Protein 2IWZ (pdb70)

Structure (mmCIF, N/CA/C/O backbone):
data_2IWZ
#
_entry.id   2IWZ
#
_cell.length_a   71.912
_cell.length_b   95.920
_cell.length_c   114.637
_cell.angle_alpha   90.00
_cell.angle_beta   90.00
_cell.angle_gamma   90.00
#
_symmetry.space_group_name_H-M   'P 21 21 21'
#
loop_
_entity.id
_entity.type
_entity.pdbx_description
1 polymer '3-OXOACYL-[ACYL-CARRIER-PROTEIN] SYNTHASE'
2 non-polymer 'HEXANOIC ACID'
3 non-polymer 'AMMONIUM ION'
4 water water
#
loop_
_atom_site.group_PDB
_atom_site.id
_atom_site.type_symbol
_atom_site.label_atom_id
_atom_site.label_alt_id
_atom_site.label_comp_id
_atom_site.label_asym_id
_atom_site.label_entity_id
_atom_site.label_seq_id
_atom_site.pdbx_PDB_ins_code
_atom_site.Cartn_x
_atom_site.Cartn_y
_atom_site.Cartn_z
_atom_site.occupancy
_atom_site.B_iso_or_equiv
_atom_site.auth_seq_id
_atom_site.auth_comp_id
_atom_site.auth_asym_id
_atom_site.auth_atom_id
_atom_site.pdbx_PDB_model_num
ATOM 1 N N . ILE A 1 13 ? -11.341 22.586 14.009 1.00 33.91 -4 ILE A N 1
ATOM 2 C CA . ILE A 1 13 ? -10.242 21.940 14.788 1.00 33.10 -4 ILE A CA 1
ATOM 3 C C . ILE A 1 13 ? -8.879 22.225 14.136 1.00 31.64 -4 ILE A C 1
ATOM 4 O O . ILE A 1 13 ? -7.867 22.303 14.818 1.00 28.48 -4 ILE A O 1
ATOM 9 N N . GLU A 1 14 ? -8.866 22.398 12.817 1.00 32.52 -3 GLU A N 1
ATOM 10 C CA . GLU A 1 14 ? -7.609 22.582 12.076 1.00 34.23 -3 GLU A CA 1
ATOM 11 C C . GLU A 1 14 ? -7.087 24.024 12.099 1.00 37.22 -3 GLU A C 1
ATOM 12 O O . GLU A 1 14 ? -5.924 24.282 11.733 1.00 35.78 -3 GLU A O 1
ATOM 18 N N . GLY A 1 15 ? -7.943 24.947 12.537 1.00 35.54 -2 GLY A N 1
ATOM 19 C CA . GLY A 1 15 ? -7.575 26.354 12.671 1.00 33.72 -2 GLY A CA 1
ATOM 20 C C . GLY A 1 15 ? -8.238 27.304 11.693 1.00 36.70 -2 GLY A C 1
ATOM 21 O O . GLY A 1 15 ? -9.122 26.924 10.919 1.00 28.62 -2 GLY A O 1
ATOM 22 N N . ARG A 1 16 ? -7.769 28.549 11.722 1.00 36.86 -1 ARG A N 1
ATOM 23 C CA . ARG A 1 16 ? -8.363 29.663 10.992 1.00 34.82 -1 ARG A CA 1
ATOM 24 C C . ARG A 1 16 ? -7.251 30.419 10.261 1.00 34.99 -1 ARG A C 1
ATOM 25 O O . ARG A 1 16 ? -6.149 30.539 10.801 1.00 33.31 -1 ARG A O 1
ATOM 33 N N . SER A 1 17 ? -7.533 30.914 9.051 1.00 29.61 38 SER A N 1
ATOM 34 C CA . SER A 1 17 ? -6.600 31.784 8.298 1.00 33.61 38 SER A CA 1
ATOM 35 C C . SER A 1 17 ? -6.455 33.140 8.973 1.00 31.07 38 SER A C 1
ATOM 36 O O . SER A 1 17 ? -7.445 33.716 9.418 1.00 32.44 38 SER A O 1
ATOM 39 N N . ARG A 1 18 ? -5.224 33.651 9.038 1.00 25.16 39 ARG A N 1
ATOM 40 C CA . ARG A 1 18 ? -4.966 34.977 9.600 1.00 25.27 39 ARG A CA 1
ATOM 41 C C . ARG A 1 18 ? -3.959 35.690 8.717 1.00 23.52 39 ARG A C 1
ATOM 42 O O . ARG A 1 18 ? -3.112 35.048 8.106 1.00 27.83 39 ARG A O 1
ATOM 50 N N . LEU A 1 19 ? -4.027 37.020 8.701 1.00 24.28 40 LEU A N 1
ATOM 51 C CA . LEU A 1 19 ? -3.048 37.836 7.996 1.00 27.20 40 LEU A CA 1
ATOM 52 C C . LEU A 1 19 ? -1.652 37.599 8.555 1.00 21.29 40 LEU A C 1
ATOM 53 O O . LEU A 1 19 ? -1.454 37.605 9.776 1.00 25.75 40 LEU A O 1
ATOM 58 N N . HIS A 1 20 ? -0.709 37.369 7.652 1.00 21.15 41 HIS A N 1
ATOM 59 C CA . HIS A 1 20 ? 0.713 37.231 7.988 1.00 19.37 41 HIS A CA 1
ATOM 60 C C . HIS A 1 20 ? 1.480 38.323 7.249 1.00 22.96 41 HIS A C 1
ATOM 61 O O . HIS A 1 20 ? 1.634 38.266 6.022 1.00 22.74 41 HIS A O 1
ATOM 68 N N . ARG A 1 21 ? 1.947 39.329 7.990 1.00 18.61 42 ARG A N 1
ATOM 69 C CA . ARG A 1 21 ? 2.466 40.546 7.369 1.00 17.55 42 ARG A CA 1
ATOM 70 C C . ARG A 1 21 ? 3.914 40.408 6.961 1.00 15.67 42 ARG A C 1
ATOM 71 O O . ARG A 1 21 ? 4.640 39.549 7.481 1.00 19.26 42 ARG A O 1
ATOM 79 N N . ARG A 1 22 ? 4.323 41.253 6.015 1.00 16.58 43 ARG A N 1
ATOM 80 C CA . ARG A 1 22 ? 5.722 41.320 5.608 1.00 16.61 43 ARG A CA 1
ATOM 81 C C . ARG A 1 22 ? 6.534 42.202 6.551 1.00 16.35 43 ARG A C 1
ATOM 82 O O . ARG A 1 22 ? 6.016 43.192 7.091 1.00 20.33 43 ARG A O 1
ATOM 90 N N . VAL A 1 23 ? 7.813 41.851 6.697 1.00 17.00 44 VAL A N 1
ATOM 91 C CA . VAL A 1 23 ? 8.691 42.478 7.665 1.00 15.92 44 VAL A CA 1
ATOM 92 C C . VAL A 1 23 ? 10.008 42.848 7.004 1.00 17.18 44 VAL A C 1
ATOM 93 O O . VAL A 1 23 ? 10.624 42.023 6.318 1.00 18.16 44 VAL A O 1
ATOM 97 N N . VAL A 1 24 ? 10.420 44.092 7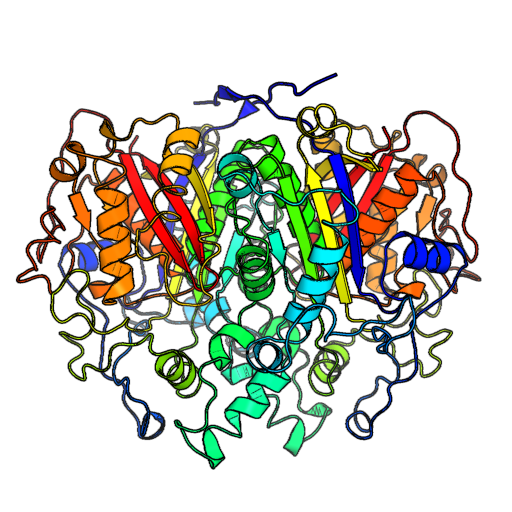.208 1.00 16.27 45 VAL A N 1
ATOM 98 C CA . VAL A 1 24 ? 11.668 44.587 6.630 1.00 15.63 45 VAL A CA 1
ATOM 99 C C . VAL A 1 24 ? 12.589 45.128 7.707 1.00 19.99 45 VAL A C 1
ATOM 100 O O . VAL A 1 24 ? 12.163 45.325 8.845 1.00 18.71 45 VAL A O 1
ATOM 104 N N . ILE A 1 25 ? 13.850 45.349 7.349 1.00 16.85 46 ILE A N 1
ATOM 105 C CA . ILE A 1 25 ? 14.850 45.920 8.274 1.00 16.31 46 ILE A CA 1
ATOM 106 C C . ILE A 1 25 ? 15.209 47.334 7.820 1.00 19.45 46 ILE A C 1
ATOM 107 O O . ILE A 1 25 ? 15.638 47.539 6.675 1.00 18.93 46 ILE A O 1
ATOM 112 N N . THR A 1 26 ? 15.009 48.312 8.702 1.00 17.20 47 THR A N 1
ATOM 113 C CA . THR A 1 26 ? 15.176 49.728 8.328 1.00 16.54 47 THR A CA 1
ATOM 114 C C . THR A 1 26 ? 16.277 50.451 9.112 1.00 18.16 47 THR A C 1
ATOM 115 O O . THR A 1 26 ? 16.539 51.634 8.878 1.00 18.34 47 THR A O 1
ATOM 119 N N . GLY A 1 27 ? 16.932 49.751 10.028 1.00 16.30 48 GLY A N 1
ATOM 120 C CA . GLY A 1 27 ? 18.050 50.354 10.755 1.00 16.48 48 GLY A CA 1
ATOM 121 C C . GLY A 1 27 ? 18.934 49.290 11.363 1.00 18.04 48 GLY A C 1
ATOM 122 O O . GLY A 1 27 ? 18.461 48.218 11.754 1.00 16.79 48 GLY A O 1
ATOM 123 N N . ILE A 1 28 ? 20.219 49.614 11.475 1.00 17.18 49 ILE A N 1
ATOM 124 C CA . ILE A 1 28 ? 21.200 48.710 12.053 1.00 16.88 49 ILE A CA 1
ATOM 125 C C . ILE A 1 28 ? 22.110 49.520 12.956 1.00 20.35 49 ILE A C 1
ATOM 126 O O . ILE A 1 28 ? 22.578 50.589 12.559 1.00 18.89 49 ILE A O 1
ATOM 131 N N . GLY A 1 29 ? 22.319 49.038 14.181 1.00 17.12 50 GLY A N 1
ATOM 132 C CA . GLY A 1 29 ? 23.287 49.663 15.112 1.00 17.85 50 GLY A CA 1
ATOM 133 C C . GLY A 1 29 ? 24.290 48.617 15.583 1.00 18.06 50 GLY A C 1
ATOM 134 O O . GLY A 1 29 ? 23.895 47.533 16.027 1.00 20.03 50 GLY A O 1
ATOM 135 N N . LEU A 1 30 ? 25.587 48.934 15.473 1.00 17.71 51 LEU A N 1
ATOM 136 C CA . LEU A 1 30 ? 26.647 47.970 15.782 1.00 18.94 51 LEU A CA 1
ATOM 137 C C . LEU A 1 30 ? 27.663 48.514 16.775 1.00 21.41 51 LEU A C 1
ATOM 138 O O . LEU A 1 30 ? 28.188 49.622 16.606 1.00 20.47 51 LEU A O 1
ATOM 143 N N . VAL A 1 31 ? 27.921 47.736 17.822 1.00 20.55 52 VAL A N 1
ATOM 144 C CA . VAL A 1 31 ? 28.998 48.027 18.773 1.00 17.34 52 VAL A CA 1
ATOM 145 C C . VAL A 1 31 ? 29.862 46.766 18.803 1.00 17.95 52 VAL A C 1
ATOM 146 O O . VAL A 1 31 ? 29.478 45.763 19.404 1.00 20.36 52 VAL A O 1
ATOM 150 N N . THR A 1 32 ? 30.992 46.792 18.094 1.00 17.11 53 THR A N 1
ATOM 151 C CA . THR A 1 32 ? 31.704 45.541 17.779 1.00 18.68 53 THR A CA 1
ATOM 152 C C . THR A 1 32 ? 33.205 45.755 17.846 1.00 19.85 53 THR A C 1
ATOM 153 O O . THR A 1 32 ? 33.656 46.891 17.906 1.00 18.34 53 THR A O 1
ATOM 157 N N . PRO A 1 33 ? 33.986 44.657 17.864 1.00 19.11 54 PRO A N 1
ATOM 158 C CA . PRO A 1 33 ? 35.447 44.790 17.809 1.00 18.91 54 PRO A CA 1
ATOM 159 C C . PRO A 1 33 ? 35.973 45.451 16.529 1.00 21.49 54 PRO A C 1
ATOM 160 O O . PRO A 1 33 ? 37.132 45.886 16.498 1.00 21.17 54 PRO A O 1
ATOM 164 N N . LEU A 1 34 ? 35.137 45.536 15.487 1.00 21.90 55 LEU A N 1
ATOM 165 C CA . LEU A 1 34 ? 35.507 46.263 14.253 1.00 23.32 55 LEU A CA 1
ATOM 166 C C . LEU A 1 34 ? 35.243 47.748 14.378 1.00 28.59 55 LEU A C 1
ATOM 167 O O . LEU A 1 34 ? 35.683 48.536 13.537 1.00 29.61 55 LEU A O 1
ATOM 172 N N . GLY A 1 35 ? 34.507 48.124 15.419 1.00 21.76 56 GLY A N 1
ATOM 173 C CA . GLY A 1 35 ? 34.215 49.521 15.682 1.00 19.41 56 GLY A CA 1
ATOM 174 C C . GLY A 1 35 ? 32.741 49.743 15.934 1.00 20.57 56 GLY A C 1
ATOM 175 O O . GLY A 1 35 ? 31.966 48.793 16.045 1.00 20.60 56 GLY A O 1
ATOM 176 N N . VAL A 1 36 ? 32.353 51.010 16.014 1.00 21.54 57 VAL A N 1
ATOM 177 C CA . VAL A 1 36 ? 30.980 51.374 16.356 1.00 25.42 57 VAL A CA 1
ATOM 178 C C . VAL A 1 36 ? 30.419 52.156 15.179 1.00 25.68 57 VAL A C 1
ATOM 179 O O . VAL A 1 36 ? 31.109 53.017 14.612 1.00 25.85 57 VAL A O 1
ATOM 183 N N . GLY A 1 37 ? 29.186 51.849 14.791 1.00 22.97 58 GLY A N 1
ATOM 184 C CA . GLY A 1 37 ? 28.562 52.604 13.704 1.00 28.03 58 GLY A CA 1
ATOM 185 C C . GLY A 1 37 ? 28.449 51.805 12.424 1.00 33.07 58 GLY A C 1
ATOM 186 O O . GLY A 1 37 ? 29.403 51.175 11.967 1.00 33.53 58 GLY A O 1
ATOM 187 N N . THR A 1 38 ? 27.263 51.880 11.844 1.00 24.77 59 THR A N 1
ATOM 188 C CA . THR A 1 38 ? 26.781 51.001 10.792 1.00 25.39 59 THR A CA 1
ATOM 189 C C . THR A 1 38 ? 27.707 50.917 9.593 1.00 26.59 59 THR A C 1
ATOM 190 O O . THR A 1 38 ? 28.374 49.910 9.372 1.00 23.46 59 THR A O 1
ATOM 194 N N . HIS A 1 39 ? 27.742 51.982 8.811 1.00 25.29 60 HIS A N 1
ATOM 195 C CA . HIS A 1 39 ? 28.441 51.896 7.549 1.00 30.33 60 HIS A CA 1
ATOM 196 C C . HIS A 1 39 ? 29.963 51.872 7.737 1.00 25.03 60 HIS A C 1
ATOM 197 O O . HIS A 1 39 ? 30.666 51.235 6.962 1.00 26.39 60 HIS A O 1
ATOM 204 N N . LEU A 1 40 ? 30.446 52.504 8.802 1.00 24.49 61 LEU A N 1
ATOM 205 C CA . LEU A 1 40 ? 31.843 52.374 9.218 1.00 21.40 61 LEU A CA 1
ATOM 206 C C . LEU A 1 40 ? 32.258 50.910 9.452 1.00 19.84 61 LEU A C 1
ATOM 207 O O . LEU A 1 40 ? 33.314 50.473 9.013 1.00 23.39 61 LEU A O 1
ATOM 212 N N . VAL A 1 41 ? 31.438 50.168 10.183 1.00 20.37 62 VAL A N 1
ATOM 213 C CA . VAL A 1 41 ? 31.794 48.780 10.496 1.00 21.14 62 VAL A CA 1
ATOM 214 C C . VAL A 1 41 ? 31.750 47.943 9.225 1.00 20.65 62 VAL A C 1
ATOM 215 O O . VAL A 1 41 ? 32.653 47.139 8.972 1.00 21.39 62 VAL A O 1
ATOM 219 N N . TRP A 1 42 ? 30.721 48.158 8.411 1.00 20.60 63 TRP A N 1
ATOM 220 C CA . TRP A 1 42 ? 30.600 47.441 7.136 1.00 20.41 63 TRP A CA 1
ATOM 221 C C . TRP A 1 42 ? 31.808 47.706 6.243 1.00 23.48 63 TRP A C 1
ATOM 222 O O . TRP A 1 42 ? 32.356 46.791 5.641 1.00 22.28 63 TRP A O 1
ATOM 233 N N . ASP A 1 43 ? 32.235 48.965 6.176 1.00 21.96 64 ASP A N 1
ATOM 234 C CA . ASP A 1 43 ? 33.384 49.315 5.348 1.00 23.10 64 ASP A CA 1
ATOM 235 C C . ASP A 1 43 ? 34.632 48.569 5.796 1.00 23.47 64 ASP A C 1
ATOM 236 O O . ASP A 1 43 ? 35.388 48.047 4.963 1.00 24.43 64 ASP A O 1
ATOM 241 N N . ARG A 1 44 ? 34.830 48.484 7.111 1.00 19.17 65 ARG A N 1
ATOM 242 C CA . ARG A 1 44 ? 36.006 47.800 7.655 1.00 19.37 65 ARG A CA 1
ATOM 243 C C . ARG A 1 44 ? 35.937 46.289 7.403 1.00 17.27 65 ARG A C 1
ATOM 244 O O . ARG A 1 44 ? 36.939 45.657 7.061 1.00 21.10 65 ARG A O 1
ATOM 252 N N . LEU A 1 45 ? 34.743 45.722 7.562 1.00 19.41 66 LEU A N 1
ATOM 253 C CA . LEU A 1 45 ? 34.517 44.307 7.280 1.00 17.82 66 LEU A CA 1
ATOM 254 C C . LEU A 1 45 ? 34.823 43.988 5.809 1.00 21.00 66 LEU A C 1
ATOM 255 O O . LEU A 1 45 ? 35.572 43.057 5.503 1.00 22.42 66 LEU A O 1
ATOM 260 N N . ILE A 1 46 ? 34.240 44.773 4.909 1.00 20.92 67 ILE A N 1
ATOM 261 C CA . ILE A 1 46 ? 34.442 44.599 3.472 1.00 23.37 67 ILE A CA 1
ATOM 262 C C . ILE A 1 46 ? 35.906 44.833 3.097 1.00 23.98 67 ILE A C 1
ATOM 263 O O . ILE A 1 46 ? 36.421 44.193 2.173 1.00 27.55 67 ILE A O 1
ATOM 268 N N . GLY A 1 47 ? 36.575 45.731 3.823 1.00 21.29 68 GLY A N 1
ATOM 269 C CA . GLY A 1 47 ? 37.986 46.031 3.561 1.00 19.85 68 GLY A CA 1
ATOM 270 C C . GLY A 1 47 ? 38.938 44.958 4.072 1.00 22.55 68 GLY A C 1
ATOM 271 O O . GLY A 1 47 ? 40.160 45.077 3.906 1.00 25.82 68 GLY A O 1
ATOM 272 N N . GLY A 1 48 ? 38.395 43.921 4.717 1.00 22.01 69 GLY A N 1
ATOM 273 C CA . GLY A 1 48 ? 39.212 42.826 5.232 1.00 18.73 69 GLY A CA 1
ATOM 274 C C . GLY A 1 48 ? 39.878 43.073 6.581 1.00 24.35 69 GLY A C 1
ATOM 275 O O . GLY A 1 48 ? 40.885 42.434 6.914 1.00 22.22 69 GLY A O 1
ATOM 276 N N . GLU A 1 49 ? 39.318 43.980 7.372 1.00 20.63 70 GLU A N 1
ATOM 277 C CA . GLU A 1 49 ? 39.890 44.307 8.681 1.00 20.85 70 GLU A CA 1
ATOM 278 C C . GLU A 1 49 ? 39.427 43.341 9.750 1.00 24.21 70 GLU A C 1
ATOM 279 O O . GLU A 1 49 ? 38.453 42.597 9.556 1.00 23.01 70 GLU A O 1
ATOM 285 N N . SER A 1 50 ? 40.153 43.332 10.865 1.00 23.09 71 SER A N 1
ATOM 286 C CA . SER A 1 50 ? 39.831 42.465 11.984 1.00 21.49 71 SER A CA 1
ATOM 287 C C . SER A 1 50 ? 40.041 43.188 13.311 1.00 24.29 71 SER A C 1
ATOM 288 O O . SER A 1 50 ? 40.910 44.066 13.430 1.00 22.64 71 SER A O 1
ATOM 291 N N . GLY A 1 51 ? 39.248 42.814 14.310 1.00 23.99 72 GLY A N 1
ATOM 292 C CA . GLY A 1 51 ? 39.343 43.428 15.636 1.00 20.47 72 GLY A CA 1
ATOM 293 C C . GLY A 1 51 ? 39.972 42.514 16.665 1.00 24.72 72 GLY A C 1
ATOM 294 O O . GLY A 1 51 ? 39.987 42.819 17.865 1.00 24.01 72 GLY A O 1
ATOM 295 N N . ILE A 1 52 ? 40.479 41.378 16.195 1.00 21.76 73 ILE A N 1
ATOM 296 C CA . ILE A 1 52 ? 41.120 40.411 17.094 1.00 24.91 73 ILE A CA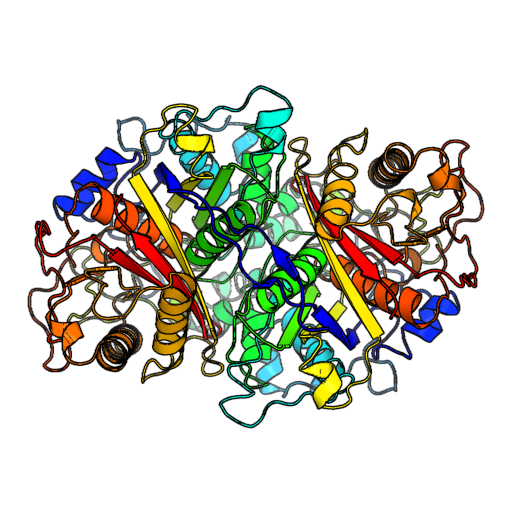 1
ATOM 297 C C . ILE A 1 52 ? 42.513 40.882 17.469 1.00 25.45 73 ILE A C 1
ATOM 298 O O . ILE A 1 52 ? 43.301 41.254 16.595 1.00 24.28 73 ILE A O 1
ATOM 303 N N . VAL A 1 53 ? 42.785 40.882 18.773 1.00 24.63 74 VAL A N 1
ATOM 304 C CA . VAL A 1 53 ? 44.044 41.374 19.338 1.00 24.51 74 VAL A CA 1
ATOM 305 C C . VAL A 1 53 ? 44.564 40.416 20.412 1.00 22.62 74 VAL A C 1
ATOM 306 O O . VAL A 1 53 ? 43.867 39.468 20.808 1.00 22.73 74 VAL A O 1
ATOM 310 N N . SER A 1 54 ? 45.787 40.659 20.890 1.00 23.20 75 SER A N 1
ATOM 311 C CA . SER A 1 54 ? 46.307 39.923 22.040 1.00 23.34 75 SER A CA 1
ATOM 312 C C . SER A 1 54 ? 45.594 40.358 23.308 1.00 25.05 75 SER A C 1
ATOM 313 O O . SER A 1 54 ? 45.264 41.538 23.466 1.00 29.19 75 SER A O 1
ATOM 316 N N . LEU A 1 55 ? 45.372 39.407 24.208 1.00 26.97 76 LEU A N 1
ATOM 317 C CA . LEU A 1 55 ? 44.865 39.701 25.547 1.00 30.53 76 LEU A CA 1
ATOM 318 C C . LEU A 1 55 ? 45.882 40.537 26.307 1.00 35.37 76 LEU A C 1
ATOM 319 O O . LEU A 1 55 ? 47.072 40.238 26.295 1.00 30.65 76 LEU A O 1
ATOM 324 N N . VAL A 1 56 ? 45.409 41.596 26.951 1.00 42.76 77 VAL A N 1
ATOM 325 C CA . VAL A 1 56 ? 46.267 42.405 27.809 1.00 50.60 77 VAL A CA 1
ATOM 326 C C . VAL A 1 56 ? 45.751 42.349 29.240 1.00 51.08 77 VAL A C 1
ATOM 327 O O . VAL A 1 56 ? 44.542 42.439 29.488 1.00 51.35 77 VAL A O 1
ATOM 331 N N . GLY A 1 57 ? 46.673 42.172 30.176 1.00 48.96 78 GLY A N 1
ATOM 332 C CA . GLY A 1 57 ? 46.302 42.036 31.569 1.00 46.90 78 GLY A CA 1
ATOM 333 C C . GLY A 1 57 ? 46.962 40.845 32.220 1.00 40.82 78 GLY A C 1
ATOM 334 O O . GLY A 1 57 ? 46.970 39.735 31.679 1.00 36.44 78 GLY A O 1
ATOM 335 N N . GLU A 1 58 ? 47.500 41.093 33.403 1.00 36.22 79 GLU A N 1
ATOM 336 C CA A GLU A 1 58 ? 48.200 40.062 34.155 0.50 33.24 79 GLU A CA 1
ATOM 337 C CA B GLU A 1 58 ? 48.204 40.086 34.191 0.50 36.37 79 GLU A CA 1
ATOM 338 C C . GLU A 1 58 ? 47.268 38.982 34.685 1.00 36.73 79 GLU A C 1
ATOM 339 O O . GLU A 1 58 ? 47.705 37.869 34.987 1.00 33.80 79 GLU A O 1
ATOM 350 N N . GLU A 1 59 ? 45.979 39.301 34.768 1.00 32.97 80 GLU A N 1
ATOM 351 C CA . GLU A 1 59 ? 44.982 38.350 35.241 1.00 34.78 80 GLU A CA 1
ATOM 352 C C . GLU A 1 59 ? 44.797 37.148 34.299 1.00 31.00 80 GLU A C 1
ATOM 353 O O . GLU A 1 59 ? 44.196 36.142 34.683 1.00 33.80 80 GLU A O 1
ATOM 359 N N . TYR A 1 60 ? 45.308 37.262 33.072 1.00 34.28 81 TYR A N 1
ATOM 360 C CA . TYR A 1 60 ? 45.135 36.214 32.059 1.00 33.58 81 TYR A CA 1
ATOM 361 C C . TYR A 1 60 ? 46.356 35.290 31.924 1.00 37.03 81 TYR A C 1
ATOM 362 O O . TYR A 1 60 ? 46.363 34.383 31.089 1.00 34.15 81 TYR A O 1
ATOM 371 N N . LYS A 1 61 ? 47.374 35.503 32.758 1.00 38.94 82 LYS A N 1
ATOM 372 C CA . LYS A 1 61 ? 48.656 34.799 32.604 1.00 44.77 82 LYS A CA 1
ATOM 373 C C . LYS A 1 61 ? 48.579 33.268 32.732 1.00 46.06 82 LYS A C 1
ATOM 374 O O . LYS A 1 61 ? 49.317 32.549 32.059 1.00 53.74 82 LYS A O 1
ATOM 380 N N . SER A 1 62 ? 47.684 32.785 33.583 1.00 43.02 83 SER A N 1
ATOM 381 C CA . SER A 1 62 ? 47.585 31.362 33.895 1.00 46.56 83 SER A CA 1
ATOM 382 C C . SER A 1 62 ? 46.762 30.543 32.891 1.00 46.91 83 SER A C 1
ATOM 383 O O . SER A 1 62 ? 46.939 29.322 32.795 1.00 49.62 83 SER A O 1
ATOM 386 N N . ILE A 1 63 ? 45.864 31.214 32.164 1.00 34.62 84 ILE A N 1
ATOM 387 C CA . ILE A 1 63 ? 44.963 30.549 31.221 1.00 31.20 84 ILE A CA 1
ATOM 388 C C . ILE A 1 63 ? 45.652 30.334 29.869 1.00 28.59 84 ILE A C 1
ATOM 389 O O . ILE A 1 63 ? 46.501 31.136 29.480 1.00 27.82 84 ILE A O 1
ATOM 394 N N . PRO A 1 64 ? 45.296 29.250 29.153 1.00 24.78 85 PRO A N 1
ATOM 395 C CA . PRO A 1 64 ? 45.986 28.913 27.892 1.00 27.25 85 PRO A CA 1
ATOM 396 C C . PRO A 1 64 ? 45.741 29.884 26.716 1.00 26.25 85 PRO A C 1
ATOM 397 O O . PRO A 1 64 ? 46.546 29.949 25.797 1.00 32.35 85 PRO A O 1
ATOM 401 N N . CYS A 1 65 ? 44.651 30.630 26.764 1.00 29.25 86 CYS A N 1
ATOM 402 C CA . CYS A 1 65 ? 44.240 31.523 25.682 1.00 26.11 86 CYS A CA 1
ATOM 403 C C . CYS A 1 65 ? 45.024 32.829 25.746 1.00 26.78 86 CYS A C 1
ATOM 404 O O . CYS A 1 65 ? 45.318 33.310 26.842 1.00 26.15 86 CYS A O 1
ATOM 407 N N . SER A 1 66 ? 45.352 33.416 24.593 1.00 22.55 87 SER A N 1
ATOM 408 C CA . SER A 1 66 ? 46.074 34.688 24.600 1.00 22.21 87 SER A CA 1
ATOM 409 C C . SER A 1 66 ? 45.525 35.757 23.658 1.00 25.48 87 SER A C 1
ATOM 410 O O . SER A 1 66 ? 46.152 36.806 23.473 1.00 24.35 87 SER A O 1
ATOM 413 N N . VAL A 1 67 ? 44.359 35.506 23.065 1.00 21.61 88 VAL A N 1
ATOM 414 C CA . VAL A 1 67 ? 43.787 36.474 22.125 1.00 20.76 88 VAL A CA 1
ATOM 415 C C . VAL A 1 67 ? 42.293 36.649 22.399 1.00 20.96 88 VAL A C 1
ATOM 416 O O . VAL A 1 67 ? 41.663 35.783 22.997 1.00 22.28 88 VAL A O 1
ATOM 420 N N . ALA A 1 68 ? 41.753 37.791 21.982 1.00 24.00 89 ALA A N 1
ATOM 421 C CA . ALA A 1 68 ? 40.316 38.077 22.097 1.00 21.82 89 ALA A CA 1
ATOM 422 C C . ALA A 1 68 ? 39.987 39.264 21.186 1.00 19.88 89 ALA A C 1
ATOM 423 O O . ALA A 1 68 ? 40.883 39.854 20.601 1.00 23.28 89 ALA A O 1
ATOM 425 N N . ALA A 1 69 ? 38.709 39.610 21.065 1.00 19.77 90 ALA A N 1
ATOM 426 C CA . ALA A 1 69 ? 38.314 40.738 20.242 1.00 20.44 90 ALA A CA 1
ATOM 427 C C . ALA A 1 69 ? 37.493 41.672 21.094 1.00 23.73 90 ALA A C 1
ATOM 428 O O . ALA A 1 69 ? 36.383 41.329 21.518 1.00 22.92 90 ALA A O 1
ATOM 430 N N . TYR A 1 70 ? 38.062 42.849 21.346 1.00 24.24 91 TYR A N 1
ATOM 431 C CA . TYR A 1 70 ? 37.432 43.864 22.169 1.00 24.81 91 TYR A CA 1
ATOM 432 C C . TYR A 1 70 ? 36.812 44.969 21.331 1.00 21.31 91 TYR A C 1
ATOM 433 O O . TYR A 1 70 ? 37.354 45.374 20.292 1.00 20.40 91 TYR A O 1
ATOM 442 N N . VAL A 1 71 ? 35.705 45.504 21.826 1.00 20.74 92 VAL A N 1
ATOM 443 C CA . VAL A 1 71 ? 35.177 46.753 21.309 1.00 19.34 92 VAL A CA 1
ATOM 444 C C . VAL A 1 71 ? 36.181 47.878 21.608 1.00 21.05 92 VAL A C 1
ATOM 445 O O . VAL A 1 71 ? 36.537 48.103 22.784 1.00 21.02 92 VAL A O 1
ATOM 449 N N . PRO A 1 72 ? 36.645 48.579 20.558 1.00 22.56 93 PRO A N 1
ATOM 450 C CA . PRO A 1 72 ? 37.571 49.682 20.816 1.00 25.17 93 PRO A CA 1
ATOM 451 C C . PRO A 1 72 ? 36.851 50.825 21.519 1.00 27.21 93 PRO A C 1
ATOM 452 O O . PRO A 1 72 ? 35.776 51.251 21.078 1.00 24.39 93 PRO A O 1
ATOM 456 N N . ARG A 1 73 ? 37.446 51.309 22.606 1.00 24.55 94 ARG A N 1
ATOM 457 C CA . ARG A 1 73 ? 36.822 52.340 23.404 1.00 24.27 94 ARG A CA 1
ATOM 458 C C . ARG A 1 73 ? 37.590 53.651 23.282 1.00 26.85 94 ARG A C 1
ATOM 459 O O . ARG A 1 73 ? 38.820 53.652 23.123 1.00 28.92 94 ARG A O 1
ATOM 467 N N . GLY A 1 74 ? 36.858 54.761 23.337 1.00 28.09 95 GLY A N 1
ATOM 468 C CA . GLY A 1 74 ? 37.448 56.091 23.199 1.00 28.83 95 GLY A CA 1
ATOM 469 C C . GLY A 1 74 ? 36.478 57.066 22.560 1.00 29.99 95 GLY A C 1
ATOM 470 O O . GLY A 1 74 ? 35.307 56.736 22.337 1.00 30.51 95 GLY A O 1
ATOM 471 N N . SER A 1 75 ? 36.970 58.259 22.237 1.00 33.89 96 SER A N 1
ATOM 472 C CA . SER A 1 75 ? 36.106 59.335 21.749 1.00 37.27 96 SER A CA 1
ATOM 473 C C . SER A 1 75 ? 36.198 59.600 20.246 1.00 38.12 96 SER A C 1
ATOM 474 O O . SER A 1 75 ? 35.445 60.418 19.712 1.00 40.34 96 SER A O 1
ATOM 477 N N . ASP A 1 76 ? 37.109 58.910 19.566 1.00 38.85 97 ASP A N 1
ATOM 478 C CA . ASP A 1 76 ? 37.199 58.998 18.109 1.00 45.79 97 ASP A CA 1
ATOM 479 C C . ASP A 1 76 ? 35.932 58.436 17.465 1.00 45.72 97 ASP A C 1
ATOM 480 O O . ASP A 1 76 ? 35.260 57.579 18.053 1.00 43.29 97 ASP A O 1
ATOM 485 N N . GLU A 1 77 ? 35.603 58.921 16.265 1.00 43.51 98 GLU A N 1
ATOM 486 C CA . GLU A 1 77 ? 34.518 58.322 15.481 1.00 43.56 98 GLU A CA 1
ATOM 487 C C . GLU A 1 77 ? 34.851 56.850 15.239 1.00 39.99 98 GLU A C 1
ATOM 488 O O . GLU A 1 77 ? 35.974 56.517 14.861 1.00 39.81 98 GLU A O 1
ATOM 490 N N . GLY A 1 78 ? 33.894 55.968 15.504 1.00 34.32 99 GLY A N 1
ATOM 491 C CA . GLY A 1 78 ? 34.141 54.534 15.359 1.00 28.59 99 GLY A CA 1
ATOM 492 C C . GLY A 1 78 ? 34.517 53.826 16.653 1.00 27.58 99 GLY A C 1
ATOM 493 O O . GLY A 1 78 ? 34.509 52.589 16.722 1.00 27.00 99 GLY A O 1
ATOM 494 N N . GLN A 1 79 ? 34.835 54.599 17.686 1.00 23.16 100 GLN A N 1
ATOM 495 C CA . GLN A 1 79 ? 35.112 54.025 19.006 1.00 22.46 100 GLN A CA 1
ATOM 496 C C . GLN A 1 79 ? 33.876 54.083 19.889 1.00 23.80 100 GLN A C 1
ATOM 497 O O . GLN A 1 79 ? 32.941 54.848 19.615 1.00 28.06 100 GLN A O 1
ATOM 503 N N . PHE A 1 80 ? 33.851 53.256 20.934 1.00 23.42 101 PHE A N 1
ATOM 504 C CA . PHE A 1 80 ? 32.725 53.244 21.853 1.00 23.42 101 PHE A CA 1
ATOM 505 C C . PHE A 1 80 ? 33.008 54.116 23.074 1.00 24.84 101 PHE A C 1
ATOM 506 O O . PHE A 1 80 ? 33.949 53.875 23.836 1.00 23.91 101 PHE A O 1
ATOM 514 N N . ASN A 1 81 ? 32.175 55.130 23.253 1.00 25.95 102 ASN A N 1
ATOM 515 C CA . ASN A 1 81 ? 32.259 55.979 24.420 1.00 24.96 102 ASN A CA 1
ATOM 516 C C . ASN A 1 81 ? 30.957 55.829 25.188 1.00 23.71 102 ASN A C 1
ATOM 517 O O . ASN A 1 81 ? 29.933 56.380 24.779 1.00 26.96 102 ASN A O 1
ATOM 522 N N . GLU A 1 82 ? 30.994 55.083 26.292 1.00 23.61 103 GLU A N 1
ATOM 523 C CA . GLU A 1 82 ? 29.775 54.781 27.066 1.00 27.02 103 GLU A CA 1
ATOM 524 C C . GLU A 1 82 ? 29.020 56.036 27.470 1.00 30.15 103 GLU A C 1
ATOM 525 O O . GLU A 1 82 ? 27.780 56.038 27.495 1.00 29.63 103 GLU A O 1
ATOM 531 N N A GLN A 1 83 ? 29.776 57.088 27.787 0.50 30.46 104 GLN A N 1
ATOM 532 N N B GLN A 1 83 ? 29.773 57.087 27.796 0.50 29.74 104 GLN A N 1
ATOM 533 C CA A GLN A 1 83 ? 29.234 58.363 28.265 0.50 32.08 104 GLN A CA 1
ATOM 534 C CA B GLN A 1 83 ? 29.221 58.364 28.253 0.50 30.41 104 GLN A CA 1
ATOM 535 C C A GLN A 1 83 ? 28.336 59.064 27.240 0.50 29.98 104 GLN A C 1
ATOM 536 C C B GLN A 1 83 ? 28.271 59.003 27.251 0.50 28.63 104 GLN A C 1
ATOM 537 O O A GLN A 1 83 ? 27.572 59.963 27.599 0.50 31.40 104 GLN A O 1
ATOM 538 O O B GLN A 1 83 ? 27.414 59.805 27.632 0.50 28.48 104 GLN A O 1
ATOM 549 N N . ASN A 1 84 ? 28.421 58.644 25.976 1.00 30.19 105 ASN A N 1
ATOM 550 C CA . ASN A 1 84 ? 27.517 59.132 24.923 1.00 32.05 105 ASN A CA 1
ATOM 551 C C . ASN A 1 84 ? 26.092 58.610 25.112 1.00 28.65 105 ASN A C 1
ATOM 552 O O . ASN A 1 84 ? 25.137 59.181 24.570 1.00 30.21 105 ASN A O 1
ATOM 557 N N . PHE A 1 85 ? 25.949 57.513 25.857 1.00 25.35 106 PHE A N 1
ATOM 558 C CA . PHE A 1 85 ? 24.660 56.830 25.958 1.00 25.08 106 PHE A CA 1
ATOM 559 C C . PHE A 1 85 ? 24.125 56.729 27.374 1.00 26.90 106 PHE A C 1
ATOM 560 O O . PHE A 1 85 ? 22.904 56.723 27.578 1.00 31.32 106 PHE A O 1
ATOM 568 N N . VAL A 1 86 ? 25.032 56.615 28.342 1.00 25.86 107 VAL A N 1
ATOM 569 C CA A VAL A 1 86 ? 24.634 56.453 29.735 0.50 24.99 107 VAL A CA 1
ATOM 570 C CA B VAL A 1 86 ? 24.666 56.396 29.742 0.50 26.27 107 VAL A CA 1
ATOM 571 C C . VAL A 1 86 ? 25.434 57.364 30.649 1.00 27.74 107 VAL A C 1
ATOM 572 O O . VAL A 1 86 ? 26.611 57.624 30.415 1.00 31.96 107 VAL A O 1
ATOM 579 N N . SER A 1 87 ? 24.760 57.872 31.675 1.00 27.11 108 SER A N 1
ATOM 580 C CA . SER A 1 87 ? 25.374 58.758 32.654 1.00 29.10 108 SER A CA 1
ATOM 581 C C . SER A 1 87 ? 26.313 57.967 33.558 1.00 32.24 108 SER A C 1
ATOM 582 O O . SER A 1 87 ? 26.180 56.748 33.690 1.00 29.67 108 SER A O 1
ATOM 585 N N A LYS A 1 88 ? 27.246 58.668 34.199 0.50 31.91 109 LYS A N 1
ATOM 586 N N B LYS A 1 88 ? 27.258 58.655 34.195 0.50 32.79 109 LYS A N 1
ATOM 587 C CA A LYS A 1 88 ? 28.190 58.034 35.120 0.50 33.00 109 LYS A CA 1
ATOM 588 C CA B LYS A 1 88 ? 28.180 57.981 35.105 0.50 34.19 109 LYS A CA 1
ATOM 589 C C A LYS A 1 88 ? 27.454 57.328 36.258 0.50 33.79 109 LYS A C 1
ATOM 590 C C B LYS A 1 88 ? 27.416 57.282 36.227 0.50 34.39 109 LYS A C 1
ATOM 591 O O A LYS A 1 88 ? 27.883 56.270 36.720 0.50 36.08 109 LYS A O 1
ATOM 592 O O B LYS A 1 88 ? 27.788 56.186 36.652 0.50 35.94 109 LYS A O 1
ATOM 603 N N . SER A 1 89 ? 26.332 57.913 36.676 1.00 34.81 110 SER A N 1
ATOM 604 C CA . SER A 1 89 ? 25.484 57.367 37.741 1.00 44.87 110 SER A CA 1
ATOM 605 C C . SER A 1 89 ? 24.724 56.113 37.319 1.00 47.46 110 SER A C 1
ATOM 606 O O . SER A 1 89 ? 24.592 55.176 38.105 1.00 51.84 110 SER A O 1
ATOM 609 N N . ASP A 1 90 ? 24.226 56.095 36.084 1.00 44.87 111 ASP A N 1
ATOM 610 C CA . ASP A 1 90 ? 23.486 54.941 35.582 1.00 43.19 111 ASP A CA 1
ATOM 611 C C . ASP A 1 90 ? 24.392 53.752 35.299 1.00 41.27 111 ASP A C 1
ATOM 612 O O . ASP A 1 90 ? 23.950 52.611 35.387 1.00 38.65 111 ASP A O 1
ATOM 617 N N . ILE A 1 91 ? 25.652 54.025 34.975 1.00 39.54 112 ILE A N 1
ATOM 618 C CA . ILE A 1 91 ? 26.642 52.979 34.712 1.00 46.90 112 ILE A CA 1
ATOM 619 C C . ILE A 1 91 ? 26.713 51.951 35.853 1.00 51.00 112 ILE A C 1
ATOM 620 O O . ILE A 1 91 ? 26.732 50.742 35.609 1.00 52.26 112 ILE A O 1
ATOM 625 N N . LYS A 1 92 ? 26.708 52.434 37.092 1.00 51.78 113 LYS A N 1
ATOM 626 C CA . LYS A 1 92 ? 26.802 51.561 38.268 1.00 52.92 113 LYS A CA 1
ATOM 627 C C . LYS A 1 92 ? 25.636 50.573 38.416 1.00 50.43 113 LYS A C 1
ATOM 628 O O . LYS A 1 92 ? 25.793 49.514 39.020 1.00 54.40 113 LYS A O 1
ATOM 634 N N . SER A 1 93 ? 24.480 50.918 37.854 1.00 40.47 114 SER A N 1
ATOM 635 C CA . SER A 1 93 ? 23.287 50.086 37.932 1.00 37.82 114 SER A CA 1
ATOM 636 C C . SER A 1 93 ? 23.125 49.099 36.757 1.00 33.16 114 SER A C 1
ATOM 637 O O . SER A 1 93 ? 22.143 48.350 36.700 1.00 38.29 114 SER A O 1
ATOM 640 N N . MET A 1 94 ? 24.077 49.125 35.821 1.00 32.15 115 MET A N 1
ATOM 641 C CA . MET A 1 94 ? 23.995 48.332 34.584 1.00 33.57 115 MET A CA 1
ATOM 642 C C . MET A 1 94 ? 25.272 47.547 34.303 1.00 29.12 115 MET A C 1
ATOM 643 O O . MET A 1 94 ? 26.367 47.998 34.603 1.00 32.04 115 MET A O 1
ATOM 648 N N . SER A 1 95 ? 25.113 46.399 33.657 1.00 26.71 116 SER A N 1
ATOM 649 C CA . SER A 1 95 ? 26.240 45.577 33.257 1.00 24.60 116 SER A CA 1
ATOM 650 C C . SER A 1 95 ? 26.818 46.087 31.935 1.00 24.15 116 SER A C 1
ATOM 651 O O . SER A 1 95 ? 26.154 46.796 31.182 1.00 22.74 116 SER A O 1
ATOM 654 N N . SER A 1 96 ? 28.058 45.712 31.658 1.00 25.04 117 SER A N 1
ATOM 655 C CA . SER A 1 96 ? 28.707 46.064 30.393 1.00 24.66 117 SER A CA 1
ATOM 656 C C . SER A 1 96 ? 27.869 45.692 29.141 1.00 22.89 117 SER A C 1
ATOM 657 O O . SER A 1 96 ? 27.707 46.535 28.250 1.00 24.52 117 SER A O 1
ATOM 660 N N . PRO A 1 97 ? 27.333 44.454 29.068 1.00 23.03 118 PRO A N 1
ATOM 661 C CA . PRO A 1 97 ? 26.489 44.102 27.902 1.00 25.29 118 PRO A CA 1
ATOM 662 C C . PRO A 1 97 ? 25.254 44.981 27.781 1.00 22.80 118 PRO A C 1
ATOM 663 O O . PRO A 1 97 ? 24.844 45.321 26.671 1.00 22.64 118 PRO A O 1
ATOM 667 N N . THR A 1 98 ? 24.647 45.338 28.910 1.00 21.85 119 THR A N 1
ATOM 668 C CA . THR A 1 98 ? 23.488 46.221 28.879 1.00 23.22 119 THR A CA 1
ATOM 669 C C . THR A 1 98 ? 23.869 47.567 28.270 1.00 20.22 119 THR A C 1
ATOM 670 O O . THR A 1 98 ? 23.153 48.096 27.419 1.00 20.53 119 THR A O 1
ATOM 674 N N . ILE A 1 99 ? 25.007 48.113 28.696 1.00 19.47 120 ILE A N 1
ATOM 675 C CA . ILE A 1 99 ? 25.453 49.409 28.170 1.00 19.58 120 ILE A CA 1
ATOM 676 C C . ILE A 1 99 ? 25.720 49.326 26.653 1.00 21.98 120 ILE A C 1
ATOM 677 O O . ILE A 1 99 ? 25.288 50.211 25.894 1.00 19.55 120 ILE A O 1
ATOM 682 N N . MET A 1 100 ? 26.374 48.253 26.209 1.00 20.33 121 MET A N 1
ATOM 683 C CA . MET A 1 100 ? 26.621 48.090 24.764 1.00 20.61 121 MET A CA 1
ATOM 684 C C . MET A 1 100 ? 25.314 47.986 23.979 1.00 20.80 121 MET A C 1
ATOM 685 O O . MET A 1 100 ? 25.189 48.577 22.888 1.00 20.43 121 MET A O 1
ATOM 690 N N . ALA A 1 101 ? 24.334 47.273 24.544 1.00 18.63 122 ALA A N 1
ATOM 691 C CA . ALA A 1 101 ? 23.016 47.142 23.903 1.00 18.98 122 ALA A CA 1
ATOM 692 C C . ALA A 1 101 ? 22.307 48.486 23.794 1.00 20.46 122 ALA A C 1
ATOM 693 O O . ALA A 1 101 ? 21.660 48.764 22.784 1.00 19.08 122 ALA A O 1
ATOM 695 N N . ILE A 1 102 ? 22.421 49.322 24.824 1.00 19.66 123 ILE A N 1
ATOM 696 C CA . ILE A 1 102 ? 21.813 50.668 24.767 1.00 18.19 123 ILE A CA 1
ATOM 697 C C . ILE A 1 102 ? 22.409 51.495 23.623 1.00 19.30 123 ILE A C 1
ATOM 698 O O . ILE A 1 102 ? 21.684 52.138 22.845 1.00 19.88 123 ILE A O 1
ATOM 703 N N . GLY A 1 103 ? 23.736 51.473 23.527 1.00 19.93 124 GLY A N 1
ATOM 704 C CA . GLY A 1 103 ? 24.450 52.163 22.461 1.00 20.71 124 GLY A CA 1
ATOM 705 C C . GLY A 1 103 ? 24.000 51.641 21.107 1.00 21.25 124 GLY A C 1
ATOM 706 O O . GLY A 1 103 ? 23.617 52.421 20.226 1.00 18.40 124 GLY A O 1
ATOM 707 N N . ALA A 1 104 ? 23.987 50.315 20.957 1.00 18.82 125 ALA A N 1
ATOM 708 C CA . ALA A 1 104 ? 23.630 49.711 19.680 1.00 17.02 125 ALA A CA 1
ATOM 709 C C . ALA A 1 104 ? 22.191 50.060 19.294 1.00 20.09 125 ALA A C 1
ATOM 710 O O . ALA A 1 104 ? 21.899 50.359 18.130 1.00 19.07 125 ALA A O 1
ATOM 712 N N . ALA A 1 105 ? 21.288 50.002 20.268 1.00 18.74 126 ALA A N 1
ATOM 713 C CA . ALA A 1 105 ? 19.870 50.315 20.008 1.00 18.12 126 ALA A CA 1
ATOM 714 C C . ALA A 1 105 ? 19.701 51.785 19.641 1.00 23.10 126 ALA A C 1
ATOM 715 O O . ALA A 1 105 ? 18.978 52.104 18.704 1.00 20.99 126 ALA A O 1
ATOM 717 N N . GLU A 1 106 ? 20.378 52.686 20.353 1.00 19.03 127 GLU A N 1
ATOM 718 C CA . GLU A 1 106 ? 20.260 54.094 19.991 1.00 19.74 127 GLU A CA 1
ATOM 719 C C . GLU A 1 106 ? 20.724 54.302 18.554 1.00 22.30 127 GLU A C 1
ATOM 720 O O . GLU A 1 106 ? 20.058 54.985 17.770 1.00 21.45 127 GLU A O 1
ATOM 726 N N . LEU A 1 107 ? 21.852 53.693 18.201 1.00 20.03 128 LEU A N 1
ATOM 727 C CA . LEU A 1 107 ? 22.395 53.845 16.843 1.00 19.90 128 LEU A CA 1
ATOM 728 C C . LEU A 1 107 ? 21.461 53.250 15.794 1.00 16.12 128 LEU A C 1
ATOM 729 O O . LEU A 1 107 ? 21.269 53.830 14.723 1.00 17.39 128 LEU A O 1
ATOM 734 N N . ALA A 1 108 ? 20.863 52.101 16.118 1.00 17.36 129 ALA A N 1
ATOM 735 C CA . ALA A 1 108 ? 19.924 51.457 15.197 1.00 18.02 129 ALA A CA 1
ATOM 736 C C . ALA A 1 108 ? 18.695 52.320 14.963 1.00 18.64 129 ALA A C 1
ATOM 737 O O . ALA A 1 108 ? 18.232 52.459 13.828 1.00 17.91 129 ALA A O 1
ATOM 739 N N A MET A 1 109 ? 18.165 52.901 16.035 0.50 17.75 130 MET A N 1
ATOM 740 N N B MET A 1 109 ? 18.134 52.879 16.034 0.50 17.25 130 MET A N 1
ATOM 741 C CA A MET A 1 109 ? 16.988 53.751 15.908 0.50 18.90 130 MET A CA 1
ATOM 742 C CA B MET A 1 109 ? 16.968 53.739 15.860 0.50 17.83 130 MET A CA 1
ATOM 743 C C A MET A 1 109 ? 17.309 55.037 15.135 0.50 19.06 130 MET A C 1
ATOM 744 C C B MET A 1 109 ? 17.341 55.003 15.070 0.50 16.21 130 MET A C 1
ATOM 745 O O A MET A 1 109 ? 16.489 55.518 14.356 0.50 21.53 130 MET A O 1
ATOM 746 O O B MET A 1 109 ? 16.604 55.429 14.192 0.50 15.35 130 MET A O 1
ATOM 755 N N . LYS A 1 110 ? 18.510 55.573 15.338 1.00 17.60 131 LYS A N 1
ATOM 756 C CA A LYS A 1 110 ? 18.982 56.716 14.554 0.50 18.37 131 LYS A CA 1
ATOM 757 C CA B LYS A 1 110 ? 18.948 56.721 14.547 0.50 17.55 131 LYS A CA 1
ATOM 758 C C . LYS A 1 110 ? 19.093 56.354 13.069 1.00 16.40 131 LYS A C 1
ATOM 759 O O . LYS A 1 110 ? 18.707 57.124 12.189 1.00 18.92 131 LYS A O 1
ATOM 770 N N . ASP A 1 111 ? 19.617 55.159 12.810 1.00 17.34 132 ASP A N 1
ATOM 771 C CA . ASP A 1 111 ? 19.816 54.663 11.464 1.00 21.04 132 ASP A CA 1
ATOM 772 C C . ASP A 1 111 ? 18.499 54.431 10.737 1.00 19.57 132 ASP A C 1
ATOM 773 O O . ASP A 1 111 ? 18.450 54.494 9.511 1.00 21.48 132 ASP A O 1
ATOM 778 N N . SER A 1 112 ? 17.444 54.155 11.500 1.00 15.96 133 SER A N 1
ATOM 779 C CA A SER A 1 112 ? 16.116 53.881 10.952 0.50 17.51 133 SER A CA 1
ATOM 780 C CA B SER A 1 112 ? 16.128 53.888 10.936 0.50 18.71 133 SER A CA 1
ATOM 781 C C . SER A 1 112 ? 15.270 55.141 10.849 1.00 17.52 133 SER A C 1
ATOM 782 O O . SER A 1 112 ? 14.316 55.197 10.072 1.00 18.07 133 SER A O 1
ATOM 787 N N . GLY A 1 113 ? 15.615 56.145 11.652 1.00 17.51 134 GLY A N 1
ATOM 788 C CA . GLY A 1 113 ? 14.820 57.359 11.768 1.00 19.33 134 GLY A CA 1
ATOM 789 C C . GLY A 1 113 ? 13.539 57.130 12.546 1.00 19.14 134 GLY A C 1
ATOM 790 O O . GLY A 1 113 ? 12.540 57.860 12.371 1.00 19.63 134 GLY A O 1
ATOM 791 N N . TRP A 1 114 ? 13.564 56.116 13.417 1.00 20.39 135 TRP A N 1
ATOM 792 C CA . TRP A 1 114 ? 12.417 55.771 14.236 1.00 17.65 135 TRP A CA 1
ATOM 793 C C . TRP A 1 114 ? 12.633 56.198 15.678 1.00 18.57 135 TRP A C 1
ATOM 794 O O . TRP A 1 114 ? 13.440 55.604 16.400 1.00 21.68 135 TRP A O 1
ATOM 805 N N . HIS A 1 115 ? 11.899 57.238 16.076 1.00 21.00 136 HIS A N 1
ATOM 806 C CA . HIS A 1 115 ? 11.961 57.812 17.414 1.00 19.70 136 HIS A CA 1
ATOM 807 C C . HIS A 1 115 ? 10.529 58.055 17.887 1.00 23.91 136 HIS A C 1
ATOM 808 O O . HIS A 1 115 ? 10.033 59.192 17.844 1.00 21.03 136 HIS A O 1
ATOM 815 N N . PRO A 1 116 ? 9.851 56.990 18.338 1.00 21.28 137 PRO A N 1
ATOM 816 C CA . PRO A 1 116 ? 8.409 57.049 18.556 1.00 19.28 137 PRO A CA 1
ATOM 817 C C . PRO A 1 116 ? 8.056 58.011 19.697 1.00 19.72 137 PRO A C 1
ATOM 818 O O . PRO A 1 116 ? 8.623 57.928 20.788 1.00 19.64 137 PRO A O 1
ATOM 822 N N . GLN A 1 117 ? 7.106 58.902 19.431 1.00 20.16 138 GLN A N 1
ATOM 823 C CA . GLN A 1 117 ? 6.707 59.932 20.377 1.00 21.08 138 GLN A CA 1
ATOM 824 C C . GLN A 1 117 ? 5.250 59.783 20.793 1.00 20.89 138 GLN A C 1
ATOM 825 O O . GLN A 1 117 ? 4.914 59.959 21.965 1.00 21.53 138 GLN A O 1
ATOM 831 N N . SER A 1 118 ? 4.384 59.449 19.835 1.00 17.18 139 SER A N 1
ATOM 832 C CA . SER A 1 118 ? 2.968 59.270 20.139 1.00 16.73 139 SER A CA 1
ATOM 833 C C . SER A 1 118 ? 2.712 58.003 20.958 1.00 16.38 139 SER A C 1
ATOM 834 O O . SER A 1 118 ? 3.496 57.039 20.906 1.00 18.48 139 SER A O 1
ATOM 837 N N . GLU A 1 119 ? 1.614 57.990 21.707 1.00 19.31 140 GLU A N 1
ATOM 838 C CA . GLU A 1 119 ? 1.252 56.785 22.455 1.00 19.37 140 GLU A CA 1
ATOM 839 C C . GLU A 1 119 ? 1.145 55.617 21.475 1.00 19.87 140 GLU A C 1
ATOM 840 O O . GLU A 1 119 ? 1.670 54.520 21.740 1.00 18.29 140 GLU A O 1
ATOM 846 N N . ALA A 1 120 ? 0.526 55.856 20.316 1.00 18.34 141 ALA A N 1
ATOM 847 C CA . ALA A 1 120 ? 0.347 54.766 19.353 1.00 19.28 141 ALA A CA 1
ATOM 848 C C . ALA A 1 120 ? 1.692 54.212 18.854 1.00 18.75 141 ALA A C 1
ATOM 849 O O . ALA A 1 120 ? 1.857 52.991 18.732 1.00 18.65 141 ALA A O 1
ATOM 851 N N . ASP A 1 121 ? 2.646 55.096 18.559 1.00 15.98 142 ASP A N 1
ATOM 852 C CA . ASP A 1 121 ? 3.942 54.628 18.044 1.00 15.27 142 ASP A CA 1
ATOM 853 C C . ASP A 1 121 ? 4.770 53.941 19.132 1.00 16.89 142 ASP A C 1
ATOM 854 O O . ASP A 1 121 ? 5.513 52.985 18.855 1.00 18.06 142 ASP A O 1
ATOM 859 N N . GLN A 1 122 ? 4.674 54.440 20.368 1.00 14.80 143 GLN A N 1
ATOM 860 C CA . GLN A 1 122 ? 5.396 53.810 21.481 1.00 15.65 143 GLN A CA 1
ATOM 861 C C . GLN A 1 122 ? 4.848 52.417 21.780 1.00 15.00 143 GLN A C 1
ATOM 862 O O . GLN A 1 122 ? 5.636 51.468 21.942 1.00 18.50 143 GLN A O 1
ATOM 868 N N . VAL A 1 123 ? 3.520 52.276 21.802 1.00 15.36 144 VAL A N 1
ATOM 869 C CA . VAL A 1 123 ? 2.914 50.955 22.068 1.00 16.94 144 VAL A CA 1
ATOM 870 C C . VAL A 1 123 ? 3.147 49.969 20.910 1.00 17.23 144 VAL A C 1
ATOM 871 O O . VAL A 1 123 ? 3.155 48.736 21.111 1.00 18.09 144 VAL A O 1
ATOM 875 N N . ALA A 1 124 ? 3.378 50.507 19.714 1.00 16.47 145 ALA A N 1
ATOM 876 C CA . ALA A 1 124 ? 3.576 49.653 18.516 1.00 16.93 145 ALA A CA 1
ATOM 877 C C . ALA A 1 124 ? 5.020 49.191 18.379 1.00 15.55 145 ALA A C 1
ATOM 878 O O . ALA A 1 124 ? 5.326 48.393 17.477 1.00 18.37 145 ALA A O 1
ATOM 880 N N . THR A 1 125 ? 5.908 49.700 19.242 1.00 14.72 146 THR A N 1
ATOM 881 C CA . THR A 1 125 ? 7.345 49.382 19.143 1.00 14.13 146 THR A CA 1
ATOM 882 C C . THR A 1 125 ? 7.764 48.575 20.342 1.00 17.29 146 THR A C 1
ATOM 883 O O . THR A 1 125 ? 7.656 49.041 21.475 1.00 17.50 146 THR A O 1
ATOM 887 N N . GLY A 1 126 ? 8.220 47.346 20.091 1.00 17.50 147 GLY A N 1
ATOM 888 C CA . GLY A 1 126 ? 8.730 46.522 21.183 1.00 17.19 147 GLY A CA 1
ATOM 889 C C . GLY A 1 126 ? 10.231 46.341 21.114 1.00 15.99 147 GLY A C 1
ATOM 890 O O . GLY A 1 126 ? 10.934 46.940 20.263 1.00 16.57 147 GLY A O 1
ATOM 891 N N . VAL A 1 127 ? 10.746 45.518 22.036 1.00 16.57 148 VAL A N 1
ATOM 892 C CA A VAL A 1 127 ? 12.181 45.275 22.141 0.50 13.60 148 VAL A CA 1
ATOM 893 C CA B VAL A 1 127 ? 12.178 45.268 22.114 0.50 16.48 148 VAL A CA 1
ATOM 894 C C . VAL A 1 127 ? 12.409 43.791 22.371 1.00 17.42 148 VAL A C 1
ATOM 895 O O . VAL A 1 127 ? 11.763 43.210 23.220 1.00 17.97 148 VAL A O 1
ATOM 902 N N . ALA A 1 128 ? 13.320 43.192 21.603 1.00 15.48 149 ALA A N 1
ATOM 903 C CA . ALA A 1 128 ? 13.650 41.780 21.803 1.00 17.23 149 ALA A CA 1
ATOM 904 C C . ALA A 1 128 ? 15.163 41.701 21.722 1.00 16.64 149 ALA A C 1
ATOM 905 O O . ALA A 1 128 ? 15.726 41.599 20.626 1.00 18.46 149 ALA A O 1
ATOM 907 N N . ILE A 1 129 ? 15.819 41.868 22.869 1.00 17.39 150 ILE A N 1
ATOM 908 C CA . ILE A 1 129 ? 17.286 41.836 22.926 1.00 16.66 150 ILE A CA 1
ATOM 909 C C . ILE A 1 129 ? 17.674 40.749 23.897 1.00 19.79 150 ILE A C 1
ATOM 910 O O . ILE A 1 129 ? 17.225 40.748 25.057 1.00 20.27 150 ILE A O 1
ATOM 915 N N . GLY A 1 130 ? 18.491 39.825 23.413 1.00 17.67 151 GLY A N 1
ATOM 916 C CA . GLY A 1 130 ? 18.943 38.705 24.246 1.00 18.60 151 GLY A CA 1
ATOM 917 C C . GLY A 1 130 ? 20.381 38.842 24.692 1.00 21.06 151 GLY A C 1
ATOM 918 O O . GLY A 1 130 ? 21.120 39.697 24.191 1.00 19.43 151 GLY A O 1
ATOM 919 N N . MET A 1 131 ? 20.757 38.012 25.668 1.00 19.81 152 MET A N 1
ATOM 920 C CA . MET A 1 131 ? 22.116 37.971 26.165 1.00 19.30 152 MET A CA 1
ATOM 921 C C . MET A 1 131 ? 22.447 36.504 26.442 1.00 24.12 152 MET A C 1
ATOM 922 O O . MET A 1 131 ? 21.619 35.778 26.962 1.00 24.67 152 MET A O 1
ATOM 927 N N . GLY A 1 132 ? 23.644 36.054 26.076 1.00 24.23 153 GLY A N 1
ATOM 928 C CA . GLY A 1 132 ? 23.994 34.650 26.251 1.00 23.42 153 GLY A CA 1
ATOM 929 C C . GLY A 1 132 ? 24.448 34.309 27.657 1.00 25.31 153 GLY A C 1
ATOM 930 O O . GLY A 1 132 ? 24.131 33.238 28.169 1.00 25.76 153 GLY A O 1
ATOM 931 N N . MET A 1 133 ? 25.217 35.209 28.273 1.00 24.30 154 MET A N 1
ATOM 932 C CA . MET A 1 133 ? 25.772 34.920 29.597 1.00 30.75 154 MET A CA 1
ATOM 933 C C . MET A 1 133 ? 26.113 36.203 30.314 1.00 35.02 154 MET A C 1
ATOM 934 O O . MET A 1 133 ? 26.895 37.005 29.788 1.00 45.09 154 MET A O 1
ATOM 939 N N . ILE A 1 134 ? 25.602 36.380 31.528 1.00 30.86 155 ILE A N 1
ATOM 940 C CA . ILE A 1 134 ? 25.948 37.590 32.293 1.00 37.00 155 ILE A CA 1
ATOM 941 C C . ILE A 1 134 ? 27.431 37.549 32.677 1.00 33.56 155 ILE A C 1
ATOM 942 O O . ILE A 1 134 ? 27.960 36.467 32.874 1.00 27.95 155 ILE A O 1
ATOM 947 N N . PRO A 1 135 ? 28.119 38.716 32.697 1.00 36.91 156 PRO A N 1
ATOM 948 C CA . PRO A 1 135 ? 29.508 38.752 33.184 1.00 30.45 156 PRO A CA 1
ATOM 949 C C . PRO A 1 135 ? 29.631 38.102 34.566 1.00 30.10 156 PRO A C 1
ATOM 950 O O . PRO A 1 135 ? 28.903 38.441 35.507 1.00 29.47 156 PRO A O 1
ATOM 954 N N . LEU A 1 136 ? 30.559 37.160 34.661 1.00 28.15 157 LEU A N 1
ATOM 955 C CA . LEU A 1 136 ? 30.655 36.335 35.842 1.00 28.29 157 LEU A CA 1
ATOM 956 C C . LEU A 1 136 ? 31.261 37.117 37.004 1.00 31.02 157 LEU A C 1
ATOM 957 O O . LEU A 1 136 ? 30.944 36.851 38.160 1.00 25.23 157 LEU A O 1
ATOM 962 N N . GLU A 1 137 ? 32.106 38.101 36.698 1.00 29.65 158 GLU A N 1
ATOM 963 C CA . GLU A 1 137 ? 32.790 38.849 37.761 1.00 34.30 158 GLU A CA 1
ATOM 964 C C . GLU A 1 137 ? 31.838 39.672 38.637 1.00 32.26 158 GLU A C 1
ATOM 965 O O . GLU A 1 137 ? 32.119 39.867 39.812 1.00 34.34 158 GLU A O 1
ATOM 971 N N . VAL A 1 138 ? 30.719 40.142 38.086 1.00 31.54 159 VAL A N 1
ATOM 972 C CA . VAL A 1 138 ? 29.701 40.834 38.904 1.00 32.30 159 VAL A CA 1
ATOM 973 C C . VAL A 1 138 ? 29.260 39.928 40.070 1.00 37.01 159 VAL A C 1
ATOM 974 O O . VAL A 1 138 ? 29.138 40.374 41.213 1.00 32.95 159 VAL A O 1
ATOM 978 N N . VAL A 1 139 ? 29.057 38.647 39.775 1.00 33.83 160 VAL A N 1
ATOM 979 C CA . VAL A 1 139 ? 28.664 37.675 40.788 1.00 33.60 160 VAL A CA 1
ATOM 980 C C . VAL A 1 139 ? 29.745 37.418 41.837 1.00 30.48 160 VAL A C 1
ATOM 981 O O . VAL A 1 139 ? 29.480 37.512 43.035 1.00 26.36 160 VAL A O 1
ATOM 985 N N . SER A 1 140 ? 30.961 37.105 41.395 1.00 31.59 161 SER A N 1
ATOM 986 C CA . SER A 1 140 ? 32.013 36.708 42.328 1.00 29.77 161 SER A CA 1
ATOM 987 C C . SER A 1 140 ? 32.485 37.910 43.151 1.00 29.34 161 SER A C 1
ATOM 988 O O . SER A 1 140 ? 32.821 37.768 44.321 1.00 28.36 161 SER A O 1
ATOM 991 N N . GLU A 1 141 ? 32.507 39.091 42.534 1.00 27.77 162 GLU A N 1
ATOM 992 C CA . GLU A 1 141 ? 32.884 40.300 43.267 1.00 29.34 162 GLU A CA 1
ATOM 993 C C . GLU A 1 141 ? 31.831 40.652 44.315 1.00 26.74 162 GLU A C 1
ATOM 994 O O . GLU A 1 141 ? 32.176 41.030 45.433 1.00 25.23 162 GLU A O 1
ATOM 1000 N N . THR A 1 142 ? 30.556 40.485 43.973 1.00 23.99 163 THR A N 1
ATOM 1001 C CA . THR A 1 142 ? 29.488 40.752 44.949 1.00 23.59 163 THR A CA 1
ATOM 1002 C C . THR A 1 142 ? 29.503 39.732 46.084 1.00 23.58 163 THR A C 1
ATOM 1003 O O . THR A 1 142 ? 29.340 40.092 47.254 1.00 24.01 163 THR A O 1
ATOM 1007 N N . ALA A 1 143 ? 29.711 38.461 45.741 1.00 25.12 164 ALA A N 1
ATOM 1008 C CA . ALA A 1 143 ? 29.869 37.419 46.754 1.00 25.81 164 ALA A CA 1
ATOM 1009 C C . ALA A 1 143 ? 30.938 37.784 47.789 1.00 26.58 164 ALA A C 1
ATOM 1010 O O . ALA A 1 143 ? 30.687 37.717 48.989 1.00 28.39 164 ALA A O 1
ATOM 1012 N N . LEU A 1 144 ? 32.119 38.203 47.323 1.00 25.92 165 LEU A N 1
ATOM 1013 C CA . LEU A 1 144 ? 33.210 38.577 48.220 1.00 26.53 165 LEU A CA 1
ATOM 1014 C C . LEU A 1 144 ? 32.830 39.773 49.089 1.00 25.64 165 LEU A C 1
ATOM 1015 O O . LEU A 1 144 ? 33.086 39.772 50.301 1.00 29.40 165 LEU A O 1
ATOM 1020 N N . ASN A 1 145 ? 32.218 40.773 48.452 1.00 22.78 166 ASN A N 1
ATOM 1021 C CA A ASN A 1 145 ? 31.745 41.971 49.141 0.50 26.02 166 ASN A CA 1
ATOM 1022 C CA B ASN A 1 145 ? 31.759 41.970 49.144 0.50 24.40 166 ASN A CA 1
ATOM 1023 C C . ASN A 1 145 ? 30.776 41.621 50.256 1.00 25.75 166 ASN A C 1
ATOM 1024 O O . ASN A 1 145 ? 30.906 42.110 51.386 1.00 24.35 166 ASN A O 1
ATOM 1033 N N . PHE A 1 146 ? 29.804 40.767 49.924 1.00 20.82 167 PHE A N 1
ATOM 1034 C CA . PHE A 1 146 ? 28.788 40.325 50.878 1.00 23.19 167 PHE A CA 1
ATOM 1035 C C . PHE A 1 146 ? 29.434 39.598 52.061 1.00 25.79 167 PHE A C 1
ATOM 1036 O O . PHE A 1 146 ? 29.125 39.889 53.224 1.00 26.75 167 PHE A O 1
ATOM 1044 N N . GLN A 1 147 ? 30.352 38.684 51.755 1.00 30.59 168 GLN A N 1
ATOM 1045 C CA . GLN A 1 147 ? 31.035 37.875 52.772 1.00 37.45 168 GLN A CA 1
ATOM 1046 C C . GLN A 1 147 ? 31.897 38.716 53.714 1.00 34.77 168 GLN A C 1
ATOM 1047 O O . GLN A 1 147 ? 31.901 38.490 54.921 1.00 37.88 168 GLN A O 1
ATOM 1053 N N . THR A 1 148 ? 32.619 39.692 53.167 1.00 32.90 169 THR A N 1
ATOM 1054 C CA . THR A 1 148 ? 33.630 40.419 53.947 1.00 33.50 169 THR A CA 1
ATOM 1055 C C . THR A 1 148 ? 33.168 41.780 54.481 1.00 31.96 169 THR A C 1
ATOM 1056 O O . THR A 1 148 ? 33.668 42.248 55.509 1.00 34.51 169 THR A O 1
ATOM 1060 N N . LYS A 1 149 ? 32.199 42.397 53.807 1.00 26.43 170 LYS A N 1
ATOM 1061 C CA . LYS A 1 149 ? 31.765 43.751 54.154 1.00 24.10 170 LYS A CA 1
ATOM 1062 C C . LYS A 1 149 ? 30.303 43.803 54.595 1.00 21.80 170 LYS A C 1
ATOM 1063 O O . LYS A 1 149 ? 29.848 44.833 55.080 1.00 20.35 170 LYS A O 1
ATOM 1069 N N . GLY A 1 150 ? 29.575 42.713 54.377 1.00 20.75 171 GLY A N 1
ATOM 1070 C CA . GLY A 1 150 ? 28.229 42.522 54.937 1.00 21.89 171 GLY A CA 1
ATOM 1071 C C . GLY A 1 150 ? 27.086 42.822 53.985 1.00 24.71 171 GLY A C 1
ATOM 1072 O O . GLY A 1 150 ? 27.289 43.377 52.910 1.00 22.73 171 GLY A O 1
ATOM 1073 N N . TYR A 1 151 ? 25.877 42.457 54.411 1.00 16.30 172 TYR A N 1
ATOM 1074 C CA . TYR A 1 151 ? 24.642 42.658 53.656 1.00 16.08 172 TYR A CA 1
ATOM 1075 C C . TYR A 1 151 ? 24.459 44.105 53.162 1.00 19.95 172 TYR A C 1
ATOM 1076 O O . TYR A 1 151 ? 24.114 44.344 51.984 1.00 21.75 172 TYR A O 1
ATOM 1085 N N . ASN A 1 152 ? 24.696 45.052 54.066 1.00 21.52 173 ASN A N 1
ATOM 1086 C CA . ASN A 1 152 ? 24.414 46.464 53.797 1.00 23.75 173 ASN A CA 1
ATOM 1087 C C . ASN A 1 152 ? 25.453 47.117 52.903 1.00 29.21 173 ASN A C 1
ATOM 1088 O O . ASN A 1 152 ? 25.443 48.341 52.730 1.00 35.69 173 ASN A O 1
ATOM 1093 N N . LYS A 1 153 ? 26.358 46.305 52.364 1.00 22.02 174 LYS A N 1
ATOM 1094 C CA . LYS A 1 153 ? 27.336 46.778 51.380 1.00 29.87 174 LYS A CA 1
ATOM 1095 C C . LYS A 1 153 ? 27.066 46.197 50.004 1.00 27.10 174 LYS A C 1
ATOM 1096 O O . LYS A 1 153 ? 27.774 46.513 49.047 1.00 31.37 174 LYS A O 1
ATOM 1102 N N . VAL A 1 154 ? 26.045 45.347 49.892 1.00 22.79 175 VAL A N 1
ATOM 1103 C CA . VAL A 1 154 ? 25.650 44.810 48.596 1.00 23.64 175 VAL A CA 1
ATOM 1104 C C . VAL A 1 154 ? 24.862 45.875 47.860 1.00 21.64 175 VAL A C 1
ATOM 1105 O O . VAL A 1 154 ? 23.982 46.509 48.439 1.00 21.48 175 VAL A O 1
ATOM 1109 N N . SER A 1 155 ? 25.190 46.079 46.586 1.00 21.74 176 SER A N 1
ATOM 1110 C CA . SER A 1 155 ? 24.494 47.071 45.779 1.00 24.39 176 SER A CA 1
ATOM 1111 C C . SER A 1 155 ? 23.034 46.697 45.621 1.00 23.99 176 SER A C 1
ATOM 1112 O O . SER A 1 155 ? 22.719 45.549 45.299 1.00 24.13 176 SER A O 1
ATOM 1115 N N . PRO A 1 156 ? 22.131 47.660 45.834 1.00 22.38 177 PRO A N 1
ATOM 1116 C CA . PRO A 1 156 ? 20.718 47.435 45.522 1.00 24.57 177 PRO A CA 1
ATOM 1117 C C . PRO A 1 156 ? 20.487 47.099 44.038 1.00 24.70 177 PRO A C 1
ATOM 1118 O O . PRO A 1 156 ? 19.432 46.548 43.687 1.00 27.13 177 PRO A O 1
ATOM 1122 N N . PHE A 1 157 ? 21.474 47.383 43.188 1.00 24.21 178 PHE A N 1
ATOM 1123 C CA . PHE A 1 157 ? 21.355 47.090 41.752 1.00 27.74 178 PHE A CA 1
ATOM 1124 C C . PHE A 1 157 ? 21.929 45.743 41.339 1.00 28.93 178 PHE A C 1
ATOM 1125 O O . PHE A 1 157 ? 21.984 45.419 40.142 1.00 30.90 178 PHE A O 1
ATOM 1133 N N . PHE A 1 158 ? 22.347 44.950 42.320 1.00 24.20 179 PHE A N 1
ATOM 1134 C CA . PHE A 1 158 ? 22.957 43.666 42.045 1.00 21.61 179 PHE A CA 1
ATOM 1135 C C . PHE A 1 158 ? 22.030 42.779 41.203 1.00 23.86 179 PHE A C 1
ATOM 1136 O O . PHE A 1 158 ? 22.442 42.275 40.161 1.00 25.71 179 PHE A O 1
ATOM 1144 N N . VAL A 1 159 ? 20.786 42.602 41.632 1.00 22.99 180 VAL A N 1
ATOM 1145 C CA . VAL A 1 159 ? 19.904 41.718 40.865 1.00 22.35 180 VAL A CA 1
ATOM 1146 C C . VAL A 1 159 ? 19.692 42.197 39.413 1.00 27.08 180 VAL A C 1
ATOM 1147 O O . VAL A 1 159 ? 19.919 41.424 38.471 1.00 25.57 180 VAL A O 1
ATOM 1151 N N . PRO A 1 160 ? 19.273 43.465 39.225 1.00 28.85 181 PRO A N 1
ATOM 1152 C CA . PRO A 1 160 ? 19.274 43.966 37.833 1.00 33.32 181 PRO A CA 1
ATOM 1153 C C . PRO A 1 160 ? 20.544 43.657 37.023 1.00 36.14 181 PRO A C 1
ATOM 1154 O O . PRO A 1 160 ? 20.437 43.189 35.887 1.00 41.39 181 PRO A O 1
ATOM 1158 N N . LYS A 1 161 ? 21.735 43.885 37.581 1.00 29.06 182 LYS A N 1
ATOM 1159 C CA . LYS A 1 161 ? 22.981 43.622 36.827 1.00 31.43 182 LYS A CA 1
ATOM 1160 C C . LYS A 1 161 ? 23.233 42.165 36.420 1.00 35.06 182 LYS A C 1
ATOM 1161 O O . LYS A 1 161 ? 24.032 41.887 35.518 1.00 38.41 182 LYS A O 1
ATOM 1167 N N . ILE A 1 162 ? 22.566 41.231 37.083 1.00 30.53 183 ILE A N 1
ATOM 1168 C CA . ILE A 1 162 ? 22.796 39.819 36.800 1.00 30.15 183 ILE A CA 1
ATOM 1169 C C . ILE A 1 162 ? 21.618 39.179 36.040 1.00 28.58 183 ILE A C 1
ATOM 1170 O O . ILE A 1 162 ? 21.554 37.943 35.889 1.00 30.01 183 ILE A O 1
ATOM 1175 N N . LEU A 1 163 ? 20.676 40.013 35.597 1.00 22.97 184 LEU A N 1
ATOM 1176 C CA . LEU A 1 163 ? 19.540 39.489 34.816 1.00 19.69 184 LEU A CA 1
ATOM 1177 C C . LEU A 1 163 ? 19.728 39.690 33.327 1.00 19.72 184 LEU A C 1
ATOM 1178 O O . LEU A 1 163 ? 19.991 40.811 32.867 1.00 18.86 184 LEU A O 1
ATOM 1183 N N . VAL A 1 164 ? 19.551 38.599 32.584 1.00 17.77 185 VAL A N 1
ATOM 1184 C CA . VAL A 1 164 ? 19.697 38.591 31.122 1.00 17.21 185 VAL A CA 1
ATOM 1185 C C . VAL A 1 164 ? 18.780 39.601 30.444 1.00 16.46 185 VAL A C 1
ATOM 1186 O O . VAL A 1 164 ? 19.139 40.151 29.400 1.00 20.60 185 VAL A O 1
ATOM 1190 N N . ASN A 1 165 ? 17.594 39.832 31.006 1.00 17.83 186 ASN A N 1
ATOM 1191 C CA . ASN A 1 165 ? 16.608 40.648 30.283 1.00 17.99 186 ASN A CA 1
ATOM 1192 C C . ASN A 1 165 ? 16.779 42.141 30.499 1.00 21.73 186 ASN A C 1
ATOM 1193 O O . ASN A 1 165 ? 15.955 42.945 30.027 1.00 20.11 186 ASN A O 1
ATOM 1198 N N . MET A 1 166 ? 17.837 42.522 31.209 1.00 17.91 187 MET A N 1
ATOM 1199 C CA . MET A 1 166 ? 17.982 43.941 31.544 1.00 19.78 187 MET A CA 1
ATOM 1200 C C . MET A 1 166 ? 18.352 44.827 30.367 1.00 18.72 187 MET A C 1
ATOM 1201 O O . MET A 1 166 ? 18.046 46.020 30.374 1.00 18.57 187 MET A O 1
ATOM 1206 N N . ALA A 1 167 ? 19.018 44.267 29.364 1.00 19.33 188 ALA A N 1
ATOM 1207 C CA . ALA A 1 167 ? 19.293 45.026 28.140 1.00 18.73 188 ALA A CA 1
ATOM 1208 C C . ALA A 1 167 ? 17.994 45.418 27.429 1.00 20.05 188 ALA A C 1
ATOM 1209 O O . ALA A 1 167 ? 17.792 46.598 27.122 1.00 19.14 188 ALA A O 1
ATOM 1211 N N . ALA A 1 168 ? 17.087 44.458 27.227 1.00 17.55 189 ALA A N 1
ATOM 1212 C CA . ALA A 1 168 ? 15.767 44.761 26.670 1.00 17.33 189 ALA A CA 1
ATOM 1213 C C . ALA A 1 168 ? 15.021 45.735 27.579 1.00 17.56 189 ALA A C 1
ATOM 1214 O O . ALA A 1 168 ? 14.413 46.687 27.106 1.00 18.26 189 ALA A O 1
ATOM 1216 N N . GLY A 1 169 ? 15.050 45.490 28.882 1.00 15.29 190 GLY A N 1
ATOM 1217 C CA . GLY A 1 169 ? 14.375 46.388 29.837 1.00 17.61 190 GLY A CA 1
ATOM 1218 C C . GLY A 1 169 ? 14.864 47.829 29.757 1.00 17.98 190 GLY A C 1
ATOM 1219 O O . GLY A 1 169 ? 14.073 48.781 29.662 1.00 17.79 190 GLY A O 1
ATOM 1220 N N . GLN A 1 170 ? 16.181 48.004 29.798 1.00 16.00 191 GLN A N 1
ATOM 1221 C CA . GLN A 1 170 ? 16.755 49.368 29.790 1.00 17.10 191 GLN A CA 1
ATOM 1222 C C . GLN A 1 170 ? 16.480 50.067 28.459 1.00 16.33 191 GLN A C 1
ATOM 1223 O O . GLN A 1 170 ? 16.213 51.268 28.428 1.00 18.73 191 GLN A O 1
ATOM 1229 N N . VAL A 1 171 ? 16.600 49.330 27.362 1.00 16.33 192 VAL A N 1
ATOM 1230 C CA . VAL A 1 171 ? 16.328 49.928 26.038 1.00 18.17 192 VAL A CA 1
ATOM 1231 C C . VAL A 1 171 ? 14.868 50.405 25.961 1.00 17.95 192 VAL A C 1
ATOM 1232 O O . VAL A 1 171 ? 14.577 51.521 25.496 1.00 17.76 192 VAL A O 1
ATOM 1236 N N . SER A 1 172 ? 13.951 49.565 26.454 1.00 16.88 193 SER A N 1
ATOM 1237 C CA . SER A 1 172 ? 12.530 49.941 26.555 1.00 15.80 193 SER A CA 1
ATOM 1238 C C . SER A 1 172 ? 12.301 51.221 27.365 1.00 18.20 193 SER A C 1
ATOM 1239 O O . SER A 1 172 ? 11.619 52.123 26.909 1.00 16.90 193 SER A O 1
ATOM 1242 N N . ILE A 1 173 ? 12.880 51.297 28.563 1.00 17.96 194 ILE A N 1
ATOM 1243 C CA . ILE A 1 173 ? 12.699 52.441 29.434 1.00 18.35 194 ILE A CA 1
ATOM 1244 C C . ILE A 1 173 ? 13.263 53.691 28.788 1.00 18.54 194 ILE A C 1
ATOM 1245 O O . ILE A 1 173 ? 12.613 54.751 28.765 1.00 21.20 194 ILE A O 1
ATOM 1250 N N . ARG A 1 174 ? 14.477 53.556 28.263 1.00 17.53 195 ARG A N 1
ATOM 1251 C CA . ARG A 1 174 ? 15.210 54.718 27.799 1.00 23.74 195 ARG A CA 1
ATOM 1252 C C . ARG A 1 174 ? 14.612 55.335 26.539 1.00 19.47 195 ARG A C 1
ATOM 1253 O O . ARG A 1 174 ? 14.658 56.564 26.383 1.00 21.14 195 ARG A O 1
ATOM 1261 N N . TYR A 1 175 ? 13.987 54.510 25.687 1.00 19.93 196 TYR A N 1
ATOM 1262 C CA . TYR A 1 175 ? 13.404 55.012 24.418 1.00 19.67 196 TYR A CA 1
ATOM 1263 C C . TYR A 1 175 ? 11.872 54.928 24.401 1.00 19.95 196 TYR A C 1
ATOM 1264 O O . TYR A 1 175 ? 11.228 55.162 23.362 1.00 19.66 196 TYR A O 1
ATOM 1273 N N A LYS A 1 176 ? 11.298 54.636 25.574 0.50 17.45 197 LYS A N 1
ATOM 1274 N N B LYS A 1 176 ? 11.315 54.617 25.573 0.50 15.17 197 LYS A N 1
ATOM 1275 C CA A LYS A 1 176 ? 9.842 54.539 25.796 0.50 18.94 197 LYS A CA 1
ATOM 1276 C CA B LYS A 1 176 ? 9.873 54.514 25.790 0.50 15.23 197 LYS A CA 1
ATOM 1277 C C A LYS A 1 176 ? 9.141 53.575 24.830 0.50 19.20 197 LYS A C 1
ATOM 1278 C C B LYS A 1 176 ? 9.230 53.619 24.731 0.50 17.12 197 LYS A C 1
ATOM 1279 O O A LYS A 1 176 ? 8.106 53.911 24.253 0.50 18.21 197 LYS A O 1
ATOM 1280 O O B LYS A 1 176 ? 8.352 54.044 23.978 0.50 17.45 197 LYS A O 1
ATOM 1291 N N . LEU A 1 177 ? 9.706 52.376 24.688 1.00 17.07 198 LEU A N 1
ATOM 1292 C CA . LEU A 1 177 ? 9.200 51.366 23.764 1.00 17.80 198 LEU A CA 1
ATOM 1293 C C . LEU A 1 177 ? 8.287 50.437 24.553 1.00 17.11 198 LEU A C 1
ATOM 1294 O O . LEU A 1 177 ? 8.752 49.704 25.455 1.00 17.26 198 LEU A O 1
ATOM 1299 N N . LYS A 1 178 ? 6.989 50.476 24.235 1.00 14.33 199 LYS A N 1
ATOM 1300 C CA . LYS A 1 178 ? 5.978 49.836 25.110 1.00 16.33 199 LYS A CA 1
ATOM 1301 C C . LYS A 1 178 ? 5.332 48.561 24.561 1.00 14.19 199 LYS A C 1
ATOM 1302 O O . LYS A 1 178 ? 4.435 47.979 25.193 1.00 18.02 199 LYS A O 1
ATOM 1308 N N . GLY A 1 179 ? 5.775 48.138 23.382 1.00 15.19 200 GLY A N 1
ATOM 1309 C CA . GLY A 1 179 ? 5.314 46.874 22.796 1.00 14.74 200 GLY A CA 1
ATOM 1310 C C . GLY A 1 179 ? 5.956 45.679 23.479 1.00 16.84 200 GLY A C 1
ATOM 1311 O O . GLY A 1 179 ? 6.545 45.796 24.557 1.00 14.23 200 GLY A O 1
ATOM 1312 N N . PRO A 1 180 ? 5.824 44.506 22.861 1.00 14.22 201 PRO A N 1
ATOM 1313 C CA . PRO A 1 180 ? 6.381 43.256 23.385 1.00 16.77 201 PRO A CA 1
ATOM 1314 C C . PRO A 1 180 ? 7.811 43.471 23.849 1.00 16.78 201 PRO A C 1
ATOM 1315 O O . PRO A 1 180 ? 8.629 44.073 23.135 1.00 17.79 201 PRO A O 1
ATOM 1319 N N . ASN A 1 181 ? 8.096 42.965 25.043 1.00 14.91 202 ASN A N 1
ATOM 1320 C CA A ASN A 1 181 ? 9.420 43.096 25.624 0.50 14.11 202 ASN A CA 1
ATOM 1321 C CA B ASN A 1 181 ? 9.410 43.116 25.689 0.50 15.42 202 ASN A CA 1
ATOM 1322 C C . ASN A 1 181 ? 9.919 41.701 25.972 1.00 18.00 202 ASN A C 1
ATOM 1323 O O . ASN A 1 181 ? 9.405 41.032 26.887 1.00 18.02 202 ASN A O 1
ATOM 1332 N N . HIS A 1 182 ? 10.909 41.244 25.207 1.00 15.33 203 HIS A N 1
ATOM 1333 C CA . HIS A 1 182 ? 11.232 39.815 25.202 1.00 15.39 203 HIS A CA 1
ATOM 1334 C C . HIS A 1 182 ? 12.753 39.671 25.168 1.00 19.98 203 HIS A C 1
ATOM 1335 O O . HIS A 1 182 ? 13.450 40.464 24.534 1.00 23.03 203 HIS A O 1
ATOM 1342 N N . ALA A 1 183 ? 13.277 38.698 25.902 1.00 17.59 204 ALA A N 1
ATOM 1343 C CA . ALA A 1 183 ? 14.723 38.494 25.926 1.00 15.12 204 ALA A CA 1
ATOM 1344 C C . ALA A 1 183 ? 14.985 37.011 25.882 1.00 20.24 204 ALA A C 1
ATOM 1345 O O . ALA A 1 183 ? 14.650 36.301 26.821 1.00 21.92 204 ALA A O 1
ATOM 1347 N N . VAL A 1 184 ? 15.584 36.551 24.796 1.00 17.48 205 VAL A N 1
ATOM 1348 C CA A VAL A 1 184 ? 15.934 35.142 24.698 0.50 21.38 205 VAL A CA 1
ATOM 1349 C CA B VAL A 1 184 ? 15.936 35.145 24.632 0.50 20.67 205 VAL A CA 1
ATOM 1350 C C . VAL A 1 184 ? 17.356 34.942 25.191 1.00 20.81 205 VAL A C 1
ATOM 1351 O O . VAL A 1 184 ? 18.149 35.893 25.243 1.00 19.33 205 VAL A O 1
ATOM 1358 N N . SER A 1 185 ? 17.674 33.719 25.618 1.00 19.32 206 SER A N 1
ATOM 1359 C CA . SER A 1 185 ? 19.017 33.414 26.076 1.00 19.36 206 SER A CA 1
ATOM 1360 C C . SER A 1 185 ? 19.297 31.965 25.700 1.00 19.49 206 SER A C 1
ATOM 1361 O O . SER A 1 185 ? 19.008 31.058 26.475 1.00 21.02 206 SER A O 1
ATOM 1364 N N . THR A 1 186 ? 19.785 31.795 24.476 1.00 15.28 207 THR A N 1
ATOM 1365 C CA . THR A 1 186 ? 20.060 30.482 23.883 1.00 14.99 207 THR A CA 1
ATOM 1366 C C . THR A 1 186 ? 21.509 30.412 23.458 1.00 16.98 207 THR A C 1
ATOM 1367 O O . THR A 1 186 ? 21.831 30.026 22.330 1.00 18.09 207 THR A O 1
ATOM 1371 N N . ALA A 1 187 ? 22.391 30.760 24.393 1.00 19.20 208 ALA A N 1
ATOM 1372 C CA . ALA A 1 187 ? 23.826 30.631 24.166 1.00 18.65 208 ALA A CA 1
ATOM 1373 C C . ALA A 1 187 ? 24.213 31.337 22.860 1.00 16.32 208 ALA A C 1
ATOM 1374 O O . ALA A 1 187 ? 23.795 32.493 22.642 1.00 19.95 208 ALA A O 1
ATOM 1376 N N . CYS A 1 188 ? 24.965 30.677 21.972 1.00 18.87 209 CYS A N 1
ATOM 1377 C CA . CYS A 1 188 ? 25.430 31.366 20.755 1.00 18.47 209 CYS A CA 1
ATOM 1378 C C . CYS A 1 188 ? 24.370 31.569 19.662 1.00 18.33 209 CYS A C 1
ATOM 1379 O O . CYS A 1 188 ? 24.647 32.161 18.617 1.00 20.46 209 CYS A O 1
ATOM 1382 N N . THR A 1 189 ? 23.167 31.058 19.909 1.00 16.70 210 THR A N 1
ATOM 1383 C CA . THR A 1 189 ? 22.041 31.199 18.981 1.00 16.40 210 THR A CA 1
ATOM 1384 C C . THR A 1 189 ? 21.190 32.439 19.305 1.00 18.83 210 THR A C 1
ATOM 1385 O O . THR A 1 189 ? 20.359 32.866 18.492 1.00 17.36 210 THR A O 1
ATOM 1389 N N . THR A 1 190 ? 21.458 33.037 20.470 1.00 15.62 211 THR A N 1
ATOM 1390 C CA . THR A 1 190 ? 20.628 34.124 21.030 1.00 15.74 211 THR A CA 1
ATOM 1391 C C . THR A 1 190 ? 20.290 35.229 20.010 1.00 16.95 211 THR A C 1
ATOM 1392 O O . THR A 1 190 ? 19.110 35.622 19.857 1.00 17.58 211 THR A O 1
ATOM 1396 N N . GLY A 1 191 ? 21.315 35.763 19.345 1.00 15.62 212 GLY A N 1
ATOM 1397 C CA . GLY A 1 191 ? 21.095 36.902 18.446 1.00 19.42 212 GLY A CA 1
ATOM 1398 C C . GLY A 1 191 ? 20.209 36.578 17.250 1.00 20.01 212 GLY A C 1
ATOM 1399 O O . GLY A 1 191 ? 19.484 37.434 16.759 1.00 19.73 212 GLY A O 1
ATOM 1400 N N . ALA A 1 192 ? 20.292 35.339 16.769 1.00 16.40 213 ALA A N 1
ATOM 1401 C CA . ALA A 1 192 ? 19.457 34.861 15.668 1.00 16.91 213 ALA A CA 1
ATOM 1402 C C . ALA A 1 192 ? 18.016 34.703 16.132 1.00 16.06 213 ALA A C 1
ATOM 1403 O O . ALA A 1 192 ? 17.098 35.163 15.458 1.00 16.75 213 ALA A O 1
ATOM 1405 N N . HIS A 1 193 ? 17.811 34.093 17.299 1.00 15.53 214 HIS A N 1
ATOM 1406 C CA . HIS A 1 193 ? 16.453 33.956 17.836 1.00 17.91 214 HIS A CA 1
ATOM 1407 C C . HIS A 1 193 ? 15.799 35.314 18.087 1.00 17.29 214 HIS A C 1
ATOM 1408 O O . HIS A 1 193 ? 14.617 35.489 17.822 1.00 17.41 214 HIS A O 1
ATOM 1415 N N . ALA A 1 194 ? 16.565 36.286 18.599 1.00 15.28 215 ALA A N 1
ATOM 1416 C CA . ALA A 1 194 ? 15.987 37.602 18.853 1.00 16.84 215 ALA A CA 1
ATOM 1417 C C . ALA A 1 194 ? 15.437 38.220 17.578 1.00 15.20 215 ALA A C 1
ATOM 1418 O O . ALA A 1 194 ? 14.314 38.752 17.580 1.00 17.35 215 ALA A O 1
ATOM 1420 N N . VAL A 1 195 ? 16.196 38.130 16.488 1.00 14.22 216 VAL A N 1
ATOM 1421 C CA . VAL A 1 195 ? 15.726 38.697 15.218 1.00 14.10 216 VAL A CA 1
ATOM 1422 C C . VAL A 1 195 ? 14.546 37.894 14.676 1.00 15.76 216 VAL A C 1
ATOM 1423 O O . VAL A 1 195 ? 13.536 38.473 14.261 1.00 16.72 216 VAL A O 1
ATOM 1427 N N . GLY A 1 196 ? 14.639 36.562 14.714 1.00 15.87 217 GLY A N 1
ATOM 1428 C CA . GLY A 1 196 ? 13.512 35.744 14.233 1.00 15.90 217 GLY A CA 1
ATOM 1429 C C . GLY A 1 196 ? 12.223 35.922 15.017 1.00 14.89 217 GLY A C 1
ATOM 1430 O O . GLY A 1 196 ? 11.135 36.007 14.441 1.00 16.13 217 GLY A O 1
ATOM 1431 N N . ASP A 1 197 ? 12.327 35.954 16.340 1.00 15.19 218 ASP A N 1
ATOM 1432 C CA . ASP A 1 197 ? 11.151 36.126 17.181 1.00 14.88 218 ASP A CA 1
ATOM 1433 C C . ASP A 1 197 ? 10.504 37.491 16.891 1.00 16.24 218 ASP A C 1
ATOM 1434 O O . ASP A 1 197 ? 9.279 37.599 16.842 1.00 16.07 218 ASP A O 1
ATOM 1439 N N . SER A 1 198 ? 11.340 38.518 16.724 1.00 16.26 219 SER A N 1
ATOM 1440 C CA . SER A 1 198 ? 10.844 39.861 16.356 1.00 15.98 219 SER A CA 1
ATOM 1441 C C . SER A 1 198 ? 10.090 39.861 15.029 1.00 14.93 219 SER A C 1
ATOM 1442 O O . SER A 1 198 ? 8.985 40.438 14.917 1.00 16.29 219 SER A O 1
ATOM 1445 N N . PHE A 1 199 ? 10.680 39.194 14.042 1.00 15.35 220 PHE A N 1
ATOM 1446 C CA . PHE A 1 199 ? 10.065 38.954 12.749 1.00 15.84 220 PHE A CA 1
ATOM 1447 C C . PHE A 1 199 ? 8.665 38.324 12.937 1.00 16.60 220 PHE A C 1
ATOM 1448 O O . PHE A 1 199 ? 7.656 38.835 12.428 1.00 16.24 220 PHE A O 1
ATOM 1456 N N . ARG A 1 200 ? 8.592 37.242 13.712 1.00 15.00 221 ARG A N 1
ATOM 1457 C CA . ARG A 1 200 ? 7.307 36.561 13.946 1.00 15.21 221 ARG A CA 1
ATOM 1458 C C . ARG A 1 200 ? 6.303 37.466 14.657 1.00 14.80 221 ARG A C 1
ATOM 1459 O O . ARG A 1 200 ? 5.124 37.507 14.294 1.00 16.35 221 ARG A O 1
ATOM 1467 N N . PHE A 1 201 ? 6.755 38.214 15.678 1.00 15.04 222 PHE A N 1
ATOM 1468 C CA . PHE A 1 201 ? 5.835 39.127 16.378 1.00 16.33 222 PHE A CA 1
ATOM 1469 C C . PHE A 1 201 ? 5.244 40.144 15.423 1.00 15.31 222 PHE A C 1
ATOM 1470 O O . PHE A 1 201 ? 4.055 40.440 15.489 1.00 17.08 222 PHE A O 1
ATOM 1478 N N . ILE A 1 202 ? 6.080 40.714 14.553 1.00 15.35 223 ILE A N 1
ATOM 1479 C CA . ILE A 1 202 ? 5.561 41.754 13.645 1.00 14.24 223 ILE A CA 1
ATOM 1480 C C . ILE A 1 202 ? 4.645 41.106 12.600 1.00 15.98 223 ILE A C 1
ATOM 1481 O O . ILE A 1 202 ? 3.560 41.621 12.314 1.00 16.75 223 ILE A O 1
ATOM 1486 N N . ALA A 1 203 ? 5.066 39.981 12.030 1.00 15.30 224 ALA A N 1
ATOM 1487 C CA . ALA A 1 203 ? 4.202 39.278 11.059 1.00 15.82 224 ALA A CA 1
ATOM 1488 C C . ALA A 1 203 ? 2.848 38.939 11.661 1.00 15.97 224 ALA A C 1
ATOM 1489 O O . ALA A 1 203 ? 1.836 38.986 10.972 1.00 17.64 224 ALA A O 1
ATOM 1491 N N . HIS A 1 204 ? 2.846 38.576 12.949 1.00 15.50 225 HIS A N 1
ATOM 1492 C CA . HIS A 1 204 ? 1.635 38.163 13.654 1.00 16.90 225 HIS A CA 1
ATOM 1493 C C . HIS A 1 204 ? 0.737 39.322 14.036 1.00 21.58 225 HIS A C 1
ATOM 1494 O O . HIS A 1 204 ? -0.455 39.134 14.301 1.00 22.11 225 HIS A O 1
ATOM 1501 N N . GLY A 1 205 ? 1.308 40.519 14.099 1.00 16.57 226 GLY A N 1
ATOM 1502 C CA . GLY A 1 205 ? 0.521 41.705 14.443 1.00 17.75 226 GLY A CA 1
ATOM 1503 C C . GLY A 1 205 ? 0.707 42.232 15.859 1.00 20.01 226 GLY A C 1
ATOM 1504 O O . GLY A 1 205 ? 0.041 43.200 16.238 1.00 20.49 226 GLY A O 1
ATOM 1505 N N . ASP A 1 206 ? 1.610 41.640 16.639 1.00 17.57 227 ASP A N 1
ATOM 1506 C CA . ASP A 1 206 ? 1.844 42.082 18.034 1.00 17.07 227 ASP A CA 1
ATOM 1507 C C . ASP A 1 206 ? 2.496 43.466 18.103 1.00 18.99 227 ASP A C 1
ATOM 1508 O O . ASP A 1 206 ? 2.405 44.166 19.109 1.00 20.06 227 ASP A O 1
ATOM 1513 N N . ALA A 1 207 ? 3.225 43.809 17.051 1.00 16.72 228 ALA A N 1
ATOM 1514 C CA . ALA A 1 207 ? 3.959 45.052 17.009 1.00 18.50 228 ALA A CA 1
ATOM 1515 C C . ALA A 1 207 ? 4.131 45.418 15.556 1.00 18.51 228 ALA A C 1
ATOM 1516 O O . ALA A 1 207 ? 4.104 44.549 14.683 1.00 18.79 228 ALA A O 1
ATOM 1518 N N . ASP A 1 208 ? 4.330 46.708 15.313 1.00 15.18 229 ASP A N 1
ATOM 1519 C CA . ASP A 1 208 ? 4.688 47.192 13.981 1.00 15.32 229 ASP A CA 1
ATOM 1520 C C . ASP A 1 208 ? 6.193 47.451 13.831 1.00 14.24 229 ASP A C 1
ATOM 1521 O O . ASP A 1 208 ? 6.686 47.512 12.717 1.00 15.36 229 ASP A O 1
ATOM 1526 N N . VAL A 1 209 ? 6.907 47.636 14.941 1.00 14.27 230 VAL A N 1
ATOM 1527 C CA . VAL A 1 209 ? 8.352 47.819 14.928 1.00 15.88 230 VAL A CA 1
ATOM 1528 C C . VAL A 1 209 ? 8.937 47.044 16.100 1.00 14.83 230 VAL A C 1
ATOM 1529 O O . VAL A 1 209 ? 8.318 47.004 17.174 1.00 16.14 230 VAL A O 1
ATOM 1533 N N . MET A 1 210 ? 10.097 46.396 15.897 1.00 15.13 231 MET A N 1
ATOM 1534 C CA . MET A 1 210 ? 10.822 45.751 16.998 1.00 16.40 231 MET A CA 1
ATOM 1535 C C . MET A 1 210 ? 12.269 46.145 16.929 1.00 16.71 231 MET A C 1
ATOM 1536 O O . MET A 1 210 ? 12.880 46.104 15.851 1.00 19.12 231 MET A O 1
ATOM 1541 N N . VAL A 1 211 ? 12.810 46.537 18.084 1.00 14.33 232 VAL A N 1
ATOM 1542 C CA . VAL A 1 211 ? 14.229 46.770 18.222 1.00 14.98 232 VAL A CA 1
ATOM 1543 C C . VAL A 1 211 ? 14.837 45.460 18.723 1.00 16.94 232 VAL A C 1
ATOM 1544 O O . VAL A 1 211 ? 14.650 45.087 19.889 1.00 15.96 232 VAL A O 1
ATOM 1548 N N . ALA A 1 212 ? 15.554 44.774 17.840 1.00 15.99 233 ALA A N 1
ATOM 1549 C CA . ALA A 1 212 ? 15.898 43.343 18.052 1.00 19.02 233 ALA A CA 1
ATOM 1550 C C . ALA A 1 212 ? 17.386 43.158 18.013 1.00 20.82 233 ALA A C 1
ATOM 1551 O O . ALA A 1 212 ? 18.069 43.779 17.189 1.00 19.02 233 ALA A O 1
ATOM 1553 N N . GLY A 1 213 ? 17.902 42.261 18.838 1.00 15.19 234 GLY A N 1
ATOM 1554 C CA . GLY A 1 213 ? 19.319 41.907 18.689 1.00 16.42 234 GLY A CA 1
ATOM 1555 C C . GLY A 1 213 ? 19.883 41.153 19.853 1.00 17.72 234 GLY A C 1
ATOM 1556 O O . GLY A 1 213 ? 19.161 40.502 20.585 1.00 17.13 234 GLY A O 1
ATOM 1557 N N . GLY A 1 214 ? 21.199 41.224 20.005 1.00 17.57 235 GLY A N 1
ATOM 1558 C CA . GLY A 1 214 ? 21.859 40.470 21.071 1.00 16.33 235 GLY A CA 1
ATOM 1559 C C . GLY A 1 214 ? 23.093 41.219 21.549 1.00 16.89 235 GLY A C 1
ATOM 1560 O O . GLY A 1 214 ? 23.624 42.086 20.848 1.00 16.98 235 GLY A O 1
ATOM 1561 N N . THR A 1 215 ? 23.487 40.927 22.785 1.00 17.44 236 THR A N 1
ATOM 1562 C CA . THR A 1 215 ? 24.644 41.569 23.389 1.00 18.79 236 THR A CA 1
ATOM 1563 C C . THR A 1 215 ? 25.380 40.545 24.252 1.00 19.86 236 THR A C 1
ATOM 1564 O O . THR A 1 215 ? 24.765 39.641 24.833 1.00 18.76 236 THR A O 1
ATOM 1568 N N . ASP A 1 216 ? 26.697 40.669 24.321 1.00 18.16 237 ASP A N 1
ATOM 1569 C CA . ASP A 1 216 ? 27.465 39.914 25.306 1.00 18.65 237 ASP A CA 1
ATOM 1570 C C . ASP A 1 216 ? 28.783 40.631 25.534 1.00 17.32 237 ASP A C 1
ATOM 1571 O O . ASP A 1 216 ? 29.367 41.209 24.614 1.00 19.73 237 ASP A O 1
ATOM 1576 N N . SER A 1 217 ? 29.228 40.621 26.774 1.00 19.26 238 SER A N 1
ATOM 1577 C CA . SER A 1 217 ? 30.506 41.259 27.092 1.00 23.00 238 SER A CA 1
ATOM 1578 C C . SER A 1 217 ? 30.896 40.636 28.390 1.00 29.35 238 SER A C 1
ATOM 1579 O O . SER A 1 217 ? 30.578 41.153 29.453 1.00 31.10 238 SER A O 1
ATOM 1582 N N . CYS A 1 218 ? 31.559 39.494 28.278 1.00 28.77 239 CYS A N 1
ATOM 1583 C CA . CYS A 1 218 ? 31.868 38.680 29.433 1.00 31.25 239 CYS A CA 1
ATOM 1584 C C . CYS A 1 218 ? 33.287 38.107 29.364 1.00 32.81 239 CYS A C 1
ATOM 1585 O O . CYS A 1 218 ? 33.559 37.100 30.007 1.00 37.71 239 CYS A O 1
ATOM 1588 N N . ILE A 1 219 ? 34.184 38.749 28.598 1.00 26.56 240 ILE A N 1
ATOM 1589 C CA . ILE A 1 219 ? 35.592 38.323 28.496 1.00 25.03 240 ILE A CA 1
ATOM 1590 C C . ILE A 1 219 ? 36.215 38.576 29.854 1.00 25.45 240 ILE A C 1
ATOM 1591 O O . ILE A 1 219 ? 36.282 39.718 30.314 1.00 27.59 240 ILE A O 1
ATOM 1596 N N . SER A 1 220 ? 36.617 37.499 30.516 1.00 20.97 241 SER A N 1
ATOM 1597 C CA . SER A 1 220 ? 37.236 37.600 31.823 1.00 21.32 241 SER A CA 1
ATOM 1598 C C . SER A 1 220 ? 38.056 36.337 32.022 1.00 22.15 241 SER A C 1
ATOM 1599 O O . SER A 1 220 ? 37.850 35.358 31.304 1.00 22.08 241 SER A O 1
ATOM 1602 N N . PRO A 1 221 ? 38.980 36.347 32.998 1.00 24.94 242 PRO A N 1
ATOM 1603 C CA . PRO A 1 221 ? 39.771 35.148 33.247 1.00 25.68 242 PRO A CA 1
ATOM 1604 C C . PRO A 1 221 ? 38.900 33.913 33.479 1.00 21.82 242 PRO A C 1
ATOM 1605 O O . PRO A 1 221 ? 39.178 32.865 32.899 1.00 24.26 242 PRO A O 1
ATOM 1609 N N . LEU A 1 222 ? 37.851 34.038 34.289 1.00 23.19 243 LEU A N 1
ATOM 1610 C CA . LEU A 1 222 ? 37.008 32.880 34.598 1.00 23.53 243 LEU A CA 1
ATOM 1611 C C . LEU A 1 222 ? 36.211 32.375 33.384 1.00 22.89 243 LEU A C 1
ATOM 1612 O O . LEU A 1 222 ? 36.111 31.164 33.165 1.00 22.84 243 LEU A O 1
ATOM 1617 N N A SER A 1 223 ? 35.651 33.301 32.613 0.50 21.24 244 SER A N 1
ATOM 1618 N N B SER A 1 223 ? 35.656 33.288 32.592 0.50 20.60 244 SER A N 1
ATOM 1619 C CA A SER A 1 223 ? 34.882 32.929 31.430 0.50 18.25 244 SER A CA 1
ATOM 1620 C CA B SER A 1 223 ? 34.861 32.870 31.431 0.50 16.58 244 SER A CA 1
ATOM 1621 C C A SER A 1 223 ? 35.787 32.203 30.436 0.50 19.26 244 SER A C 1
ATOM 1622 C C B SER A 1 223 ? 35.750 32.235 30.353 0.50 18.96 244 SER A C 1
ATOM 1623 O O A SER A 1 223 ? 35.462 31.103 29.985 0.50 20.97 244 SER A O 1
ATOM 1624 O O B SER A 1 223 ? 35.373 31.230 29.751 0.50 21.61 244 SER A O 1
ATOM 1629 N N . LEU A 1 224 ? 36.932 32.811 30.124 1.00 19.74 245 LEU A N 1
ATOM 1630 C CA . LEU A 1 224 ? 37.915 32.196 29.222 1.00 20.58 245 LEU A CA 1
ATOM 1631 C C . LEU A 1 224 ? 38.416 30.857 29.771 1.00 23.36 245 LEU A C 1
ATOM 1632 O O . LEU A 1 224 ? 38.606 29.909 29.004 1.00 23.88 245 LEU A O 1
ATOM 1637 N N . ALA A 1 225 ? 38.600 30.770 31.090 1.00 20.50 246 ALA A N 1
ATOM 1638 C CA . ALA A 1 225 ? 38.974 29.507 31.726 1.00 20.73 246 ALA A CA 1
ATOM 1639 C C . ALA A 1 225 ? 37.918 28.443 31.461 1.00 24.00 246 ALA A C 1
ATOM 1640 O O . ALA A 1 225 ? 38.255 27.310 31.104 1.00 22.73 246 ALA A O 1
ATOM 1642 N N . GLY A 1 226 ? 36.647 28.821 31.628 1.00 20.39 247 GLY A N 1
ATOM 1643 C CA . GLY A 1 226 ? 35.525 27.935 31.374 1.00 20.55 247 GLY A CA 1
ATOM 1644 C C . GLY A 1 226 ? 35.543 27.398 29.955 1.00 20.70 247 GLY A C 1
ATOM 1645 O O . GLY A 1 226 ? 35.461 26.183 29.733 1.00 22.77 247 GLY A O 1
ATOM 1646 N N . PHE A 1 227 ? 35.682 28.297 28.988 1.00 20.31 248 PHE A N 1
ATOM 1647 C CA . PHE A 1 227 ? 35.686 27.883 27.586 1.00 18.99 248 PHE A CA 1
ATOM 1648 C C . PHE A 1 227 ? 36.920 27.075 27.225 1.00 21.60 248 PHE A C 1
ATOM 1649 O O . PHE A 1 227 ? 36.849 26.156 26.409 1.00 25.31 248 PHE A O 1
ATOM 1657 N N . SER A 1 228 ? 38.052 27.424 27.826 1.00 21.81 249 SER A N 1
ATOM 1658 C CA . SER A 1 228 ? 39.261 26.623 27.639 1.00 24.92 249 SER A CA 1
ATOM 1659 C C . SER A 1 228 ? 39.147 25.202 28.185 1.00 27.54 249 SER A C 1
ATOM 1660 O O . SER A 1 228 ? 39.581 24.246 27.536 1.00 26.67 249 SER A O 1
ATOM 1663 N N . ARG A 1 229 ? 38.572 25.066 29.377 1.00 27.89 250 ARG A N 1
ATOM 1664 C CA . ARG A 1 229 ? 38.368 23.751 29.978 1.00 30.00 250 ARG A CA 1
ATOM 1665 C C . ARG A 1 229 ? 37.399 22.905 29.155 1.00 30.38 250 ARG A C 1
ATOM 1666 O O . ARG A 1 229 ? 37.501 21.677 29.141 1.00 30.63 250 ARG A O 1
ATOM 1674 N N . ALA A 1 230 ? 36.471 23.576 28.470 1.00 28.30 251 ALA A N 1
ATOM 1675 C CA . ALA A 1 230 ? 35.576 22.941 27.507 1.00 28.09 251 ALA A CA 1
ATOM 1676 C C . ALA A 1 230 ? 36.225 22.672 26.132 1.00 29.74 251 ALA A C 1
ATOM 1677 O O . ALA A 1 230 ? 35.543 22.204 25.212 1.00 31.56 251 ALA A O 1
ATOM 1679 N N A ARG A 1 231 ? 37.525 22.963 26.029 0.50 28.38 252 ARG A N 1
ATOM 1680 N N B ARG A 1 231 ? 37.518 22.979 25.996 0.50 29.37 252 ARG A N 1
ATOM 1681 C CA A ARG A 1 231 ? 38.315 22.807 24.797 0.50 30.80 252 ARG A CA 1
ATOM 1682 C CA B ARG A 1 231 ? 38.294 22.750 24.756 0.50 33.19 252 ARG A CA 1
ATOM 1683 C C A ARG A 1 231 ? 37.675 23.512 23.597 0.50 25.74 252 ARG A C 1
ATOM 1684 C C B ARG A 1 231 ? 37.891 23.648 23.574 0.50 26.08 252 ARG A C 1
ATOM 1685 O O A ARG A 1 231 ? 37.693 22.995 22.478 0.50 25.82 252 ARG A O 1
ATOM 1686 O O B ARG A 1 231 ? 38.310 23.403 22.441 0.50 23.25 252 ARG A O 1
ATOM 1701 N N . ALA A 1 232 ? 37.112 24.695 23.848 1.00 25.70 253 ALA A N 1
ATOM 1702 C CA . ALA A 1 232 ? 36.457 25.489 22.802 1.00 26.36 253 ALA A CA 1
ATOM 1703 C C . ALA A 1 232 ? 37.304 26.561 22.100 1.00 24.86 253 ALA A C 1
ATOM 1704 O O . ALA A 1 232 ? 36.975 26.968 20.984 1.00 23.63 253 ALA A O 1
ATOM 1706 N N . LEU A 1 233 ? 38.375 27.016 22.745 1.00 21.83 254 LEU A N 1
ATOM 1707 C CA . LEU A 1 233 ? 39.091 28.223 22.304 1.00 20.36 254 LEU A CA 1
ATOM 1708 C C . LEU A 1 233 ? 40.402 27.933 21.578 1.00 21.61 254 LEU A C 1
ATOM 1709 O O . LEU A 1 233 ? 41.093 26.969 21.907 1.00 24.26 254 LEU A O 1
ATOM 1714 N N . SER A 1 234 ? 40.755 28.788 20.616 1.00 20.46 255 SER A N 1
ATOM 1715 C CA . SER A 1 234 ? 42.076 28.709 19.973 1.00 21.77 255 SER A CA 1
ATOM 1716 C C . SER A 1 234 ? 43.140 29.081 20.988 1.00 23.40 255 SER A C 1
ATOM 1717 O O . SER A 1 234 ? 42.959 30.017 21.771 1.00 22.87 255 SER A O 1
ATOM 1720 N N . THR A 1 235 ? 44.251 28.348 20.965 1.00 22.38 256 THR A N 1
ATOM 1721 C CA . THR A 1 235 ? 45.375 28.639 21.853 1.00 24.15 256 THR A CA 1
ATOM 1722 C C . THR A 1 235 ? 46.470 29.362 21.078 1.00 23.96 256 THR A C 1
ATOM 1723 O O . THR A 1 235 ? 47.564 29.612 21.604 1.00 21.33 256 THR A O 1
ATOM 1727 N N . ASN A 1 236 ? 46.172 29.695 19.823 1.00 22.61 257 ASN A N 1
ATOM 1728 C CA . ASN A 1 236 ? 47.112 30.411 18.954 1.00 25.55 257 ASN A CA 1
ATOM 1729 C C . ASN A 1 236 ? 47.441 31.765 19.570 1.00 26.39 257 ASN A C 1
ATOM 1730 O O . ASN A 1 236 ? 46.538 32.503 19.952 1.00 24.23 257 ASN A O 1
ATOM 1735 N N . SER A 1 237 ? 48.727 32.094 19.660 1.00 21.95 258 SER A N 1
ATOM 1736 C CA . SER A 1 237 ? 49.125 33.346 20.287 1.00 24.89 258 SER A CA 1
ATOM 1737 C C . SER A 1 237 ? 49.184 34.488 19.280 1.00 24.03 258 SER A C 1
ATOM 1738 O O . SER A 1 237 ? 49.350 35.647 19.663 1.00 29.34 258 SER A O 1
ATOM 1741 N N . ASP A 1 238 ? 49.047 34.159 17.998 1.00 23.15 259 ASP A N 1
ATOM 1742 C CA . ASP A 1 238 ? 49.066 35.163 16.940 1.00 23.95 259 ASP A CA 1
ATOM 1743 C C . ASP A 1 238 ? 47.639 35.633 16.639 1.00 23.42 259 ASP A C 1
ATOM 1744 O O . ASP A 1 238 ? 46.863 34.888 16.041 1.00 24.60 259 ASP A O 1
ATOM 1749 N N . PRO A 1 239 ? 47.293 36.874 17.040 1.00 24.33 260 PRO A N 1
ATOM 1750 C CA . PRO A 1 239 ? 45.927 37.381 16.829 1.00 18.16 260 PRO A CA 1
ATOM 1751 C C . PRO A 1 239 ? 45.598 37.565 15.348 1.00 22.22 260 PRO A C 1
ATOM 1752 O O . PRO A 1 239 ? 44.423 37.571 14.964 1.00 25.09 260 PRO A O 1
ATOM 1756 N N . LYS A 1 240 ? 46.621 37.713 14.517 1.00 20.64 261 LYS A N 1
ATOM 1757 C CA . LYS A 1 240 ? 46.398 37.852 13.075 1.00 23.52 261 LYS A CA 1
ATOM 1758 C C . LYS A 1 240 ? 45.902 36.550 12.430 1.00 25.26 261 LYS A C 1
ATOM 1759 O O . LYS A 1 240 ? 45.227 36.580 11.399 1.00 30.98 261 LYS A O 1
ATOM 1765 N N . LEU A 1 241 ? 46.227 35.417 13.050 1.00 25.18 262 LEU A N 1
ATOM 1766 C CA . LEU A 1 241 ? 45.964 34.103 12.462 1.00 27.48 262 LEU A CA 1
ATOM 1767 C C . LEU A 1 241 ? 45.068 33.196 13.310 1.00 27.85 262 LEU A C 1
ATOM 1768 O O . LEU A 1 241 ? 44.647 32.145 12.837 1.00 26.98 262 LEU A O 1
ATOM 1773 N N . ALA A 1 242 ? 44.788 33.593 14.552 1.00 23.10 263 ALA A N 1
ATOM 1774 C CA . ALA A 1 242 ? 44.119 32.708 15.512 1.00 24.44 263 ALA A CA 1
ATOM 1775 C C . ALA A 1 242 ? 42.780 32.180 14.991 1.00 23.79 263 ALA A C 1
ATOM 1776 O O . ALA A 1 242 ? 42.510 30.980 15.071 1.00 22.98 263 ALA A O 1
ATOM 1778 N N . CYS A 1 243 ? 41.966 33.084 14.457 1.00 22.70 264 CYS A N 1
ATOM 1779 C CA . CYS A 1 243 ? 40.628 32.749 13.974 1.00 23.18 264 CYS A CA 1
ATOM 1780 C C . CYS A 1 243 ? 40.668 32.628 12.461 1.00 24.19 264 CYS A C 1
ATOM 1781 O O . CYS A 1 243 ? 40.945 33.600 11.758 1.00 23.88 264 CYS A O 1
ATOM 1784 N N . ARG A 1 244 ? 40.429 31.418 11.977 1.00 18.03 265 ARG A N 1
ATOM 1785 C CA . ARG A 1 244 ? 40.509 31.135 10.550 1.00 19.41 265 ARG A CA 1
ATOM 1786 C C . ARG A 1 244 ? 39.477 30.086 10.142 1.00 21.68 265 ARG A C 1
ATOM 1787 O O . ARG A 1 244 ? 39.811 28.915 9.959 1.00 19.24 265 ARG A O 1
ATOM 1795 N N . PRO A 1 245 ? 38.198 30.501 10.037 1.00 19.14 266 PRO A N 1
ATOM 1796 C CA . PRO A 1 245 ? 37.132 29.548 9.716 1.00 19.99 266 PRO A CA 1
ATOM 1797 C C . PRO A 1 245 ? 37.420 28.795 8.420 1.00 20.08 266 PRO A C 1
ATOM 1798 O O . PRO A 1 245 ? 37.903 29.390 7.453 1.00 18.91 266 PRO A O 1
ATOM 1802 N N . PHE A 1 246 ? 37.106 27.498 8.425 1.00 19.80 267 PHE A N 1
ATOM 1803 C CA . PHE A 1 246 ? 37.336 26.563 7.307 1.00 17.91 267 PHE A CA 1
ATOM 1804 C C . PHE A 1 246 ? 38.795 26.200 7.002 1.00 21.44 267 PHE A C 1
ATOM 1805 O O . PHE A 1 246 ? 39.037 25.429 6.077 1.00 23.50 267 PHE A O 1
ATOM 1813 N N . HIS A 1 247 ? 39.749 26.759 7.750 1.00 20.63 268 HIS A N 1
ATOM 1814 C CA . HIS A 1 247 ? 41.180 26.604 7.455 1.00 21.32 268 HIS A CA 1
ATOM 1815 C C . HIS A 1 247 ? 41.706 25.277 7.990 1.00 22.59 268 HIS A C 1
ATOM 1816 O O . HIS A 1 247 ? 41.246 24.815 9.035 1.00 23.24 268 HIS A O 1
ATOM 1823 N N . PRO A 1 248 ? 42.682 24.654 7.294 1.00 22.23 269 PRO A N 1
ATOM 1824 C CA . PRO A 1 248 ? 43.229 23.387 7.806 1.00 23.01 269 PRO A CA 1
ATOM 1825 C C . PRO A 1 248 ? 43.749 23.458 9.244 1.00 21.88 269 PRO A C 1
ATOM 1826 O O . PRO A 1 248 ? 43.689 22.461 9.964 1.00 22.53 269 PRO A O 1
ATOM 1830 N N . LYS A 1 249 ? 44.237 24.630 9.644 1.00 23.53 270 LYS A N 1
ATOM 1831 C CA . LYS A 1 249 ? 44.870 24.825 10.948 1.00 22.40 270 LYS A CA 1
ATOM 1832 C C . LYS A 1 249 ? 43.939 25.422 12.018 1.00 20.53 270 LYS A C 1
ATOM 1833 O O . LYS A 1 249 ? 44.396 25.780 13.103 1.00 19.67 270 LYS A O 1
ATOM 1839 N N . ARG A 1 250 ? 42.641 25.520 11.726 1.00 23.10 271 ARG A N 1
ATOM 1840 C CA . ARG A 1 250 ? 41.681 26.011 12.717 1.00 21.60 271 ARG A CA 1
ATOM 1841 C C . ARG A 1 250 ? 41.717 25.147 13.980 1.00 22.56 271 ARG A C 1
ATOM 1842 O O . ARG A 1 250 ? 41.823 23.921 13.896 1.00 22.98 271 ARG A O 1
ATOM 1850 N N . ASP A 1 251 ? 41.607 25.787 15.143 1.00 19.46 272 ASP A N 1
ATOM 1851 C CA . ASP A 1 251 ? 41.820 25.092 16.416 1.00 22.23 272 ASP A CA 1
ATOM 1852 C C . ASP A 1 251 ? 41.017 25.665 17.572 1.00 22.02 272 ASP A C 1
ATOM 1853 O O . ASP A 1 251 ? 41.418 25.540 18.729 1.00 23.17 272 ASP A O 1
ATOM 1858 N N . GLY A 1 252 ? 39.873 26.268 17.259 1.00 20.83 273 GLY A N 1
ATOM 1859 C CA . GLY A 1 252 ? 38.996 26.836 18.282 1.00 22.79 273 GLY A CA 1
ATOM 1860 C C . GLY A 1 252 ? 38.622 28.280 18.009 1.00 18.96 273 GLY A C 1
ATOM 1861 O O . GLY A 1 252 ? 39.264 28.954 17.185 1.00 19.25 273 GLY A O 1
ATOM 1862 N N . PHE A 1 253 ? 37.564 28.753 18.673 1.00 17.34 274 PHE A N 1
ATOM 1863 C CA . PHE A 1 253 ? 37.118 30.129 18.455 1.00 19.90 274 PHE A CA 1
ATOM 1864 C C . PHE A 1 253 ? 37.902 31.164 19.244 1.00 20.80 274 PHE A C 1
ATOM 1865 O O . PHE A 1 253 ? 38.698 30.826 20.128 1.00 20.81 274 PHE A O 1
ATOM 1873 N N . VAL A 1 254 ? 37.715 32.422 18.861 1.00 18.50 275 VAL A N 1
ATOM 1874 C CA . VAL A 1 254 ? 38.284 33.557 19.570 1.00 20.16 275 VAL A CA 1
ATOM 1875 C C . VAL A 1 254 ? 37.111 34.344 20.135 1.00 19.79 275 VAL A C 1
ATOM 1876 O O A VAL A 1 254 ? 36.177 34.693 19.413 0.50 21.94 275 VAL A O 1
ATOM 1880 N N . MET A 1 255 ? 37.135 34.567 21.439 1.00 20.91 276 MET A N 1
ATOM 1881 C CA . MET A 1 255 ? 36.028 35.244 22.092 1.00 21.41 276 MET A CA 1
ATOM 1882 C C . MET A 1 255 ? 36.049 36.728 21.768 1.00 22.92 276 MET A C 1
ATOM 1883 O O . MET A 1 255 ? 37.105 37.395 21.870 1.00 20.62 276 MET A O 1
ATOM 1888 N N . GLY A 1 256 ? 34.879 37.229 21.376 1.00 21.66 277 GLY A N 1
ATOM 1889 C CA . GLY A 1 256 ? 34.675 38.663 21.168 1.00 20.62 277 GLY A CA 1
ATOM 1890 C C . GLY A 1 256 ? 33.657 39.197 22.156 1.00 21.31 277 GLY A C 1
ATOM 1891 O O . GLY A 1 256 ? 33.170 38.465 23.035 1.00 23.79 277 GLY A O 1
ATOM 1892 N N . GLU A 1 257 ? 33.345 40.482 22.024 1.00 19.97 278 GLU A N 1
ATOM 1893 C CA . GLU A 1 257 ? 32.279 41.115 22.800 1.00 19.20 278 GLU A CA 1
ATOM 1894 C C . GLU A 1 257 ? 31.618 42.149 21.905 1.00 17.80 278 GLU A C 1
ATOM 1895 O O . GLU A 1 257 ? 32.195 42.579 20.897 1.00 17.69 278 GLU A O 1
ATOM 1901 N N . GLY A 1 258 ? 30.405 42.542 22.265 1.00 18.98 279 GLY A N 1
ATOM 1902 C CA . GLY A 1 258 ? 29.711 43.543 21.490 1.00 18.73 279 GLY A CA 1
ATOM 1903 C C . GLY A 1 258 ? 28.221 43.390 21.531 1.00 19.89 279 GLY A C 1
ATOM 1904 O O . GLY A 1 258 ? 27.688 42.472 22.181 1.00 17.36 279 GLY A O 1
ATOM 1905 N N . ALA A 1 259 ? 27.549 44.289 20.817 1.00 16.82 280 ALA A N 1
ATOM 1906 C CA . ALA A 1 259 ? 26.101 44.220 20.662 1.00 16.87 280 ALA A CA 1
ATOM 1907 C C . ALA A 1 259 ? 25.761 44.580 19.231 1.00 18.73 280 ALA A C 1
ATOM 1908 O O . ALA A 1 259 ? 26.456 45.397 18.593 1.00 18.73 280 ALA A O 1
ATOM 1910 N N . ALA A 1 260 ? 24.713 43.960 18.710 1.00 15.04 281 ALA A N 1
ATOM 1911 C CA . ALA A 1 260 ? 24.161 44.357 17.412 1.00 16.22 281 ALA A CA 1
ATOM 1912 C C . ALA A 1 260 ? 22.650 44.431 17.535 1.00 16.80 281 ALA A C 1
ATOM 1913 O O . ALA A 1 260 ? 22.023 43.531 18.073 1.00 18.63 281 ALA A O 1
ATOM 1915 N N . VAL A 1 261 ? 22.069 45.522 17.034 1.00 16.73 282 VAL A N 1
ATOM 1916 C CA . VAL A 1 261 ? 20.623 45.701 17.094 1.00 15.60 282 VAL A CA 1
ATOM 1917 C C . VAL A 1 261 ? 20.108 46.092 15.703 1.00 18.36 282 VAL A C 1
ATOM 1918 O O . VAL A 1 261 ? 20.751 46.894 14.997 1.00 19.04 282 VAL A O 1
ATOM 1922 N N . LEU A 1 262 ? 18.947 45.537 15.338 1.00 16.36 283 LEU A N 1
ATOM 1923 C CA . LEU A 1 262 ? 18.325 45.823 14.044 1.00 16.09 283 LEU A CA 1
ATOM 1924 C C . LEU A 1 262 ? 16.928 46.340 14.345 1.00 22.33 283 LEU A C 1
ATOM 1925 O O . LEU A 1 262 ? 16.270 45.839 15.271 1.00 21.80 283 LEU A O 1
ATOM 1930 N N . VAL A 1 263 ? 16.492 47.349 13.601 1.00 15.19 284 VAL A N 1
ATOM 1931 C CA . VAL A 1 263 ? 15.093 47.779 13.652 1.00 15.01 284 VAL A CA 1
ATOM 1932 C C . VAL A 1 263 ? 14.331 47.025 12.573 1.00 15.36 284 VAL A C 1
ATOM 1933 O O . VAL A 1 263 ? 14.588 47.219 11.364 1.00 16.26 284 VAL A O 1
ATOM 1937 N N . LEU A 1 264 ? 13.444 46.126 13.012 1.00 16.44 285 LEU A N 1
ATOM 1938 C CA . LEU A 1 264 ? 12.549 45.409 12.105 1.00 15.23 285 LEU A CA 1
ATOM 1939 C C . LEU A 1 264 ? 11.225 46.146 12.095 1.00 16.30 285 LEU A C 1
ATOM 1940 O O . LEU A 1 264 ? 10.808 46.673 13.113 1.00 16.90 285 LEU A O 1
ATOM 1945 N N . GLU A 1 265 ? 10.549 46.155 10.952 1.00 15.93 286 GLU A N 1
ATOM 1946 C CA . GLU A 1 265 ? 9.386 46.998 10.808 1.00 14.64 286 GLU A CA 1
ATOM 1947 C C . GLU A 1 265 ? 8.419 46.387 9.814 1.00 14.99 286 GLU A C 1
ATOM 1948 O O . GLU A 1 265 ? 8.846 45.826 8.806 1.00 15.80 286 GLU A O 1
ATOM 1954 N N . GLU A 1 266 ? 7.127 46.480 10.098 1.00 14.84 287 GLU A N 1
ATOM 1955 C CA . GLU A 1 266 ? 6.130 45.994 9.135 1.00 16.57 287 GLU A CA 1
ATOM 1956 C C . GLU A 1 266 ? 6.272 46.739 7.800 1.00 15.95 287 GLU A C 1
ATOM 1957 O O . GLU A 1 266 ? 6.528 47.945 7.774 1.00 15.14 287 GLU A O 1
ATOM 1963 N N . TYR A 1 267 ? 6.107 46.027 6.688 1.00 16.26 288 TYR A N 1
ATOM 1964 C CA A TYR A 1 267 ? 6.438 46.610 5.380 0.50 16.45 288 TYR A CA 1
ATOM 1965 C CA B TYR A 1 267 ? 6.390 46.582 5.355 0.50 18.31 288 TYR A CA 1
ATOM 1966 C C . TYR A 1 267 ? 5.605 47.866 5.027 1.00 16.46 288 TYR A C 1
ATOM 1967 O O . TYR A 1 267 ? 6.182 48.894 4.628 1.00 16.10 288 TYR A O 1
ATOM 1984 N N . GLU A 1 268 ? 4.279 47.815 5.188 1.00 15.21 289 GLU A N 1
ATOM 1985 C CA . GLU A 1 268 ? 3.451 48.972 4.840 1.00 18.21 289 GLU A CA 1
ATOM 1986 C C . GLU A 1 268 ? 3.815 50.163 5.726 1.00 16.97 289 GLU A C 1
ATOM 1987 O O . GLU A 1 268 ? 3.863 51.305 5.260 1.00 17.69 289 GLU A O 1
ATOM 1993 N N . HIS A 1 269 ? 4.082 49.885 6.997 1.00 16.22 290 HIS A N 1
ATOM 1994 C CA . HIS A 1 269 ? 4.500 50.905 7.969 1.00 15.26 290 HIS A CA 1
ATOM 1995 C C . HIS A 1 269 ? 5.776 51.622 7.511 1.00 17.62 290 HIS A C 1
ATOM 1996 O O . HIS A 1 269 ? 5.866 52.850 7.538 1.00 18.20 290 HIS A O 1
ATOM 2003 N N . ALA A 1 270 ? 6.760 50.845 7.071 1.00 15.20 291 ALA A N 1
ATOM 2004 C CA . ALA A 1 270 ? 7.980 51.420 6.507 1.00 15.39 291 ALA A CA 1
ATOM 2005 C C . ALA A 1 270 ? 7.743 52.261 5.256 1.00 16.14 291 ALA A C 1
ATOM 2006 O O . ALA A 1 270 ? 8.298 53.349 5.128 1.00 15.96 291 ALA A O 1
ATOM 2008 N N . VAL A 1 271 ? 6.924 51.762 4.328 1.00 14.52 292 VAL A N 1
ATOM 2009 C CA . VAL A 1 271 ? 6.689 52.487 3.083 1.00 16.29 292 VAL A CA 1
ATOM 2010 C C . VAL A 1 271 ? 5.978 53.809 3.395 1.00 14.45 292 VAL A C 1
ATOM 2011 O O . VAL A 1 271 ? 6.319 54.860 2.823 1.00 15.92 292 VAL A O 1
ATOM 2015 N N . GLN A 1 272 ? 5.014 53.755 4.318 1.00 17.90 293 GLN A N 1
ATOM 2016 C CA A GLN A 1 272 ? 4.187 54.923 4.606 0.50 18.82 293 GLN A CA 1
ATOM 2017 C CA B GLN A 1 272 ? 4.171 54.916 4.643 0.50 18.81 293 GLN A CA 1
ATOM 2018 C C . GLN A 1 272 ? 4.977 56.094 5.168 1.00 17.75 293 GLN A C 1
ATOM 2019 O O . GLN A 1 272 ? 4.634 57.257 4.902 1.00 19.56 293 GLN A O 1
ATOM 2030 N N . ARG A 1 273 ? 6.032 55.796 5.927 1.00 15.12 294 ARG A N 1
ATOM 2031 C CA . ARG A 1 273 ? 6.889 56.862 6.456 1.00 17.50 294 ARG A CA 1
ATOM 2032 C C . ARG A 1 273 ? 8.137 57.058 5.598 1.00 19.65 294 ARG A C 1
ATOM 2033 O O . ARG A 1 273 ? 9.036 57.812 5.979 1.00 17.97 294 ARG A O 1
ATOM 2041 N N . ARG A 1 274 ? 8.178 56.392 4.445 1.00 16.04 295 ARG A N 1
ATOM 2042 C CA . ARG A 1 274 ? 9.315 56.490 3.527 1.00 17.47 295 ARG A CA 1
ATOM 2043 C C . ARG A 1 274 ? 10.662 56.160 4.215 1.00 18.76 295 ARG A C 1
ATOM 2044 O O . ARG A 1 274 ? 11.665 56.867 4.080 1.00 18.40 295 ARG A O 1
ATOM 2052 N N . ALA A 1 275 ? 10.658 55.057 4.960 1.00 14.30 296 ALA A N 1
ATOM 2053 C CA . ALA A 1 275 ? 11.881 54.522 5.539 1.00 15.17 296 ALA A CA 1
ATOM 2054 C C . ALA A 1 275 ? 12.841 54.096 4.421 1.00 17.69 296 ALA A C 1
ATOM 2055 O O . ALA A 1 275 ? 12.406 53.715 3.343 1.00 18.79 296 ALA A O 1
ATOM 2057 N N . ARG A 1 276 ? 14.142 54.135 4.692 1.00 17.94 297 ARG A N 1
ATOM 2058 C CA . ARG A 1 276 ? 15.106 53.456 3.821 1.00 16.02 297 ARG A CA 1
ATOM 2059 C C . ARG A 1 276 ? 15.178 52.003 4.264 1.00 16.36 297 ARG A C 1
ATOM 2060 O O . ARG A 1 276 ? 15.472 51.698 5.435 1.00 16.98 297 ARG A O 1
ATOM 2068 N N . ILE A 1 277 ? 14.912 51.099 3.325 1.00 15.50 298 ILE A N 1
ATOM 2069 C CA . ILE A 1 277 ? 14.789 49.675 3.648 1.00 16.39 298 ILE A CA 1
ATOM 2070 C C . ILE A 1 277 ? 16.011 48.906 3.170 1.00 18.28 298 ILE A C 1
ATOM 2071 O O . ILE A 1 277 ? 16.399 49.026 2.001 1.00 20.02 298 ILE A O 1
ATOM 2076 N N . TYR A 1 278 ? 16.627 48.131 4.062 1.00 16.09 299 TYR A N 1
ATOM 2077 C CA . TYR A 1 278 ? 17.842 47.398 3.697 1.00 14.75 299 TYR A CA 1
ATOM 2078 C C . TYR A 1 278 ? 17.517 46.071 3.041 1.00 16.05 299 TYR A C 1
ATOM 2079 O O . TYR A 1 278 ? 18.182 45.671 2.084 1.00 18.12 299 TYR A O 1
ATOM 2088 N N . ALA A 1 279 ? 16.529 45.376 3.599 1.00 19.53 300 ALA A N 1
ATOM 2089 C CA . ALA A 1 279 ? 16.217 44.000 3.207 1.00 19.43 300 ALA A CA 1
ATOM 2090 C C . ALA A 1 279 ? 14.919 43.570 3.851 1.00 18.41 300 ALA A C 1
ATOM 2091 O O . ALA A 1 279 ? 14.386 44.261 4.749 1.00 17.23 300 ALA A O 1
ATOM 2093 N N . GLU A 1 280 ? 14.404 42.444 3.360 1.00 15.14 301 GLU A N 1
ATOM 2094 C CA . GLU A 1 280 ? 13.202 41.819 3.890 1.00 18.17 301 GLU A CA 1
ATOM 2095 C C . GLU A 1 280 ? 13.562 40.542 4.656 1.00 17.15 301 GLU A C 1
ATOM 2096 O O . GLU A 1 280 ? 14.375 39.752 4.198 1.00 19.02 301 GLU A O 1
ATOM 2102 N N . VAL A 1 281 ? 12.954 40.352 5.828 1.00 17.82 302 VAL A N 1
ATOM 2103 C CA . VAL A 1 281 ? 13.115 39.082 6.539 1.00 17.67 302 VAL A CA 1
ATOM 2104 C C . VAL A 1 281 ? 12.053 38.157 5.975 1.00 18.28 302 VAL A C 1
ATOM 2105 O O . VAL A 1 281 ? 10.843 38.446 6.079 1.00 19.13 302 VAL A O 1
ATOM 2109 N N . LEU A 1 282 ? 12.486 37.043 5.378 1.00 17.06 303 LEU A N 1
ATOM 2110 C CA . LEU A 1 282 ? 11.550 36.147 4.730 1.00 15.15 303 LEU A CA 1
ATOM 2111 C C . LEU A 1 282 ? 11.192 34.927 5.576 1.00 19.50 303 LEU A C 1
ATOM 2112 O O . LEU A 1 282 ? 10.069 34.431 5.518 1.00 21.31 303 LEU A O 1
ATOM 2117 N N . GLY A 1 283 ? 12.143 34.428 6.350 1.00 17.88 304 GLY A N 1
ATOM 2118 C CA . GLY A 1 283 ? 11.868 33.175 7.079 1.00 19.90 304 GLY A CA 1
ATOM 2119 C C . GLY A 1 283 ? 12.780 32.960 8.257 1.00 20.04 304 GLY A C 1
ATOM 2120 O O . GLY A 1 283 ? 13.849 33.548 8.334 1.00 16.89 304 GLY A O 1
ATOM 2121 N N . TYR A 1 284 ? 12.365 32.044 9.135 1.00 17.27 305 TYR A N 1
ATOM 2122 C CA . TYR A 1 284 ? 13.041 31.783 10.388 1.00 15.82 305 TYR A CA 1
ATOM 2123 C C . TYR A 1 284 ? 12.833 30.298 10.618 1.00 17.07 305 TYR A C 1
ATOM 2124 O O . TYR A 1 284 ? 11.687 29.824 10.556 1.00 17.12 305 TYR A O 1
ATOM 2133 N N . GLY A 1 285 ? 13.936 29.590 10.868 1.00 18.03 306 GLY A N 1
ATOM 2134 C CA . GLY A 1 285 ? 13.883 28.149 11.147 1.00 17.82 306 GLY A CA 1
ATOM 2135 C C . GLY A 1 285 ? 14.636 27.815 12.426 1.00 17.22 306 GLY A C 1
ATOM 2136 O O . GLY A 1 285 ? 15.665 28.434 12.732 1.00 18.32 306 GLY A O 1
ATOM 2137 N N . LEU A 1 286 ? 14.129 26.830 13.171 1.00 15.78 307 LEU A N 1
ATOM 2138 C CA . LEU A 1 286 ? 14.691 26.477 14.468 1.00 17.08 307 LEU A CA 1
ATOM 2139 C C . LEU A 1 286 ? 14.777 24.979 14.531 1.00 18.09 307 LEU A C 1
ATOM 2140 O O . LEU A 1 286 ? 13.909 24.291 14.009 1.00 19.23 307 LEU A O 1
ATOM 2145 N N . SER A 1 287 ? 15.801 24.470 15.202 1.00 16.20 308 SER A N 1
ATOM 2146 C CA . SER A 1 287 ? 15.860 23.002 15.466 1.00 16.12 308 SER A CA 1
ATOM 2147 C C . SER A 1 287 ? 16.722 22.721 16.688 1.00 19.24 308 SER A C 1
ATOM 2148 O O . SER A 1 287 ? 17.395 23.620 17.198 1.00 18.26 308 SER A O 1
ATOM 2151 N N . GLY A 1 288 ? 16.714 21.471 17.145 1.00 16.23 309 GLY A N 1
ATOM 2152 C CA . GLY A 1 288 ? 17.645 21.041 18.193 1.00 17.10 309 GLY A CA 1
ATOM 2153 C C . GLY A 1 288 ? 18.354 19.775 17.754 1.00 19.40 309 GLY A C 1
ATOM 2154 O O . GLY A 1 288 ? 17.722 18.905 17.153 1.00 17.72 309 GLY A O 1
ATOM 2155 N N . ASP A 1 289 ? 19.657 19.681 18.017 1.00 17.30 310 ASP A N 1
ATOM 2156 C CA . ASP A 1 289 ? 20.410 18.465 17.675 1.00 18.90 310 ASP A CA 1
ATOM 2157 C C . ASP A 1 289 ? 19.938 17.283 18.513 1.00 17.75 310 ASP A C 1
ATOM 2158 O O . ASP A 1 289 ? 19.959 16.125 18.032 1.00 20.03 310 ASP A O 1
ATOM 2163 N N . ALA A 1 290 ? 19.589 17.559 19.771 1.00 18.18 311 ALA A N 1
ATOM 2164 C CA . ALA A 1 290 ? 19.329 16.509 20.776 1.00 18.79 311 ALA A CA 1
ATOM 2165 C C . ALA A 1 290 ? 20.471 15.479 20.846 1.00 18.59 311 ALA A C 1
ATOM 2166 O O . ALA A 1 290 ? 20.226 14.260 20.860 1.00 22.04 311 ALA A O 1
ATOM 2168 N N . GLY A 1 291 ? 21.710 15.979 20.883 1.00 19.39 312 GLY A N 1
ATOM 2169 C CA . GLY A 1 291 ? 22.908 15.123 20.887 1.00 22.02 312 GLY A CA 1
ATOM 2170 C C . GLY A 1 291 ? 23.868 15.479 22.005 1.00 25.44 312 GLY A C 1
ATOM 2171 O O . GLY A 1 291 ? 23.688 15.069 23.153 1.00 33.85 312 GLY A O 1
ATOM 2172 N N . HIS A 1 292 ? 24.876 16.277 21.673 1.00 27.16 313 HIS A N 1
ATOM 2173 C CA . HIS A 1 292 ? 25.978 16.566 22.580 1.00 29.93 313 HIS A CA 1
ATOM 2174 C C . HIS A 1 292 ? 25.711 17.903 23.277 1.00 29.67 313 HIS A C 1
ATOM 2175 O O . HIS A 1 292 ? 25.049 18.767 22.717 1.00 25.69 313 HIS A O 1
ATOM 2182 N N . ILE A 1 293 ? 26.220 18.070 24.495 1.00 27.02 314 ILE A N 1
ATOM 2183 C CA . ILE A 1 293 ? 25.937 19.291 25.259 1.00 28.05 314 ILE A CA 1
ATOM 2184 C C . ILE A 1 293 ? 26.653 20.514 24.708 1.00 26.30 314 ILE A C 1
ATOM 2185 O O . ILE A 1 293 ? 26.172 21.636 24.892 1.00 27.22 314 ILE A O 1
ATOM 2190 N N . THR A 1 294 ? 27.791 20.313 24.034 1.00 24.89 315 THR A N 1
ATOM 2191 C CA . THR A 1 294 ? 28.554 21.451 23.499 1.00 25.17 315 THR A CA 1
ATOM 2192 C C . THR A 1 294 ? 28.936 21.323 22.020 1.00 28.02 315 THR A C 1
ATOM 2193 O O . THR A 1 294 ? 29.102 22.336 21.329 1.00 30.75 315 THR A O 1
ATOM 2197 N N . ALA A 1 295 ? 29.094 20.092 21.546 1.00 25.74 316 ALA A N 1
ATOM 2198 C CA . ALA A 1 295 ? 29.474 19.851 20.161 1.00 29.16 316 ALA A CA 1
ATOM 2199 C C . ALA A 1 295 ? 28.252 19.755 19.257 1.00 30.29 316 ALA A C 1
ATOM 2200 O O . ALA A 1 295 ? 27.201 19.267 19.685 1.00 29.01 316 ALA A O 1
ATOM 2202 N N . PRO A 1 296 ? 28.378 20.211 17.994 1.00 29.63 317 PRO A N 1
ATOM 2203 C CA . PRO A 1 296 ? 27.278 20.004 17.064 1.00 27.25 317 PRO A CA 1
ATOM 2204 C C . PRO A 1 296 ? 27.263 18.569 16.527 1.00 30.27 317 PRO A C 1
ATOM 2205 O O . PRO A 1 296 ? 28.258 17.834 16.700 1.00 25.42 317 PRO A O 1
ATOM 2209 N N . ASP A 1 297 ? 26.145 18.178 15.898 1.00 27.14 318 ASP A N 1
ATOM 2210 C CA A ASP A 1 297 ? 26.070 16.896 15.222 0.50 27.60 318 ASP A CA 1
ATOM 2211 C CA B ASP A 1 297 ? 26.053 16.899 15.174 0.50 25.12 318 ASP A CA 1
ATOM 2212 C C . ASP A 1 297 ? 27.210 16.839 14.203 1.00 23.32 318 ASP A C 1
ATOM 2213 O O . ASP A 1 297 ? 27.374 17.764 13.405 1.00 25.45 318 ASP A O 1
ATOM 2222 N N . PRO A 1 298 ? 28.029 15.756 14.245 1.00 25.03 319 PRO A N 1
ATOM 2223 C CA . PRO A 1 298 ? 29.136 15.714 13.270 1.00 25.47 319 PRO A CA 1
ATOM 2224 C C . PRO A 1 298 ? 28.723 15.756 11.800 1.00 22.83 319 PRO A C 1
ATOM 2225 O O . PRO A 1 298 ? 29.500 16.228 10.968 1.00 26.61 319 PRO A O 1
ATOM 2229 N N . GLU A 1 299 ? 27.520 15.276 11.484 1.00 23.79 320 GLU A N 1
ATOM 2230 C CA . GLU A 1 299 ? 27.042 15.261 10.098 1.00 24.37 320 GLU A CA 1
ATOM 2231 C C . GLU A 1 299 ? 26.137 16.455 9.817 1.00 23.12 320 GLU A C 1
ATOM 2232 O O . GLU A 1 299 ? 25.605 16.598 8.719 1.00 30.59 320 GLU A O 1
ATOM 2238 N N . GLY A 1 300 ? 25.962 17.298 10.829 1.00 22.38 321 GLY A N 1
ATOM 2239 C CA . GLY A 1 300 ? 25.199 18.535 10.698 1.00 21.33 321 GLY A CA 1
ATOM 2240 C C . GLY A 1 300 ? 23.705 18.390 10.473 1.00 21.36 321 GLY A C 1
ATOM 2241 O O . GLY A 1 300 ? 23.084 19.293 9.897 1.00 21.87 321 GLY A O 1
ATOM 2242 N N . GLU A 1 301 ? 23.127 17.273 10.930 1.00 20.43 322 GLU A N 1
ATOM 2243 C CA . GLU A 1 301 ? 21.690 17.016 10.762 1.00 22.46 322 GLU A CA 1
ATOM 2244 C C . GLU A 1 301 ? 20.836 18.178 11.277 1.00 22.74 322 GLU A C 1
ATOM 2245 O O . GLU A 1 301 ? 19.907 18.635 10.594 1.00 22.03 322 GLU A O 1
ATOM 2251 N N . GLY A 1 302 ? 21.147 18.657 12.482 1.00 19.72 323 GLY A N 1
ATOM 2252 C CA . GLY A 1 302 ? 20.360 19.742 13.078 1.00 20.29 323 GLY A CA 1
ATOM 2253 C C . GLY A 1 302 ? 20.437 21.025 12.262 1.00 18.97 323 GLY A C 1
ATOM 2254 O O . GLY A 1 302 ? 19.418 21.694 12.035 1.00 18.91 323 GLY A O 1
ATOM 2255 N N . ALA A 1 303 ? 21.648 21.344 11.812 1.00 17.05 324 ALA A N 1
ATOM 2256 C CA . ALA A 1 303 ? 21.890 22.484 10.938 1.00 18.82 324 ALA A CA 1
ATOM 2257 C C . ALA A 1 303 ? 21.109 22.363 9.636 1.00 19.72 324 ALA A C 1
ATOM 2258 O O . ALA A 1 303 ? 20.477 23.326 9.202 1.00 19.48 324 ALA A O 1
ATOM 2260 N N . LEU A 1 304 ? 21.162 21.182 9.010 1.00 18.59 325 LEU A N 1
ATOM 2261 C CA . LEU A 1 304 ? 20.339 20.927 7.839 1.00 15.99 325 LEU A CA 1
ATOM 2262 C C . LEU A 1 304 ? 18.874 21.217 8.114 1.00 18.12 325 LEU A C 1
ATOM 2263 O O . LEU A 1 304 ? 18.199 21.929 7.349 1.00 21.37 325 LEU A O 1
ATOM 2268 N N . ARG A 1 305 ? 18.380 20.705 9.232 1.00 16.75 326 ARG A N 1
ATOM 2269 C CA . ARG A 1 305 ? 16.961 20.858 9.542 1.00 18.26 326 ARG A CA 1
ATOM 2270 C C . ARG A 1 305 ? 16.534 22.309 9.799 1.00 18.61 326 ARG A C 1
ATOM 2271 O O . ARG A 1 305 ? 15.441 22.709 9.363 1.00 20.21 326 ARG A O 1
ATOM 2279 N N . CYS A 1 306 ? 17.370 23.095 10.482 1.00 18.96 327 CYS A N 1
ATOM 2280 C CA . CYS A 1 306 ? 16.997 24.497 10.696 1.00 16.87 327 CYS A CA 1
ATOM 2281 C C . CYS A 1 306 ? 17.079 25.327 9.413 1.00 17.21 327 CYS A C 1
ATOM 2282 O O . CYS A 1 306 ? 16.197 26.165 9.171 1.00 19.09 327 CYS A O 1
ATOM 2285 N N . MET A 1 307 ? 18.089 25.078 8.575 1.00 18.50 328 MET A N 1
ATOM 2286 C CA . MET A 1 307 ? 18.166 25.762 7.278 1.00 17.23 328 MET A CA 1
ATOM 2287 C C . MET A 1 307 ? 16.936 25.438 6.438 1.00 17.44 328 MET A C 1
ATOM 2288 O O . MET A 1 307 ? 16.294 26.340 5.894 1.00 19.59 328 MET A O 1
ATOM 2293 N N . ALA A 1 308 ? 16.575 24.150 6.380 1.00 17.88 329 ALA A N 1
ATOM 2294 C CA . ALA A 1 308 ? 15.414 23.707 5.614 1.00 19.75 329 ALA A CA 1
ATOM 2295 C C . ALA A 1 308 ? 14.114 24.327 6.143 1.00 17.43 329 ALA A C 1
ATOM 2296 O O . ALA A 1 308 ? 13.228 24.683 5.367 1.00 22.21 329 ALA A O 1
ATOM 2298 N N . ALA A 1 309 ? 14.017 24.471 7.468 1.00 17.35 330 ALA A N 1
ATOM 2299 C CA . ALA A 1 309 ? 12.845 25.083 8.085 1.00 18.52 330 ALA A CA 1
ATOM 2300 C C . ALA A 1 309 ? 12.746 26.561 7.712 1.00 19.86 330 ALA A C 1
ATOM 2301 O O . ALA A 1 309 ? 11.650 27.068 7.448 1.00 21.84 330 ALA A O 1
ATOM 2303 N N . ALA A 1 310 ? 13.898 27.243 7.673 1.00 19.80 331 ALA A N 1
ATOM 2304 C CA . ALA A 1 310 ? 13.943 28.655 7.276 1.00 17.16 331 ALA A CA 1
ATOM 2305 C C . ALA A 1 310 ? 13.488 28.852 5.823 1.00 18.79 331 ALA A C 1
ATOM 2306 O O . ALA A 1 310 ? 12.737 29.783 5.523 1.00 20.63 331 ALA A O 1
ATOM 2308 N N . LEU A 1 311 ? 13.917 27.946 4.946 1.00 18.80 332 LEU A N 1
ATOM 2309 C CA . LEU A 1 311 ? 13.508 28.001 3.545 1.00 19.29 332 LEU A CA 1
ATOM 2310 C C . LEU A 1 311 ? 12.018 27.744 3.412 1.00 22.85 332 LEU A C 1
ATOM 2311 O O . LEU A 1 311 ? 11.345 28.411 2.641 1.00 22.02 332 LEU A O 1
ATOM 2316 N N . LYS A 1 312 ? 11.516 26.767 4.161 1.00 19.87 333 LYS A N 1
ATOM 2317 C CA . LYS A 1 312 ? 10.077 26.488 4.187 1.00 24.65 333 LYS A CA 1
ATOM 2318 C C . LYS A 1 312 ? 9.291 27.714 4.665 1.00 21.81 333 LYS A C 1
ATOM 2319 O O . LYS A 1 312 ? 8.320 28.122 4.027 1.00 23.65 333 LYS A O 1
ATOM 2325 N N . ASP A 1 313 ? 9.729 28.317 5.770 1.00 19.74 334 ASP A N 1
ATOM 2326 C CA . ASP A 1 313 ? 9.070 29.512 6.310 1.00 20.12 334 ASP A CA 1
ATOM 2327 C C . ASP A 1 313 ? 9.061 30.656 5.293 1.00 24.31 334 ASP A C 1
ATOM 2328 O O . ASP A 1 313 ? 8.069 31.387 5.165 1.00 26.06 334 ASP A O 1
ATOM 2333 N N . ALA A 1 314 ? 10.176 30.808 4.581 1.00 20.85 335 ALA A N 1
ATOM 2334 C CA . ALA A 1 314 ? 10.346 31.876 3.596 1.00 23.28 335 ALA A CA 1
ATOM 2335 C C . ALA A 1 314 ? 9.597 31.608 2.299 1.00 26.80 335 ALA A C 1
ATOM 2336 O O . ALA A 1 314 ? 9.450 32.521 1.486 1.00 27.32 335 ALA A O 1
ATOM 2338 N N . GLY A 1 315 ? 9.178 30.362 2.089 1.00 19.31 336 GLY A N 1
ATOM 2339 C CA . GLY A 1 315 ? 8.563 29.956 0.804 1.00 22.87 336 GLY A CA 1
ATOM 2340 C C . GLY A 1 315 ? 9.529 29.935 -0.378 1.00 25.02 336 GLY A C 1
ATOM 2341 O O . GLY A 1 315 ? 9.127 30.146 -1.533 1.00 25.33 336 GLY A O 1
ATOM 2342 N N A VAL A 1 316 ? 10.794 29.625 -0.083 0.50 23.37 337 VAL A N 1
ATOM 2343 N N B VAL A 1 316 ? 10.808 29.728 -0.104 0.50 21.04 337 VAL A N 1
ATOM 2344 C CA A VAL A 1 316 ? 11.916 29.707 -1.028 0.50 22.86 337 VAL A CA 1
ATOM 2345 C CA B VAL A 1 316 ? 11.780 29.673 -1.184 0.50 19.70 337 VAL A CA 1
ATOM 2346 C C A VAL A 1 316 ? 12.569 28.328 -1.260 0.50 22.27 337 VAL A C 1
ATOM 2347 C C B VAL A 1 316 ? 12.423 28.297 -1.303 0.50 19.19 337 VAL A C 1
ATOM 2348 O O A VAL A 1 316 ? 12.821 27.584 -0.303 0.50 24.08 337 VAL A O 1
ATOM 2349 O O B VAL A 1 316 ? 12.525 27.536 -0.330 0.50 20.57 337 VAL A O 1
ATOM 2356 N N . GLN A 1 317 ? 12.834 27.988 -2.524 1.00 22.12 338 GLN A N 1
ATOM 2357 C CA A GLN A 1 317 ? 13.519 26.746 -2.876 0.50 24.79 338 GLN A CA 1
ATOM 2358 C CA B GLN A 1 317 ? 13.509 26.745 -2.841 0.50 20.32 338 GLN A CA 1
ATOM 2359 C C . GLN A 1 317 ? 15.024 26.893 -2.637 1.00 22.24 338 GLN A C 1
ATOM 2360 O O . GLN A 1 317 ? 15.559 27.995 -2.767 1.00 19.70 338 GLN A O 1
ATOM 2371 N N . PRO A 1 318 ? 15.724 25.780 -2.303 1.00 26.52 339 PRO A N 1
ATOM 2372 C CA . PRO A 1 318 ? 17.176 25.890 -2.098 1.00 23.14 339 PRO A CA 1
ATOM 2373 C C . PRO A 1 318 ? 17.956 26.593 -3.230 1.00 20.49 339 PRO A C 1
ATOM 2374 O O . PRO A 1 318 ? 18.877 27.368 -2.942 1.00 20.51 339 PRO A O 1
ATOM 2378 N N . GLU A 1 319 ? 17.585 26.348 -4.491 1.00 21.07 340 GLU A N 1
ATOM 2379 C CA A GLU A 1 319 ? 18.281 26.940 -5.638 0.50 23.29 340 GLU A CA 1
ATOM 2380 C CA B GLU A 1 319 ? 18.290 26.942 -5.633 0.50 21.22 340 GLU A CA 1
ATOM 2381 C C . GLU A 1 319 ? 18.162 28.468 -5.695 1.00 23.75 340 GLU A C 1
ATOM 2382 O O . GLU A 1 319 ? 18.878 29.119 -6.456 1.00 25.43 340 GLU A O 1
ATOM 2393 N N . GLU A 1 320 ? 17.253 29.041 -4.895 1.00 20.25 341 GLU A N 1
ATOM 2394 C CA . GLU A 1 320 ? 17.057 30.502 -4.875 1.00 22.36 341 GLU A CA 1
ATOM 2395 C C . GLU A 1 320 ? 18.006 31.240 -3.924 1.00 20.98 341 GLU A C 1
ATOM 2396 O O . GLU A 1 320 ? 18.023 32.480 -3.908 1.00 22.44 341 GLU A O 1
ATOM 2402 N N . ILE A 1 321 ? 18.759 30.483 -3.125 1.00 20.28 342 ILE A N 1
ATOM 2403 C CA . ILE A 1 321 ? 19.725 31.059 -2.161 1.00 16.33 342 ILE A CA 1
ATOM 2404 C C . ILE A 1 321 ? 21.027 31.405 -2.867 1.00 20.09 342 ILE A C 1
ATOM 2405 O O . ILE A 1 321 ? 21.575 30.575 -3.614 1.00 24.10 342 ILE A O 1
ATOM 2410 N N . SER A 1 322 ? 21.528 32.615 -2.640 1.00 18.46 343 SER A N 1
ATOM 2411 C CA . SER A 1 322 ? 22.808 32.962 -3.266 1.00 24.85 343 SER A CA 1
ATOM 2412 C C . SER A 1 322 ? 23.974 33.107 -2.299 1.00 21.04 343 SER A C 1
ATOM 2413 O O . SER A 1 322 ? 25.126 33.026 -2.721 1.00 20.89 343 SER A O 1
ATOM 2416 N N . TYR A 1 323 ? 23.677 33.289 -1.006 1.00 17.51 344 TYR A N 1
ATOM 2417 C CA . TYR A 1 323 ? 24.727 33.570 -0.028 1.00 15.31 344 TYR A CA 1
ATOM 2418 C C . TYR A 1 323 ? 24.350 32.980 1.330 1.00 18.80 344 TYR A C 1
ATOM 2419 O O . TYR A 1 323 ? 23.189 33.038 1.733 1.00 18.79 344 TYR A O 1
ATOM 2428 N N . ILE A 1 324 ? 25.332 32.409 2.019 1.00 18.33 345 ILE A N 1
ATOM 2429 C CA . ILE A 1 324 ? 25.140 31.967 3.403 1.00 16.51 345 ILE A CA 1
ATOM 2430 C C . ILE A 1 324 ? 26.217 32.574 4.284 1.00 18.24 345 ILE A C 1
ATOM 2431 O O . ILE A 1 324 ? 27.417 32.410 4.007 1.00 19.46 345 ILE A O 1
ATOM 2436 N N . ASN A 1 325 ? 25.797 33.323 5.309 1.00 17.22 346 ASN A N 1
ATOM 2437 C CA . ASN A 1 325 ? 26.737 33.720 6.353 1.00 17.28 346 ASN A CA 1
ATOM 2438 C C . ASN A 1 325 ? 26.772 32.558 7.360 1.00 18.65 346 ASN A C 1
ATOM 2439 O O . ASN A 1 325 ? 25.832 32.363 8.146 1.00 17.71 346 ASN A O 1
ATOM 2444 N N . ALA A 1 326 ? 27.847 31.781 7.300 1.00 18.39 347 ALA A N 1
ATOM 2445 C CA . ALA A 1 326 ? 28.013 30.594 8.143 1.00 17.34 347 ALA A CA 1
ATOM 2446 C C . ALA A 1 326 ? 28.236 30.952 9.603 1.00 16.10 347 ALA A C 1
ATOM 2447 O O . ALA A 1 326 ? 28.825 31.992 9.912 1.00 19.73 347 ALA A O 1
ATOM 2449 N N . HIS A 1 327 ? 27.769 30.090 10.508 1.00 16.73 348 HIS A N 1
ATOM 2450 C CA . HIS A 1 327 ? 28.147 30.238 11.912 1.00 19.58 348 HIS A CA 1
ATOM 2451 C C . HIS A 1 327 ? 29.663 30.014 12.102 1.00 21.18 348 HIS A C 1
ATOM 2452 O O . HIS A 1 327 ? 30.292 30.663 12.945 1.00 19.74 348 HIS A O 1
ATOM 2459 N N . ALA A 1 328 ? 30.225 29.118 11.286 1.00 19.35 349 ALA A N 1
ATOM 2460 C CA . ALA A 1 328 ? 31.642 28.672 11.355 1.00 19.46 349 ALA A CA 1
ATOM 2461 C C . ALA A 1 328 ? 32.557 29.528 12.229 1.00 20.14 349 ALA A C 1
ATOM 2462 O O . ALA A 1 328 ? 32.991 30.622 11.833 1.00 19.91 349 ALA A O 1
ATOM 2464 N N . THR A 1 329 ? 32.867 29.009 13.413 1.00 19.03 350 THR A N 1
ATOM 2465 C CA . THR A 1 329 ? 33.616 29.786 14.402 1.00 20.33 350 THR A CA 1
ATOM 2466 C C . THR A 1 329 ? 35.124 29.535 14.382 1.00 18.93 350 THR A C 1
ATOM 2467 O O . THR A 1 329 ? 35.842 30.131 15.182 1.00 22.00 350 THR A O 1
ATOM 2471 N N . SER A 1 330 ? 35.589 28.655 13.490 1.00 21.16 351 SER A N 1
ATOM 2472 C CA . SER A 1 330 ? 37.008 28.246 13.412 1.00 18.28 351 SER A CA 1
ATOM 2473 C C . SER A 1 330 ? 37.328 27.038 14.324 1.00 19.83 351 SER A C 1
ATOM 2474 O O . SER A 1 330 ? 38.376 26.996 14.991 1.00 22.91 351 SER A O 1
ATOM 2477 N N . THR A 1 331 ? 36.426 26.054 14.338 1.00 20.43 352 THR A N 1
ATOM 2478 C CA . THR A 1 331 ? 36.637 24.816 15.111 1.00 21.46 352 THR A CA 1
ATOM 2479 C C . THR A 1 331 ? 36.737 23.645 14.146 1.00 24.06 352 THR A C 1
ATOM 2480 O O . THR A 1 331 ? 36.088 23.668 13.097 1.00 24.98 352 THR A O 1
ATOM 2484 N N . PRO A 1 332 ? 37.596 22.649 14.451 1.00 23.52 353 PRO A N 1
ATOM 2485 C CA . PRO A 1 332 ? 37.678 21.477 13.577 1.00 24.05 353 PRO A CA 1
ATOM 2486 C C . PRO A 1 332 ? 36.315 20.865 13.277 1.00 25.80 353 PRO A C 1
ATOM 2487 O O . PRO A 1 332 ? 35.899 20.813 12.115 1.00 22.96 353 PRO A O 1
ATOM 2491 N N . LEU A 1 333 ? 35.603 20.440 14.31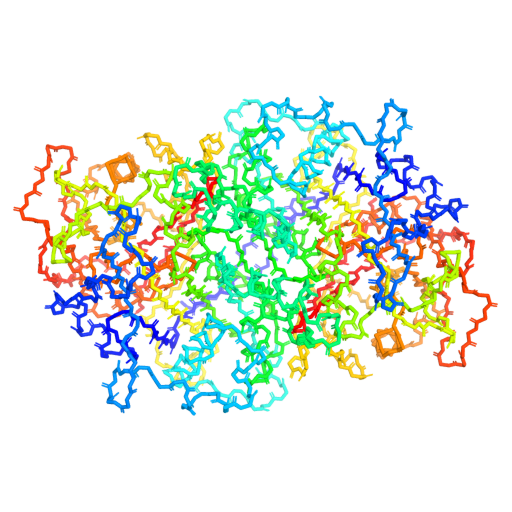4 1.00 24.58 354 LEU A N 1
ATOM 2492 C CA . LEU A 1 333 ? 34.373 19.707 14.097 1.00 24.61 354 LEU A CA 1
ATOM 2493 C C . LEU A 1 333 ? 33.249 20.604 13.597 1.00 23.73 354 LEU A C 1
ATOM 2494 O O . LEU A 1 333 ? 32.569 20.255 12.631 1.00 26.17 354 LEU A O 1
ATOM 2499 N N . GLY A 1 334 ? 33.037 21.738 14.268 1.00 21.54 355 GLY A N 1
ATOM 2500 C CA . GLY A 1 334 ? 31.907 22.619 13.941 1.00 20.67 355 GLY A CA 1
ATOM 2501 C C . GLY A 1 334 ? 31.897 23.113 12.500 1.00 22.25 355 GLY A C 1
ATOM 2502 O O . GLY A 1 334 ? 30.856 23.049 11.824 1.00 21.99 355 GLY A O 1
ATOM 2503 N N . ASP A 1 335 ? 33.047 23.605 12.023 1.00 20.38 356 ASP A N 1
ATOM 2504 C CA . ASP A 1 335 ? 33.142 24.134 10.663 1.00 20.30 356 ASP A CA 1
ATOM 2505 C C . ASP A 1 335 ? 32.848 23.031 9.632 1.00 22.83 356 ASP A C 1
ATOM 2506 O O . ASP A 1 335 ? 32.142 23.264 8.650 1.00 20.98 356 ASP A O 1
ATOM 2511 N N . ALA A 1 336 ? 33.391 21.833 9.862 1.00 21.97 357 ALA A N 1
ATOM 2512 C CA . ALA A 1 336 ? 33.193 20.695 8.953 1.00 18.86 357 ALA A CA 1
ATOM 2513 C C . ALA A 1 336 ? 31.744 20.257 8.915 1.00 19.33 357 ALA A C 1
ATOM 2514 O O . ALA A 1 336 ? 31.214 19.936 7.853 1.00 20.28 357 ALA A O 1
ATOM 2516 N N . ALA A 1 337 ? 31.103 20.257 10.079 1.00 22.05 358 ALA A N 1
ATOM 2517 C CA . ALA A 1 337 ? 29.698 19.854 10.208 1.00 19.55 358 ALA A CA 1
ATOM 2518 C C . ALA A 1 337 ? 28.745 20.814 9.491 1.00 17.07 358 ALA A C 1
ATOM 2519 O O . ALA A 1 337 ? 27.796 20.383 8.830 1.00 20.30 358 ALA A O 1
ATOM 2521 N N . GLU A 1 338 ? 28.975 22.121 9.639 1.00 20.57 359 GLU A N 1
ATOM 2522 C CA . GLU A 1 338 ? 28.124 23.103 8.949 1.00 17.97 359 GLU A CA 1
ATOM 2523 C C . GLU A 1 338 ? 28.297 22.979 7.424 1.00 18.30 359 GLU A C 1
ATOM 2524 O O . GLU A 1 338 ? 27.315 23.003 6.665 1.00 21.03 359 GLU A O 1
ATOM 2530 N N . ASN A 1 339 ? 29.548 22.837 6.994 1.00 19.78 360 ASN A N 1
ATOM 2531 C CA . ASN A 1 339 ? 29.863 22.613 5.584 1.00 20.71 360 ASN A CA 1
ATOM 2532 C C . ASN A 1 339 ? 29.119 21.379 5.056 1.00 19.83 360 ASN A C 1
ATOM 2533 O O . ASN A 1 339 ? 28.539 21.416 3.960 1.00 19.31 360 ASN A O 1
ATOM 2538 N N . LYS A 1 340 ? 29.115 20.298 5.839 1.00 20.30 361 LYS A N 1
ATOM 2539 C CA . LYS A 1 340 ? 28.383 19.082 5.453 1.00 19.10 361 LYS A CA 1
ATOM 2540 C C . LYS A 1 340 ? 26.884 19.350 5.308 1.00 20.28 361 LYS A C 1
ATOM 2541 O O . LYS A 1 340 ? 26.252 18.926 4.335 1.00 19.96 361 LYS A O 1
ATOM 2547 N N . ALA A 1 341 ? 26.312 20.071 6.273 1.00 19.41 362 ALA A N 1
ATOM 2548 C CA . ALA A 1 341 ? 24.884 20.388 6.226 1.00 18.15 362 ALA A CA 1
ATOM 2549 C C . ALA A 1 341 ? 24.537 21.176 4.963 1.00 17.34 362 ALA A C 1
ATOM 2550 O O . ALA A 1 341 ? 23.552 20.879 4.270 1.00 18.50 362 ALA A O 1
ATOM 2552 N N . ILE A 1 342 ? 25.364 22.177 4.660 1.00 19.21 363 ILE A N 1
ATOM 2553 C CA . ILE A 1 342 ? 25.181 23.007 3.464 1.00 17.86 363 ILE A CA 1
ATOM 2554 C C . ILE A 1 342 ? 25.243 22.119 2.213 1.00 19.26 363 ILE A C 1
ATOM 2555 O O . ILE A 1 342 ? 24.384 22.195 1.329 1.00 19.18 363 ILE A O 1
ATOM 2560 N N . LYS A 1 343 ? 26.249 21.258 2.140 1.00 18.22 364 LYS A N 1
ATOM 2561 C CA . LYS A 1 343 ? 26.368 20.400 0.961 1.00 20.36 364 LYS A CA 1
ATOM 2562 C C . LYS A 1 343 ? 25.218 19.408 0.842 1.00 25.19 364 LYS A C 1
ATOM 2563 O O . LYS A 1 343 ? 24.701 19.178 -0.262 1.00 26.61 364 LYS A O 1
ATOM 2569 N N . HIS A 1 344 ? 24.798 18.844 1.974 1.00 22.51 365 HIS A N 1
ATOM 2570 C CA . HIS A 1 344 ? 23.687 17.901 1.969 1.00 21.79 365 HIS A CA 1
ATOM 2571 C C . HIS A 1 344 ? 22.383 18.571 1.551 1.00 22.11 365 HIS A C 1
ATOM 2572 O O . HIS A 1 344 ? 21.608 17.997 0.790 1.00 22.21 365 HIS A O 1
ATOM 2579 N N . LEU A 1 345 ? 22.137 19.783 2.041 1.00 19.15 366 LEU A N 1
ATOM 2580 C CA . LEU A 1 345 ? 20.880 20.449 1.725 1.00 18.34 366 LEU A CA 1
ATOM 2581 C C . LEU A 1 345 ? 20.820 20.992 0.294 1.00 22.05 366 LEU A C 1
ATOM 2582 O O . LEU A 1 345 ? 19.807 20.818 -0.392 1.00 20.66 366 LEU A O 1
ATOM 2587 N N . PHE A 1 346 ? 21.885 21.673 -0.131 1.00 20.24 367 PHE A N 1
ATOM 2588 C CA . PHE A 1 346 ? 21.886 22.383 -1.415 1.00 19.37 367 PHE A CA 1
ATOM 2589 C C . PHE A 1 346 ? 22.331 21.505 -2.587 1.00 22.40 367 PHE A C 1
ATOM 2590 O O . PHE A 1 346 ? 22.101 21.863 -3.747 1.00 20.45 367 PHE A O 1
ATOM 2598 N N . LYS A 1 347 ? 22.918 20.350 -2.269 1.00 22.40 368 LYS A N 1
ATOM 2599 C CA . LYS A 1 347 ? 23.398 19.401 -3.292 1.00 23.71 368 LYS A CA 1
ATOM 2600 C C . LYS A 1 347 ? 24.278 20.151 -4.297 1.00 19.28 368 LYS A C 1
ATOM 2601 O O . LYS A 1 347 ? 25.150 20.908 -3.887 1.00 22.90 368 LYS A O 1
ATOM 2607 N N . ASP A 1 348 ? 24.068 19.966 -5.597 1.00 22.86 369 ASP A N 1
ATOM 2608 C CA . ASP A 1 348 ? 24.942 20.619 -6.582 1.00 20.31 369 ASP A CA 1
ATOM 2609 C C . ASP A 1 348 ? 24.831 22.146 -6.578 1.00 18.56 369 ASP A C 1
ATOM 2610 O O . ASP A 1 348 ? 25.775 22.843 -6.978 1.00 20.14 369 ASP A O 1
ATOM 2615 N N . HIS A 1 349 ? 23.707 22.670 -6.089 1.00 19.44 370 HIS A N 1
ATOM 2616 C CA . HIS A 1 349 ? 23.554 24.122 -5.983 1.00 18.59 370 HIS A CA 1
ATOM 2617 C C . HIS A 1 349 ? 24.522 24.713 -4.949 1.00 19.03 370 HIS A C 1
ATOM 2618 O O . HIS A 1 349 ? 24.793 25.909 -4.987 1.00 20.22 370 HIS A O 1
ATOM 2625 N N . ALA A 1 350 ? 25.043 23.881 -4.047 1.00 19.46 371 ALA A N 1
ATOM 2626 C CA . ALA A 1 350 ? 26.074 24.330 -3.100 1.00 18.40 371 ALA A CA 1
ATOM 2627 C C . ALA A 1 350 ? 27.263 24.990 -3.810 1.00 20.71 371 ALA A C 1
ATOM 2628 O O . ALA A 1 350 ? 27.914 25.874 -3.251 1.00 20.57 371 ALA A O 1
ATOM 2630 N N . TYR A 1 351 ? 27.533 24.570 -5.048 1.00 18.80 372 TYR A N 1
ATOM 2631 C CA . TYR A 1 351 ? 28.649 25.131 -5.817 1.00 17.27 372 TYR A CA 1
ATOM 2632 C C . TYR A 1 351 ? 28.316 26.444 -6.527 1.00 18.52 372 TYR A C 1
ATOM 2633 O O . TYR A 1 351 ? 29.210 27.126 -7.054 1.00 22.40 372 TYR A O 1
ATOM 2642 N N . ALA A 1 352 ? 27.038 26.810 -6.506 1.00 18.90 373 ALA A N 1
ATOM 2643 C CA . ALA A 1 352 ? 26.566 28.009 -7.180 1.00 21.67 373 ALA A CA 1
ATOM 2644 C C . ALA A 1 352 ? 26.441 29.175 -6.204 1.00 26.82 373 ALA A C 1
ATOM 2645 O O . ALA A 1 352 ? 26.421 30.336 -6.610 1.00 33.53 373 ALA A O 1
ATOM 2647 N N . LEU A 1 353 ? 26.343 28.880 -4.919 1.00 22.63 374 LEU A N 1
ATOM 2648 C CA . LEU A 1 353 ? 26.219 29.971 -3.961 1.00 25.32 374 LEU A CA 1
ATOM 2649 C C . LEU A 1 353 ? 27.582 30.328 -3.366 1.00 21.51 374 LEU A C 1
ATOM 2650 O O . LEU A 1 353 ? 28.602 29.739 -3.739 1.00 22.99 374 LEU A O 1
ATOM 2655 N N . ALA A 1 354 ? 27.601 31.325 -2.485 1.00 18.00 375 ALA A N 1
ATOM 2656 C CA . ALA A 1 354 ? 28.800 31.697 -1.765 1.00 17.88 375 ALA A CA 1
ATOM 2657 C C . ALA A 1 354 ? 28.498 31.594 -0.285 1.00 19.79 375 ALA A C 1
ATOM 2658 O O . ALA A 1 354 ? 27.361 31.800 0.130 1.00 18.25 375 ALA A O 1
ATOM 2660 N N . VAL A 1 355 ? 29.519 31.249 0.489 1.00 19.01 376 VAL A N 1
ATOM 2661 C CA . VAL A 1 355 ? 29.418 31.050 1.925 1.00 21.12 376 VAL A CA 1
ATOM 2662 C C . VAL A 1 355 ? 30.567 31.845 2.510 1.00 23.61 376 VAL A C 1
ATOM 2663 O O . VAL A 1 355 ? 31.665 31.780 1.995 1.00 27.38 376 VAL A O 1
ATOM 2667 N N . SER A 1 356 ? 30.334 32.634 3.543 1.00 19.45 377 SER A N 1
ATOM 2668 C CA . SER A 1 356 ? 31.475 33.198 4.255 1.00 17.03 377 SER A CA 1
ATOM 2669 C C . SER A 1 356 ? 31.181 33.258 5.735 1.00 17.66 377 SER A C 1
ATOM 2670 O O . SER A 1 356 ? 30.017 33.320 6.139 1.00 19.25 377 SER A O 1
ATOM 2673 N N . SER A 1 357 ? 32.250 33.196 6.528 1.00 18.15 378 SER A N 1
ATOM 2674 C CA . SER A 1 357 ? 32.151 33.444 7.958 1.00 19.40 378 SER A CA 1
ATOM 2675 C C . SER A 1 357 ? 32.898 34.710 8.287 1.00 17.75 378 SER A C 1
ATOM 2676 O O . SER A 1 357 ? 34.064 34.886 7.887 1.00 19.38 378 SER A O 1
ATOM 2679 N N . THR A 1 358 ? 32.214 35.591 9.007 1.00 17.51 379 THR A N 1
ATOM 2680 C CA . THR A 1 358 ? 32.772 36.896 9.342 1.00 18.53 379 THR A CA 1
ATOM 2681 C C . THR A 1 358 ? 33.398 36.910 10.741 1.00 18.03 379 THR A C 1
ATOM 2682 O O . THR A 1 358 ? 33.848 37.955 11.220 1.00 20.18 379 THR A O 1
ATOM 2686 N N . LYS A 1 359 ? 33.501 35.734 11.360 1.00 19.53 380 LYS A N 1
ATOM 2687 C CA . LYS A 1 359 ? 34.059 35.659 12.709 1.00 17.49 380 LYS A CA 1
ATOM 2688 C C . LYS A 1 359 ? 35.579 35.915 12.724 1.00 19.64 380 LYS A C 1
ATOM 2689 O O . LYS A 1 359 ? 36.160 36.241 13.770 1.00 21.85 380 LYS A O 1
ATOM 2695 N N . GLY A 1 360 ? 36.220 35.776 11.570 1.00 19.50 381 GLY A N 1
ATOM 2696 C CA . GLY A 1 360 ? 37.629 36.168 11.447 1.00 20.77 381 GLY A CA 1
ATOM 2697 C C . GLY A 1 360 ? 37.810 37.658 11.698 1.00 18.33 381 GLY A C 1
ATOM 2698 O O . GLY A 1 360 ? 38.887 38.100 12.106 1.00 22.37 381 GLY A O 1
ATOM 2699 N N . ALA A 1 361 ? 36.765 38.445 11.427 1.00 17.96 382 ALA A N 1
ATOM 2700 C CA . ALA A 1 361 ? 36.829 39.898 11.599 1.00 18.12 382 ALA A CA 1
ATOM 2701 C C . ALA A 1 361 ? 36.361 40.355 12.988 1.00 20.12 382 ALA A C 1
ATOM 2702 O O . ALA A 1 361 ? 36.969 41.236 13.600 1.00 21.84 382 ALA A O 1
ATOM 2704 N N . THR A 1 362 ? 35.258 39.783 13.467 1.00 20.08 383 THR A N 1
ATOM 2705 C CA . THR A 1 362 ? 34.652 40.223 14.713 1.00 17.35 383 THR A CA 1
ATOM 2706 C C . THR A 1 362 ? 35.076 39.388 15.917 1.00 18.65 383 THR A C 1
ATOM 2707 O O . THR A 1 362 ? 34.917 39.820 17.048 1.00 22.98 383 THR A O 1
ATOM 2711 N N . GLY A 1 363 ? 35.591 38.188 15.683 1.00 17.42 384 GLY A N 1
ATOM 2712 C CA . GLY A 1 363 ? 35.631 37.188 16.741 1.00 19.89 384 GLY A CA 1
ATOM 2713 C C . GLY A 1 363 ? 34.210 36.653 16.934 1.00 21.06 384 GLY A C 1
ATOM 2714 O O . GLY A 1 363 ? 33.257 37.036 16.222 1.00 21.16 384 GLY A O 1
ATOM 2715 N N . HIS A 1 364 ? 34.077 35.745 17.886 1.00 18.53 385 HIS A N 1
ATOM 2716 C CA . HIS A 1 364 ? 32.798 35.122 18.173 1.00 17.45 385 HIS A CA 1
ATOM 2717 C C . HIS A 1 364 ? 32.104 35.970 19.227 1.00 17.71 385 HIS A C 1
ATOM 2718 O O . HIS A 1 364 ? 32.515 35.991 20.380 1.00 19.27 385 HIS A O 1
ATOM 2725 N N . LEU A 1 365 ? 31.031 36.666 18.839 1.00 20.72 386 LEU A N 1
ATOM 2726 C CA . LEU A 1 365 ? 30.359 37.582 19.773 1.00 17.87 386 LEU A CA 1
ATOM 2727 C C . LEU A 1 365 ? 29.313 36.899 20.648 1.00 21.14 386 LEU A C 1
ATOM 2728 O O . LEU A 1 365 ? 28.516 37.568 21.321 1.00 18.42 386 LEU A O 1
ATOM 2733 N N . LEU A 1 366 ? 29.339 35.567 20.655 1.00 17.25 387 LEU A N 1
ATOM 2734 C CA . LEU A 1 366 ? 28.531 34.777 21.577 1.00 16.45 387 LEU A CA 1
ATOM 2735 C C . LEU A 1 366 ? 27.047 35.104 21.383 1.00 17.15 387 LEU A C 1
ATOM 2736 O O . LEU A 1 366 ? 26.524 34.902 20.290 1.00 18.67 387 LEU A O 1
ATOM 2741 N N . GLY A 1 367 ? 26.371 35.593 22.411 1.00 18.60 388 GLY A N 1
ATOM 2742 C CA . GLY A 1 367 ? 24.938 35.938 22.250 1.00 19.38 388 GLY A CA 1
ATOM 2743 C C . GLY A 1 367 ? 24.663 37.046 21.224 1.00 18.02 388 GLY A C 1
ATOM 2744 O O . GLY A 1 367 ? 23.526 37.200 20.752 1.00 21.42 388 GLY A O 1
ATOM 2745 N N . ALA A 1 368 ? 25.686 37.844 20.892 1.00 17.12 389 ALA A N 1
ATOM 2746 C CA . ALA A 1 368 ? 25.529 38.881 19.881 1.00 16.56 389 ALA A CA 1
ATOM 2747 C C . ALA A 1 368 ? 25.841 38.374 18.469 1.00 17.72 389 ALA A C 1
ATOM 2748 O O . ALA A 1 368 ? 25.539 39.051 17.496 1.00 18.50 389 ALA A O 1
ATOM 2750 N N . ALA A 1 369 ? 26.455 37.191 18.362 1.00 18.23 390 ALA A N 1
ATOM 2751 C CA . ALA A 1 369 ? 26.968 36.699 17.084 1.00 18.53 390 ALA A CA 1
ATOM 2752 C C . ALA A 1 369 ? 25.871 36.598 16.036 1.00 16.11 390 ALA A C 1
ATOM 2753 O O . ALA A 1 369 ? 26.058 37.015 14.886 1.00 17.26 390 ALA A O 1
ATOM 2755 N N . GLY A 1 370 ? 24.730 36.030 16.413 1.00 16.52 391 GLY A N 1
ATOM 2756 C CA . GLY A 1 370 ? 23.682 35.810 15.423 1.00 18.34 391 GLY A CA 1
ATOM 2757 C C . GLY A 1 370 ? 23.061 37.121 14.965 1.00 15.56 391 GLY A C 1
ATOM 2758 O O . GLY A 1 370 ? 22.548 37.206 13.853 1.00 17.75 391 GLY A O 1
ATOM 2759 N N . ALA A 1 371 ? 23.107 38.144 15.825 1.00 16.86 392 ALA A N 1
ATOM 2760 C CA . ALA A 1 371 ? 22.534 39.448 15.467 1.00 16.76 392 ALA A CA 1
ATOM 2761 C C . ALA A 1 371 ? 23.521 40.222 14.584 1.00 17.70 392 ALA A C 1
ATOM 2762 O O . ALA A 1 371 ? 23.128 40.819 13.568 1.00 16.59 392 ALA A O 1
ATOM 2764 N N . VAL A 1 372 ? 24.806 40.206 14.948 1.00 16.79 393 VAL A N 1
ATOM 2765 C CA . VAL A 1 372 ? 25.808 40.903 14.110 1.00 15.94 393 VAL A CA 1
ATOM 2766 C C . VAL A 1 372 ? 25.837 40.286 12.724 1.00 17.42 393 VAL A C 1
ATOM 2767 O O . VAL A 1 372 ? 25.911 40.987 11.716 1.00 17.81 393 VAL A O 1
ATOM 2771 N N . GLU A 1 373 ? 25.732 38.959 12.687 1.00 16.31 394 GLU A N 1
ATOM 2772 C CA . GLU A 1 373 ? 25.799 38.255 11.400 1.00 15.64 394 GLU A CA 1
ATOM 2773 C C . GLU A 1 373 ? 24.495 38.391 10.607 1.00 16.69 394 GLU A C 1
ATOM 2774 O O . GLU A 1 373 ? 24.532 38.427 9.378 1.00 19.15 394 GLU A O 1
ATOM 2780 N N . ALA A 1 374 ? 23.359 38.547 11.308 1.00 18.40 395 ALA A N 1
ATOM 2781 C CA . ALA A 1 374 ? 22.104 38.962 10.644 1.00 16.62 395 ALA A CA 1
ATOM 2782 C C . ALA A 1 374 ? 22.247 40.356 10.017 1.00 18.98 395 ALA A C 1
ATOM 2783 O O . ALA A 1 374 ? 21.779 40.586 8.906 1.00 18.84 395 ALA A O 1
ATOM 2785 N N . ALA A 1 375 ? 22.910 41.259 10.734 1.00 16.95 396 ALA A N 1
ATOM 2786 C CA . ALA A 1 375 ? 23.166 42.619 10.239 1.00 17.20 396 ALA A CA 1
ATOM 2787 C C . ALA A 1 375 ? 24.044 42.540 9.000 1.00 18.37 396 ALA A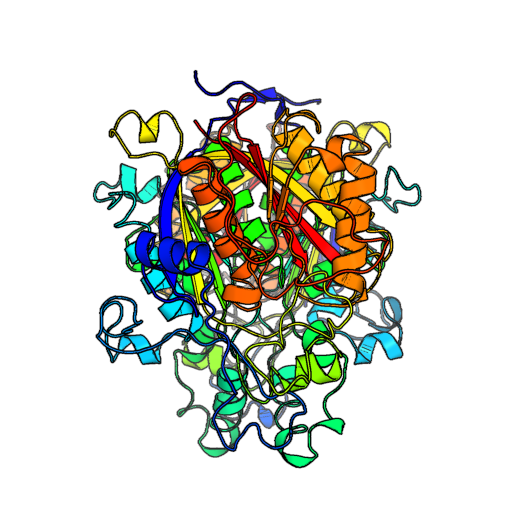 C 1
ATOM 2788 O O . ALA A 1 375 ? 23.788 43.216 7.992 1.00 18.24 396 ALA A O 1
ATOM 2790 N N . PHE A 1 376 ? 25.094 41.729 9.060 1.00 17.88 397 PHE A N 1
ATOM 2791 C CA . PHE A 1 376 ? 25.996 41.605 7.904 1.00 17.53 397 PHE A CA 1
ATOM 2792 C C . PHE A 1 376 ? 25.304 40.976 6.681 1.00 17.63 397 PHE A C 1
ATOM 2793 O O . PHE A 1 376 ? 25.577 41.363 5.537 1.00 17.48 397 PHE A O 1
ATOM 2801 N N . THR A 1 377 ? 24.425 39.996 6.916 1.00 16.60 398 THR A N 1
ATOM 2802 C CA . THR A 1 377 ? 23.689 39.363 5.828 1.00 16.85 398 THR A CA 1
ATOM 2803 C C . THR A 1 377 ? 22.703 40.364 5.214 1.00 17.39 398 THR A C 1
ATOM 2804 O O . THR A 1 377 ? 22.527 40.422 3.978 1.00 16.87 398 THR A O 1
ATOM 2808 N N . THR A 1 378 ? 22.077 41.156 6.085 1.00 17.39 399 THR A N 1
ATOM 2809 C CA . THR A 1 378 ? 21.180 42.231 5.639 1.00 16.87 399 THR A CA 1
ATOM 2810 C C . THR A 1 378 ? 21.918 43.220 4.729 1.00 17.79 399 THR A C 1
ATOM 2811 O O . THR A 1 378 ? 21.436 43.583 3.650 1.00 17.74 399 THR A O 1
ATOM 2815 N N . LEU A 1 379 ? 23.091 43.660 5.175 1.00 17.08 400 LEU A N 1
ATOM 2816 C CA . LEU A 1 379 ? 23.907 44.573 4.351 1.00 17.39 400 LEU A CA 1
ATOM 2817 C C . LEU A 1 379 ? 24.436 43.929 3.075 1.00 19.34 400 LEU A C 1
ATOM 2818 O O . LEU A 1 379 ? 24.512 44.585 2.028 1.00 18.86 400 LEU A O 1
ATOM 2823 N N . ALA A 1 380 ? 24.759 42.635 3.132 1.00 17.42 401 ALA A N 1
ATOM 2824 C CA . ALA A 1 380 ? 25.105 41.904 1.907 1.00 18.05 401 ALA A CA 1
ATOM 2825 C C . ALA A 1 380 ? 23.979 41.968 0.883 1.00 16.50 401 ALA A C 1
ATOM 2826 O O . ALA A 1 380 ? 24.250 42.165 -0.298 1.00 19.20 401 ALA A O 1
ATOM 2828 N N . CYS A 1 381 ? 22.730 41.783 1.327 1.00 17.07 402 CYS A N 1
ATOM 2829 C CA . CYS A 1 381 ? 21.554 41.925 0.442 1.00 17.87 402 CYS A CA 1
ATOM 2830 C C . CYS A 1 381 ? 21.444 43.336 -0.135 1.00 18.54 402 CYS A C 1
ATOM 2831 O O . CYS A 1 381 ? 21.193 43.516 -1.337 1.00 19.53 402 CYS A O 1
ATOM 2834 N N . TYR A 1 382 ? 21.620 44.333 0.728 1.00 19.11 403 TYR A N 1
ATOM 2835 C CA . TYR A 1 382 ? 21.418 45.732 0.351 1.00 18.80 403 TYR A CA 1
ATOM 2836 C C . TYR A 1 382 ? 22.440 46.203 -0.667 1.00 19.51 403 TYR A C 1
ATOM 2837 O O . TYR A 1 382 ? 22.084 46.865 -1.637 1.00 22.56 403 TYR A O 1
ATOM 2846 N N . TYR A 1 383 ? 23.705 45.882 -0.400 1.00 18.95 404 TYR A N 1
ATOM 2847 C CA . TYR A 1 383 ? 24.851 46.269 -1.246 1.00 20.99 404 TYR A CA 1
ATOM 2848 C C . TYR A 1 383 ? 25.182 45.274 -2.362 1.00 23.37 404 TYR A C 1
ATOM 2849 O O . TYR A 1 383 ? 25.949 45.604 -3.283 1.00 22.32 404 TYR A O 1
ATOM 2858 N N . GLN A 1 384 ? 24.622 44.063 -2.286 1.00 19.65 405 GLN A N 1
ATOM 2859 C CA . GLN A 1 384 ? 24.982 42.968 -3.218 1.00 19.70 405 GLN A CA 1
ATOM 2860 C C . GLN A 1 384 ? 26.491 42.767 -3.280 1.00 21.40 405 GLN A C 1
ATOM 2861 O O . GLN A 1 384 ? 27.110 42.704 -4.359 1.00 21.64 405 GLN A O 1
ATOM 2867 N N . LYS A 1 385 ? 27.075 42.688 -2.092 1.00 22.31 406 LYS A N 1
ATOM 2868 C CA . LYS A 1 385 ? 28.511 42.553 -1.936 1.00 21.88 406 LYS A CA 1
ATOM 2869 C C . LYS A 1 385 ? 28.710 41.647 -0.742 1.00 25.01 406 LYS A C 1
ATOM 2870 O O . LYS A 1 385 ? 28.012 41.786 0.264 1.00 21.90 406 LYS A O 1
ATOM 2876 N N . LEU A 1 386 ? 29.652 40.720 -0.861 1.00 21.71 407 LEU A N 1
ATOM 2877 C CA . LEU A 1 386 ? 29.852 39.700 0.161 1.00 21.05 407 LEU A CA 1
ATOM 2878 C C . LEU A 1 386 ? 31.134 39.915 0.930 1.00 21.92 407 LEU A C 1
ATOM 2879 O O . LEU A 1 386 ? 32.200 40.080 0.332 1.00 21.62 407 LEU A O 1
ATOM 2884 N N . PRO A 1 387 ? 31.046 39.888 2.269 1.00 20.02 408 PRO A N 1
ATOM 2885 C CA . PRO A 1 387 ? 32.231 40.031 3.104 1.00 20.13 408 PRO A CA 1
ATOM 2886 C C . PRO A 1 387 ? 33.078 38.758 3.087 1.00 18.33 408 PRO A C 1
ATOM 2887 O O . PRO A 1 387 ? 32.516 37.660 2.971 1.00 20.54 408 PRO A O 1
ATOM 2891 N N . PRO A 1 388 ? 34.415 38.903 3.171 1.00 19.95 409 PRO A N 1
ATOM 2892 C CA . PRO A 1 388 ? 35.299 37.744 3.035 1.00 20.18 409 PRO A CA 1
ATOM 2893 C C . PRO A 1 388 ? 35.374 36.860 4.267 1.00 21.62 409 PRO A C 1
ATOM 2894 O O . PRO A 1 388 ? 35.071 37.317 5.370 1.00 19.97 409 PRO A O 1
ATOM 2898 N N . THR A 1 389 ? 35.791 35.606 4.073 1.00 17.79 410 THR A N 1
ATOM 2899 C CA . THR A 1 389 ? 36.304 34.787 5.172 1.00 19.11 410 THR A CA 1
ATOM 2900 C C . THR A 1 389 ? 37.803 35.082 5.283 1.00 20.08 410 THR A C 1
ATOM 2901 O O . THR A 1 389 ? 38.585 34.772 4.361 1.00 19.10 410 THR A O 1
ATOM 2905 N N . LEU A 1 390 ? 38.195 35.709 6.389 1.00 20.50 411 LEU A N 1
ATOM 2906 C CA . LEU A 1 390 ? 39.597 36.090 6.568 1.00 18.50 411 LEU A CA 1
ATOM 2907 C C . LEU A 1 390 ? 40.464 34.849 6.809 1.00 19.36 411 LEU A C 1
ATOM 2908 O O . LEU A 1 390 ? 39.975 33.823 7.287 1.00 21.64 411 LEU A O 1
ATOM 2913 N N . ASN A 1 391 ? 41.746 34.965 6.444 1.00 18.90 412 ASN A N 1
ATOM 2914 C CA . ASN A 1 391 ? 42.778 33.955 6.715 1.00 22.08 412 ASN A CA 1
ATOM 2915 C C . ASN A 1 391 ? 42.683 32.638 5.940 1.00 23.63 412 ASN A C 1
ATOM 2916 O O . ASN A 1 391 ? 43.488 31.732 6.159 1.00 25.75 412 ASN A O 1
ATOM 2921 N N . LEU A 1 392 ? 41.722 32.532 5.029 1.00 22.55 413 LEU A N 1
ATOM 2922 C CA . LEU A 1 392 ? 41.533 31.283 4.303 1.00 19.45 413 LEU A CA 1
ATOM 2923 C C . LEU A 1 392 ? 42.393 31.291 3.052 1.00 20.86 413 LEU A C 1
ATOM 2924 O O . LEU A 1 392 ? 41.900 31.464 1.930 1.00 20.69 413 LEU A O 1
ATOM 2929 N N . ASP A 1 393 ? 43.694 31.114 3.251 1.00 21.27 414 ASP A N 1
ATOM 2930 C CA . ASP A 1 393 ? 44.627 31.104 2.122 1.00 28.19 414 ASP A CA 1
ATOM 2931 C C . ASP A 1 393 ? 44.800 29.708 1.502 1.00 34.44 414 ASP A C 1
ATOM 2932 O O . ASP A 1 393 ? 45.438 29.560 0.453 1.00 36.25 414 ASP A O 1
ATOM 2937 N N . CYS A 1 394 ? 44.227 28.698 2.160 1.00 31.79 415 CYS A N 1
ATOM 2938 C CA . CYS A 1 394 ? 44.151 27.318 1.648 1.00 34.45 415 CYS A CA 1
ATOM 2939 C C . CYS A 1 394 ? 43.091 26.521 2.410 1.00 36.78 415 CYS A C 1
ATOM 2940 O O . CYS A 1 394 ? 42.590 26.977 3.440 1.00 34.20 415 CYS A O 1
ATOM 2943 N N . SER A 1 395 ? 42.743 25.337 1.910 1.00 36.07 416 SER A N 1
ATOM 2944 C CA . SER A 1 395 ? 41.775 24.480 2.600 1.00 35.33 416 SER A CA 1
ATOM 2945 C C . SER A 1 395 ? 41.932 22.993 2.300 1.00 33.15 416 SER A C 1
ATOM 2946 O O . SER A 1 395 ? 42.638 22.596 1.363 1.00 30.53 416 SER A O 1
ATOM 2949 N N . GLU A 1 396 ? 41.267 22.182 3.120 1.00 31.10 417 GLU A N 1
ATOM 2950 C CA . GLU A 1 396 ? 41.220 20.727 2.958 1.00 27.15 417 GLU A CA 1
ATOM 2951 C C . GLU A 1 396 ? 40.267 20.345 1.829 1.00 29.70 417 GLU A C 1
ATOM 2952 O O . GLU A 1 396 ? 39.404 21.153 1.455 1.00 29.19 417 GLU A O 1
ATOM 2958 N N . PRO A 1 397 ? 40.416 19.116 1.281 1.00 27.69 418 PRO A N 1
ATOM 2959 C CA . PRO A 1 397 ? 39.559 18.613 0.193 1.00 30.50 418 PRO A CA 1
ATOM 2960 C C . PRO A 1 397 ? 38.065 18.798 0.449 1.00 27.74 418 PRO A C 1
ATOM 2961 O O . PRO A 1 397 ? 37.346 19.202 -0.457 1.00 24.81 418 PRO A O 1
ATOM 2965 N N . GLU A 1 398 ? 37.611 18.520 1.669 1.00 26.28 419 GLU A N 1
ATOM 2966 C CA . GLU A 1 398 ? 36.174 18.577 1.966 1.00 27.39 419 GLU A CA 1
ATOM 2967 C C . GLU A 1 398 ? 35.590 19.985 1.857 1.00 23.55 419 GLU A C 1
ATOM 2968 O O . GLU A 1 398 ? 34.389 20.147 1.617 1.00 24.29 419 GLU A O 1
ATOM 2974 N N . PHE A 1 399 ? 36.438 20.995 2.035 1.00 22.77 420 PHE A N 1
ATOM 2975 C CA . PHE A 1 399 ? 35.994 22.376 1.936 1.00 23.36 420 PHE A CA 1
ATOM 2976 C C . PHE A 1 399 ? 36.229 22.811 0.514 1.00 22.92 420 PHE A C 1
ATOM 2977 O O . PHE A 1 399 ? 37.300 23.306 0.207 1.00 28.83 420 PHE A O 1
ATOM 2985 N N . ASP A 1 400 ? 35.240 22.593 -0.354 1.00 22.46 421 ASP A N 1
ATOM 2986 C CA . ASP A 1 400 ? 35.414 22.858 -1.799 1.00 23.56 421 ASP A CA 1
ATOM 2987 C C . ASP A 1 400 ? 34.456 23.916 -2.386 1.00 24.07 421 ASP A C 1
ATOM 2988 O O . ASP A 1 400 ? 34.399 24.107 -3.618 1.00 23.86 421 ASP A O 1
ATOM 2993 N N . LEU A 1 401 ? 33.749 24.632 -1.504 1.00 19.59 422 LEU A N 1
ATOM 2994 C CA . LEU A 1 401 ? 32.810 25.664 -1.934 1.00 20.32 422 LEU A CA 1
ATOM 2995 C C . LEU A 1 401 ? 33.526 27.006 -2.145 1.00 20.78 422 LEU A C 1
ATOM 2996 O O . LEU A 1 401 ? 34.751 27.105 -1.969 1.00 19.19 422 LEU A O 1
ATOM 3001 N N . ASN A 1 402 ? 32.764 28.015 -2.556 1.00 19.32 423 ASN A N 1
ATOM 3002 C CA . ASN A 1 402 ? 33.259 29.386 -2.617 1.00 19.96 423 ASN A CA 1
ATOM 3003 C C . ASN A 1 402 ? 33.037 30.000 -1.233 1.00 17.76 423 ASN A C 1
ATOM 3004 O O . ASN A 1 402 ? 31.901 30.326 -0.901 1.00 20.46 423 ASN A O 1
ATOM 3009 N N . TYR A 1 403 ? 34.102 30.145 -0.447 1.00 18.83 424 TYR A N 1
ATOM 3010 C CA . TYR A 1 403 ? 33.971 30.732 0.899 1.00 21.44 424 TYR A CA 1
ATOM 3011 C C . TYR A 1 403 ? 34.326 32.215 0.935 1.00 23.32 424 TYR A C 1
ATOM 3012 O O . TYR A 1 403 ? 34.615 32.767 2.005 1.00 20.64 424 TYR A O 1
ATOM 3021 N N . VAL A 1 404 ? 34.273 32.870 -0.226 1.00 17.67 425 VAL A N 1
ATOM 3022 C CA . VAL A 1 404 ? 34.711 34.270 -0.321 1.00 21.46 425 VAL A CA 1
ATOM 3023 C C . VAL A 1 404 ? 36.061 34.447 0.410 1.00 21.52 425 VAL A C 1
ATOM 3024 O O . VAL A 1 404 ? 36.210 35.317 1.267 1.00 19.26 425 VAL A O 1
ATOM 3028 N N . PRO A 1 405 ? 37.073 33.628 0.059 1.00 20.82 426 PRO A N 1
ATOM 3029 C CA . PRO A 1 405 ? 38.316 33.722 0.839 1.00 21.06 426 PRO A CA 1
ATOM 3030 C C . PRO A 1 405 ? 39.041 35.060 0.657 1.00 20.36 426 PRO A C 1
ATOM 3031 O O . PRO A 1 405 ? 39.163 35.560 -0.473 1.00 22.80 426 PRO A O 1
ATOM 3035 N N . LEU A 1 406 ? 39.513 35.619 1.772 1.00 19.41 427 LEU A N 1
ATOM 3036 C CA . LEU A 1 406 ? 40.433 36.774 1.787 1.00 19.27 427 LEU A CA 1
ATOM 3037 C C . LEU A 1 406 ? 39.879 38.140 1.368 1.00 19.93 427 LEU A C 1
ATOM 3038 O O . LEU A 1 406 ? 40.130 39.145 2.056 1.00 23.70 427 LEU A O 1
ATOM 3043 N N . LYS A 1 407 ? 39.164 38.188 0.245 1.00 18.76 428 LYS A N 1
ATOM 3044 C CA . LYS A 1 407 ? 38.717 39.454 -0.347 1.00 22.66 428 LYS A CA 1
ATOM 3045 C C . LYS A 1 407 ? 37.223 39.466 -0.608 1.00 24.20 428 LYS A C 1
ATOM 3046 O O . LYS A 1 407 ? 36.670 38.472 -1.078 1.00 21.69 428 LYS A O 1
ATOM 3052 N N . ALA A 1 408 ? 36.570 40.594 -0.319 1.00 22.92 429 ALA A N 1
ATOM 3053 C CA . ALA A 1 408 ? 35.142 40.756 -0.635 1.00 20.78 429 ALA A CA 1
ATOM 3054 C C . ALA A 1 408 ? 34.851 40.469 -2.118 1.00 23.14 429 ALA A C 1
ATOM 3055 O O . ALA A 1 408 ? 35.708 40.697 -2.982 1.00 20.88 429 ALA A O 1
ATOM 3057 N N . GLN A 1 409 ? 33.655 39.951 -2.395 1.00 23.57 430 GLN A N 1
ATOM 3058 C CA . GLN A 1 409 ? 33.199 39.681 -3.767 1.00 24.86 430 GLN A CA 1
ATOM 3059 C C . GLN A 1 409 ? 31.917 40.447 -4.068 1.00 27.65 430 GLN A C 1
ATOM 3060 O O . GLN A 1 409 ? 30.980 40.475 -3.258 1.00 23.93 430 GLN A O 1
ATOM 3066 N N . GLU A 1 410 ? 31.872 41.065 -5.243 1.00 27.81 431 GLU A N 1
ATOM 3067 C CA . GLU A 1 410 ? 30.632 41.639 -5.739 1.00 26.08 431 GLU A CA 1
ATOM 3068 C C . GLU A 1 410 ? 29.710 40.464 -6.059 1.00 30.74 431 GLU A C 1
ATOM 3069 O O . GLU A 1 410 ? 30.175 39.402 -6.484 1.00 33.62 431 GLU A O 1
ATOM 3075 N N . TRP A 1 411 ? 28.412 40.636 -5.832 1.00 33.83 432 TRP A N 1
ATOM 3076 C CA . TRP A 1 411 ? 27.451 39.584 -6.167 1.00 40.10 432 TRP A CA 1
ATOM 3077 C C . TRP A 1 411 ? 26.191 40.132 -6.835 1.00 42.45 432 TRP A C 1
ATOM 3078 O O . TRP A 1 411 ? 25.092 40.070 -6.273 1.00 48.64 432 TRP A O 1
ATOM 3089 N N . LYS A 1 412 ? 26.361 40.652 -8.049 0.75 49.10 433 LYS A N 1
ATOM 3090 C CA . LYS A 1 412 ? 25.282 41.325 -8.774 0.75 55.66 433 LYS A CA 1
ATOM 3091 C C . LYS A 1 412 ? 24.790 40.542 -9.996 0.75 61.03 433 LYS A C 1
ATOM 3092 O O . LYS A 1 412 ? 25.143 40.868 -11.133 0.75 63.19 433 LYS A O 1
ATOM 3094 N N . THR A 1 413 ? 23.965 39.522 -9.758 1.00 63.88 434 THR A N 1
ATOM 3095 C CA . THR A 1 413 ? 23.431 38.694 -10.842 1.00 64.50 434 THR A CA 1
ATOM 3096 C C . THR A 1 413 ? 22.279 37.782 -10.457 1.00 64.03 434 THR A C 1
ATOM 3097 O O . THR A 1 413 ? 21.775 37.837 -9.335 0.75 63.79 434 THR A O 1
ATOM 3098 N N . GLU A 1 414 ? 21.865 36.945 -11.408 0.75 64.66 435 GLU A N 1
ATOM 3099 C CA . GLU A 1 414 ? 20.789 35.972 -11.203 0.75 60.21 435 GLU A CA 1
ATOM 3100 C C . GLU A 1 414 ? 19.419 36.615 -11.115 0.75 55.85 435 GLU A C 1
ATOM 3101 O O . GLU A 1 414 ? 19.019 37.368 -12.006 0.75 58.46 435 GLU A O 1
ATOM 3102 N N . LYS A 1 415 ? 18.698 36.305 -10.041 1.00 47.60 436 LYS A N 1
ATOM 3103 C CA . LYS A 1 415 ? 17.430 36.957 -9.743 1.00 39.28 436 LYS A CA 1
ATOM 3104 C C . LYS A 1 415 ? 17.497 37.698 -8.417 1.00 29.87 436 LYS A C 1
ATOM 3105 O O . LYS A 1 415 ? 18.449 38.435 -8.140 1.00 30.52 436 LYS A O 1
ATOM 3106 N N . ARG A 1 416 ? 16.489 37.493 -7.586 1.00 28.38 437 ARG A N 1
ATOM 3107 C CA . ARG A 1 416 ? 16.481 38.122 -6.266 1.00 22.06 437 ARG A CA 1
ATOM 3108 C C . ARG A 1 416 ? 17.680 37.631 -5.460 1.00 22.60 437 ARG A C 1
ATOM 3109 O O . ARG A 1 416 ? 18.038 36.454 -5.550 1.00 22.66 437 ARG A O 1
ATOM 3117 N N . PHE A 1 417 ? 18.321 38.541 -4.715 1.00 21.62 438 PHE A N 1
ATOM 3118 C CA . PHE A 1 417 ? 19.408 38.176 -3.811 1.00 19.55 438 PHE A CA 1
ATOM 3119 C C . PHE A 1 417 ? 18.785 37.684 -2.510 1.00 21.88 438 PHE A C 1
ATOM 3120 O O . PHE A 1 417 ? 18.113 38.449 -1.813 1.00 22.39 438 PHE A O 1
ATOM 3128 N N . ILE A 1 418 ? 19.024 36.417 -2.187 1.00 17.20 439 ILE A N 1
ATOM 3129 C CA . ILE A 1 418 ? 18.473 35.822 -0.961 1.00 17.48 439 ILE A CA 1
ATOM 3130 C C . ILE A 1 418 ? 19.605 35.156 -0.191 1.00 21.92 439 ILE A C 1
ATOM 3131 O O . ILE A 1 418 ? 20.382 34.366 -0.752 1.00 20.02 439 ILE A O 1
ATOM 3136 N N . GLY A 1 419 ? 19.702 35.497 1.089 1.00 20.42 440 GLY A N 1
ATOM 3137 C CA . GLY A 1 419 ? 20.724 34.945 1.962 1.00 18.03 440 GLY A CA 1
ATOM 3138 C C . GLY A 1 419 ? 20.180 34.145 3.126 1.00 19.13 440 GLY A C 1
ATOM 3139 O O . GLY A 1 419 ? 19.017 34.304 3.520 1.00 18.63 440 GLY A O 1
ATOM 3140 N N . LEU A 1 420 ? 21.046 33.300 3.680 1.00 19.26 441 LEU A N 1
ATOM 3141 C CA . LEU A 1 420 ? 20.788 32.647 4.968 1.00 17.89 441 LEU A CA 1
ATOM 3142 C C . LEU A 1 420 ? 21.884 33.034 5.930 1.00 16.62 441 LEU A C 1
ATOM 3143 O O . LEU A 1 420 ? 23.031 33.263 5.526 1.00 17.81 441 LEU A O 1
ATOM 3148 N N . THR A 1 421 ? 21.529 33.119 7.211 1.00 14.09 442 THR A N 1
ATOM 3149 C CA . THR A 1 421 ? 22.539 33.260 8.248 1.00 16.88 442 THR A CA 1
ATOM 3150 C C . THR A 1 421 ? 22.249 32.237 9.319 1.00 16.64 442 THR A C 1
ATOM 3151 O O . THR A 1 421 ? 21.113 32.125 9.749 1.00 17.64 442 THR A O 1
ATOM 3155 N N . ASN A 1 422 ? 23.274 31.470 9.702 1.00 16.40 443 ASN A N 1
ATOM 3156 C CA . ASN A 1 422 ? 23.108 30.360 10.651 1.00 15.88 443 ASN A CA 1
ATOM 3157 C C . ASN A 1 422 ? 23.730 30.662 12.001 1.00 17.04 443 ASN A C 1
ATOM 3158 O O . ASN A 1 422 ? 24.834 31.206 12.054 1.00 18.25 443 ASN A O 1
ATOM 3163 N N . SER A 1 423 ? 23.079 30.216 13.079 1.00 16.14 444 SER A N 1
ATOM 3164 C CA . SER A 1 423 ? 23.682 30.292 14.405 1.00 17.02 444 SER A CA 1
ATOM 3165 C C . SER A 1 423 ? 23.418 29.015 15.192 1.00 16.34 444 SER A C 1
ATOM 3166 O O . SER A 1 423 ? 22.286 28.497 15.210 1.00 18.09 444 SER A O 1
ATOM 3169 N N . PHE A 1 424 ? 24.466 28.501 15.834 1.00 16.90 445 PHE A N 1
ATOM 3170 C CA . PHE A 1 424 ? 24.357 27.260 16.605 1.00 18.92 445 PHE A CA 1
ATOM 3171 C C . PHE A 1 424 ? 24.916 27.472 18.004 1.00 20.49 445 PHE A C 1
ATOM 3172 O O . PHE A 1 424 ? 25.850 28.255 18.197 1.00 22.99 445 PHE A O 1
ATOM 3180 N N . GLY A 1 425 ? 24.342 26.787 18.981 1.00 19.00 446 GLY A N 1
ATOM 3181 C CA . GLY A 1 425 ? 24.685 27.063 20.376 1.00 20.18 446 GLY A CA 1
ATOM 3182 C C . GLY A 1 425 ? 24.884 25.791 21.162 1.00 19.71 446 GLY A C 1
ATOM 3183 O O . GLY A 1 425 ? 24.403 24.719 20.749 1.00 19.94 446 GLY A O 1
ATOM 3184 N N . PHE A 1 426 ? 25.568 25.904 22.302 1.00 20.33 447 PHE A N 1
ATOM 3185 C CA . PHE A 1 426 ? 25.630 24.807 23.259 1.00 18.60 447 PHE A CA 1
ATOM 3186 C C . PHE A 1 426 ? 24.204 24.391 23.603 1.00 19.85 447 PHE A C 1
ATOM 3187 O O . PHE A 1 426 ? 23.271 25.227 23.577 1.00 20.84 447 PHE A O 1
ATOM 3195 N N . GLY A 1 427 ? 24.031 23.110 23.904 1.00 20.45 448 GLY A N 1
ATOM 3196 C CA . GLY A 1 427 ? 22.705 22.542 24.129 1.00 20.89 448 GLY A CA 1
ATOM 3197 C C . GLY A 1 427 ? 22.059 22.115 22.826 1.00 22.14 448 GLY A C 1
ATOM 3198 O O . GLY A 1 427 ? 20.888 21.733 22.814 1.00 21.41 448 GLY A O 1
ATOM 3199 N N . GLY A 1 428 ? 22.815 22.203 21.729 1.00 19.91 449 GLY A N 1
ATOM 3200 C CA . GLY A 1 428 ? 22.327 21.780 20.411 1.00 19.71 449 GLY A CA 1
ATOM 3201 C C . GLY A 1 428 ? 21.262 22.681 19.812 1.00 21.93 449 GLY A C 1
ATOM 3202 O O . GLY A 1 428 ? 20.510 22.252 18.936 1.00 20.16 449 GLY A O 1
ATOM 3203 N N . THR A 1 429 ? 21.204 23.935 20.257 1.00 18.86 450 THR A N 1
ATOM 3204 C CA . THR A 1 429 ? 20.146 24.833 19.787 1.00 17.29 450 THR A CA 1
ATOM 3205 C C . THR A 1 429 ? 20.572 25.555 18.494 1.00 18.65 450 THR A C 1
ATOM 3206 O O . THR A 1 429 ? 21.642 26.174 18.427 1.00 19.66 450 THR A O 1
ATOM 3210 N N . ASN A 1 430 ? 19.709 25.478 17.476 1.00 17.80 451 ASN A N 1
ATOM 3211 C CA . ASN A 1 430 ? 20.052 25.935 16.129 1.00 15.50 451 ASN A CA 1
ATOM 3212 C C . ASN A 1 430 ? 19.000 26.884 15.581 1.00 16.11 451 ASN A C 1
ATOM 3213 O O . ASN A 1 430 ? 17.796 26.698 15.820 1.00 16.87 451 ASN A O 1
ATOM 3218 N N . ALA A 1 431 ? 19.447 27.888 14.822 1.00 16.76 452 ALA A N 1
ATOM 3219 C CA . ALA A 1 431 ? 18.510 28.791 14.138 1.00 17.11 452 ALA A CA 1
ATOM 3220 C C . ALA A 1 431 ? 19.096 29.285 12.830 1.00 19.05 452 ALA A C 1
ATOM 3221 O O . ALA A 1 431 ? 20.324 29.473 12.712 1.00 16.13 452 ALA A O 1
ATOM 3223 N N . THR A 1 432 ? 18.215 29.480 11.851 1.00 17.04 453 THR A N 1
ATOM 3224 C CA . THR A 1 432 ? 18.614 30.093 10.591 1.00 15.09 453 THR A CA 1
ATOM 3225 C C . THR A 1 432 ? 17.618 31.207 10.270 1.00 17.03 453 THR A C 1
ATOM 3226 O O . THR A 1 432 ? 16.407 31.056 10.530 1.00 16.93 453 THR A O 1
ATOM 3230 N N . LEU A 1 433 ? 18.124 32.315 9.728 1.00 17.29 454 LEU A N 1
ATOM 3231 C CA . LEU A 1 433 ? 17.264 33.389 9.221 1.00 17.08 454 LEU A CA 1
ATOM 3232 C C . LEU A 1 433 ? 17.451 33.477 7.713 1.00 19.50 454 LEU A C 1
ATOM 3233 O O . LEU A 1 433 ? 18.572 33.315 7.220 1.00 18.91 454 LEU A O 1
ATOM 3238 N N . CYS A 1 434 ? 16.351 33.719 7.000 1.00 16.04 455 CYS A N 1
ATOM 3239 C CA . CYS A 1 434 ? 16.403 33.929 5.553 1.00 16.96 455 CYS A CA 1
ATOM 3240 C C . CYS A 1 434 ? 16.037 35.393 5.313 1.00 19.33 455 CYS A C 1
ATOM 3241 O O . CYS A 1 434 ? 14.978 35.855 5.732 1.00 18.19 455 CYS A O 1
ATOM 3244 N N . ILE A 1 435 ? 16.945 36.118 4.664 1.00 16.82 456 ILE A N 1
ATOM 3245 C CA . ILE A 1 435 ? 16.850 37.565 4.511 1.00 16.72 456 ILE A CA 1
ATOM 3246 C C . ILE A 1 435 ? 17.136 37.855 3.042 1.00 20.15 456 ILE A C 1
ATOM 3247 O O . ILE A 1 435 ? 18.045 37.245 2.454 1.00 18.84 456 ILE A O 1
ATOM 3252 N N . ALA A 1 436 ? 16.352 38.752 2.440 1.00 17.58 457 ALA A N 1
ATOM 3253 C CA . ALA A 1 436 ? 16.435 38.966 0.984 1.00 15.29 457 ALA A CA 1
ATOM 3254 C C . ALA A 1 436 ? 16.490 40.449 0.626 1.00 20.31 457 ALA A C 1
ATOM 3255 O O . ALA A 1 436 ? 15.964 41.288 1.351 1.00 18.90 457 ALA A O 1
ATOM 3257 N N . GLY A 1 437 ? 17.094 40.758 -0.522 1.00 18.69 458 GLY A N 1
ATOM 3258 C CA . GLY A 1 437 ? 17.017 42.123 -1.064 1.00 20.66 458 GLY A CA 1
ATOM 3259 C C . GLY A 1 437 ? 15.591 42.463 -1.474 1.00 24.00 458 GLY A C 1
ATOM 3260 O O . GLY A 1 437 ? 14.739 41.575 -1.621 1.00 20.11 458 GLY A O 1
ATOM 3261 N N . LEU A 1 438 ? 15.324 43.756 -1.640 1.00 20.67 459 LEU A N 1
ATOM 3262 C CA . LEU A 1 438 ? 14.041 44.230 -2.146 1.00 25.15 459 LEU A CA 1
ATOM 3263 C C . LEU A 1 438 ? 14.217 45.096 -3.387 1.00 33.88 459 LEU A C 1
ATOM 3264 O O . LEU A 1 438 ? 15.155 45.889 -3.429 1.00 37.11 459 LEU A O 1
ATOM 3270 N N . ILE B 1 13 ? 4.147 42.828 -2.879 1.00 92.10 -4 ILE B N 1
ATOM 3271 C CA . ILE B 1 13 ? 2.898 43.630 -2.728 1.00 92.96 -4 ILE B CA 1
ATOM 3272 C C . ILE B 1 13 ? 2.604 43.931 -1.247 1.00 90.92 -4 ILE B C 1
ATOM 3273 O O . ILE B 1 13 ? 2.967 44.996 -0.737 1.00 89.94 -4 ILE B O 1
ATOM 3278 N N . GLU B 1 14 ? 1.954 42.984 -0.572 1.00 88.62 -3 GLU B N 1
ATOM 3279 C CA . GLU B 1 14 ? 1.541 43.133 0.825 1.00 85.68 -3 GLU B CA 1
ATOM 3280 C C . GLU B 1 14 ? 1.472 41.745 1.479 1.00 80.34 -3 GLU B C 1
ATOM 3281 O O . GLU B 1 14 ? 1.836 40.742 0.855 1.00 81.28 -3 GLU B O 1
ATOM 3287 N N . GLY B 1 15 ? 1.011 41.695 2.730 1.00 71.63 -2 GLY B N 1
ATOM 3288 C CA . GLY B 1 15 ? 0.879 40.441 3.466 1.00 62.66 -2 GLY B CA 1
ATOM 3289 C C . GLY B 1 15 ? -0.174 39.502 2.900 1.00 58.33 -2 GLY B C 1
ATOM 3290 O O . GLY B 1 15 ? -1.196 39.937 2.360 1.00 60.95 -2 GLY B O 1
ATOM 3291 N N . ARG B 1 16 ? 0.088 38.207 3.021 0.50 45.81 -1 ARG B N 1
ATOM 3292 C CA . ARG B 1 16 ? -0.855 37.181 2.601 0.50 37.94 -1 ARG B CA 1
ATOM 3293 C C . ARG B 1 16 ? -1.661 36.717 3.816 0.50 33.17 -1 ARG B C 1
ATOM 3294 O O . ARG B 1 16 ? -1.652 37.368 4.861 0.50 30.69 -1 ARG B O 1
ATOM 3302 N N . SER B 1 17 ? -2.375 35.607 3.680 1.00 31.42 38 SER B N 1
ATOM 3303 C CA . SER B 1 17 ? -2.884 34.930 4.865 1.00 32.75 38 SER B CA 1
ATOM 3304 C C . SER B 1 17 ? -2.300 33.525 4.965 1.00 29.55 38 SER B C 1
ATOM 3305 O O . SER B 1 17 ? -2.083 32.860 3.950 1.00 35.43 38 SER B O 1
ATOM 3308 N N A ARG B 1 18 ? -2.057 33.093 6.196 0.50 25.72 39 ARG B N 1
ATOM 3309 N N B ARG B 1 18 ? -2.007 33.101 6.194 0.50 25.81 39 ARG B N 1
ATOM 3310 C CA A ARG B 1 18 ? -1.516 31.776 6.477 0.50 25.04 39 ARG B CA 1
ATOM 3311 C CA B ARG B 1 18 ? -1.476 31.767 6.481 0.50 24.81 39 ARG B CA 1
ATOM 3312 C C A ARG B 1 18 ? -2.397 31.096 7.509 0.50 21.34 39 ARG B C 1
ATOM 3313 C C B ARG B 1 18 ? -2.339 31.097 7.540 0.50 21.00 39 ARG B C 1
ATOM 3314 O O A ARG B 1 18 ? -3.070 31.764 8.295 0.50 22.96 39 ARG B O 1
ATOM 3315 O O B ARG B 1 18 ? -2.934 31.774 8.380 0.50 21.09 39 ARG B O 1
ATOM 3330 N N . LEU B 1 19 ? -2.373 29.766 7.521 1.00 23.17 40 LEU B N 1
ATOM 3331 C CA . LEU B 1 19 ? -3.102 29.007 8.521 1.00 24.95 40 LEU B CA 1
ATOM 3332 C C . LEU B 1 19 ? -2.488 29.232 9.892 1.00 22.45 40 LEU B C 1
ATOM 3333 O O . LEU B 1 19 ? -1.265 29.146 10.045 1.00 22.60 40 LEU B O 1
ATOM 3338 N N . HIS B 1 20 ? -3.342 29.526 10.863 1.00 18.95 41 HIS B N 1
ATOM 3339 C CA . HIS B 1 20 ? -2.971 29.611 12.272 1.00 17.01 41 HIS B CA 1
ATOM 3340 C C . HIS B 1 20 ? -3.656 28.433 12.963 1.00 23.20 41 HIS B C 1
ATOM 3341 O O . HIS B 1 20 ? -4.882 28.447 13.178 1.00 22.12 41 HIS B O 1
ATOM 3348 N N . ARG B 1 21 ? -2.879 27.415 13.306 1.00 19.31 42 ARG B N 1
ATOM 3349 C CA . ARG B 1 21 ? -3.427 26.188 13.887 1.00 18.17 42 ARG B CA 1
ATOM 3350 C C . ARG B 1 21 ? -3.844 26.375 15.346 1.00 18.00 42 ARG B C 1
ATOM 3351 O O . ARG B 1 21 ? -3.395 27.312 16.010 1.00 19.18 42 ARG B O 1
ATOM 3359 N N . ARG B 1 22 ? -4.701 25.475 15.821 1.00 18.20 43 ARG B N 1
ATOM 3360 C CA . ARG B 1 22 ? -5.163 25.498 17.196 1.00 16.81 43 ARG B CA 1
ATOM 3361 C C . ARG B 1 22 ? -4.236 24.672 18.068 1.00 17.32 43 ARG 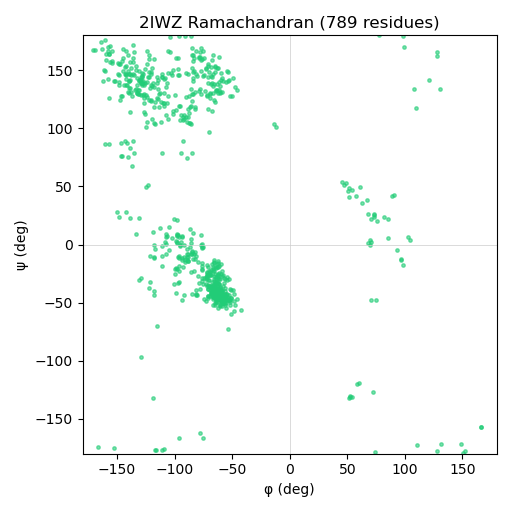B C 1
ATOM 3362 O O . ARG B 1 22 ? -3.638 23.675 17.608 1.00 18.46 43 ARG B O 1
ATOM 3370 N N . VAL B 1 23 ? -4.102 25.105 19.319 1.00 15.49 44 VAL B N 1
ATOM 3371 C CA . VAL B 1 23 ? -3.110 24.538 20.227 1.00 16.04 44 VAL B CA 1
ATOM 3372 C C . VAL B 1 23 ? -3.752 24.213 21.556 1.00 18.36 44 VAL B C 1
ATOM 3373 O O . VAL B 1 23 ? -4.421 25.058 22.152 1.00 17.18 44 VAL B O 1
ATOM 3377 N N . VAL B 1 24 ? -3.537 22.986 22.008 1.00 14.33 45 VAL B N 1
ATOM 3378 C CA . VAL B 1 24 ? -4.098 22.509 23.286 1.00 14.84 45 VAL B CA 1
ATOM 3379 C C . VAL B 1 24 ? -3.015 22.025 24.248 1.00 18.79 45 VAL B C 1
ATOM 3380 O O . VAL B 1 24 ? -1.865 21.791 23.855 1.00 17.80 45 VAL B O 1
ATOM 3384 N N . ILE B 1 25 ? -3.380 21.907 25.519 1.00 15.93 46 ILE B N 1
ATOM 3385 C CA . ILE B 1 25 ? -2.446 21.426 26.541 1.00 13.57 46 ILE B CA 1
ATOM 3386 C C . ILE B 1 25 ? -2.836 20.017 26.924 1.00 16.22 46 ILE B C 1
ATOM 3387 O O . ILE B 1 25 ? -3.974 19.786 27.355 1.00 18.34 46 ILE B O 1
ATOM 3392 N N . THR B 1 26 ? -1.901 19.081 26.762 1.00 16.36 47 THR B N 1
ATOM 3393 C CA . THR B 1 26 ? -2.226 17.671 26.969 1.00 16.97 47 THR B CA 1
ATOM 3394 C C . THR B 1 26 ? -1.456 17.048 28.113 1.00 17.71 47 THR B C 1
ATOM 3395 O O . THR B 1 26 ? -1.678 15.875 28.426 1.00 18.55 47 THR B O 1
ATOM 3399 N N . GLY B 1 27 ? -0.547 17.802 28.736 1.00 15.83 48 GLY B N 1
ATOM 3400 C CA . GLY B 1 27 ? 0.185 17.265 29.864 1.00 15.80 48 GLY B CA 1
ATOM 3401 C C . GLY B 1 27 ? 0.805 18.365 30.697 1.00 17.03 48 GLY B C 1
ATOM 3402 O O . GLY B 1 27 ? 1.127 19.448 30.182 1.00 18.38 48 GLY B O 1
ATOM 3403 N N . ILE B 1 28 ? 0.950 18.095 31.993 1.00 16.22 49 ILE B N 1
ATOM 3404 C CA . ILE B 1 28 ? 1.527 19.070 32.930 1.00 16.18 49 ILE B CA 1
ATOM 3405 C C . ILE B 1 28 ? 2.436 18.318 33.894 1.00 19.01 49 ILE B C 1
ATOM 3406 O O . ILE B 1 28 ? 2.047 17.293 34.424 1.00 18.97 49 ILE B O 1
ATOM 3411 N N . GLY B 1 29 ? 3.632 18.848 34.134 1.00 17.40 50 GLY B N 1
ATOM 3412 C CA . GLY B 1 29 ? 4.532 18.285 35.144 1.00 17.64 50 GLY B CA 1
ATOM 3413 C C . GLY B 1 29 ? 4.953 19.399 36.093 1.00 17.57 50 GLY B C 1
ATOM 3414 O O . GLY B 1 29 ? 5.452 20.431 35.651 1.00 18.15 50 GLY B O 1
ATOM 3415 N N . LEU B 1 30 ? 4.748 19.179 37.395 1.00 16.71 51 LEU B N 1
ATOM 3416 C CA . LEU B 1 30 ? 4.988 20.206 38.411 1.00 18.07 51 LEU B CA 1
ATOM 3417 C C . LEU B 1 30 ? 5.960 19.701 39.458 1.00 19.09 51 LEU B C 1
ATOM 3418 O O . LEU B 1 30 ? 5.775 18.615 40.017 1.00 18.32 51 LEU B O 1
ATOM 3423 N N . VAL B 1 31 ? 7.007 20.491 39.685 1.00 16.54 52 VAL B N 1
ATOM 3424 C CA . VAL B 1 31 ? 7.969 20.271 40.781 1.00 17.73 52 VAL B CA 1
ATOM 3425 C C . VAL B 1 31 ? 7.976 21.568 41.584 1.00 17.42 52 VAL B C 1
ATOM 3426 O O . VAL B 1 31 ? 8.522 22.573 41.124 1.00 18.26 52 VAL B O 1
ATOM 3430 N N . THR B 1 32 ? 7.352 21.570 42.768 1.00 15.43 53 THR B N 1
ATOM 3431 C CA . THR B 1 32 ? 7.054 22.868 43.419 1.00 15.59 53 THR B CA 1
ATOM 3432 C C . THR B 1 32 ? 7.172 22.757 44.935 1.00 17.12 53 THR B C 1
ATOM 3433 O O . THR B 1 32 ? 7.294 21.660 45.458 1.00 17.47 53 THR B O 1
ATOM 3437 N N . PRO B 1 33 ? 7.169 23.903 45.643 1.00 18.39 54 PRO B N 1
ATOM 3438 C CA . PRO B 1 33 ? 7.126 23.872 47.111 1.00 18.82 54 PRO B CA 1
ATOM 3439 C C . PRO B 1 33 ? 5.874 23.236 47.718 1.00 18.11 54 PRO B C 1
ATOM 3440 O O . PRO B 1 33 ? 5.890 22.922 48.910 1.00 19.75 54 PRO B O 1
ATOM 3444 N N . LEU B 1 34 ? 4.822 23.039 46.911 1.00 17.68 55 LEU B N 1
ATOM 3445 C CA . LEU B 1 34 ? 3.645 22.272 47.348 1.00 17.12 55 LEU B CA 1
ATOM 3446 C C . LEU B 1 34 ? 3.812 20.782 47.151 1.00 20.91 55 LEU B C 1
ATOM 3447 O O . LEU B 1 34 ? 2.961 20.004 47.583 1.00 22.45 55 LEU B O 1
ATOM 3452 N N . GLY B 1 35 ? 4.891 20.389 46.483 1.00 17.51 56 GLY B N 1
ATOM 3453 C CA . GLY B 1 35 ? 5.136 18.995 46.191 1.00 18.68 56 GLY B CA 1
ATOM 3454 C C . GLY B 1 35 ? 5.416 18.754 44.729 1.00 19.16 56 GLY B C 1
ATOM 3455 O O . GLY B 1 35 ? 5.466 19.693 43.923 1.00 18.44 56 GLY B O 1
ATOM 3456 N N . VAL B 1 36 ? 5.599 17.478 44.421 1.00 17.97 57 VAL B N 1
ATOM 3457 C CA . VAL B 1 36 ? 5.907 16.992 43.091 1.00 17.71 57 VAL B CA 1
ATOM 3458 C C . VAL B 1 36 ? 4.742 16.143 42.591 1.00 19.45 57 VAL B C 1
ATOM 3459 O O . VAL B 1 36 ? 4.225 15.295 43.326 1.00 21.48 57 VAL B O 1
ATOM 3463 N N . GLY B 1 37 ? 4.337 16.381 41.343 1.00 19.84 58 GLY B N 1
ATOM 3464 C CA . GLY B 1 37 ? 3.201 15.685 40.740 1.00 22.41 58 GLY B CA 1
ATOM 3465 C C . GLY B 1 37 ? 2.043 16.638 40.582 1.00 20.27 58 GLY B C 1
ATOM 3466 O O . GLY B 1 37 ? 1.527 17.165 41.562 1.00 18.67 58 GLY B O 1
ATOM 3467 N N . THR B 1 38 ? 1.643 16.858 39.334 1.00 19.51 59 THR B N 1
ATOM 3468 C CA . THR B 1 38 ? 0.630 17.844 39.000 1.00 19.12 59 THR B CA 1
ATOM 3469 C C . THR B 1 38 ? -0.662 17.679 39.807 1.00 18.88 59 THR B C 1
ATOM 3470 O O . THR B 1 38 ? -1.204 18.639 40.359 1.00 18.94 59 THR B O 1
ATOM 3474 N N . HIS B 1 39 ? -1.167 16.460 39.889 1.00 17.81 60 HIS B N 1
ATOM 3475 C CA . HIS B 1 39 ? -2.502 16.280 40.484 1.00 18.47 60 HIS B CA 1
ATOM 3476 C C . HIS B 1 39 ? -2.486 16.323 42.005 1.00 21.37 60 HIS B C 1
ATOM 3477 O O . HIS B 1 39 ? -3.433 16.831 42.632 1.00 22.20 60 HIS B O 1
ATOM 3484 N N . LEU B 1 40 ? -1.390 15.837 42.584 1.00 20.04 61 LEU B N 1
ATOM 3485 C CA A LEU B 1 40 ? -1.174 15.971 44.020 0.50 19.92 61 LEU B CA 1
ATOM 3486 C CA B LEU B 1 40 ? -1.149 15.963 44.018 0.50 19.39 61 LEU B CA 1
ATOM 3487 C C . LEU B 1 40 ? -1.053 17.455 44.369 1.00 17.77 61 LEU B C 1
ATOM 3488 O O . LEU B 1 40 ? -1.638 17.909 45.337 1.00 19.66 61 LEU B O 1
ATOM 3497 N N . VAL B 1 41 ? -0.287 18.206 43.572 1.00 17.37 62 VAL B N 1
ATOM 3498 C CA . VAL B 1 41 ? -0.116 19.637 43.827 1.00 15.16 62 VAL B CA 1
ATOM 3499 C C . VAL B 1 41 ? -1.443 20.391 43.723 1.00 16.20 62 VAL B C 1
ATOM 3500 O O . VAL B 1 41 ? -1.760 21.243 44.576 1.00 18.78 62 VAL B O 1
ATOM 3504 N N . TRP B 1 42 ? -2.215 20.075 42.688 1.00 17.24 63 TRP B N 1
ATOM 3505 C CA . TRP B 1 42 ? -3.536 20.689 42.526 1.00 16.68 63 TRP B CA 1
ATOM 3506 C C . TRP B 1 42 ? -4.421 20.419 43.760 1.00 17.31 63 TRP B C 1
ATOM 3507 O O . TRP B 1 42 ? -5.031 21.346 44.311 1.00 18.65 63 TRP B O 1
ATOM 3518 N N . ASP B 1 43 ? -4.484 19.162 44.190 1.00 18.82 64 ASP B N 1
ATOM 3519 C CA . ASP B 1 43 ? -5.253 18.799 45.393 1.00 17.75 64 ASP B CA 1
ATOM 3520 C C . ASP B 1 43 ? -4.829 19.608 46.609 1.00 20.25 64 ASP B C 1
ATOM 3521 O O . ASP B 1 43 ? -5.676 20.116 47.341 1.00 19.83 64 ASP B O 1
ATOM 3526 N N . ARG B 1 44 ? -3.519 19.737 46.812 1.00 17.60 65 ARG B N 1
ATOM 3527 C CA . ARG B 1 44 ? -2.978 20.514 47.938 1.00 20.37 65 ARG B CA 1
ATOM 3528 C C . ARG B 1 44 ? -3.282 22.008 47.796 1.00 17.97 65 ARG B C 1
ATOM 3529 O O . ARG B 1 44 ? -3.638 22.680 48.761 1.00 21.00 65 ARG B O 1
ATOM 3537 N N . LEU B 1 45 ? -3.142 22.519 46.575 1.00 17.22 66 LEU B N 1
ATOM 3538 C CA . LEU B 1 45 ? -3.463 23.912 46.266 1.00 17.29 66 LEU B CA 1
ATOM 3539 C C . LEU B 1 45 ? -4.935 24.212 46.590 1.00 17.48 66 LEU B C 1
ATOM 3540 O O . LEU B 1 45 ? -5.246 25.173 47.318 1.00 19.46 66 LEU B O 1
ATOM 3545 N N . ILE B 1 46 ? -5.824 23.393 46.038 1.00 18.60 67 ILE B N 1
ATOM 3546 C CA . ILE B 1 46 ? -7.263 23.549 46.239 1.00 18.18 67 ILE B CA 1
ATOM 3547 C C . ILE B 1 46 ? -7.613 23.410 47.726 1.00 21.03 67 ILE B C 1
ATOM 3548 O O . ILE B 1 46 ? -8.546 24.064 48.217 1.00 25.81 67 ILE B O 1
ATOM 3553 N N . GLY B 1 47 ? -6.872 22.553 48.437 1.00 19.57 68 GLY B N 1
ATOM 3554 C CA . GLY B 1 47 ? -7.097 22.348 49.873 1.00 18.98 68 GLY B CA 1
ATOM 3555 C C . GLY B 1 47 ? -6.568 23.453 50.765 1.00 22.21 68 GLY B C 1
ATOM 3556 O O . GLY B 1 47 ? -6.738 23.407 51.984 1.00 24.26 68 GLY B O 1
ATOM 3557 N N . GLY B 1 48 ? -5.912 24.444 50.161 1.00 20.09 69 GLY B N 1
ATOM 3558 C CA . GLY B 1 48 ? -5.427 25.616 50.898 1.00 19.55 69 GLY B CA 1
ATOM 3559 C C . GLY B 1 48 ? -4.067 25.448 51.550 1.00 20.09 69 GLY B C 1
ATOM 3560 O O . GLY B 1 48 ? -3.742 26.165 52.498 1.00 21.89 69 GLY B O 1
ATOM 3561 N N . GLU B 1 49 ? -3.276 24.503 51.054 1.00 20.99 70 GLU B N 1
ATOM 3562 C CA . GLU B 1 49 ? -1.940 24.265 51.595 1.00 23.32 70 GLU B CA 1
ATOM 3563 C C . GLU B 1 49 ? -0.912 25.292 51.085 1.00 22.44 70 GLU B C 1
ATOM 3564 O O . GLU B 1 49 ? -1.131 25.976 50.069 1.00 19.31 70 GLU B O 1
ATOM 3570 N N . SER B 1 50 ? 0.206 25.391 51.804 1.00 22.81 71 SER B N 1
ATOM 3571 C CA . SER B 1 50 ? 1.312 26.284 51.427 1.00 20.10 71 SER B CA 1
ATOM 3572 C C . SER B 1 50 ? 2.659 25.640 51.716 1.00 20.99 71 SER B C 1
ATOM 3573 O O . SER B 1 50 ? 2.803 24.907 52.703 1.00 23.70 71 SER B O 1
ATOM 3576 N N . GLY B 1 51 ? 3.654 25.949 50.879 1.00 21.23 72 GLY B N 1
ATOM 3577 C CA . GLY B 1 51 ? 5.001 25.434 51.092 1.00 16.06 72 GLY B CA 1
ATOM 3578 C C . GLY B 1 51 ? 5.970 26.476 51.632 1.00 21.01 72 GLY B C 1
ATOM 3579 O O . GLY B 1 51 ? 7.186 26.264 51.618 1.00 20.46 72 GLY B O 1
ATOM 3580 N N . ILE B 1 52 ? 5.452 27.591 52.127 1.00 18.27 73 ILE B N 1
ATOM 3581 C CA . ILE B 1 52 ? 6.340 28.609 52.679 1.00 17.87 73 ILE B CA 1
ATOM 3582 C C . ILE B 1 52 ? 6.799 28.208 54.097 1.00 19.11 73 ILE B C 1
ATOM 3583 O O . ILE B 1 52 ? 5.993 27.774 54.933 1.00 20.77 73 ILE B O 1
ATOM 3588 N N . VAL B 1 53 ? 8.105 28.316 54.328 1.00 18.07 74 VAL B N 1
ATOM 3589 C CA . VAL B 1 53 ? 8.746 27.904 55.579 1.00 19.61 74 VAL B CA 1
ATOM 3590 C C . VAL B 1 53 ? 9.754 28.965 56.051 1.00 20.14 74 VAL B C 1
ATOM 3591 O O . VAL B 1 53 ? 10.136 29.879 55.288 1.00 19.65 74 VAL B O 1
ATOM 3595 N N . SER B 1 54 ? 10.180 28.857 57.314 1.00 18.92 75 SER B N 1
ATOM 3596 C CA . SER B 1 54 ? 11.256 29.721 57.808 1.00 20.47 75 SER B CA 1
ATOM 3597 C C . SER B 1 54 ? 12.589 29.245 57.264 1.00 20.39 75 SER B C 1
ATOM 3598 O O . SER B 1 54 ? 12.819 28.037 57.130 1.00 22.62 75 SER B O 1
ATOM 3601 N N . LEU B 1 55 ? 13.480 30.195 56.985 1.00 20.04 76 LEU B N 1
ATOM 3602 C CA . LEU B 1 55 ? 14.878 29.882 56.712 1.00 22.91 76 LEU B CA 1
ATOM 3603 C C . LEU B 1 55 ? 15.527 29.300 57.964 1.00 26.47 76 LEU B C 1
ATOM 3604 O O . LEU B 1 55 ? 15.137 29.624 59.087 1.00 27.63 76 LEU B O 1
ATOM 3609 N N . VAL B 1 56 ? 16.485 28.406 57.756 1.00 29.25 77 VAL B N 1
ATOM 3610 C CA . VAL B 1 56 ? 17.259 27.833 58.853 1.00 30.64 77 VAL B CA 1
ATOM 3611 C C . VAL B 1 56 ? 18.737 27.990 58.531 1.00 30.73 77 VAL B C 1
ATOM 3612 O O . VAL B 1 56 ? 19.165 27.775 57.387 1.00 31.96 77 VAL B O 1
ATOM 3616 N N . GLY B 1 57 ? 19.508 28.385 59.537 1.00 30.31 78 GLY B N 1
ATOM 3617 C CA . GLY B 1 57 ? 20.953 28.447 59.390 1.00 32.09 78 GLY B CA 1
ATOM 3618 C C . GLY B 1 57 ? 21.527 29.824 59.630 1.00 32.36 78 GLY B C 1
ATOM 3619 O O . GLY B 1 57 ? 20.942 30.843 59.236 1.00 30.70 78 GLY B O 1
ATOM 3620 N N . GLU B 1 58 ? 22.693 29.842 60.269 1.00 29.80 79 GLU B N 1
ATOM 3621 C CA . GLU B 1 58 ? 23.407 31.074 60.569 1.00 31.64 79 GLU B CA 1
ATOM 3622 C C . GLU B 1 58 ? 23.762 31.856 59.307 1.00 27.69 79 GLU B C 1
ATOM 3623 O O . GLU B 1 58 ? 23.932 33.062 59.363 1.00 28.99 79 GLU B O 1
ATOM 3629 N N . GLU B 1 59 ? 23.874 31.171 58.173 1.00 28.94 80 GLU B N 1
ATOM 3630 C CA . GLU B 1 59 ? 24.292 31.836 56.930 1.00 32.06 80 GLU B CA 1
ATOM 3631 C C . GLU B 1 59 ? 23.275 32.867 56.417 1.00 27.91 80 GLU B C 1
ATOM 3632 O O . GLU B 1 59 ? 23.606 33.715 55.583 1.00 30.32 80 GLU B O 1
ATOM 3638 N N . TYR B 1 60 ? 22.050 32.809 56.933 1.00 22.90 81 TYR B N 1
ATOM 3639 C CA . TYR B 1 60 ? 21.025 33.775 56.545 1.00 22.70 81 TYR B CA 1
ATOM 3640 C C . TYR B 1 60 ? 20.979 34.939 57.517 1.00 25.27 81 TYR B C 1
ATOM 3641 O O . TYR B 1 60 ? 20.162 35.861 57.377 1.00 24.62 81 TYR B O 1
ATOM 3650 N N . LYS B 1 61 ? 21.881 34.905 58.493 1.00 25.55 82 LYS B N 1
ATOM 3651 C CA . LYS B 1 61 ? 22.013 36.002 59.408 1.00 29.31 82 LYS B CA 1
ATOM 3652 C C . LYS B 1 61 ? 22.375 37.248 58.640 1.00 27.82 82 LYS B C 1
ATOM 3653 O O . LYS B 1 61 ? 23.204 37.231 57.691 1.00 26.42 82 LYS B O 1
ATOM 3659 N N . SER B 1 62 ? 21.687 38.305 59.044 1.00 20.53 83 SER B N 1
ATOM 3660 C CA . SER B 1 62 ? 21.917 39.677 58.612 1.00 15.29 83 SER B CA 1
ATOM 3661 C C . SER B 1 62 ? 20.953 40.096 57.510 1.00 17.96 83 SER B C 1
ATOM 3662 O O . SER B 1 62 ? 20.795 41.294 57.247 1.00 19.21 83 SER B O 1
ATOM 3665 N N . ILE B 1 63 ? 20.320 39.115 56.861 1.00 17.96 84 ILE B N 1
ATOM 3666 C CA . ILE B 1 63 ? 19.395 39.376 55.745 1.00 19.76 84 ILE B CA 1
ATOM 3667 C C . ILE B 1 63 ? 17.990 39.688 56.283 1.00 18.24 84 ILE B C 1
ATOM 3668 O O . ILE B 1 63 ? 17.485 38.962 57.137 1.00 19.83 84 ILE B O 1
ATOM 3673 N N . PRO B 1 64 ? 17.372 40.802 55.823 1.00 18.92 85 PRO B N 1
ATOM 3674 C CA . PRO B 1 64 ? 16.024 41.177 56.302 1.00 19.06 85 PRO B CA 1
ATOM 3675 C C . PRO B 1 64 ? 14.906 40.151 56.090 1.00 19.45 85 PRO B C 1
ATOM 3676 O O . PRO B 1 64 ? 13.944 40.154 56.845 1.00 21.47 85 PRO B O 1
ATOM 3680 N N . CYS B 1 65 ? 15.038 39.285 55.089 1.00 18.76 86 CYS B N 1
ATOM 3681 C CA A CYS B 1 65 ? 14.045 38.250 54.816 0.75 19.17 86 CYS B CA 1
ATOM 3682 C CA B CYS B 1 65 ? 14.037 38.253 54.833 0.25 22.03 86 CYS B CA 1
ATOM 3683 C C . CYS B 1 65 ? 14.429 36.960 55.542 1.00 20.80 86 CYS B C 1
ATOM 3684 O O . CYS B 1 65 ? 15.602 36.585 55.562 1.00 24.11 86 CYS B O 1
ATOM 3689 N N . SER B 1 66 ? 13.448 36.287 56.136 1.00 18.99 87 SER B N 1
ATOM 3690 C CA . SER B 1 66 ? 13.718 35.049 56.867 1.00 15.92 87 SER B CA 1
ATOM 3691 C C . SER B 1 66 ? 12.791 33.879 56.518 1.00 19.91 87 SER B C 1
ATOM 3692 O O . SER B 1 66 ? 12.652 32.930 57.302 1.00 18.96 87 SER B O 1
ATOM 3695 N N . VAL B 1 67 ? 12.199 33.933 55.322 1.00 18.44 88 VAL B N 1
ATOM 3696 C CA . VAL B 1 67 ? 11.310 32.873 54.850 1.00 17.22 88 VAL B CA 1
ATOM 3697 C C . VAL B 1 67 ? 11.592 32.602 53.371 1.00 19.27 88 VAL B C 1
ATOM 3698 O O . VAL B 1 67 ? 12.157 33.457 52.672 1.00 20.70 88 VAL B O 1
ATOM 3702 N N . ALA B 1 68 ? 11.230 31.399 52.924 1.00 18.18 89 ALA B N 1
ATOM 3703 C CA . ALA B 1 68 ? 11.335 31.012 51.523 1.00 17.96 89 ALA B CA 1
ATOM 3704 C C . ALA B 1 68 ? 10.413 29.806 51.285 1.00 21.14 89 ALA B C 1
ATOM 3705 O O . ALA B 1 68 ? 9.789 29.284 52.212 1.00 19.90 89 ALA B O 1
ATOM 3707 N N . ALA B 1 69 ? 10.323 29.360 50.038 1.00 19.27 90 ALA B N 1
ATOM 3708 C CA . ALA B 1 69 ? 9.522 28.188 49.721 1.00 19.89 90 ALA B CA 1
ATOM 3709 C C . ALA B 1 69 ? 10.381 27.178 48.954 1.00 21.08 90 ALA B C 1
ATOM 3710 O O . ALA B 1 69 ? 10.831 27.451 47.834 1.00 20.05 90 ALA B O 1
ATOM 3712 N N . TYR B 1 70 ? 10.632 26.018 49.572 1.00 22.57 91 TYR B N 1
ATOM 3713 C CA . TYR B 1 70 ? 11.504 25.007 48.965 1.00 19.67 91 TYR B CA 1
ATOM 3714 C C . TYR B 1 70 ? 10.687 23.843 48.427 1.00 20.11 91 TYR B C 1
ATOM 3715 O O . TYR B 1 70 ? 9.641 23.498 48.988 1.00 20.41 91 TYR B O 1
ATOM 3724 N N . VAL B 1 71 ? 11.176 23.237 47.348 1.00 20.09 92 VAL B N 1
ATOM 3725 C CA . VAL B 1 71 ? 10.674 21.940 46.905 1.00 18.60 92 VAL B CA 1
ATOM 3726 C C . VAL B 1 71 ? 11.034 20.892 47.979 1.00 21.58 92 VAL B C 1
ATOM 3727 O O . VAL B 1 71 ? 12.207 20.742 48.350 1.00 20.24 92 VAL B O 1
ATOM 3731 N N . PRO B 1 72 ? 10.025 20.172 48.496 1.00 19.58 93 PRO B N 1
ATOM 3732 C CA . PRO B 1 72 ? 10.330 19.138 49.502 1.00 21.24 93 PRO B CA 1
ATOM 3733 C C . PRO B 1 72 ? 11.078 17.968 48.864 1.00 23.51 93 PRO B C 1
ATOM 3734 O O . PRO B 1 72 ? 10.664 17.456 47.824 1.00 23.84 93 PRO B O 1
ATOM 3738 N N . ARG B 1 73 ? 12.190 17.583 49.480 1.00 20.37 94 ARG B N 1
ATOM 3739 C CA . ARG B 1 73 ? 13.086 16.586 48.917 1.00 22.07 94 ARG B CA 1
ATOM 3740 C C . ARG B 1 73 ? 13.030 15.306 49.744 1.00 22.56 94 ARG B C 1
ATOM 3741 O O . ARG B 1 73 ? 12.874 15.348 50.972 1.00 26.84 94 ARG B O 1
ATOM 3749 N N . GLY B 1 74 ? 13.142 14.174 49.060 1.00 22.29 95 GLY B N 1
ATOM 3750 C CA . GLY B 1 74 ? 13.046 12.866 49.721 1.00 23.36 95 GLY B CA 1
ATOM 3751 C C . GLY B 1 74 ? 12.436 11.800 48.835 1.00 25.13 95 GLY B C 1
ATOM 3752 O O . GLY B 1 74 ? 12.185 12.033 47.648 1.00 23.51 95 GLY B O 1
ATOM 3753 N N A SER B 1 75 ? 12.186 10.633 49.427 0.50 27.31 96 SER B N 1
ATOM 3754 N N B SER B 1 75 ? 12.186 10.630 49.423 0.50 27.63 96 SER B N 1
ATOM 3755 C CA A SER B 1 75 ? 11.732 9.448 48.695 0.50 28.48 96 SER B CA 1
ATOM 3756 C CA B SER B 1 75 ? 11.731 9.451 48.679 0.50 29.04 96 SER B CA 1
ATOM 3757 C C A SER B 1 75 ? 10.216 9.225 48.737 0.50 29.84 96 SER B C 1
ATOM 3758 C C B SER B 1 75 ? 10.221 9.187 48.777 0.50 29.90 96 SER B C 1
ATOM 3759 O O A SER B 1 75 ? 9.697 8.364 48.021 0.50 31.35 96 SER B O 1
ATOM 3760 O O B SER B 1 75 ? 9.711 8.259 48.142 0.50 30.10 96 SER B O 1
ATOM 3765 N N . ASP B 1 76 ? 9.515 9.989 49.573 1.00 29.47 97 ASP B N 1
ATOM 3766 C CA . ASP B 1 76 ? 8.060 9.850 49.707 1.00 31.51 97 ASP B CA 1
ATOM 3767 C C . ASP B 1 76 ? 7.339 10.362 48.464 1.00 32.48 97 ASP B C 1
ATOM 3768 O O . ASP B 1 76 ? 7.816 11.282 47.799 1.00 26.14 97 ASP B O 1
ATOM 3773 N N . GLU B 1 77 ? 6.197 9.752 48.154 1.00 32.15 98 GLU B N 1
ATOM 3774 C CA . GLU B 1 77 ? 5.294 10.251 47.116 1.00 36.66 98 GLU B CA 1
ATOM 3775 C C . GLU B 1 77 ? 5.030 11.736 47.358 1.00 27.77 98 GLU B C 1
ATOM 3776 O O . GLU B 1 77 ? 4.670 12.139 48.463 1.00 31.87 98 GLU B O 1
ATOM 3782 N N . GLY B 1 78 ? 5.227 12.556 46.333 1.00 28.97 99 GLY B N 1
ATOM 3783 C CA . GLY B 1 78 ? 5.022 13.992 46.486 1.00 21.58 99 GLY B CA 1
ATOM 3784 C C . GLY B 1 78 ? 6.309 14.749 46.762 1.00 20.83 99 GLY B C 1
ATOM 3785 O O . GLY B 1 78 ? 6.348 15.983 46.657 1.00 22.64 99 GLY B O 1
ATOM 3786 N N . GLN B 1 79 ? 7.371 14.019 47.104 1.00 20.00 100 GLN B N 1
ATOM 3787 C CA . GLN B 1 79 ? 8.681 14.660 47.322 1.00 19.79 100 GLN B CA 1
ATOM 3788 C C . GLN B 1 79 ? 9.572 14.521 46.089 1.00 24.41 100 GLN B C 1
ATOM 3789 O O . GLN B 1 79 ? 9.341 13.667 45.222 1.00 25.11 100 GLN B O 1
ATOM 3795 N N . PHE B 1 80 ? 10.586 15.377 46.010 1.00 21.91 101 PHE B N 1
ATOM 3796 C CA . PHE B 1 80 ? 11.505 15.374 44.872 1.00 19.99 101 PHE B CA 1
ATOM 3797 C C . PHE B 1 80 ? 12.757 14.554 45.175 1.00 22.22 101 PHE B C 1
ATOM 3798 O O . PHE B 1 80 ? 13.513 14.869 46.099 1.00 22.13 101 PHE B O 1
ATOM 3806 N N . ASN B 1 81 ? 12.965 13.505 44.385 1.00 22.58 102 ASN B N 1
ATOM 3807 C CA . ASN B 1 81 ? 14.171 12.706 44.475 1.00 20.61 102 ASN B CA 1
ATOM 3808 C C . ASN B 1 81 ? 14.911 12.805 43.151 1.00 24.14 102 ASN B C 1
ATOM 3809 O O . ASN B 1 81 ? 14.494 12.215 42.149 1.00 25.41 102 ASN B O 1
ATOM 3814 N N . GLU B 1 82 ? 15.992 13.584 43.143 1.00 22.72 103 GLU B N 1
ATOM 3815 C CA . GLU B 1 82 ? 16.753 13.840 41.916 1.00 25.56 103 GLU B CA 1
ATOM 3816 C C . GLU B 1 82 ? 17.147 12.564 41.199 1.00 27.37 103 GLU B C 1
ATOM 3817 O O . GLU B 1 82 ? 17.123 12.518 39.961 1.00 24.57 103 GLU B O 1
ATOM 3823 N N . GLN B 1 83 ? 17.505 11.541 41.978 1.00 25.33 104 GLN B N 1
ATOM 3824 C CA . GLN B 1 83 ? 17.977 10.264 41.437 1.00 29.98 104 GLN B CA 1
ATOM 3825 C C . GLN B 1 83 ? 16.911 9.539 40.620 1.00 25.83 104 GLN B C 1
ATOM 3826 O O . GLN B 1 83 ? 17.233 8.648 39.832 1.00 26.13 104 GLN B O 1
ATOM 3832 N N . ASN B 1 84 ? 15.644 9.892 40.823 1.00 24.32 105 ASN B N 1
ATOM 3833 C CA . ASN B 1 84 ? 14.588 9.347 39.979 1.00 26.20 105 ASN B CA 1
ATOM 3834 C C . ASN B 1 84 ? 14.695 9.848 38.527 1.00 28.20 105 ASN B C 1
ATOM 3835 O O . ASN B 1 84 ? 14.114 9.256 37.617 1.00 32.54 105 ASN B O 1
ATOM 3840 N N . PHE B 1 85 ? 15.457 10.922 38.312 1.00 23.71 106 PHE B N 1
ATOM 3841 C CA . PHE B 1 85 ? 15.434 11.603 37.019 1.00 22.74 106 PHE B CA 1
ATOM 3842 C C . PHE B 1 85 ? 16.788 11.683 36.341 1.00 27.64 106 PHE B C 1
ATOM 3843 O O . PHE B 1 85 ? 16.878 11.607 35.110 1.00 28.81 106 PHE B O 1
ATOM 3851 N N . VAL B 1 86 ? 17.832 11.885 37.139 1.00 22.18 107 VAL B N 1
ATOM 3852 C CA . VAL B 1 86 ? 19.183 12.017 36.607 1.00 22.61 107 VAL B CA 1
ATOM 3853 C C . VAL B 1 86 ? 20.159 11.163 37.423 1.00 29.00 107 VAL B C 1
ATOM 3854 O O . VAL B 1 86 ? 19.962 10.954 38.618 1.00 30.19 107 VAL B O 1
ATOM 3858 N N . SER B 1 87 ? 21.211 10.681 36.768 1.00 31.96 108 SER B N 1
ATOM 3859 C CA . SER B 1 87 ? 22.215 9.843 37.426 1.00 34.13 108 SER B CA 1
ATOM 3860 C C . SER B 1 87 ? 23.134 10.671 38.323 1.00 35.56 108 SER B C 1
ATOM 3861 O O . SER B 1 87 ? 23.158 11.893 38.235 1.00 33.59 108 SER B O 1
ATOM 3864 N N . LYS B 1 88 ? 23.897 10.000 39.183 1.00 36.75 109 LYS B N 1
ATOM 3865 C CA . LYS B 1 88 ? 24.809 10.691 40.097 1.00 42.07 109 LYS B CA 1
ATOM 3866 C C . LYS B 1 88 ? 25.846 11.522 39.344 1.00 39.39 109 LYS B C 1
ATOM 3867 O O . LYS B 1 88 ? 26.166 12.643 39.754 1.00 39.59 109 LYS B O 1
ATOM 3873 N N . SER B 1 89 ? 26.338 10.982 38.231 1.00 37.45 110 SER B N 1
ATOM 3874 C CA . SER B 1 89 ? 27.304 11.677 37.374 1.00 43.23 110 SER B CA 1
ATOM 3875 C C . SER B 1 89 ? 26.668 12.892 36.714 1.00 44.01 110 SER B C 1
ATOM 3876 O O . SER B 1 89 ? 27.293 13.948 36.600 1.00 43.68 110 SER B O 1
ATOM 3879 N N . ASP B 1 90 ? 25.421 12.738 36.277 1.00 42.67 111 ASP B N 1
ATOM 3880 C CA . ASP B 1 90 ? 24.704 13.838 35.648 1.00 44.95 111 ASP B CA 1
ATOM 3881 C C . ASP B 1 90 ? 24.471 14.975 36.635 1.00 43.58 111 ASP B C 1
ATOM 3882 O O . ASP B 1 90 ? 24.537 16.139 36.254 1.00 47.48 111 ASP B O 1
ATOM 3887 N N . ILE B 1 91 ? 24.243 14.634 37.904 1.00 37.44 112 ILE B N 1
ATOM 3888 C CA . ILE B 1 91 ? 24.075 15.636 38.961 1.00 42.39 112 ILE B CA 1
ATOM 3889 C C . ILE B 1 91 ? 25.245 16.628 38.991 1.00 43.54 112 ILE B C 1
ATOM 3890 O O . ILE B 1 91 ? 25.033 17.848 39.025 1.00 45.43 112 ILE B O 1
ATOM 3895 N N . LYS B 1 92 ? 26.471 16.107 38.934 1.00 38.42 113 LYS B N 1
ATOM 3896 C CA . LYS B 1 92 ? 27.661 16.955 39.026 1.00 39.35 113 LYS B CA 1
ATOM 3897 C C . LYS B 1 92 ? 27.789 17.933 37.857 1.00 33.88 113 LYS B C 1
ATOM 3898 O O . LYS B 1 92 ? 28.344 19.021 38.022 1.00 38.17 113 LYS B O 1
ATOM 3904 N N . SER B 1 93 ? 27.245 17.562 36.698 1.00 31.39 114 SER B N 1
ATOM 3905 C CA . SER B 1 93 ? 27.408 18.352 35.478 1.00 29.11 114 SER B CA 1
ATOM 3906 C C . SER B 1 93 ? 26.248 19.317 35.167 1.00 33.94 114 SER B C 1
ATOM 3907 O O . SER B 1 93 ? 26.339 20.146 34.252 1.00 32.91 114 SER B O 1
ATOM 3910 N N . MET B 1 94 ? 25.146 19.204 35.901 1.00 27.96 115 MET B N 1
ATOM 3911 C CA . MET B 1 94 ? 24.028 20.115 35.647 1.00 30.42 115 MET B CA 1
ATOM 3912 C C . MET B 1 94 ? 23.613 20.884 36.890 1.00 26.31 115 MET B C 1
ATOM 3913 O O . MET B 1 94 ? 23.871 20.441 38.013 1.00 26.64 115 MET B O 1
ATOM 3918 N N . SER B 1 95 ? 23.004 22.047 36.664 1.00 22.92 116 SER B N 1
ATOM 3919 C CA . SER B 1 95 ? 22.560 22.943 37.735 1.00 23.60 116 SER B CA 1
ATOM 3920 C C . SER B 1 95 ? 21.251 22.445 38.361 1.00 23.53 116 SER B C 1
ATOM 3921 O O . SER B 1 95 ? 20.517 21.642 37.755 1.00 22.03 116 SER B O 1
ATOM 3924 N N . SER B 1 96 ? 20.949 22.935 39.566 1.00 21.51 117 SER B N 1
ATOM 3925 C CA . SER B 1 96 ? 19.709 22.541 40.246 1.00 20.88 117 SER B CA 1
ATOM 3926 C C . SER B 1 96 ? 18.438 22.853 39.416 1.00 20.87 117 SER B C 1
ATOM 3927 O O . SER B 1 96 ? 17.571 21.979 39.295 1.00 20.64 117 SER B O 1
ATOM 3930 N N . PRO B 1 97 ? 18.329 24.073 38.832 1.00 18.66 118 PRO B N 1
ATOM 3931 C CA . PRO B 1 97 ? 17.135 24.340 38.002 1.00 17.94 118 PRO B CA 1
ATOM 3932 C C . PRO B 1 97 ? 17.025 23.425 36.768 1.00 20.43 118 PRO B C 1
ATOM 3933 O O . PRO B 1 97 ? 15.929 23.036 36.372 1.00 18.54 118 PRO B O 1
ATOM 3937 N N . THR B 1 98 ? 18.162 23.046 36.194 1.00 21.49 119 THR B N 1
ATOM 3938 C CA . THR B 1 98 ? 18.158 22.114 35.081 1.00 20.56 119 THR B CA 1
ATOM 3939 C C . THR B 1 98 ? 17.597 20.760 35.519 1.00 19.88 119 THR B C 1
ATOM 3940 O O . THR B 1 98 ? 16.746 20.174 34.826 1.00 19.09 119 THR B O 1
ATOM 3944 N N . ILE B 1 99 ? 18.053 20.273 36.679 1.00 17.51 120 ILE B N 1
ATOM 3945 C CA . ILE B 1 99 ? 17.570 18.988 37.217 1.00 15.41 120 ILE B CA 1
ATOM 3946 C C . ILE B 1 99 ? 16.064 19.038 37.494 1.00 18.99 120 ILE B C 1
ATOM 3947 O O . ILE B 1 99 ? 15.316 18.127 37.105 1.00 19.33 120 ILE B O 1
ATOM 3952 N N . MET B 1 100 ? 15.600 20.118 38.115 1.00 17.60 121 MET B N 1
ATOM 3953 C CA . MET B 1 100 ? 14.157 20.283 38.316 1.00 18.84 121 MET B CA 1
ATOM 3954 C C . MET B 1 100 ? 13.357 20.296 37.000 1.00 17.96 121 MET B C 1
ATOM 3955 O O . MET B 1 100 ? 12.264 19.708 36.915 1.00 19.13 121 MET B O 1
ATOM 3960 N N . ALA B 1 101 ? 13.918 20.948 35.979 1.00 15.83 122 ALA B N 1
ATOM 3961 C CA . ALA B 1 101 ? 13.274 21.016 34.667 1.00 17.80 122 ALA B CA 1
ATOM 3962 C C . ALA B 1 101 ? 13.158 19.635 34.037 1.00 18.58 122 ALA B C 1
ATOM 3963 O O . ALA B 1 101 ? 12.129 19.315 33.432 1.00 18.11 122 ALA B O 1
ATOM 3965 N N . ILE B 1 102 ? 14.216 18.821 34.158 1.00 16.98 123 ILE B N 1
ATOM 3966 C CA . ILE B 1 102 ? 14.199 17.457 33.616 1.00 17.50 123 ILE B CA 1
ATOM 3967 C C . ILE B 1 102 ? 13.119 16.644 34.328 1.00 16.30 123 ILE B C 1
ATOM 3968 O O . ILE B 1 102 ? 12.331 15.956 33.675 1.00 19.41 123 ILE B O 1
ATOM 3973 N N . GLY B 1 103 ? 13.036 16.775 35.655 1.00 18.37 124 GLY B N 1
ATOM 3974 C CA . GLY B 1 103 ? 11.973 16.114 36.419 1.00 18.07 124 GLY B CA 1
ATOM 3975 C C . GLY B 1 103 ? 10.594 16.546 35.962 1.00 19.92 124 GLY B C 1
ATOM 3976 O O . GLY B 1 103 ? 9.738 15.718 35.668 1.00 18.59 124 GLY B O 1
ATOM 3977 N N . ALA B 1 104 ? 10.377 17.857 35.870 1.00 16.66 125 ALA B N 1
ATOM 3978 C CA . ALA B 1 104 ? 9.068 18.356 35.477 1.00 17.38 125 ALA B CA 1
ATOM 3979 C C . ALA B 1 104 ? 8.725 17.894 34.050 1.00 17.64 125 ALA B C 1
ATOM 3980 O O . ALA B 1 104 ? 7.578 17.535 33.755 1.00 18.86 125 ALA B O 1
ATOM 3982 N N . ALA B 1 105 ? 9.717 17.913 33.169 1.00 19.38 126 ALA B N 1
ATOM 3983 C CA . ALA B 1 105 ? 9.507 17.495 31.777 1.00 19.52 126 ALA B CA 1
ATOM 3984 C C . ALA B 1 105 ? 9.134 16.020 31.706 1.00 20.13 126 ALA B C 1
ATOM 3985 O O . ALA B 1 105 ? 8.194 15.648 31.001 1.00 19.46 126 ALA B O 1
ATOM 3987 N N . GLU B 1 106 ? 9.853 15.187 32.453 1.00 16.72 127 GLU B N 1
ATOM 3988 C CA . GLU B 1 106 ? 9.539 13.765 32.534 1.00 19.94 127 GLU B CA 1
ATOM 3989 C C . GLU B 1 106 ? 8.091 13.577 32.964 1.00 21.32 127 GLU B C 1
ATOM 3990 O O . GLU B 1 106 ? 7.348 12.820 32.334 1.00 19.97 127 GLU B O 1
ATOM 3996 N N . LEU B 1 107 ? 7.683 14.294 34.011 1.00 19.22 128 LEU B N 1
ATOM 3997 C CA . LEU B 1 107 ? 6.319 14.140 34.532 1.00 18.64 128 LEU B CA 1
ATOM 3998 C C . LEU B 1 107 ? 5.267 14.644 33.544 1.00 17.92 128 LEU B C 1
ATOM 3999 O O . LEU B 1 107 ? 4.184 14.027 33.413 1.00 17.51 128 LEU B O 1
ATOM 4004 N N . ALA B 1 108 ? 5.591 15.739 32.846 1.00 16.45 129 ALA B N 1
ATOM 4005 C CA . ALA B 1 108 ? 4.681 16.316 31.858 1.00 17.12 129 ALA B CA 1
ATOM 4006 C C . ALA B 1 108 ? 4.463 15.373 30.693 1.00 16.09 129 ALA B C 1
ATOM 4007 O O . ALA B 1 108 ? 3.329 15.195 30.243 1.00 20.20 129 ALA B O 1
ATOM 4009 N N . MET B 1 109 ? 5.547 14.799 30.169 1.00 15.94 130 MET B N 1
ATOM 4010 C CA A MET B 1 109 ? 5.459 13.859 29.050 0.50 16.19 130 MET B CA 1
ATOM 4011 C CA B MET B 1 109 ? 5.408 13.875 29.045 0.50 15.90 130 MET B CA 1
ATOM 4012 C C . MET B 1 109 ? 4.707 12.585 29.464 1.00 20.49 130 MET B C 1
ATOM 4013 O O . MET B 1 109 ? 3.954 12.021 28.686 1.00 20.41 130 MET B O 1
ATOM 4022 N N . LYS B 1 110 ? 4.920 12.137 30.705 1.00 19.27 131 LYS B N 1
ATOM 4023 C CA . LYS B 1 110 ? 4.188 10.965 31.209 1.00 19.93 131 LYS B CA 1
ATOM 4024 C C . LYS B 1 110 ? 2.699 11.319 31.330 1.00 20.62 131 LYS B C 1
ATOM 4025 O O . LYS B 1 110 ? 1.828 10.511 30.981 1.00 21.06 131 LYS B O 1
ATOM 4031 N N . ASP B 1 111 ? 2.422 12.528 31.826 1.00 20.52 132 ASP B N 1
ATOM 4032 C CA . ASP B 1 111 ? 1.055 13.029 31.941 1.00 19.34 132 ASP B CA 1
ATOM 4033 C C . ASP B 1 111 ? 0.385 13.119 30.560 1.00 24.63 132 ASP B C 1
ATOM 4034 O O . ASP B 1 111 ? -0.802 12.821 30.431 1.00 27.47 132 ASP B O 1
ATOM 4039 N N . SER B 1 112 ? 1.154 13.519 29.543 1.00 16.46 133 SER B N 1
ATOM 4040 C CA . SER B 1 112 ? 0.659 13.652 28.171 1.00 18.72 133 SER B CA 1
ATOM 4041 C C . SER B 1 112 ? 0.563 12.333 27.391 1.00 20.41 133 SER B C 1
ATOM 4042 O O . SER B 1 112 ? -0.217 12.228 26.453 1.00 19.23 133 SER B O 1
ATOM 4045 N N . GLY B 1 113 ? 1.385 11.342 27.744 1.00 18.02 134 GLY B N 1
ATOM 4046 C CA . GLY B 1 113 ? 1.489 10.116 26.957 1.00 19.37 134 GLY B CA 1
ATOM 4047 C C . GLY B 1 113 ? 2.300 10.301 25.680 1.00 22.97 134 GLY B C 1
ATOM 4048 O O . GLY B 1 113 ? 2.207 9.501 24.748 1.00 23.14 134 GLY B O 1
ATOM 4049 N N . TRP B 1 114 ? 3.120 11.347 25.649 1.00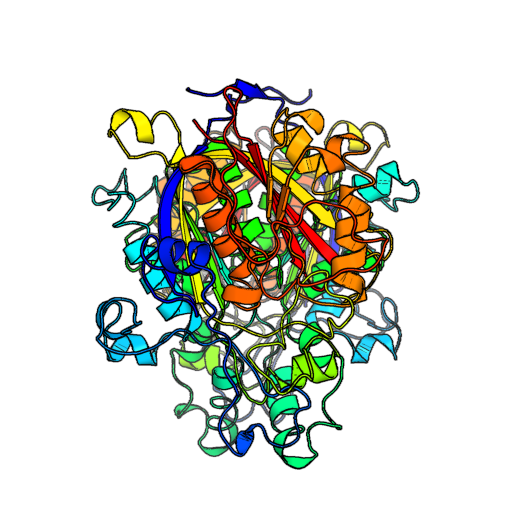 18.30 135 TRP B N 1
ATOM 4050 C CA . TRP B 1 114 ? 3.928 11.674 24.478 1.00 18.27 135 TRP B CA 1
ATOM 4051 C C . TRP B 1 114 ? 5.393 11.365 24.741 1.00 18.08 135 TRP B C 1
ATOM 4052 O O . TRP B 1 114 ? 6.030 12.010 25.558 1.00 20.75 135 TRP B O 1
ATOM 4063 N N . HIS B 1 115 ? 5.916 10.344 24.057 1.00 19.70 136 HIS B N 1
ATOM 4064 C CA . HIS B 1 115 ? 7.304 9.919 24.243 1.00 22.54 136 HIS B CA 1
ATOM 4065 C C . HIS B 1 115 ? 7.838 9.613 22.843 1.00 23.49 136 HIS B C 1
ATOM 4066 O O . HIS B 1 115 ? 7.811 8.452 22.396 1.00 22.31 136 HIS B O 1
ATOM 4073 N N . PRO B 1 116 ? 8.288 10.655 22.121 1.00 21.82 137 PRO B N 1
ATOM 4074 C CA . PRO B 1 116 ? 8.644 10.472 20.706 1.00 20.17 137 PRO B CA 1
ATOM 4075 C C . PRO B 1 116 ? 9.789 9.493 20.502 1.00 22.25 137 PRO B C 1
ATOM 4076 O O . PRO B 1 116 ? 10.815 9.598 21.166 1.00 22.42 137 PRO B O 1
ATOM 4080 N N . GLN B 1 117 ? 9.590 8.543 19.595 1.00 21.35 138 GLN B N 1
ATOM 4081 C CA . GLN B 1 117 ? 10.608 7.524 19.320 1.00 24.55 138 GLN B CA 1
ATOM 4082 C C . GLN B 1 117 ? 11.103 7.591 17.887 1.00 21.56 138 GLN B C 1
ATOM 4083 O O . GLN B 1 117 ? 12.305 7.469 17.632 1.00 24.83 138 GLN B O 1
ATOM 4089 N N . SER B 1 118 ? 10.171 7.756 16.950 1.00 19.98 139 SER B N 1
ATOM 4090 C CA . SER B 1 118 ? 10.503 7.836 15.531 1.00 19.52 139 SER B CA 1
ATOM 4091 C C . SER B 1 118 ? 11.156 9.172 15.244 1.00 21.99 139 SER B C 1
ATOM 4092 O O . SER B 1 118 ? 10.896 10.143 15.943 1.00 19.35 139 SER B O 1
ATOM 4095 N N . GLU B 1 119 ? 12.004 9.206 14.217 1.00 23.41 140 GLU B N 1
ATOM 4096 C CA . GLU B 1 119 ? 12.634 10.459 13.806 1.00 20.36 140 GLU B CA 1
ATOM 4097 C C . GLU B 1 119 ? 11.582 11.540 13.532 1.00 20.90 140 GLU B C 1
ATOM 4098 O O . GLU B 1 119 ? 11.744 12.695 13.954 1.00 20.50 140 GLU B O 1
ATOM 4104 N N . ALA B 1 120 ? 10.493 11.158 12.866 1.00 20.50 141 ALA B N 1
ATOM 4105 C CA . ALA B 1 120 ? 9.427 12.108 12.525 1.00 25.28 141 ALA B CA 1
ATOM 4106 C C . ALA B 1 120 ? 8.790 12.741 13.772 1.00 20.62 141 ALA B C 1
ATOM 4107 O O . ALA B 1 120 ? 8.590 13.963 13.840 1.00 19.29 141 ALA B O 1
ATOM 4109 N N . ASP B 1 121 ? 8.490 11.911 14.767 1.00 18.68 142 ASP B N 1
ATOM 4110 C CA . ASP B 1 121 ? 7.912 12.409 16.016 1.00 18.68 142 ASP B CA 1
ATOM 4111 C C . ASP B 1 121 ? 8.927 13.253 16.788 1.00 20.61 142 ASP B C 1
ATOM 4112 O O . ASP B 1 121 ? 8.571 14.275 17.401 1.00 17.94 142 ASP B O 1
ATOM 4117 N N . GLN B 1 122 ? 10.194 12.854 16.733 1.00 17.64 143 GLN B N 1
ATOM 4118 C CA A GLN B 1 122 ? 11.286 13.590 17.374 0.50 17.21 143 GLN B CA 1
ATOM 4119 C CA B GLN B 1 122 ? 11.227 13.613 17.410 0.50 15.91 143 GLN B CA 1
ATOM 4120 C C . GLN B 1 122 ? 11.436 14.993 16.791 1.00 18.34 143 GLN B C 1
ATOM 4121 O O . GLN B 1 122 ? 11.545 15.982 17.522 1.00 19.82 143 GLN B O 1
ATOM 4132 N N . VAL B 1 123 ? 11.469 15.074 15.460 1.00 16.93 144 VAL B N 1
ATOM 4133 C CA . VAL B 1 123 ? 11.632 16.392 14.817 1.00 18.54 144 VAL B CA 1
ATOM 4134 C C . VAL B 1 123 ? 10.396 17.277 14.956 1.00 19.18 144 VAL B C 1
ATOM 4135 O O . VAL B 1 123 ? 10.515 18.505 14.916 1.00 19.49 144 VAL B O 1
ATOM 4139 N N . ALA B 1 124 ? 9.239 16.659 15.185 1.00 17.87 145 ALA B N 1
ATOM 4140 C CA . ALA B 1 124 ? 7.978 17.406 15.315 1.00 16.15 145 ALA B CA 1
ATOM 4141 C C . ALA B 1 124 ? 7.809 17.961 16.725 1.00 15.51 145 ALA B C 1
ATOM 4142 O O . ALA B 1 124 ? 6.847 18.689 16.994 1.00 18.87 145 ALA B O 1
ATOM 4144 N N . THR B 1 125 ? 8.716 17.587 17.633 1.00 15.63 146 THR B N 1
ATOM 4145 C CA . THR B 1 125 ? 8.601 17.946 19.049 1.00 15.04 146 THR B CA 1
ATOM 4146 C C . THR B 1 125 ? 9.784 18.808 19.481 1.00 18.11 146 THR B C 1
ATOM 4147 O O . THR B 1 125 ? 10.944 18.376 19.415 1.00 17.51 146 THR B O 1
ATOM 4151 N N . GLY B 1 126 ? 9.480 20.030 19.906 1.00 16.36 147 GLY B N 1
ATOM 4152 C CA . GLY B 1 126 ? 10.512 20.950 20.380 1.00 16.91 147 GLY B CA 1
ATOM 4153 C C . GLY B 1 126 ? 10.429 21.216 21.871 1.00 17.02 147 GLY B C 1
ATOM 4154 O O . GLY B 1 126 ? 9.592 20.650 22.595 1.00 16.32 147 GLY B O 1
ATOM 4155 N N . VAL B 1 127 ? 11.307 22.106 22.323 1.00 15.63 148 VAL B N 1
ATOM 4156 C CA A VAL B 1 127 ? 11.421 22.443 23.745 0.50 15.10 148 VAL B CA 1
ATOM 4157 C CA B VAL B 1 127 ? 11.372 22.448 23.738 0.50 14.71 148 VAL B CA 1
ATOM 4158 C C . VAL B 1 127 ? 11.563 23.949 23.879 1.00 16.76 148 VAL B C 1
ATOM 4159 O O . VAL B 1 127 ? 12.332 24.554 23.142 1.00 16.72 148 VAL B O 1
ATOM 4166 N N . ALA B 1 128 ? 10.833 24.545 24.814 1.00 13.80 149 ALA B N 1
ATOM 4167 C CA . ALA B 1 128 ? 10.963 25.970 25.098 1.00 15.55 149 ALA B CA 1
ATOM 4168 C C . ALA B 1 128 ? 10.848 26.081 26.616 1.00 18.18 149 ALA B C 1
ATOM 4169 O O . ALA B 1 128 ? 9.756 26.201 27.171 1.00 17.17 149 ALA B O 1
ATOM 4171 N N . ILE B 1 129 ? 11.989 25.937 27.279 1.00 15.24 150 ILE B N 1
ATOM 4172 C CA . ILE B 1 129 ? 12.046 26.059 28.747 1.00 13.72 150 ILE B CA 1
ATOM 4173 C C . ILE B 1 129 ? 12.990 27.182 29.102 1.00 17.07 150 ILE B C 1
ATOM 4174 O O . ILE B 1 129 ? 14.162 27.191 28.684 1.00 16.08 150 ILE B O 1
ATOM 4179 N N . GLY B 1 130 ? 12.485 28.147 29.866 1.00 17.34 151 GLY B N 1
ATOM 4180 C CA . GLY B 1 130 ? 13.308 29.281 30.270 1.00 17.17 151 GLY B CA 1
ATOM 4181 C C . GLY B 1 130 ? 13.751 29.181 31.723 1.00 20.04 151 GLY B C 1
ATOM 4182 O O . GLY B 1 130 ? 13.226 28.381 32.489 1.00 19.43 151 GLY B O 1
ATOM 4183 N N . MET B 1 131 ? 14.730 30.009 32.077 1.00 17.27 152 MET B N 1
ATOM 4184 C CA . MET B 1 131 ? 15.250 30.086 33.432 1.00 18.26 152 MET B CA 1
ATOM 4185 C C . MET B 1 131 ? 15.497 31.561 33.715 1.00 22.01 152 MET B C 1
ATOM 4186 O O . MET B 1 131 ? 16.066 32.254 32.891 1.00 20.29 152 MET B O 1
ATOM 4191 N N . GLY B 1 132 ? 15.022 32.044 34.856 1.00 20.30 153 GLY B N 1
ATOM 4192 C CA . GLY B 1 132 ? 15.169 33.458 35.169 1.00 22.18 153 GLY B CA 1
ATOM 4193 C C . GLY B 1 132 ? 16.563 33.894 35.594 1.00 22.07 153 GLY B C 1
ATOM 4194 O O . GLY B 1 132 ? 16.955 35.020 35.307 1.00 23.79 153 GLY B O 1
ATOM 4195 N N . MET B 1 133 ? 17.298 33.028 36.297 1.00 21.75 154 MET B N 1
ATOM 4196 C CA . MET B 1 133 ? 18.594 33.423 36.842 1.00 28.57 154 MET B CA 1
ATOM 4197 C C . MET B 1 133 ? 19.625 32.315 36.776 1.00 29.25 154 MET B C 1
ATOM 4198 O O . MET B 1 133 ? 19.304 31.152 36.975 1.00 30.04 154 MET B O 1
ATOM 4203 N N . ILE B 1 134 ? 20.867 32.692 36.489 1.00 30.21 155 ILE B N 1
ATOM 4204 C CA . ILE B 1 134 ? 21.976 31.750 36.551 1.00 35.76 155 ILE B CA 1
ATOM 4205 C C . ILE B 1 134 ? 22.142 31.224 37.968 1.00 32.98 155 ILE B C 1
ATOM 4206 O O . ILE B 1 134 ? 21.794 31.910 38.936 1.00 24.78 155 ILE B O 1
ATOM 4211 N N . PRO B 1 135 ? 22.662 29.994 38.092 1.00 41.74 156 PRO B N 1
ATOM 4212 C CA . PRO B 1 135 ? 22.952 29.466 39.421 1.00 40.24 156 PRO B CA 1
ATOM 4213 C C . PRO B 1 135 ? 24.146 30.213 40.046 1.00 29.55 156 PRO B C 1
ATOM 4214 O O . PRO B 1 135 ? 25.304 29.891 39.760 1.00 33.87 156 PRO B O 1
ATOM 4218 N N . LEU B 1 136 ? 23.847 31.208 40.881 1.00 29.76 157 LEU B N 1
ATOM 4219 C CA . LEU B 1 136 ? 24.866 32.145 41.398 1.00 30.76 157 LEU B CA 1
ATOM 4220 C C . LEU B 1 136 ? 25.941 31.432 42.198 1.00 25.40 157 LEU B C 1
ATOM 4221 O O . LEU B 1 136 ? 27.110 31.800 42.151 1.00 23.42 157 LEU B O 1
ATOM 4226 N N . GLU B 1 137 ? 25.532 30.408 42.941 1.00 25.17 158 GLU B N 1
ATOM 4227 C CA . GLU B 1 137 ? 26.465 29.680 43.795 1.00 24.70 158 GLU B CA 1
ATOM 4228 C C . GLU B 1 137 ? 27.446 28.824 42.998 1.00 25.22 158 GLU B C 1
ATOM 4229 O O . GLU B 1 137 ? 28.584 28.631 43.425 1.00 25.48 158 GLU B O 1
ATOM 4235 N N . VAL B 1 138 ? 27.021 28.329 41.838 1.00 26.40 159 VAL B N 1
ATOM 4236 C CA . VAL B 1 138 ? 27.943 27.606 40.957 1.00 25.01 159 VAL B CA 1
ATOM 4237 C C . VAL B 1 138 ? 29.031 28.564 40.461 1.00 26.62 159 VAL B C 1
ATOM 4238 O O . VAL B 1 138 ? 30.218 28.206 40.413 1.00 24.78 159 VAL B O 1
ATOM 4242 N N . VAL B 1 139 ? 28.639 29.785 40.111 1.00 21.10 160 VAL B N 1
ATOM 4243 C CA . VAL B 1 139 ? 29.608 30.777 39.670 1.00 22.98 160 VAL B CA 1
ATOM 4244 C C . VAL B 1 139 ? 30.578 31.137 40.806 1.00 25.25 160 VAL B C 1
ATOM 4245 O O . VAL B 1 139 ? 31.808 31.114 40.628 1.00 21.75 160 VAL B O 1
ATOM 4249 N N . SER B 1 140 ? 30.048 31.445 41.986 1.00 27.53 161 SER B N 1
ATOM 4250 C CA . SER B 1 140 ? 30.931 31.931 43.048 1.00 24.17 161 SER B CA 1
ATOM 4251 C C . SER B 1 140 ? 31.875 30.850 43.591 1.00 23.33 161 SER B C 1
ATOM 4252 O O . SER B 1 140 ? 33.022 31.151 43.909 1.00 23.13 161 SER B O 1
ATOM 4255 N N . GLU B 1 141 ? 31.395 29.607 43.668 1.00 21.54 162 GLU B N 1
ATOM 4256 C CA A GLU B 1 141 ? 32.200 28.468 44.129 0.50 22.33 162 GLU B CA 1
ATOM 4257 C CA B GLU B 1 141 ? 32.220 28.501 44.147 0.50 22.96 162 GLU B CA 1
ATOM 4258 C C . GLU B 1 141 ? 33.318 28.170 43.133 1.00 24.12 162 GLU B C 1
ATOM 4259 O O . GLU B 1 141 ? 34.467 27.914 43.513 1.00 22.28 162 GLU B O 1
ATOM 4270 N N . THR B 1 142 ? 32.972 28.196 41.846 1.00 20.49 163 THR B N 1
ATOM 4271 C CA . THR B 1 142 ? 33.973 27.967 40.802 1.00 21.03 163 THR B CA 1
ATOM 4272 C C . THR B 1 142 ? 35.012 29.080 40.774 1.00 21.14 163 THR B C 1
ATOM 4273 O O . THR B 1 142 ? 36.196 28.809 40.595 1.00 23.05 163 THR B O 1
ATOM 4277 N N . ALA B 1 143 ? 34.575 30.329 40.932 1.00 19.67 164 ALA B N 1
ATOM 4278 C CA . ALA B 1 143 ? 35.515 31.448 40.972 1.00 21.15 164 ALA B CA 1
ATOM 4279 C C . ALA B 1 143 ? 36.517 31.247 42.104 1.00 23.26 164 ALA B C 1
ATOM 4280 O O . ALA B 1 143 ? 37.719 31.456 41.923 1.00 22.88 164 ALA B O 1
ATOM 4282 N N . LEU B 1 144 ? 36.023 30.826 43.268 1.00 22.40 165 LEU B N 1
ATOM 4283 C CA . LEU B 1 144 ? 36.908 30.619 44.411 1.00 24.87 165 LEU B CA 1
ATOM 4284 C C . LEU B 1 144 ? 37.885 29.478 44.133 1.00 25.64 165 LEU B C 1
ATOM 4285 O O . LEU B 1 144 ? 39.082 29.603 44.409 1.00 28.40 165 LEU B O 1
ATOM 4290 N N . ASN B 1 145 ? 37.367 28.381 43.577 1.00 22.35 166 ASN B N 1
ATOM 4291 C CA A ASN B 1 145 ? 38.182 27.242 43.154 0.50 24.43 166 ASN B CA 1
ATOM 4292 C CA B ASN B 1 145 ? 38.207 27.257 43.174 0.50 22.68 166 ASN B CA 1
ATOM 4293 C C . ASN B 1 145 ? 39.270 27.671 42.162 1.00 25.92 166 ASN B C 1
ATOM 4294 O O . ASN B 1 145 ? 40.448 27.334 42.325 1.00 25.88 166 ASN B O 1
ATOM 4303 N N . PHE B 1 146 ? 38.862 28.423 41.138 1.00 22.63 167 PHE B N 1
ATOM 4304 C CA . PHE B 1 146 ? 39.778 28.950 40.116 1.00 24.16 167 PHE B CA 1
ATOM 4305 C C . PHE B 1 146 ? 40.849 29.874 40.702 1.00 25.69 167 PHE B C 1
ATOM 4306 O O . PHE B 1 146 ? 42.037 29.767 40.356 1.00 26.59 167 PHE B O 1
ATOM 4314 N N . GLN B 1 147 ? 40.431 30.768 41.594 1.00 28.90 168 GLN B N 1
ATOM 4315 C CA . GLN B 1 147 ? 41.336 31.759 42.187 1.00 31.42 168 GLN B CA 1
ATOM 4316 C C . GLN B 1 147 ? 42.315 31.134 43.179 1.00 33.27 168 GLN B C 1
ATOM 4317 O O . GLN B 1 147 ? 43.432 31.632 43.343 1.00 33.37 168 GLN B O 1
ATOM 4323 N N . THR B 1 148 ? 41.910 30.042 43.829 1.00 33.16 169 THR B N 1
ATOM 4324 C CA . THR B 1 148 ? 42.735 29.423 44.876 1.00 38.16 169 THR B CA 1
ATOM 4325 C C . THR B 1 148 ? 43.546 28.227 44.380 1.00 37.67 169 THR B C 1
ATOM 4326 O O . THR B 1 148 ? 44.720 28.073 44.736 1.00 43.02 169 THR B O 1
ATOM 4330 N N . LYS B 1 149 ? 42.919 27.386 43.564 1.00 33.28 170 LYS B N 1
ATOM 4331 C CA . LYS B 1 149 ? 43.514 26.117 43.150 1.00 34.36 170 LYS B CA 1
ATOM 4332 C C . LYS B 1 149 ? 43.898 26.080 41.672 1.00 34.79 170 LYS B C 1
ATOM 4333 O O . LYS B 1 149 ? 44.568 25.147 41.223 1.00 33.69 170 LYS B O 1
ATOM 4339 N N . GLY B 1 150 ? 43.462 27.089 40.923 1.00 27.21 171 GLY B N 1
ATOM 4340 C CA . GLY B 1 150 ? 43.961 27.318 39.575 1.00 26.45 171 GLY B CA 1
ATOM 4341 C C . GLY B 1 150 ? 43.098 26.800 38.446 1.00 27.65 171 GLY B C 1
ATOM 4342 O O . GLY B 1 150 ? 42.053 26.186 38.667 1.00 26.32 171 GLY B O 1
ATOM 4343 N N . TYR B 1 151 ? 43.577 27.044 37.230 1.00 25.75 172 TYR B N 1
ATOM 4344 C CA . TYR B 1 151 ? 42.904 26.674 35.986 1.00 24.34 172 TYR B CA 1
ATOM 4345 C C . TYR B 1 151 ? 42.397 25.226 35.922 1.00 27.12 172 TYR B C 1
ATOM 4346 O O . TYR B 1 151 ? 41.246 24.984 35.544 1.00 28.02 172 TYR B O 1
ATOM 4355 N N . ASN B 1 152 ? 43.258 24.277 36.283 1.00 30.45 173 ASN B N 1
ATOM 4356 C CA . ASN B 1 152 ? 42.953 22.844 36.156 1.00 34.46 173 ASN B CA 1
ATOM 4357 C C . ASN B 1 152 ? 41.830 22.361 37.060 1.00 35.90 173 ASN B C 1
ATOM 4358 O O . ASN B 1 152 ? 41.298 21.265 36.870 1.00 43.01 173 ASN B O 1
ATOM 4363 N N . LYS B 1 153 ? 41.457 23.186 38.028 1.00 31.02 174 LYS B N 1
ATOM 4364 C CA . LYS B 1 153 ? 40.395 22.809 38.949 1.00 40.49 174 LYS B CA 1
ATOM 4365 C C . LYS B 1 153 ? 39.011 23.229 38.452 1.00 36.91 174 LYS B C 1
ATOM 4366 O O . LYS B 1 153 ? 37.995 22.796 39.002 1.00 41.89 174 LYS B O 1
ATOM 4372 N N . VAL B 1 154 ? 38.971 24.057 37.407 1.00 30.52 175 VAL B N 1
ATOM 4373 C CA . VAL B 1 154 ? 37.698 24.429 36.784 1.00 25.58 175 VAL B CA 1
ATOM 4374 C C . VAL B 1 154 ? 37.173 23.215 36.024 1.00 26.80 175 VAL B C 1
ATOM 4375 O O . VAL B 1 154 ? 37.904 22.605 35.231 1.00 25.10 175 VAL B O 1
ATOM 4379 N N . SER B 1 155 ? 35.920 22.849 36.289 1.00 23.45 176 SER B N 1
ATOM 4380 C CA . SER B 1 155 ? 35.291 21.742 35.585 1.00 27.65 176 SER B CA 1
ATOM 4381 C C . SER B 1 155 ? 35.104 22.064 34.103 1.00 26.61 176 SER B C 1
ATOM 4382 O O . SER B 1 155 ? 34.699 23.185 33.765 1.00 24.76 176 SER B O 1
ATOM 4385 N N . PRO B 1 156 ? 35.379 21.083 33.210 1.00 28.61 177 PRO B N 1
ATOM 4386 C CA . PRO B 1 156 ? 35.084 21.270 31.785 1.00 27.56 177 PRO B CA 1
ATOM 4387 C C . PRO B 1 156 ? 33.590 21.490 31.578 1.00 27.82 177 PRO B C 1
ATOM 4388 O O . PRO B 1 156 ? 33.175 22.016 30.531 1.00 30.64 177 PRO B O 1
ATOM 4392 N N . PHE B 1 157 ? 32.795 21.107 32.579 1.00 24.47 178 PHE B N 1
ATOM 4393 C CA . PHE B 1 157 ? 31.341 21.268 32.511 1.00 28.85 178 PHE B CA 1
ATOM 4394 C C . PHE B 1 157 ? 30.860 22.632 32.987 1.00 26.72 178 PHE B C 1
ATOM 4395 O O . PHE B 1 157 ? 29.661 22.897 32.946 1.00 26.39 178 PHE B O 1
ATOM 4403 N N . PHE B 1 158 ? 31.774 23.492 33.440 1.00 22.71 179 PHE B N 1
ATOM 4404 C CA . PHE B 1 158 ? 31.382 24.758 34.083 1.00 21.69 179 PHE B CA 1
ATOM 4405 C C . PHE B 1 158 ? 30.459 25.625 33.217 1.00 23.69 179 PHE B C 1
ATOM 4406 O O . PHE B 1 158 ? 29.380 26.029 33.667 1.00 23.53 179 PHE B O 1
ATOM 4414 N N . VAL B 1 159 ? 30.889 25.925 31.991 1.00 18.60 180 VAL B N 1
ATOM 4415 C CA . VAL B 1 159 ? 30.083 26.788 31.126 1.00 19.97 180 VAL B CA 1
ATOM 4416 C C . VAL B 1 159 ? 28.721 26.163 30.812 1.00 21.96 180 VAL B C 1
ATOM 4417 O O . VAL B 1 159 ? 27.697 26.826 31.037 1.00 22.28 180 VAL B O 1
ATOM 4421 N N . PRO B 1 160 ? 28.691 24.910 30.283 1.00 23.87 181 PRO B N 1
ATOM 4422 C CA . PRO B 1 160 ? 27.372 24.307 30.026 1.00 27.26 181 PRO B CA 1
ATOM 4423 C C . PRO B 1 160 ? 26.511 24.146 31.270 1.00 30.21 181 PRO B C 1
ATOM 4424 O O . PRO B 1 160 ? 25.279 24.197 31.185 1.00 32.72 181 PRO B O 1
ATOM 4428 N N . LYS B 1 161 ? 27.145 23.962 32.421 1.00 27.12 182 LYS B N 1
ATOM 4429 C CA . LYS B 1 161 ? 26.397 23.879 33.663 1.00 27.37 182 LYS B CA 1
ATOM 4430 C C . LYS B 1 161 ? 25.652 25.177 33.991 1.00 29.61 182 LYS B C 1
ATOM 4431 O O . LYS B 1 161 ? 24.514 25.127 34.475 1.00 30.93 182 LYS B O 1
ATOM 4437 N N . ILE B 1 162 ? 26.270 26.327 33.709 1.00 27.59 183 ILE B N 1
ATOM 4438 C CA . ILE B 1 162 ? 25.748 27.628 34.158 1.00 22.63 183 ILE B CA 1
ATOM 4439 C C . ILE B 1 162 ? 24.844 28.414 33.185 1.00 26.01 183 ILE B C 1
ATOM 4440 O O . ILE B 1 162 ? 24.232 29.404 33.582 1.00 33.34 183 ILE B O 1
ATOM 4445 N N . LEU B 1 163 ? 24.776 27.985 31.928 1.00 21.65 184 LEU B N 1
ATOM 4446 C CA . LEU B 1 163 ? 23.994 28.689 30.896 1.00 17.96 184 LEU B CA 1
ATOM 4447 C C . LEU B 1 163 ? 22.500 28.542 31.111 1.00 18.88 184 LEU B C 1
ATOM 4448 O O . LEU B 1 163 ? 22.020 27.447 31.416 1.00 18.25 184 LEU B O 1
ATOM 4453 N N . VAL B 1 164 ? 21.773 29.639 30.902 1.00 18.89 185 VAL B N 1
ATOM 4454 C CA . VAL B 1 164 ? 20.326 29.667 31.094 1.00 19.54 185 VAL B CA 1
ATOM 4455 C C . VAL B 1 164 ? 19.595 28.694 30.164 1.00 17.20 185 VAL B C 1
ATOM 4456 O O . VAL B 1 164 ? 18.531 28.180 30.516 1.00 18.78 185 VAL B O 1
ATOM 4460 N N . ASN B 1 165 ? 20.154 28.420 28.979 1.00 17.48 186 ASN B N 1
ATOM 4461 C CA . ASN B 1 165 ? 19.435 27.605 28.011 1.00 19.34 186 ASN B CA 1
ATOM 4462 C C . ASN B 1 165 ? 19.629 26.122 28.206 1.00 20.61 186 ASN B C 1
ATOM 4463 O O . ASN B 1 165 ? 19.095 25.313 27.427 1.00 19.84 186 ASN B O 1
ATOM 4468 N N . MET B 1 166 ? 20.385 25.745 29.235 1.00 15.92 187 MET B N 1
ATOM 4469 C CA . MET B 1 166 ? 20.742 24.344 29.361 1.00 20.12 187 MET B CA 1
ATOM 4470 C C . MET B 1 166 ? 19.646 23.458 29.956 1.00 18.24 187 MET B C 1
ATOM 4471 O O . MET B 1 166 ? 19.713 22.240 29.795 1.00 19.60 187 MET B O 1
ATOM 4476 N N . ALA B 1 167 ? 18.631 24.061 30.575 1.00 16.96 188 ALA B N 1
ATOM 4477 C CA . ALA B 1 167 ? 17.443 23.269 30.958 1.00 19.90 188 ALA B CA 1
ATOM 4478 C C . ALA B 1 167 ? 16.756 22.764 29.695 1.00 21.12 188 ALA B C 1
ATOM 4479 O O . ALA B 1 167 ? 16.499 21.564 29.563 1.00 19.91 188 ALA B O 1
ATOM 4481 N N . ALA B 1 168 ? 16.501 23.667 28.744 1.00 18.85 189 ALA B N 1
ATOM 4482 C CA . ALA B 1 168 ? 15.929 23.272 27.462 1.00 18.62 189 ALA B CA 1
ATOM 4483 C C . ALA B 1 168 ? 16.855 22.313 26.708 1.00 18.98 189 ALA B C 1
ATOM 4484 O O . ALA B 1 168 ? 16.387 21.326 26.145 1.00 19.31 189 ALA B O 1
ATOM 4486 N N . GLY B 1 169 ? 18.160 22.595 26.716 1.00 18.45 190 GLY B N 1
ATOM 4487 C CA . GLY B 1 169 ? 19.114 21.721 26.026 1.00 17.08 190 GLY B CA 1
ATOM 4488 C C . GLY B 1 169 ? 19.133 20.300 26.569 1.00 17.40 190 GLY B C 1
ATOM 4489 O O . GLY B 1 169 ? 19.092 19.323 25.800 1.00 18.58 190 GLY B O 1
ATOM 4490 N N . GLN B 1 170 ? 19.160 20.171 27.890 1.00 18.40 191 GLN B N 1
ATOM 4491 C CA . GLN B 1 170 ? 19.241 18.852 28.515 1.00 18.30 191 GLN B CA 1
ATOM 4492 C C . GLN B 1 170 ? 17.930 18.109 28.349 1.00 18.49 191 GLN B C 1
ATOM 4493 O O . GLN B 1 170 ? 17.924 16.917 28.106 1.00 18.30 191 GLN B O 1
ATOM 4499 N N . VAL B 1 171 ? 16.812 18.818 28.458 1.00 18.31 192 VAL B N 1
ATOM 4500 C CA . VAL B 1 171 ? 15.526 18.164 28.215 1.00 15.74 192 VAL B CA 1
ATOM 4501 C C . VAL B 1 171 ? 15.457 17.652 26.767 1.00 16.16 192 VAL B C 1
ATOM 4502 O O . VAL B 1 171 ? 15.010 16.532 26.533 1.00 17.33 192 VAL B O 1
ATOM 4506 N N . SER B 1 172 ? 15.931 18.464 25.814 1.00 15.70 193 SER B N 1
ATOM 4507 C CA . SER B 1 172 ? 15.993 18.057 24.414 1.00 15.54 193 SER B CA 1
ATOM 4508 C C . SER B 1 172 ? 16.861 16.813 24.234 1.00 18.48 193 SER B C 1
ATOM 4509 O O . SER B 1 172 ? 16.465 15.869 23.556 1.00 17.77 193 SER B O 1
ATOM 4512 N N . ILE B 1 173 ? 18.051 16.831 24.837 1.00 20.52 194 ILE B N 1
ATOM 4513 C CA . ILE B 1 173 ? 18.998 15.713 24.682 1.00 21.06 194 ILE B CA 1
ATOM 4514 C C . ILE B 1 173 ? 18.462 14.437 25.321 1.00 20.61 194 ILE B C 1
ATOM 4515 O O . ILE B 1 173 ? 18.537 13.341 24.737 1.00 24.72 194 ILE B O 1
ATOM 4520 N N . ARG B 1 174 ? 17.912 14.568 26.524 1.00 18.41 195 ARG B N 1
ATOM 4521 C CA A ARG B 1 174 ? 17.513 13.395 27.275 0.50 21.42 195 ARG B CA 1
ATOM 4522 C CA B ARG B 1 174 ? 17.479 13.415 27.309 0.50 22.01 195 ARG B CA 1
ATOM 4523 C C . ARG B 1 174 ? 16.239 12.765 26.717 1.00 21.18 195 ARG B C 1
ATOM 4524 O O . ARG B 1 174 ? 16.075 11.544 26.777 1.00 26.93 195 ARG B O 1
ATOM 4539 N N . TYR B 1 175 ? 15.368 13.576 26.125 1.00 21.28 196 TYR B N 1
ATOM 4540 C CA . TYR B 1 175 ? 14.116 13.049 25.570 1.00 21.27 196 TYR B CA 1
ATOM 4541 C C . TYR B 1 175 ? 14.046 12.994 24.033 1.00 23.72 196 TYR B C 1
ATOM 4542 O O . TYR B 1 175 ? 13.010 12.639 23.474 1.00 26.33 196 TYR B O 1
ATOM 4551 N N . LYS B 1 176 ? 15.168 13.302 23.373 1.00 22.05 197 LYS B N 1
ATOM 4552 C CA . LYS B 1 176 ? 15.310 13.239 21.914 1.00 25.27 197 LYS B CA 1
ATOM 4553 C C . LYS B 1 176 ? 14.333 14.181 21.207 1.00 26.95 197 LYS B C 1
ATOM 4554 O O . LYS B 1 176 ? 13.623 13.787 20.292 1.00 25.90 197 LYS B O 1
ATOM 4560 N N . LEU B 1 177 ? 14.296 15.435 21.648 1.00 17.16 198 LEU B N 1
ATOM 4561 C CA . LEU B 1 177 ? 13.351 16.393 21.093 1.00 16.29 198 LEU B CA 1
ATOM 4562 C C . LEU B 1 177 ? 14.123 17.253 20.112 1.00 16.12 198 LEU B C 1
ATOM 4563 O O . LEU B 1 177 ? 15.013 18.020 20.512 1.00 18.63 198 LEU B O 1
ATOM 4568 N N . LYS B 1 178 ? 13.795 17.107 18.831 1.00 14.62 199 LYS B N 1
ATOM 4569 C CA . LYS B 1 178 ? 14.641 17.660 17.766 1.00 15.26 199 LYS B CA 1
ATOM 4570 C C . LYS B 1 178 ? 14.031 18.883 17.094 1.00 16.92 199 LYS B C 1
ATOM 4571 O O . LYS B 1 178 ? 14.624 19.435 16.164 1.00 15.85 199 LYS B O 1
ATOM 4577 N N . GLY B 1 179 ? 12.841 19.290 17.548 1.00 16.22 200 GLY B N 1
ATOM 4578 C CA . GLY B 1 179 ? 12.202 20.478 16.987 1.00 17.16 200 GLY B CA 1
ATOM 4579 C C . GLY B 1 179 ? 12.801 21.763 17.522 1.00 14.54 200 GLY B C 1
ATOM 4580 O O . GLY B 1 179 ? 13.927 21.786 18.080 1.00 15.47 200 GLY B O 1
ATOM 4581 N N . PRO B 1 180 ? 12.062 22.867 17.354 1.00 13.85 201 PRO B N 1
ATOM 4582 C CA . PRO B 1 180 ? 12.569 24.147 17.858 1.00 14.40 201 PRO B CA 1
ATOM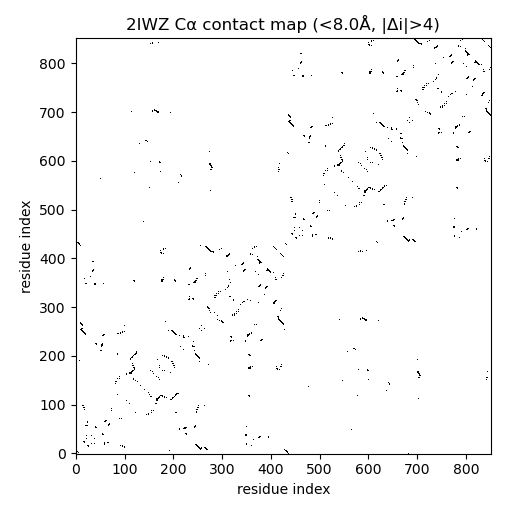 4583 C C . PRO B 1 180 ? 13.081 24.035 19.291 1.00 16.67 201 PRO B C 1
ATOM 4584 O O . PRO B 1 180 ? 12.405 23.436 20.149 1.00 18.49 201 PRO B O 1
ATOM 4588 N N . ASN B 1 181 ? 14.249 24.627 19.546 1.00 13.59 202 ASN B N 1
ATOM 4589 C CA A ASN B 1 181 ? 14.913 24.558 20.848 0.50 15.58 202 ASN B CA 1
ATOM 4590 C CA B ASN B 1 181 ? 14.859 24.580 20.863 0.50 16.44 202 ASN B CA 1
ATOM 4591 C C . ASN B 1 181 ? 15.144 26.000 21.294 1.00 16.49 202 ASN B C 1
ATOM 4592 O O . ASN B 1 181 ? 16.044 26.669 20.774 1.00 16.82 202 ASN B O 1
ATOM 4601 N N . HIS B 1 182 ? 14.335 26.471 22.245 1.00 15.46 203 HIS B N 1
ATOM 4602 C CA . HIS B 1 182 ? 14.271 27.913 22.536 1.00 12.29 203 HIS B CA 1
ATOM 4603 C C . HIS B 1 182 ? 14.267 28.078 24.039 1.00 17.63 203 HIS B C 1
ATOM 4604 O O . HIS B 1 182 ? 13.783 27.214 24.777 1.00 22.62 203 HIS B O 1
ATOM 4611 N N . ALA B 1 183 ? 14.865 29.160 24.518 1.00 15.69 204 ALA B N 1
ATOM 4612 C CA . ALA B 1 183 ? 14.890 29.395 25.954 1.00 14.76 204 ALA B CA 1
ATOM 4613 C C . ALA B 1 183 ? 14.857 30.887 26.144 1.00 16.28 204 ALA B C 1
ATOM 4614 O O . ALA B 1 183 ? 15.729 31.604 25.643 1.00 23.03 204 ALA B O 1
ATOM 4616 N N . VAL B 1 184 ? 13.877 31.342 26.902 1.00 16.18 205 VAL B N 1
ATOM 4617 C CA A VAL B 1 184 ? 13.795 32.767 27.216 0.50 16.19 205 VAL B CA 1
ATOM 4618 C CA B VAL B 1 184 ? 13.736 32.764 27.219 0.50 18.55 205 VAL B CA 1
ATOM 4619 C C . VAL B 1 184 ? 14.258 33.003 28.640 1.00 19.11 205 VAL B C 1
ATOM 4620 O O . VAL B 1 184 ? 14.272 32.083 29.469 1.00 19.08 205 VAL B O 1
ATOM 4627 N N . SER B 1 185 ? 14.676 34.236 28.941 1.00 17.41 206 SER B N 1
ATOM 4628 C CA . SER B 1 185 ? 15.055 34.559 30.290 1.00 16.28 206 SER B CA 1
ATOM 4629 C C . SER B 1 185 ? 14.592 35.987 30.531 1.00 19.97 206 SER B C 1
ATOM 4630 O O . SER B 1 185 ? 15.323 36.943 30.268 1.00 21.08 206 SER B O 1
ATOM 4633 N N . THR B 1 186 ? 13.353 36.104 31.002 1.00 15.15 207 THR B N 1
ATOM 4634 C CA . THR B 1 186 ? 12.688 37.414 31.139 1.00 15.29 207 THR B CA 1
ATOM 4635 C C . THR B 1 186 ? 12.237 37.563 32.582 1.00 18.33 207 THR B C 1
ATOM 4636 O O . THR B 1 186 ? 11.077 37.879 32.880 1.00 15.84 207 THR B O 1
ATOM 4640 N N . ALA B 1 187 ? 13.175 37.298 33.494 1.00 18.42 208 ALA B N 1
ATOM 4641 C CA . ALA B 1 187 ? 12.926 37.482 34.911 1.00 19.34 208 ALA B CA 1
ATOM 4642 C C . ALA B 1 187 ? 11.667 36.722 35.322 1.00 17.78 208 ALA B C 1
ATOM 4643 O O . ALA B 1 187 ? 11.509 35.538 34.968 1.00 19.43 208 ALA B O 1
ATOM 4645 N N . CYS B 1 188 ? 10.761 37.373 36.037 1.00 17.35 209 CYS B N 1
ATOM 4646 C CA . CYS B 1 188 ? 9.547 36.690 36.500 1.00 21.04 209 CYS B CA 1
ATOM 4647 C C . CYS B 1 188 ? 8.454 36.448 35.437 1.00 20.65 209 CYS B C 1
ATOM 4648 O O . CYS B 1 188 ? 7.421 35.836 35.734 1.00 20.36 209 CYS B O 1
ATOM 4651 N N . THR B 1 189 ? 8.708 36.869 34.197 1.00 14.57 210 THR B N 1
ATOM 4652 C CA . THR B 1 189 ? 7.768 36.651 33.108 1.00 13.84 210 THR B CA 1
ATOM 4653 C C . THR B 1 189 ? 8.150 35.389 32.278 1.00 17.83 210 THR B C 1
ATOM 4654 O O . THR B 1 189 ? 7.372 34.914 31.444 1.00 15.98 210 THR B O 1
ATOM 4658 N N . THR B 1 190 ? 9.351 34.869 32.544 1.00 14.43 211 THR B N 1
ATOM 4659 C CA . THR B 1 190 ? 9.938 33.752 31.801 1.00 14.70 211 THR B CA 1
ATOM 4660 C C . THR B 1 190 ? 8.936 32.634 31.485 1.00 15.30 211 THR B C 1
ATOM 4661 O O . THR B 1 190 ? 8.768 32.231 30.322 1.00 15.36 211 THR B O 1
ATOM 4665 N N . GLY B 1 191 ? 8.290 32.090 32.518 1.00 14.23 212 GLY B N 1
ATOM 4666 C CA . GLY B 1 191 ? 7.470 30.877 32.309 1.00 16.27 212 GLY B CA 1
ATOM 4667 C C . GLY B 1 191 ? 6.261 31.137 31.421 1.00 17.34 212 GLY B C 1
ATOM 4668 O O . GLY B 1 191 ? 5.838 30.275 30.681 1.00 18.01 212 GLY B O 1
ATOM 4669 N N . ALA B 1 192 ? 5.724 32.354 31.486 1.00 16.04 213 ALA B N 1
ATOM 4670 C CA . ALA B 1 192 ? 4.597 32.768 30.635 1.00 15.13 213 ALA B CA 1
ATOM 4671 C C . ALA B 1 192 ? 5.053 32.920 29.191 1.00 15.37 213 ALA B C 1
ATOM 4672 O O . ALA B 1 192 ? 4.373 32.448 28.262 1.00 15.10 213 ALA B O 1
ATOM 4674 N N . HIS B 1 193 ? 6.208 33.556 28.990 1.00 15.02 214 HIS B N 1
ATOM 4675 C CA . HIS B 1 193 ? 6.733 33.692 27.631 1.00 14.45 214 HIS B CA 1
ATOM 4676 C C . HIS B 1 193 ? 6.997 32.315 27.041 1.00 15.17 214 HIS B C 1
ATOM 4677 O O . HIS B 1 193 ? 6.761 32.082 25.864 1.00 16.35 214 HIS B O 1
ATOM 4684 N N . ALA B 1 194 ? 7.512 31.397 27.847 1.00 13.96 215 ALA B N 1
ATOM 4685 C CA . ALA B 1 194 ? 7.820 30.057 27.314 1.00 15.31 215 ALA B CA 1
ATOM 4686 C C . ALA B 1 194 ? 6.578 29.348 26.768 1.00 15.09 215 ALA B C 1
ATOM 4687 O O . ALA B 1 194 ? 6.589 28.777 25.683 1.00 14.71 215 ALA B O 1
ATOM 4689 N N . VAL B 1 195 ? 5.488 29.425 27.524 1.00 15.33 216 VAL B N 1
ATOM 4690 C CA . VAL B 1 195 ? 4.232 28.839 27.094 1.00 15.67 216 VAL B CA 1
ATOM 4691 C C . VAL B 1 195 ? 3.686 29.573 25.877 1.00 15.22 216 VAL B C 1
ATOM 4692 O O . VAL B 1 195 ? 3.277 28.932 24.910 1.00 15.27 216 VAL B O 1
ATOM 4696 N N . GLY B 1 196 ? 3.709 30.910 25.909 1.00 14.70 217 GLY B N 1
ATOM 4697 C CA . GLY B 1 196 ? 3.182 31.704 24.793 1.00 13.88 217 GLY B CA 1
ATOM 4698 C C . GLY B 1 196 ? 3.981 31.488 23.511 1.00 15.43 217 GLY B C 1
ATOM 4699 O O . GLY B 1 196 ? 3.409 31.306 22.429 1.00 15.36 217 GLY B O 1
ATOM 4700 N N . ASP B 1 197 ? 5.305 31.515 23.618 1.00 14.33 218 ASP B N 1
ATOM 4701 C CA . ASP B 1 197 ? 6.166 31.300 22.446 1.00 14.69 218 ASP B CA 1
ATOM 4702 C C . ASP B 1 197 ? 5.908 29.907 21.851 1.00 15.99 218 ASP B C 1
ATOM 4703 O O . ASP B 1 197 ? 5.876 29.744 20.625 1.00 15.29 218 ASP B O 1
ATOM 4708 N N . SER B 1 198 ? 5.732 28.907 22.721 1.00 14.61 219 SER B N 1
ATOM 4709 C CA . SER B 1 198 ? 5.435 27.530 22.255 1.00 15.05 219 SER B CA 1
ATOM 4710 C C . SER B 1 198 ? 4.098 27.464 21.508 1.00 14.58 219 SER B C 1
ATOM 4711 O O . SER B 1 198 ? 3.985 26.836 20.452 1.00 15.70 219 SER B O 1
ATOM 4714 N N . PHE B 1 199 ? 3.096 28.142 22.054 1.00 14.83 220 PHE B N 1
ATOM 4715 C CA . PHE B 1 199 ? 1.818 28.289 21.408 1.00 14.44 220 PHE B CA 1
ATOM 4716 C C . PHE B 1 199 ? 2.004 28.877 20.022 1.00 14.06 220 PHE B C 1
ATOM 4717 O O . PHE B 1 199 ? 1.527 28.325 19.029 1.00 15.09 220 PHE B O 1
ATOM 4725 N N . ARG B 1 200 ? 2.752 29.978 19.932 1.00 14.10 221 ARG B N 1
ATOM 4726 C CA . ARG B 1 200 ? 2.928 30.609 18.616 1.00 14.86 221 ARG B CA 1
ATOM 4727 C C . ARG B 1 200 ? 3.657 29.693 17.637 1.00 15.36 221 ARG B C 1
ATOM 4728 O O . ARG B 1 200 ? 3.289 29.633 16.464 1.00 15.79 221 ARG B O 1
ATOM 4736 N N . PHE B 1 201 ? 4.684 28.984 18.111 1.00 14.93 222 PHE B N 1
ATOM 4737 C CA . PHE B 1 201 ? 5.451 28.083 17.221 1.00 16.08 222 PHE B CA 1
ATOM 4738 C C . PHE B 1 201 ? 4.559 26.981 16.667 1.00 14.53 222 PHE B C 1
ATOM 4739 O O . PHE B 1 201 ? 4.603 26.663 15.468 1.00 16.32 222 PHE B O 1
ATOM 4747 N N . ILE B 1 202 ? 3.742 26.392 17.538 1.00 15.39 223 ILE B N 1
ATOM 4748 C CA . ILE B 1 202 ? 2.828 25.345 17.064 1.00 14.51 223 ILE B CA 1
ATOM 4749 C C . ILE B 1 202 ? 1.759 25.909 16.117 1.00 14.73 223 ILE B C 1
ATOM 4750 O O . ILE B 1 202 ? 1.516 25.342 15.025 1.00 15.22 223 ILE B O 1
ATOM 4755 N N . ALA B 1 203 ? 1.161 27.043 16.486 1.00 14.83 224 ALA B N 1
ATOM 4756 C CA . ALA B 1 203 ? 0.144 27.662 15.619 1.00 15.35 224 ALA B CA 1
ATOM 4757 C C . ALA B 1 203 ? 0.725 27.974 14.233 1.00 14.91 224 ALA B C 1
ATOM 4758 O O . ALA B 1 203 ? 0.048 27.840 13.222 1.00 16.24 224 ALA B O 1
ATOM 4760 N N . HIS B 1 204 ? 2.001 28.370 14.211 1.00 14.37 225 HIS B N 1
ATOM 4761 C CA . HIS B 1 204 ? 2.705 28.767 12.988 1.00 17.94 225 HIS B CA 1
ATOM 4762 C C . HIS B 1 204 ? 3.116 27.573 12.120 1.00 20.41 225 HIS B C 1
ATOM 4763 O O . HIS B 1 204 ? 3.379 27.728 10.921 1.00 21.18 225 HIS B O 1
ATOM 4770 N N . GLY B 1 205 ? 3.212 26.401 12.742 1.00 14.31 226 GLY B N 1
ATOM 4771 C CA . GLY B 1 205 ? 3.603 25.184 12.008 1.00 16.67 226 GLY B CA 1
ATOM 4772 C C . GLY B 1 205 ? 5.050 24.733 12.212 1.00 20.37 226 GLY B C 1
ATOM 4773 O O . GLY B 1 205 ? 5.485 23.772 11.552 1.00 20.90 226 GLY B O 1
ATOM 4774 N N . ASP B 1 206 ? 5.799 25.377 13.116 1.00 15.88 227 ASP B N 1
ATOM 4775 C CA . ASP B 1 206 ? 7.220 25.001 13.315 1.00 15.84 227 ASP B CA 1
ATOM 4776 C C . ASP B 1 206 ? 7.363 23.656 14.025 1.00 17.93 227 ASP B C 1
ATOM 4777 O O . ASP B 1 206 ? 8.407 23.016 13.952 1.00 19.38 227 ASP B O 1
ATOM 4782 N N . ALA B 1 207 ? 6.330 23.270 14.771 1.00 15.68 228 ALA B N 1
ATOM 4783 C CA . ALA B 1 207 ? 6.323 22.020 15.539 1.00 16.62 228 ALA B CA 1
ATOM 4784 C C . ALA B 1 207 ? 4.874 21.620 15.753 1.00 14.52 228 ALA B C 1
ATOM 4785 O O . ALA B 1 207 ? 3.982 22.484 15.746 1.00 16.49 228 ALA B O 1
ATOM 4787 N N . ASP B 1 208 ? 4.655 20.324 15.993 1.00 15.33 229 ASP B N 1
ATOM 4788 C CA . ASP B 1 208 ? 3.345 19.843 16.377 1.00 14.69 229 ASP B CA 1
ATOM 4789 C C . ASP B 1 208 ? 3.206 19.627 17.891 1.00 15.09 229 ASP B C 1
ATOM 4790 O O . ASP B 1 208 ? 2.076 19.550 18.395 1.00 17.05 229 ASP B O 1
ATOM 4795 N N . VAL B 1 209 ? 4.331 19.496 18.604 1.00 12.88 230 VAL B N 1
ATOM 4796 C CA . VAL B 1 209 ? 4.324 19.382 20.062 1.00 13.01 230 VAL B CA 1
ATOM 4797 C C . VAL B 1 209 ? 5.480 20.243 20.597 1.00 15.86 230 VAL B C 1
ATOM 4798 O O . VAL B 1 209 ? 6.549 20.295 19.985 1.00 15.22 230 VAL B O 1
ATOM 4802 N N . MET B 1 210 ? 5.258 20.920 21.718 1.00 14.32 231 MET B N 1
ATOM 4803 C CA . MET B 1 210 ? 6.320 21.638 22.400 1.00 14.88 231 MET B CA 1
ATOM 4804 C C . MET B 1 210 ? 6.266 21.317 23.881 1.00 15.84 231 MET B C 1
ATOM 4805 O O . MET B 1 210 ? 5.197 21.335 24.491 1.00 15.96 231 MET B O 1
ATOM 4810 N N . VAL B 1 211 ? 7.425 21.025 24.449 1.00 13.49 232 VAL B N 1
ATOM 4811 C CA . VAL B 1 211 ? 7.571 20.813 25.892 1.00 13.54 232 VAL B CA 1
ATOM 4812 C C . VAL B 1 211 ? 8.029 22.172 26.450 1.00 15.66 232 VAL B C 1
ATOM 4813 O O . VAL B 1 211 ? 9.179 22.582 26.226 1.00 15.07 232 VAL B O 1
ATOM 4817 N N . ALA B 1 212 ? 7.119 22.867 27.141 1.00 14.70 233 ALA B N 1
ATOM 4818 C CA . ALA B 1 212 ? 7.293 24.313 27.434 1.00 14.15 233 ALA B CA 1
ATOM 4819 C C . ALA B 1 212 ? 7.252 24.583 28.919 1.00 17.58 233 ALA B C 1
ATOM 4820 O O . ALA B 1 212 ? 6.456 23.978 29.650 1.00 19.93 233 ALA B O 1
ATOM 4822 N N . GLY B 1 213 ? 8.054 25.540 29.393 1.00 14.78 234 GLY B N 1
ATOM 4823 C CA . GLY B 1 213 ? 7.869 25.914 30.778 1.00 16.26 234 GLY B CA 1
ATOM 4824 C C . GLY B 1 213 ? 9.001 26.732 31.320 1.00 15.94 234 GLY B C 1
ATOM 4825 O O . GLY B 1 213 ? 9.723 27.395 30.574 1.00 16.20 234 GLY B O 1
ATOM 4826 N N . GLY B 1 214 ? 9.134 26.689 32.643 1.00 13.87 235 GLY B N 1
ATOM 4827 C CA . GLY B 1 214 ? 10.132 27.531 33.304 1.00 15.79 235 GLY B CA 1
ATOM 4828 C C . GLY B 1 214 ? 10.656 26.825 34.533 1.00 18.12 235 GLY B C 1
ATOM 4829 O O . GLY B 1 214 ? 9.986 25.949 35.091 1.00 15.81 235 GLY B O 1
ATOM 4830 N N . THR B 1 215 ? 11.864 27.208 34.920 1.00 15.32 236 THR B N 1
ATOM 4831 C CA . THR B 1 215 ? 12.534 26.655 36.093 1.00 15.95 236 THR B CA 1
ATOM 4832 C C . THR B 1 215 ? 13.372 27.729 36.802 1.00 16.86 236 THR B C 1
ATOM 4833 O O . THR B 1 215 ? 13.895 28.663 36.178 1.00 16.97 236 THR B O 1
ATOM 4837 N N . ASP B 1 216 ? 13.503 27.593 38.118 1.00 16.80 237 ASP B N 1
ATOM 4838 C CA . ASP B 1 216 ? 14.471 28.412 38.860 1.00 17.31 237 ASP B CA 1
ATOM 4839 C C . ASP B 1 216 ? 14.693 27.735 40.200 1.00 16.70 237 ASP B C 1
ATOM 4840 O O . ASP B 1 216 ? 13.766 27.215 40.830 1.00 17.54 237 ASP B O 1
ATOM 4845 N N . SER B 1 217 ? 15.951 27.751 40.630 1.00 19.43 238 SER B N 1
ATOM 4846 C CA . SER B 1 217 ? 16.313 27.144 41.903 1.00 21.23 238 SER B CA 1
ATOM 4847 C C . SER B 1 217 ? 17.584 27.819 42.306 1.00 25.68 238 SER B C 1
ATOM 4848 O O . SER B 1 217 ? 18.687 27.355 41.993 1.00 26.58 238 SER B O 1
ATOM 4851 N N . CYS B 1 218 ? 17.424 28.955 42.968 1.00 19.21 239 CYS B N 1
ATOM 4852 C CA . CYS B 1 218 ? 18.565 29.776 43.289 1.00 24.25 239 CYS B CA 1
ATOM 4853 C C . CYS B 1 218 ? 18.456 30.434 44.656 1.00 27.93 239 CYS B C 1
ATOM 4854 O O . CYS B 1 218 ? 19.044 31.488 44.865 1.00 29.37 239 CYS B O 1
ATOM 4857 N N . ILE B 1 219 ? 17.725 29.812 45.585 1.00 22.78 240 ILE B N 1
ATOM 4858 C CA . ILE B 1 219 ? 17.610 30.333 46.952 1.00 23.23 240 ILE B CA 1
ATOM 4859 C C . ILE B 1 219 ? 18.963 30.133 47.644 1.00 23.42 240 ILE B C 1
ATOM 4860 O O . ILE B 1 219 ? 19.426 29.001 47.811 1.00 25.66 240 ILE B O 1
ATOM 4865 N N . SER B 1 220 ? 19.614 31.231 48.012 1.00 16.96 241 SER B N 1
ATOM 4866 C CA . SER B 1 220 ? 20.902 31.165 48.709 1.00 18.09 241 SER B CA 1
ATOM 4867 C C . SER B 1 220 ? 21.073 32.464 49.472 1.00 22.72 241 SER B C 1
ATOM 4868 O O . SER B 1 220 ? 20.363 33.432 49.197 1.00 18.36 241 SER B O 1
ATOM 4871 N N . PRO B 1 221 ? 22.007 32.495 50.443 1.00 20.59 242 PRO B N 1
ATOM 4872 C CA . PRO B 1 221 ? 22.244 33.756 51.118 1.00 17.62 242 PRO B CA 1
ATOM 4873 C C . PRO B 1 221 ? 22.481 34.917 50.151 1.00 18.17 242 PRO B C 1
ATOM 4874 O O . PRO B 1 221 ? 21.855 35.964 50.309 1.00 21.60 242 PRO B O 1
ATOM 4878 N N . LEU B 1 222 ? 23.319 34.723 49.133 1.00 16.94 243 LEU B N 1
ATOM 4879 C CA . LEU B 1 222 ? 23.610 35.789 48.166 1.00 19.51 243 LEU B CA 1
ATOM 4880 C C . LEU B 1 222 ? 22.376 36.272 47.383 1.00 21.15 243 LEU B C 1
ATOM 4881 O O . LEU B 1 222 ? 22.159 37.482 47.230 1.00 19.06 243 LEU B O 1
ATOM 4886 N N . SER B 1 223 ? 21.573 35.337 46.880 1.00 17.09 244 SER B N 1
ATOM 4887 C CA A SER B 1 223 ? 20.406 35.725 46.101 0.50 16.64 244 SER B CA 1
ATOM 4888 C CA B SER B 1 223 ? 20.385 35.687 46.113 0.50 19.88 244 SER B CA 1
ATOM 4889 C C . SER B 1 223 ? 19.366 36.418 46.981 1.00 17.37 244 SER B C 1
ATOM 4890 O O . SER B 1 223 ? 18.793 37.417 46.565 1.00 18.49 244 SER B O 1
ATOM 4895 N N . LEU B 1 224 ? 19.134 35.892 48.188 1.00 17.61 245 LEU B N 1
ATOM 4896 C CA . LEU B 1 224 ? 18.189 36.509 49.111 1.00 17.81 245 LEU B CA 1
ATOM 4897 C C . LEU B 1 224 ? 18.693 37.892 49.494 1.00 18.37 245 LEU B C 1
ATOM 4898 O O . LEU B 1 224 ? 17.909 38.827 49.595 1.00 19.48 245 LEU B O 1
ATOM 4903 N N . ALA B 1 225 ? 20.008 38.031 49.661 1.00 17.08 246 ALA B N 1
ATOM 4904 C CA . ALA B 1 225 ? 20.587 39.351 49.952 1.00 17.59 246 ALA B CA 1
ATOM 4905 C C . ALA B 1 225 ? 20.298 40.304 48.797 1.00 20.42 246 ALA B C 1
ATOM 4906 O O . ALA B 1 225 ? 19.897 41.446 49.018 1.00 17.94 246 ALA B O 1
ATOM 4908 N N . GLY B 1 226 ? 20.494 39.836 47.564 1.00 17.13 247 GLY B N 1
ATOM 4909 C CA . GLY B 1 226 ? 20.282 40.672 46.392 1.00 16.56 247 GLY B CA 1
ATOM 4910 C C . GLY B 1 226 ? 18.843 41.152 46.307 1.00 19.77 247 GLY B C 1
ATOM 4911 O O . GLY B 1 226 ? 18.590 42.345 46.104 1.00 18.76 247 GLY B O 1
ATOM 4912 N N . PHE B 1 227 ? 17.893 40.233 46.474 1.00 16.89 248 PHE B N 1
ATOM 4913 C CA . PHE B 1 227 ? 16.492 40.612 46.349 1.00 17.24 248 PHE B CA 1
ATOM 4914 C C . PHE B 1 227 ? 16.037 41.486 47.516 1.00 18.36 248 PHE B C 1
ATOM 4915 O O . PHE B 1 227 ? 15.208 42.382 47.330 1.00 19.43 248 PHE B O 1
ATOM 4923 N N . SER B 1 228 ? 16.553 41.212 48.717 1.00 18.03 249 SER B N 1
ATOM 4924 C CA . SER B 1 228 ? 16.284 42.082 49.867 1.00 17.96 249 SER B CA 1
ATOM 4925 C C . SER B 1 228 ? 16.842 43.489 49.658 1.00 16.13 249 SER B C 1
ATOM 4926 O O . SER B 1 228 ? 16.204 44.475 50.061 1.00 19.86 249 SER B O 1
ATOM 4929 N N . ARG B 1 229 ? 18.024 43.592 49.045 1.00 17.36 250 ARG B N 1
ATOM 4930 C CA . ARG B 1 229 ? 18.629 44.906 48.798 1.00 19.02 250 ARG B CA 1
ATOM 4931 C C . ARG B 1 229 ? 17.804 45.685 47.774 1.00 18.08 250 ARG B C 1
ATOM 4932 O O . ARG B 1 229 ? 17.755 46.910 47.833 1.00 23.06 250 ARG B O 1
ATOM 4940 N N . ALA B 1 230 ? 17.180 44.964 46.838 1.00 15.69 251 ALA B N 1
ATOM 4941 C CA . ALA B 1 230 ? 16.261 45.575 45.876 1.00 18.14 251 ALA B CA 1
ATOM 4942 C C . ALA B 1 230 ? 14.889 45.879 46.490 1.00 16.64 251 ALA B C 1
ATOM 4943 O O . ALA B 1 230 ? 13.978 46.370 45.786 1.00 18.43 251 ALA B O 1
ATOM 4945 N N . ARG B 1 231 ? 14.736 45.541 47.779 1.00 14.70 252 ARG B N 1
ATOM 4946 C CA . ARG B 1 231 ? 13.530 45.773 48.568 1.00 18.14 252 ARG B CA 1
ATOM 4947 C C . ARG B 1 231 ? 12.317 45.026 48.034 1.00 21.11 252 ARG B C 1
ATOM 4948 O O . ARG B 1 231 ? 11.164 45.490 48.133 1.00 23.39 252 ARG B O 1
ATOM 4956 N N . ALA B 1 232 ? 12.581 43.828 47.518 1.00 16.93 253 ALA B N 1
ATOM 4957 C CA . ALA B 1 232 ? 11.529 43.046 46.878 1.00 17.23 253 ALA B CA 1
ATOM 4958 C C . ALA B 1 232 ? 10.869 42.020 47.786 1.00 19.69 253 ALA B C 1
ATOM 4959 O O . ALA B 1 232 ? 9.751 41.589 47.495 1.00 20.19 253 ALA B O 1
ATOM 4961 N N . LEU B 1 233 ? 11.563 41.603 48.851 1.00 19.23 254 LEU B N 1
ATOM 4962 C CA . LEU B 1 233 ? 11.146 40.428 49.640 1.00 16.26 254 LEU B CA 1
ATOM 4963 C C . LEU B 1 233 ? 10.431 40.826 50.931 1.00 19.33 254 LEU B C 1
ATOM 4964 O O . LEU B 1 233 ? 10.751 41.864 51.546 1.00 18.68 254 LEU B O 1
ATOM 4969 N N . SER B 1 234 ? 9.517 39.958 51.372 1.00 17.82 255 SER B N 1
ATOM 4970 C CA . SER B 1 234 ? 8.831 40.138 52.657 1.00 18.68 255 SER B CA 1
ATOM 4971 C C . SER B 1 234 ? 9.834 40.065 53.793 1.00 17.67 255 SER B C 1
ATOM 4972 O O . SER B 1 234 ? 10.690 39.184 53.817 1.00 19.68 255 SER B O 1
ATOM 4975 N N . THR B 1 235 ? 9.673 40.962 54.755 1.00 17.90 256 THR B N 1
ATOM 4976 C CA . THR B 1 235 ? 10.498 40.965 55.959 1.00 16.14 256 THR B CA 1
ATOM 4977 C C . THR B 1 235 ? 9.799 40.268 57.143 1.00 19.27 256 THR B C 1
ATOM 4978 O O . THR B 1 235 ? 10.350 40.210 58.259 1.00 24.56 256 THR B O 1
ATOM 4982 N N . ASN B 1 236 ? 8.600 39.733 56.906 1.00 17.83 257 ASN B N 1
ATOM 4983 C CA . ASN B 1 236 ? 7.807 39.069 57.936 1.00 19.58 257 ASN B CA 1
ATOM 4984 C C . ASN B 1 236 ? 8.459 37.742 58.343 1.00 19.68 257 ASN B C 1
ATOM 4985 O O . ASN B 1 236 ? 8.737 36.884 57.502 1.00 19.49 257 ASN B O 1
ATOM 4990 N N . SER B 1 237 ? 8.702 37.566 59.641 1.00 20.14 258 SER B N 1
ATOM 4991 C CA . SER B 1 237 ? 9.385 36.351 60.086 1.00 20.73 258 SER B CA 1
ATOM 4992 C C . SER B 1 237 ? 8.451 35.148 60.223 1.00 22.01 258 SER B C 1
ATOM 4993 O O . SER B 1 237 ? 8.917 34.017 60.406 1.00 25.18 258 SER B O 1
ATOM 4996 N N . ASP B 1 238 ? 7.146 35.382 60.130 1.00 20.45 259 ASP B N 1
ATOM 4997 C CA . ASP B 1 238 ? 6.161 34.308 60.262 1.00 18.49 259 ASP B CA 1
ATOM 4998 C C . ASP B 1 238 ? 5.828 33.745 58.885 1.00 20.90 259 ASP B C 1
ATOM 4999 O O . ASP B 1 238 ? 5.153 34.416 58.102 1.00 19.55 259 ASP B O 1
ATOM 5004 N N . PRO B 1 239 ? 6.272 32.503 58.598 1.00 22.26 260 PRO B N 1
ATOM 5005 C CA . PRO B 1 239 ? 6.077 31.917 57.262 1.00 18.95 260 PRO B CA 1
ATOM 5006 C C . PRO B 1 239 ? 4.601 31.652 56.963 1.00 23.03 260 PRO B C 1
ATOM 5007 O O . PRO B 1 239 ? 4.217 31.542 55.795 1.00 22.83 260 PRO B O 1
ATOM 5011 N N . LYS B 1 240 ? 3.773 31.556 58.010 1.00 24.17 261 LYS B N 1
ATOM 5012 C CA . LYS B 1 240 ? 2.338 31.353 57.805 1.00 22.88 261 LYS B CA 1
ATOM 5013 C C . LYS B 1 240 ? 1.691 32.607 57.226 1.00 21.17 261 LYS B C 1
ATOM 5014 O O . LYS B 1 240 ? 0.674 32.513 56.546 1.00 23.77 261 LYS B O 1
ATOM 5020 N N . LEU B 1 241 ? 2.289 33.767 57.489 1.00 22.06 262 LEU B N 1
ATOM 5021 C CA . LEU B 1 241 ? 1.661 35.065 57.170 1.00 22.23 262 LEU B CA 1
ATOM 5022 C C . LEU B 1 241 ? 2.431 35.919 56.166 1.00 22.63 262 LEU B C 1
ATOM 5023 O O . LEU B 1 241 ? 1.911 36.931 55.667 1.00 22.22 262 LEU B O 1
ATOM 5028 N N . ALA B 1 242 ? 3.658 35.522 55.864 1.00 18.21 263 ALA B N 1
ATOM 5029 C CA . ALA B 1 242 ? 4.556 36.406 55.103 1.00 18.98 263 ALA B CA 1
ATOM 5030 C C . ALA B 1 242 ? 3.973 36.819 53.753 1.00 23.49 263 ALA B C 1
ATOM 5031 O O . ALA B 1 242 ? 3.947 38.011 53.424 1.00 21.40 263 ALA B O 1
ATOM 5033 N N . CYS B 1 243 ? 3.489 35.839 52.998 1.00 20.79 264 CYS B N 1
ATOM 5034 C CA . CYS B 1 243 ? 2.964 36.093 51.658 1.00 20.37 264 CYS B CA 1
ATOM 5035 C C . CYS B 1 243 ? 1.441 36.176 51.719 1.00 20.64 264 CYS B C 1
ATOM 5036 O O . CYS B 1 243 ? 0.754 35.206 52.068 1.00 21.77 264 CYS B O 1
ATOM 5039 N N . ARG B 1 244 ? 0.920 37.351 51.410 1.00 16.03 265 ARG B N 1
ATOM 5040 C CA . ARG B 1 244 ? -0.517 37.591 51.526 1.00 16.03 265 ARG B CA 1
ATOM 5041 C C . ARG B 1 244 ? -0.978 38.563 50.434 1.00 19.36 265 ARG B C 1
ATOM 5042 O O . ARG B 1 244 ? -1.204 39.757 50.683 1.00 17.16 265 ARG B O 1
ATOM 5050 N N . PRO B 1 245 ? -1.089 38.054 49.187 1.00 18.64 266 PRO B N 1
ATOM 5051 C CA . PRO B 1 245 ? -1.480 38.939 48.082 1.00 18.02 266 PRO B CA 1
ATOM 5052 C C . PRO B 1 245 ? -2.790 39.704 48.348 1.00 16.40 266 PRO B C 1
ATOM 5053 O O . PRO B 1 245 ? -3.745 39.134 48.889 1.00 17.21 266 PRO B O 1
ATOM 5057 N N . PHE B 1 246 ? -2.822 40.976 47.937 1.00 17.54 267 PHE B N 1
ATOM 5058 C CA . PHE B 1 246 ? -3.964 41.900 48.102 1.00 18.87 267 PHE B CA 1
ATOM 5059 C C . PHE B 1 246 ? -4.277 42.310 49.556 1.00 16.30 267 PHE B C 1
ATOM 5060 O O . PHE B 1 246 ? -5.239 43.042 49.807 1.00 21.49 267 PHE B O 1
ATOM 5068 N N . HIS B 1 247 ? -3.481 41.827 50.506 1.00 19.22 268 HIS B N 1
ATOM 5069 C CA . HIS B 1 247 ? -3.740 42.068 51.935 1.00 18.19 268 HIS B CA 1
ATOM 5070 C C . HIS B 1 247 ? -3.167 43.415 52.358 1.00 17.89 268 HIS B C 1
ATOM 5071 O O . HIS B 1 247 ? -2.092 43.798 51.880 1.00 19.65 268 HIS B O 1
ATOM 5078 N N . PRO B 1 248 ? -3.859 44.143 53.256 1.00 18.93 269 PRO B N 1
ATOM 5079 C CA . PRO B 1 248 ? -3.326 45.434 53.695 1.00 20.70 269 PRO B CA 1
ATOM 5080 C C . PRO B 1 248 ? -1.902 45.395 54.258 1.00 19.77 269 PRO B C 1
ATOM 5081 O O . PRO B 1 248 ? -1.203 46.410 54.198 1.00 21.21 269 PRO B O 1
ATOM 5085 N N . LYS B 1 249 ? -1.491 44.261 54.826 1.00 20.65 270 LYS B N 1
ATOM 5086 C CA . LYS B 1 249 ? -0.176 44.157 55.468 1.00 22.32 270 LYS B CA 1
ATOM 5087 C C . LYS B 1 249 ? 0.903 43.559 54.559 1.00 23.59 270 LYS B C 1
ATOM 5088 O O . LYS B 1 249 ? 2.029 43.307 55.011 1.00 20.11 270 LYS B O 1
ATOM 5094 N N . ARG B 1 250 ? 0.575 43.341 53.285 1.00 22.33 271 ARG B N 1
ATOM 5095 C CA . ARG B 1 250 ? 1.557 42.791 52.353 1.00 19.39 271 ARG B CA 1
ATOM 5096 C C . ARG B 1 250 ? 2.847 43.617 52.367 1.00 20.97 271 ARG B C 1
ATOM 5097 O O . ARG B 1 250 ? 2.814 44.847 52.503 1.00 20.67 271 ARG B O 1
ATOM 5105 N N . ASP B 1 251 ? 3.993 42.946 52.269 1.00 18.21 272 ASP B N 1
ATOM 5106 C CA . ASP B 1 251 ? 5.271 43.638 52.473 1.00 21.79 272 ASP B CA 1
ATOM 5107 C C . ASP B 1 251 ? 6.423 43.087 51.649 1.00 21.58 272 ASP B C 1
ATOM 5108 O O . ASP B 1 251 ? 7.595 43.275 51.990 1.00 21.03 272 ASP B O 1
ATOM 5113 N N . GLY B 1 252 ? 6.079 42.427 50.547 1.00 18.04 273 GLY B N 1
ATOM 5114 C CA . GLY B 1 252 ? 7.089 41.915 49.621 1.00 19.26 273 GLY B CA 1
ATOM 5115 C C . GLY B 1 252 ? 6.843 40.453 49.344 1.00 20.62 273 GLY B C 1
ATOM 5116 O O . GLY B 1 252 ? 6.069 39.789 50.040 1.00 18.94 273 GLY B O 1
ATOM 5117 N N . PHE B 1 253 ? 7.497 39.948 48.306 1.00 18.12 274 PHE B N 1
ATOM 5118 C CA . PHE B 1 253 ? 7.272 38.568 47.918 1.00 18.70 274 PHE B CA 1
ATOM 5119 C C . PHE B 1 253 ? 8.126 37.545 48.676 1.00 20.77 274 PHE B C 1
ATOM 5120 O O . PHE B 1 253 ? 9.039 37.909 49.434 1.00 18.82 274 PHE B O 1
ATOM 5128 N N . VAL B 1 254 ? 7.789 36.266 48.515 1.00 14.98 275 VAL B N 1
ATOM 5129 C CA . VAL B 1 254 ? 8.543 35.210 49.184 1.00 16.09 275 VAL B CA 1
ATOM 5130 C C . VAL B 1 254 ? 9.167 34.349 48.091 1.00 16.72 275 VAL B C 1
ATOM 5131 O O . VAL B 1 254 ? 8.453 33.824 47.239 1.00 19.76 275 VAL B O 1
ATOM 5135 N N . MET B 1 255 ? 10.485 34.225 48.120 1.00 18.24 276 MET B N 1
ATOM 5136 C CA . MET B 1 255 ? 11.197 33.515 47.063 1.00 18.82 276 MET B CA 1
ATOM 5137 C C . MET B 1 255 ? 10.961 32.021 47.159 1.00 19.20 276 MET B C 1
ATOM 5138 O O . MET B 1 255 ? 11.162 31.413 48.223 1.00 19.31 276 MET B O 1
ATOM 5143 N N . GLY B 1 256 ? 10.553 31.441 46.031 1.00 20.30 277 GLY B N 1
ATOM 5144 C CA . GLY B 1 256 ? 10.403 29.997 45.901 1.00 20.42 277 GLY B CA 1
ATOM 5145 C C . GLY B 1 256 ? 11.340 29.405 44.853 1.00 19.37 277 GLY B C 1
ATOM 5146 O O . GLY B 1 256 ? 12.183 30.091 44.257 1.00 20.48 277 GLY B O 1
ATOM 5147 N N . GLU B 1 257 ? 11.214 28.105 44.644 1.00 17.18 278 GLU B N 1
ATOM 5148 C CA . GLU B 1 257 ? 11.997 27.426 43.615 1.00 16.93 278 GLU B CA 1
ATOM 5149 C C . GLU B 1 257 ? 11.110 26.330 43.058 1.00 15.28 278 GLU B C 1
ATOM 5150 O O . GLU B 1 257 ? 10.162 25.878 43.716 1.00 16.87 278 GLU B O 1
ATOM 5156 N N . GLY B 1 258 ? 11.430 25.897 41.849 1.00 15.64 279 GLY B N 1
ATOM 5157 C CA . GLY B 1 258 ? 10.689 24.802 41.251 1.00 15.98 279 GLY B CA 1
ATOM 5158 C C . GLY B 1 258 ? 10.697 24.870 39.750 1.00 17.32 279 GLY B C 1
ATOM 5159 O O . GLY B 1 258 ? 11.356 25.726 39.142 1.00 17.07 279 GLY B O 1
ATOM 5160 N N . ALA B 1 259 ? 9.994 23.936 39.131 1.00 15.46 280 ALA B N 1
ATOM 5161 C CA . ALA B 1 259 ? 9.889 23.928 37.673 1.00 15.73 280 ALA B CA 1
ATOM 5162 C C . ALA B 1 259 ? 8.488 23.506 37.298 1.00 19.26 280 ALA B C 1
ATOM 5163 O O . ALA B 1 259 ? 7.869 22.679 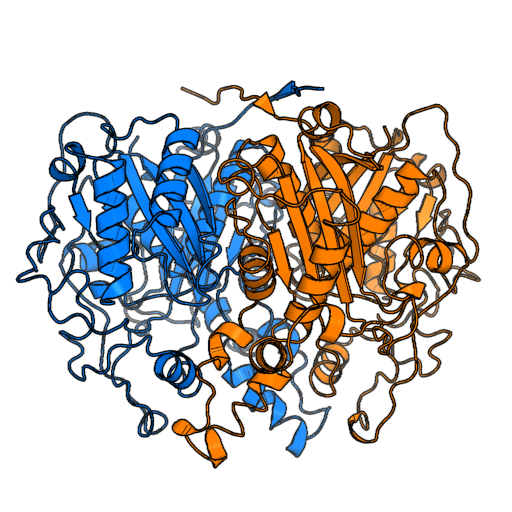37.987 1.00 16.95 280 ALA B O 1
ATOM 5165 N N . ALA B 1 260 ? 7.973 24.072 36.210 1.00 14.97 281 ALA B N 1
ATOM 5166 C CA . ALA B 1 260 ? 6.663 23.670 35.726 1.00 15.85 281 ALA B CA 1
ATOM 5167 C C . ALA B 1 260 ? 6.776 23.537 34.221 1.00 17.16 281 ALA B C 1
ATOM 5168 O O . ALA B 1 260 ? 7.288 24.441 33.564 1.00 16.93 281 ALA B O 1
ATOM 5170 N N . VAL B 1 261 ? 6.349 22.390 33.700 1.00 14.67 282 VAL B N 1
ATOM 5171 C CA . VAL B 1 261 ? 6.445 22.111 32.274 1.00 15.98 282 VAL B CA 1
ATOM 5172 C C . VAL B 1 261 ? 5.075 21.675 31.782 1.00 18.01 282 VAL B C 1
ATOM 5173 O O . VAL B 1 261 ? 4.391 20.923 32.469 1.00 17.34 282 VAL B O 1
ATOM 5177 N N . LEU B 1 262 ? 4.692 22.166 30.600 1.00 16.30 283 LEU B N 1
ATOM 5178 C CA . LEU B 1 262 ? 3.402 21.855 29.989 1.00 16.94 283 LEU B CA 1
ATOM 5179 C C . LEU B 1 262 ? 3.678 21.313 28.603 1.00 19.41 283 LEU B C 1
ATOM 5180 O O . LEU B 1 262 ? 4.558 21.813 27.904 1.00 15.73 283 LEU B O 1
ATOM 5185 N N . VAL B 1 263 ? 2.944 20.277 28.211 1.00 15.99 284 VAL B N 1
ATOM 5186 C CA . VAL B 1 263 ? 3.038 19.763 26.849 1.00 14.36 284 VAL B CA 1
ATOM 5187 C C . VAL B 1 263 ? 1.931 20.424 26.053 1.00 16.94 284 VAL B C 1
ATOM 5188 O O . VAL B 1 263 ? 0.744 20.216 26.341 1.00 15.21 284 VAL B O 1
ATOM 5192 N N . LEU B 1 264 ? 2.331 21.297 25.121 1.00 17.27 285 LEU B N 1
ATOM 5193 C CA . LEU B 1 264 ? 1.414 21.926 24.178 1.00 14.56 285 LEU B CA 1
ATOM 5194 C C . LEU B 1 264 ? 1.442 21.148 22.871 1.00 16.27 285 LEU B C 1
ATOM 5195 O O . LEU B 1 264 ? 2.484 20.628 22.466 1.00 15.84 285 LEU B O 1
ATOM 5200 N N . GLU B 1 265 ? 0.298 21.069 22.191 1.00 15.43 286 GLU B N 1
ATOM 5201 C CA . GLU B 1 265 ? 0.186 20.184 21.050 1.00 14.79 286 GLU B CA 1
ATOM 5202 C C . GLU B 1 265 ? -0.860 20.696 20.075 1.00 16.48 286 GLU B C 1
ATOM 5203 O O . GLU B 1 265 ? -1.902 21.213 20.482 1.00 16.54 286 GLU B O 1
ATOM 5209 N N . GLU B 1 266 ? -0.577 20.573 18.785 1.00 13.87 287 GLU B N 1
ATOM 5210 C CA . GLU B 1 266 ? -1.559 20.965 17.785 1.00 16.63 287 GLU B CA 1
ATOM 5211 C C . GLU B 1 266 ? -2.847 20.148 17.985 1.00 18.83 287 GLU B C 1
ATOM 5212 O O . GLU B 1 266 ? -2.806 18.958 18.350 1.00 17.35 287 GLU B O 1
ATOM 5218 N N . TYR B 1 267 ? -3.987 20.799 17.765 1.00 17.87 288 TYR B N 1
ATOM 5219 C CA . TYR B 1 267 ? -5.285 20.221 18.152 1.00 19.56 288 TYR B CA 1
ATOM 5220 C C . TYR B 1 267 ? -5.565 18.897 17.435 1.00 15.78 288 TYR B C 1
ATOM 5221 O O . TYR B 1 267 ? -5.877 17.891 18.087 1.00 17.85 288 TYR B O 1
ATOM 5230 N N . GLU B 1 268 ? -5.453 18.868 16.108 1.00 18.55 289 GLU B N 1
ATOM 5231 C CA A GLU B 1 268 ? -5.746 17.629 15.381 0.50 19.44 289 GLU B CA 1
ATOM 5232 C CA B GLU B 1 268 ? -5.712 17.638 15.341 0.50 19.62 289 GLU B CA 1
ATOM 5233 C C . GLU B 1 268 ? -4.784 16.510 15.796 1.00 20.26 289 GLU B C 1
ATOM 5234 O O . GLU B 1 268 ? -5.203 15.365 15.960 1.00 21.01 289 GLU B O 1
ATOM 5245 N N . HIS B 1 269 ? -3.512 16.856 16.012 1.00 15.47 290 HIS B N 1
ATOM 5246 C CA . HIS B 1 269 ? -2.492 15.902 16.469 1.00 17.15 290 HIS B CA 1
ATOM 5247 C C . HIS B 1 269 ? -2.954 15.231 17.775 1.00 19.92 290 HIS B C 1
ATOM 5248 O O . HIS B 1 269 ? -2.879 14.010 17.925 1.00 19.90 290 HIS B O 1
ATOM 5255 N N . ALA B 1 270 ? -3.446 16.042 18.708 1.00 17.87 291 ALA B N 1
ATOM 5256 C CA . ALA B 1 270 ? -3.933 15.545 19.989 1.00 15.03 291 ALA B CA 1
ATOM 5257 C C . ALA B 1 270 ? -5.148 14.649 19.834 1.00 18.10 291 ALA B C 1
ATOM 5258 O O . ALA B 1 270 ? -5.216 13.582 20.448 1.00 19.13 291 ALA B O 1
ATOM 5260 N N . VAL B 1 271 ? -6.097 15.094 19.016 1.00 19.10 292 VAL B N 1
ATOM 5261 C CA . VAL B 1 271 ? -7.368 14.376 18.820 1.00 19.07 292 VAL B CA 1
ATOM 5262 C C . VAL B 1 271 ? -7.127 13.015 18.162 1.00 19.94 292 VAL B C 1
ATOM 5263 O O . VAL B 1 271 ? -7.732 12.003 18.557 1.00 20.78 292 VAL B O 1
ATOM 5267 N N . GLN B 1 272 ? -6.225 12.986 17.184 1.00 21.07 293 GLN B N 1
ATOM 5268 C CA . GLN B 1 272 ? -5.938 11.766 16.432 1.00 23.02 293 GLN B CA 1
ATOM 5269 C C . GLN B 1 272 ? -5.330 10.661 17.301 1.00 22.13 293 GLN B C 1
ATOM 5270 O O . GLN B 1 272 ? -5.563 9.475 17.063 1.00 23.75 293 GLN B O 1
ATOM 5276 N N . ARG B 1 273 ? -4.549 11.040 18.310 1.00 19.38 294 ARG B N 1
ATOM 5277 C CA . ARG B 1 273 ? -3.932 10.036 19.174 1.00 18.44 294 ARG B CA 1
ATOM 5278 C C . ARG B 1 273 ? -4.727 9.846 20.452 1.00 18.94 294 ARG B C 1
ATOM 5279 O O . ARG B 1 273 ? -4.293 9.146 21.360 1.00 21.09 294 ARG B O 1
ATOM 5287 N N . ARG B 1 274 ? -5.898 10.485 20.510 1.00 17.97 295 ARG B N 1
ATOM 5288 C CA . ARG B 1 274 ? -6.806 10.364 21.648 1.00 17.65 295 ARG B CA 1
ATOM 5289 C C . ARG B 1 274 ? -6.141 10.774 22.975 1.00 16.73 295 ARG B C 1
ATOM 5290 O O . ARG B 1 274 ? -6.319 10.150 24.023 1.00 19.41 295 ARG B O 1
ATOM 5298 N N . ALA B 1 275 ? -5.385 11.864 22.897 1.00 16.87 296 ALA B N 1
ATOM 5299 C CA . ALA B 1 275 ? -4.826 12.497 24.087 1.00 18.20 296 ALA B CA 1
ATOM 5300 C C . ALA B 1 275 ? -5.909 13.051 24.999 1.00 19.71 296 ALA B C 1
ATOM 5301 O O . ALA B 1 275 ? -7.008 13.380 24.539 1.00 20.07 296 ALA B O 1
ATOM 5303 N N . ARG B 1 276 ? -5.603 13.137 26.293 1.00 18.57 297 ARG B N 1
ATOM 5304 C CA A ARG B 1 276 ? -6.455 13.853 27.229 0.50 16.37 297 ARG B CA 1
ATOM 5305 C CA B ARG B 1 276 ? -6.455 13.863 27.229 0.50 18.89 297 ARG B CA 1
ATOM 5306 C C . ARG B 1 276 ? -6.116 15.325 27.057 1.00 19.13 297 ARG B C 1
ATOM 5307 O O . ARG B 1 276 ? -4.949 15.706 27.148 1.00 23.88 297 ARG B O 1
ATOM 5322 N N . ILE B 1 277 ? -7.129 16.131 26.795 1.00 16.67 298 ILE B N 1
ATOM 5323 C CA . ILE B 1 277 ? -6.906 17.549 26.557 1.00 15.89 298 ILE B CA 1
ATOM 5324 C C . ILE B 1 277 ? -7.454 18.335 27.748 1.00 18.82 298 ILE B C 1
ATOM 5325 O O . ILE B 1 277 ? -8.633 18.217 28.073 1.00 18.03 298 ILE B O 1
ATOM 5330 N N . TYR B 1 278 ? -6.599 19.120 28.404 1.00 16.06 299 TYR B N 1
ATOM 5331 C CA . TYR B 1 278 ? -7.055 19.904 29.542 1.00 17.18 299 TYR B CA 1
ATOM 5332 C C . TYR B 1 278 ? -7.753 21.192 29.114 1.00 16.57 299 TYR B C 1
ATOM 5333 O O . TYR B 1 278 ? -8.737 21.607 29.727 1.00 17.41 299 TYR B O 1
ATOM 5342 N N . ALA B 1 279 ? -7.182 21.865 28.118 1.00 15.98 300 ALA B N 1
ATOM 5343 C CA . ALA B 1 279 ? -7.626 23.216 27.747 1.00 15.37 300 ALA B CA 1
ATOM 5344 C C . ALA B 1 279 ? -7.002 23.611 26.439 1.00 15.02 300 ALA B C 1
ATOM 5345 O O . ALA B 1 279 ? -6.063 22.946 25.953 1.00 15.91 300 ALA B O 1
ATOM 5347 N N . GLU B 1 280 ? -7.523 24.693 25.857 1.00 15.05 301 GLU B N 1
ATOM 5348 C CA . GLU B 1 280 ? -6.933 25.285 24.657 1.00 14.78 301 GLU B CA 1
ATOM 5349 C C . GLU B 1 280 ? -6.218 26.597 24.990 1.00 16.04 301 GLU B C 1
ATOM 5350 O O . GLU B 1 280 ? -6.725 27.400 25.781 1.00 18.00 301 GLU B O 1
ATOM 5356 N N . VAL B 1 281 ? -5.046 26.820 24.388 1.00 14.66 302 VAL B N 1
ATOM 5357 C CA . VAL B 1 281 ? -4.406 28.136 24.515 1.00 15.07 302 VAL B CA 1
ATOM 5358 C C . VAL B 1 281 ? -4.989 28.973 23.408 1.00 16.76 302 VAL B C 1
ATOM 5359 O O . VAL B 1 281 ? -4.847 28.639 22.221 1.00 16.56 302 VAL B O 1
ATOM 5363 N N . LEU B 1 282 ? -5.675 30.053 23.787 1.00 16.25 303 LEU B N 1
ATOM 5364 C CA . LEU B 1 282 ? -6.343 30.886 22.795 1.00 16.31 303 LEU B CA 1
ATOM 5365 C C . LEU B 1 282 ? -5.528 32.122 22.386 1.00 16.98 303 LEU B C 1
ATOM 5366 O O . LEU B 1 282 ? -5.623 32.563 21.240 1.00 18.48 303 LEU B O 1
ATOM 5371 N N . GLY B 1 283 ? -4.753 32.694 23.311 1.00 16.10 304 GLY B N 1
ATOM 5372 C CA . GLY B 1 283 ? -4.113 33.983 23.036 1.00 18.52 304 GLY B CA 1
ATOM 5373 C C . GLY B 1 283 ? -2.931 34.252 23.938 1.00 16.58 304 GLY B C 1
ATOM 5374 O O . GLY B 1 283 ? -2.836 33.675 25.011 1.00 14.99 304 GLY B O 1
ATOM 5375 N N . TYR B 1 284 ? -2.057 35.146 23.475 1.00 14.52 305 TYR B N 1
ATOM 5376 C CA . TYR B 1 284 ? -0.816 35.485 24.144 1.00 13.56 305 TYR B CA 1
ATOM 5377 C C . TYR B 1 284 ? -0.615 36.950 23.872 1.00 16.48 305 TYR B C 1
ATOM 5378 O O . TYR B 1 284 ? -0.690 37.386 22.709 1.00 17.04 305 TYR B O 1
ATOM 5387 N N . GLY B 1 285 ? -0.386 37.711 24.944 1.00 15.69 306 GLY B N 1
ATOM 5388 C CA . GLY B 1 285 ? -0.197 39.166 24.853 1.00 14.34 306 GLY B CA 1
ATOM 5389 C C . GLY B 1 285 ? 1.081 39.571 25.585 1.00 17.84 306 GLY B C 1
ATOM 5390 O O . GLY B 1 285 ? 1.446 38.963 26.602 1.00 16.64 306 GLY B O 1
ATOM 5391 N N . LEU B 1 286 ? 1.789 40.570 25.048 1.00 15.71 307 LEU B N 1
ATOM 5392 C CA . LEU B 1 286 ? 3.082 40.987 25.593 1.00 15.08 307 LEU B CA 1
ATOM 5393 C C . LEU B 1 286 ? 3.135 42.510 25.595 1.00 15.29 307 LEU B C 1
ATOM 5394 O O . LEU B 1 286 ? 2.623 43.144 24.669 1.00 17.54 307 LEU B O 1
ATOM 5399 N N . SER B 1 287 ? 3.801 43.082 26.604 1.00 14.91 308 SER B N 1
ATOM 5400 C CA . SER B 1 287 ? 4.024 44.530 26.617 1.00 15.52 308 SER B CA 1
ATOM 5401 C C . SER B 1 287 ? 5.217 44.850 27.502 1.00 16.37 308 SER B C 1
ATOM 5402 O O . SER B 1 287 ? 5.723 43.970 28.233 1.00 16.82 308 SER B O 1
ATOM 5405 N N . GLY B 1 288 ? 5.651 46.105 27.445 1.00 13.86 309 GLY B N 1
ATOM 5406 C CA . GLY B 1 288 ? 6.658 46.650 28.360 1.00 15.87 309 GLY B CA 1
ATOM 5407 C C . GLY B 1 288 ? 6.134 47.912 29.023 1.00 17.13 309 GLY B C 1
ATOM 5408 O O . GLY B 1 288 ? 5.525 48.760 28.344 1.00 16.97 309 GLY B O 1
ATOM 5409 N N . ASP B 1 289 ? 6.358 48.059 30.332 1.00 16.27 310 ASP B N 1
ATOM 5410 C CA . ASP B 1 289 ? 5.975 49.298 31.027 1.00 16.94 310 ASP B CA 1
ATOM 5411 C C . ASP B 1 289 ? 6.746 50.496 30.502 1.00 16.87 310 ASP B C 1
ATOM 5412 O O . ASP B 1 289 ? 6.242 51.640 30.512 1.00 17.88 310 ASP B O 1
ATOM 5417 N N . ALA B 1 290 ? 8.004 50.243 30.137 1.00 15.34 311 ALA B N 1
ATOM 5418 C CA . ALA B 1 290 ? 8.965 51.309 29.795 1.00 15.09 311 ALA B CA 1
ATOM 5419 C C . ALA B 1 290 ? 9.021 52.371 30.894 1.00 15.70 311 ALA B C 1
ATOM 5420 O O . ALA B 1 290 ? 9.151 53.558 30.605 1.00 21.49 311 ALA B O 1
ATOM 5422 N N . GLY B 1 291 ? 8.990 51.923 32.150 1.00 14.96 312 GLY B N 1
ATOM 5423 C CA . GLY B 1 291 ? 8.984 52.834 33.286 1.00 18.64 312 GLY B CA 1
ATOM 5424 C C . GLY B 1 291 ? 10.218 52.755 34.170 1.00 18.64 312 GLY B C 1
ATOM 5425 O O . GLY B 1 291 ? 11.022 53.682 34.210 1.00 21.85 312 GLY B O 1
ATOM 5426 N N . HIS B 1 292 ? 10.340 51.650 34.900 1.00 24.23 313 HIS B N 1
ATOM 5427 C CA . HIS B 1 292 ? 11.361 51.504 35.940 1.00 20.78 313 HIS B CA 1
ATOM 5428 C C . HIS B 1 292 ? 11.881 50.074 35.920 1.00 23.00 313 HIS B C 1
ATOM 5429 O O . HIS B 1 292 ? 11.150 49.163 35.513 1.00 21.31 313 HIS B O 1
ATOM 5436 N N . ILE B 1 293 ? 13.115 49.869 36.375 1.00 20.20 314 ILE B N 1
ATOM 5437 C CA . ILE B 1 293 ? 13.708 48.517 36.302 1.00 25.58 314 ILE B CA 1
ATOM 5438 C C . ILE B 1 293 ? 13.122 47.510 37.274 1.00 27.06 314 ILE B C 1
ATOM 5439 O O . ILE B 1 293 ? 13.212 46.300 37.030 1.00 29.37 314 ILE B O 1
ATOM 5444 N N . THR B 1 294 ? 12.544 47.973 38.383 1.00 21.53 315 THR B N 1
ATOM 5445 C CA . THR B 1 294 ? 11.968 47.039 39.359 1.00 22.62 315 THR B CA 1
ATOM 5446 C C . THR B 1 294 ? 10.550 47.399 39.786 1.00 26.27 315 THR B C 1
ATOM 5447 O O . THR B 1 294 ? 9.746 46.525 40.111 1.00 31.34 315 THR B O 1
ATOM 5451 N N . ALA B 1 295 ? 10.241 48.691 39.777 1.00 23.66 316 ALA B N 1
ATOM 5452 C CA . ALA B 1 295 ? 8.919 49.145 40.199 1.00 25.25 316 ALA B CA 1
ATOM 5453 C C . ALA B 1 295 ? 7.952 49.035 39.031 1.00 28.30 316 ALA B C 1
ATOM 5454 O O . ALA B 1 295 ? 8.328 49.329 37.895 1.00 24.41 316 ALA B O 1
ATOM 5456 N N . PRO B 1 296 ? 6.705 48.619 39.298 1.00 28.16 317 PRO B N 1
ATOM 5457 C CA . PRO B 1 296 ? 5.762 48.490 38.195 1.00 30.08 317 PRO B CA 1
ATOM 5458 C C . PRO B 1 296 ? 5.088 49.832 37.889 1.00 24.20 317 PRO B C 1
ATOM 5459 O O . PRO B 1 296 ? 5.136 50.761 38.700 1.00 23.59 317 PRO B O 1
ATOM 5463 N N . ASP B 1 297 ? 4.482 49.946 36.714 1.00 23.28 318 ASP B N 1
ATOM 5464 C CA A ASP B 1 297 ? 3.709 51.135 36.368 0.50 22.46 318 ASP B CA 1
ATOM 5465 C CA B ASP B 1 297 ? 3.724 51.143 36.386 0.50 22.56 318 ASP B CA 1
ATOM 5466 C C . ASP B 1 297 ? 2.629 51.316 37.439 1.00 20.42 318 ASP B C 1
ATOM 5467 O O . ASP B 1 297 ? 1.789 50.432 37.618 1.00 20.13 318 ASP B O 1
ATOM 5476 N N . PRO B 1 298 ? 2.647 52.448 38.180 1.00 21.15 319 PRO B N 1
ATOM 5477 C CA . PRO B 1 298 ? 1.669 52.533 39.283 1.00 21.73 319 PRO B CA 1
ATOM 5478 C C . PRO B 1 298 ? 0.203 52.468 38.864 1.00 23.59 319 PRO B C 1
ATOM 5479 O O . PRO B 1 298 ? -0.649 52.088 39.677 1.00 30.83 319 PRO B O 1
ATOM 5483 N N . GLU B 1 299 ? -0.080 52.843 37.621 1.00 26.27 320 GLU B N 1
ATOM 5484 C CA . GLU B 1 299 ? -1.438 52.784 37.076 1.00 32.43 320 GLU B CA 1
ATOM 5485 C C . GLU B 1 299 ? -1.737 51.423 36.449 1.00 27.04 320 GLU B C 1
ATOM 5486 O O . GLU B 1 299 ? -2.884 51.125 36.103 1.00 33.04 320 GLU B O 1
ATOM 5488 N N . GLY B 1 300 ? -0.703 50.603 36.296 1.00 25.12 321 GLY B N 1
ATOM 5489 C CA . GLY B 1 300 ? -0.858 49.277 35.681 1.00 24.34 321 GLY B CA 1
ATOM 5490 C C . GLY B 1 300 ? -1.081 49.309 34.173 1.00 22.83 321 GLY B C 1
ATOM 5491 O O . GLY B 1 300 ? -1.651 48.378 33.605 1.00 21.38 321 GLY B O 1
ATOM 5492 N N . GLU B 1 301 ? -0.593 50.354 33.507 1.00 22.06 322 GLU B N 1
ATOM 5493 C CA A GLU B 1 301 ? -0.842 50.533 32.074 0.50 22.01 322 GLU B CA 1
ATOM 5494 C CA B GLU B 1 301 ? -0.844 50.533 32.083 0.50 24.41 322 GLU B CA 1
ATOM 5495 C C . GLU B 1 301 ? -0.271 49.384 31.241 1.00 21.52 322 GLU B C 1
ATOM 5496 O O . GLU B 1 301 ? -0.897 48.926 30.272 1.00 22.13 322 GLU B O 1
ATOM 5507 N N . GLY B 1 302 ? 0.912 48.902 31.612 1.00 18.72 323 GLY B N 1
ATOM 5508 C CA . GLY B 1 302 ? 1.523 47.801 30.856 1.00 17.70 323 GLY B CA 1
ATOM 5509 C C . GLY B 1 302 ? 0.729 46.507 31.014 1.00 20.91 323 GLY B C 1
ATOM 5510 O O . GLY B 1 302 ? 0.541 45.736 30.046 1.00 17.76 323 GLY B O 1
ATOM 5511 N N . ALA B 1 303 ? 0.281 46.260 32.246 1.00 20.51 324 ALA B N 1
ATOM 5512 C CA . ALA B 1 303 ? -0.566 45.109 32.528 1.00 17.42 324 ALA B CA 1
ATOM 5513 C C . ALA B 1 303 ? -1.867 45.172 31.729 1.00 17.22 324 ALA B C 1
ATOM 5514 O O . ALA B 1 303 ? -2.316 44.168 31.155 1.00 17.06 324 ALA B O 1
ATOM 5516 N N . LEU B 1 304 ? -2.505 46.343 31.694 1.00 17.86 325 LEU B N 1
ATOM 5517 C CA . LEU B 1 304 ? -3.687 46.501 30.851 1.00 18.92 325 LEU B CA 1
ATOM 5518 C C . LEU B 1 304 ? -3.373 46.158 29.390 1.00 20.06 325 LEU B C 1
ATOM 5519 O O . LEU B 1 304 ? -4.106 45.397 28.759 1.00 17.24 325 LEU B O 1
ATOM 5524 N N . ARG B 1 305 ? -2.265 46.673 28.866 1.00 19.45 326 ARG B N 1
ATOM 5525 C CA . ARG B 1 305 ? -1.950 46.437 27.449 1.00 18.26 326 ARG B CA 1
ATOM 5526 C C . ARG B 1 305 ? -1.676 44.962 27.131 1.00 18.55 326 ARG B C 1
ATOM 5527 O O . ARG B 1 305 ? -2.111 44.460 26.113 1.00 17.66 326 ARG B O 1
ATOM 5535 N N . CYS B 1 306 ? -0.980 44.262 28.013 1.00 17.90 327 CYS B N 1
ATOM 5536 C CA A CYS B 1 306 ? -0.710 42.848 27.710 0.80 15.74 327 CYS B CA 1
ATOM 5537 C CA B CYS B 1 306 ? -0.682 42.858 27.855 0.20 18.13 327 CYS B CA 1
ATOM 5538 C C . CYS B 1 306 ? -1.953 41.995 27.874 1.00 15.17 327 CYS B C 1
ATOM 5539 O O . CYS B 1 306 ? -2.145 41.067 27.063 1.00 18.23 327 CYS B O 1
ATOM 5544 N N . MET B 1 307 ? -2.821 42.309 28.849 1.00 16.46 328 MET B N 1
ATOM 5545 C CA . MET B 1 307 ? -4.093 41.587 28.960 1.00 15.98 328 MET B CA 1
ATOM 5546 C C . MET B 1 307 ? -4.939 41.841 27.724 1.00 15.94 328 MET B C 1
ATOM 5547 O O . MET B 1 307 ? -5.456 40.895 27.128 1.00 16.22 328 MET B O 1
ATOM 5552 N N . ALA B 1 308 ? -5.080 43.121 27.343 1.00 16.52 329 ALA B N 1
ATOM 5553 C CA . ALA B 1 308 ? -5.825 43.459 26.133 1.00 18.65 329 ALA B CA 1
ATOM 5554 C C . ALA B 1 308 ? -5.283 42.759 24.887 1.00 16.63 329 ALA B C 1
ATOM 5555 O O . ALA B 1 308 ? -6.047 42.295 24.020 1.00 19.85 329 ALA B O 1
ATOM 5557 N N . ALA B 1 309 ? -3.958 42.676 24.781 1.00 15.61 330 ALA B N 1
ATOM 5558 C CA . ALA B 1 309 ? -3.354 42.031 23.608 1.00 15.79 330 ALA B CA 1
ATOM 5559 C C . ALA B 1 309 ? -3.665 40.532 23.580 1.00 14.86 330 ALA B C 1
ATOM 5560 O O . ALA B 1 309 ? -3.904 39.944 22.513 1.00 18.22 330 ALA B O 1
ATOM 5562 N N . ALA B 1 310 ? -3.673 39.920 24.769 1.00 17.15 331 ALA B N 1
ATOM 5563 C CA . ALA B 1 310 ? -3.994 38.502 24.856 1.00 17.20 331 ALA B CA 1
ATOM 5564 C C . ALA B 1 310 ? -5.430 38.258 24.414 1.00 18.87 331 ALA B C 1
ATOM 5565 O O . ALA B 1 310 ? -5.716 37.301 23.685 1.00 18.23 331 ALA B O 1
ATOM 5567 N N . LEU B 1 311 ? -6.329 39.132 24.855 1.00 16.60 332 LEU B N 1
ATOM 5568 C CA . LEU B 1 311 ? -7.731 39.029 24.480 1.00 17.32 332 LEU B CA 1
ATOM 5569 C C . LEU B 1 311 ? -7.876 39.212 22.961 1.00 19.33 332 LEU B C 1
ATOM 5570 O O . LEU B 1 311 ? -8.619 38.495 22.308 1.00 18.40 332 LEU B O 1
ATOM 5575 N N . LYS B 1 312 ? -7.162 40.186 22.395 1.00 18.97 333 LYS B N 1
ATOM 5576 C CA . LYS B 1 312 ? -7.223 40.416 20.948 1.00 18.50 333 LYS B CA 1
ATOM 5577 C C . LYS B 1 312 ? -6.694 39.212 20.142 1.00 20.75 333 LYS B C 1
ATOM 5578 O O . LYS B 1 312 ? -7.292 38.798 19.132 1.00 20.44 333 LYS B O 1
ATOM 5584 N N . ASP B 1 313 ? -5.580 38.642 20.585 1.00 16.95 334 ASP B N 1
ATOM 5585 C CA . ASP B 1 313 ? -5.006 37.449 19.951 1.00 17.39 334 ASP B CA 1
ATOM 5586 C C . ASP B 1 313 ? -6.028 36.310 19.994 1.00 18.65 334 ASP B C 1
ATOM 5587 O O . ASP B 1 313 ? -6.188 35.542 19.032 1.00 20.01 334 ASP B O 1
ATOM 5592 N N . ALA B 1 314 ? -6.699 36.190 21.137 1.00 19.35 335 ALA B N 1
ATOM 5593 C CA . ALA B 1 314 ? -7.669 35.112 21.360 1.00 19.04 335 ALA B CA 1
ATOM 5594 C C . ALA B 1 314 ? -9.007 35.341 20.637 1.00 17.99 335 ALA B C 1
ATOM 5595 O O . ALA B 1 314 ? -9.779 34.402 20.453 1.00 23.52 335 ALA B O 1
ATOM 5597 N N . GLY B 1 315 ? -9.278 36.587 20.241 1.00 18.09 336 GLY B N 1
ATOM 5598 C CA . GLY B 1 315 ? -10.583 36.949 19.669 1.00 19.67 336 GLY B CA 1
ATOM 5599 C C . GLY B 1 315 ? -11.683 36.845 20.713 1.00 24.29 336 GLY B C 1
ATOM 5600 O O . GLY B 1 315 ? -12.802 36.413 20.417 1.00 26.31 336 GLY B O 1
ATOM 5601 N N . VAL B 1 316 ? -11.354 37.240 21.941 1.00 20.95 337 VAL B N 1
ATOM 5602 C CA . VAL B 1 316 ? -12.243 37.129 23.090 1.00 18.68 337 VAL B CA 1
ATOM 5603 C C . VAL B 1 316 ? -12.524 38.542 23.634 1.00 19.01 337 VAL B C 1
ATOM 5604 O O . VAL B 1 316 ? -11.608 39.368 23.708 1.00 21.15 337 VAL B O 1
ATOM 5608 N N . GLN B 1 317 ? -13.778 38.815 24.010 1.00 19.16 338 GLN B N 1
ATOM 5609 C CA . GLN B 1 317 ? -14.118 40.099 24.631 1.00 20.78 338 GLN B CA 1
ATOM 5610 C C . GLN B 1 317 ? -13.836 40.012 26.127 1.00 19.50 338 GLN B C 1
ATOM 5611 O O . GLN B 1 317 ? -13.934 38.925 26.698 1.00 19.89 338 GLN B O 1
ATOM 5617 N N . PRO B 1 318 ? -13.511 41.153 26.781 1.00 20.99 339 PRO B N 1
ATOM 5618 C CA . PRO B 1 318 ? -13.316 41.164 28.234 1.00 19.53 339 PRO B CA 1
ATOM 5619 C C . PRO B 1 318 ? -14.455 40.476 28.997 1.00 18.13 339 PRO B C 1
ATOM 5620 O O . PRO B 1 318 ? -14.199 39.746 29.959 1.00 18.70 339 PRO B O 1
ATOM 5624 N N . GLU B 1 319 ? -15.692 40.682 28.536 1.00 19.89 340 GLU B N 1
ATOM 5625 C CA . GLU B 1 319 ? -16.895 40.173 29.198 1.00 22.31 340 GLU B CA 1
ATOM 5626 C C . GLU B 1 319 ? -16.971 38.648 29.246 1.00 19.26 340 GLU B C 1
ATOM 5627 O O . GLU B 1 319 ? -17.743 38.082 30.031 1.00 23.27 340 GLU B O 1
ATOM 5633 N N . GLU B 1 320 ? -16.168 37.992 28.412 1.00 17.31 341 GLU B N 1
ATOM 5634 C CA . GLU B 1 320 ? -16.168 36.532 28.327 1.00 18.90 341 GLU B CA 1
ATOM 5635 C C . GLU B 1 320 ? -15.185 35.854 29.305 1.00 23.35 341 GLU B C 1
ATOM 5636 O O . GLU B 1 320 ? -15.127 34.622 29.361 1.00 19.84 341 GLU B O 1
ATOM 5642 N N . ILE B 1 321 ? -14.402 36.639 30.043 1.00 17.69 342 ILE B N 1
ATOM 5643 C CA . ILE B 1 321 ? -13.412 36.084 30.965 1.00 19.24 342 ILE B CA 1
ATOM 5644 C C . ILE B 1 321 ? -14.065 35.743 32.299 1.00 20.12 342 ILE B C 1
ATOM 5645 O O . ILE B 1 321 ? -14.747 36.585 32.892 1.00 23.60 342 ILE B O 1
ATOM 5650 N N . SER B 1 322 ? -13.831 34.518 32.766 1.00 17.32 343 SER B N 1
ATOM 5651 C CA . SER B 1 322 ? -14.352 34.054 34.061 1.00 21.34 343 SER B CA 1
ATOM 5652 C C . SER B 1 322 ? -13.361 34.189 35.220 1.00 17.40 343 SER B C 1
ATOM 5653 O O . SER B 1 322 ? -13.761 34.401 36.369 1.00 18.60 343 SER B O 1
ATOM 5656 N N . TYR B 1 323 ? -12.068 34.045 34.934 1.00 16.87 344 TYR B N 1
ATOM 5657 C CA . TYR B 1 323 ? -11.116 33.881 36.004 1.00 15.75 344 TYR B CA 1
ATOM 5658 C C . TYR B 1 323 ? -9.790 34.508 35.598 1.00 16.55 344 TYR B C 1
ATOM 5659 O O . TYR B 1 323 ? -9.370 34.344 34.451 1.00 16.32 344 TYR B O 1
ATOM 5668 N N . ILE B 1 324 ? -9.150 35.238 36.515 1.00 16.07 345 ILE B N 1
ATOM 5669 C CA . ILE B 1 324 ? -7.774 35.690 36.289 1.00 16.84 345 ILE B CA 1
ATOM 5670 C C . ILE B 1 324 ? -6.851 35.160 37.369 1.00 16.03 345 ILE B C 1
ATOM 5671 O O . ILE B 1 324 ? -7.092 35.391 38.564 1.00 17.03 345 ILE B O 1
ATOM 5676 N N . ASN B 1 325 ? -5.800 34.434 36.976 1.00 16.97 346 ASN B N 1
ATOM 5677 C CA . ASN B 1 325 ? -4.770 34.072 37.928 1.00 15.44 346 ASN B CA 1
ATOM 5678 C C . ASN B 1 325 ? -3.800 35.233 37.900 1.00 17.07 346 ASN B C 1
ATOM 5679 O O . ASN B 1 325 ? -3.065 35.424 36.934 1.00 16.48 346 ASN B O 1
ATOM 5684 N N . ALA B 1 326 ? -3.860 36.045 38.945 1.00 18.21 347 ALA B N 1
ATOM 5685 C CA . ALA B 1 326 ? -3.090 37.262 39.020 1.00 15.51 347 ALA B CA 1
ATOM 5686 C C . ALA B 1 326 ? -1.620 36.950 39.252 1.00 14.63 347 ALA B C 1
ATOM 5687 O O . ALA B 1 326 ? -1.271 35.940 39.859 1.00 19.30 347 ALA B O 1
ATOM 5689 N N . HIS B 1 327 ? -0.761 37.838 38.774 1.00 16.22 348 HIS B N 1
ATOM 5690 C CA . HIS B 1 327 ? 0.658 37.765 39.119 1.00 18.43 348 HIS B CA 1
ATOM 5691 C C . HIS B 1 327 ? 0.892 38.026 40.616 1.00 17.78 348 HIS B C 1
ATOM 5692 O O . HIS B 1 327 ? 1.758 37.397 41.239 1.00 20.08 348 HIS B O 1
ATOM 5699 N N . ALA B 1 328 ? 0.115 38.977 41.141 1.00 19.04 349 ALA B N 1
ATOM 5700 C CA . ALA B 1 328 ? 0.182 39.518 42.516 1.00 17.72 349 ALA B CA 1
ATOM 5701 C C . ALA B 1 328 ? 1.051 38.744 43.482 1.00 16.97 349 ALA B C 1
ATOM 5702 O O . ALA B 1 328 ? 0.650 37.684 44.011 1.00 19.53 349 ALA B O 1
ATOM 5704 N N . THR B 1 329 ? 2.252 39.265 43.714 1.00 15.89 350 THR B N 1
ATOM 5705 C CA . THR B 1 329 ? 3.265 38.530 44.466 1.00 16.49 350 THR B CA 1
ATOM 5706 C C . THR B 1 329 ? 3.279 38.891 45.954 1.00 18.60 350 THR B C 1
ATOM 5707 O O . THR B 1 329 ? 4.082 38.338 46.710 1.00 20.70 350 THR B O 1
ATOM 5711 N N . SER B 1 330 ? 2.405 39.821 46.358 1.00 18.69 351 SER B N 1
ATOM 5712 C CA . SER B 1 330 ? 2.296 40.311 47.761 1.00 16.10 351 SER B CA 1
ATOM 5713 C C . SER B 1 330 ? 3.198 41.528 47.987 1.00 23.20 351 SER B C 1
ATOM 5714 O O . SER B 1 330 ? 3.893 41.642 49.002 1.00 20.92 351 SER B O 1
ATOM 5717 N N . THR B 1 331 ? 3.196 42.436 47.016 1.00 18.30 352 THR B N 1
ATOM 5718 C CA . THR B 1 331 ? 3.928 43.706 47.171 1.00 20.20 352 THR B CA 1
ATOM 5719 C C . THR B 1 331 ? 2.930 44.837 47.276 1.00 19.52 352 THR B C 1
ATOM 5720 O O . THR B 1 331 ? 1.869 44.794 46.651 1.00 21.69 352 THR B O 1
ATOM 5724 N N . PRO B 1 332 ? 3.239 45.846 48.102 1.00 19.16 353 PRO B N 1
ATOM 5725 C CA . PRO B 1 332 ? 2.401 47.037 48.180 1.00 19.27 353 PRO B CA 1
ATOM 5726 C C . PRO B 1 332 ? 2.046 47.615 46.810 1.00 23.03 353 PRO B C 1
ATOM 5727 O O . PRO B 1 332 ? 0.864 47.727 46.464 1.00 23.17 353 PRO B O 1
ATOM 5731 N N . LEU B 1 333 ? 3.057 47.954 46.014 1.00 22.68 354 LEU B N 1
ATOM 5732 C CA . LEU B 1 333 ? 2.784 48.613 44.739 1.00 21.21 354 LEU B CA 1
ATOM 5733 C C . LEU B 1 333 ? 2.302 47.637 43.649 1.00 21.26 354 LEU B C 1
ATOM 5734 O O . LEU B 1 333 ? 1.409 47.979 42.859 1.00 22.16 354 LEU B O 1
ATOM 5739 N N . GLY B 1 334 ? 2.876 46.430 43.610 1.00 19.17 355 GLY B N 1
ATOM 5740 C CA . GLY B 1 334 ? 2.590 45.499 42.511 1.00 19.36 355 GLY B CA 1
ATOM 5741 C C . GLY B 1 334 ? 1.137 45.064 42.501 1.00 21.53 355 GLY B C 1
ATOM 5742 O O . GLY B 1 334 ? 0.454 45.144 41.466 1.00 21.87 355 GLY B O 1
ATOM 5743 N N . ASP B 1 335 ? 0.666 44.595 43.655 1.00 22.49 356 ASP B N 1
ATOM 5744 C CA . ASP B 1 335 ? -0.681 44.050 43.758 1.00 18.46 356 ASP B CA 1
ATOM 5745 C C . ASP B 1 335 ? -1.682 45.163 43.442 1.00 19.19 356 ASP B C 1
ATOM 5746 O O . ASP B 1 335 ? -2.676 44.942 42.746 1.00 20.33 356 ASP B O 1
ATOM 5751 N N . ALA B 1 336 ? -1.422 46.370 43.952 1.00 20.23 357 ALA B N 1
ATOM 5752 C CA . ALA B 1 336 ? -2.313 47.495 43.690 1.00 19.03 357 ALA B CA 1
ATOM 5753 C C . ALA B 1 336 ? -2.393 47.845 42.204 1.00 18.46 357 ALA B C 1
ATOM 5754 O O . ALA B 1 336 ? -3.477 48.114 41.675 1.00 20.00 357 ALA B O 1
ATOM 5756 N N . ALA B 1 337 ? -1.249 47.844 41.525 1.00 18.05 358 ALA B N 1
ATOM 5757 C CA . ALA B 1 337 ? -1.224 48.174 40.091 1.00 18.63 358 ALA B CA 1
ATOM 5758 C C . ALA B 1 337 ? -1.995 47.143 39.244 1.00 17.54 358 ALA B C 1
ATOM 5759 O O . ALA B 1 337 ? -2.722 47.517 38.316 1.00 20.27 358 ALA B O 1
ATOM 5761 N N . GLU B 1 338 ? -1.820 45.851 39.546 1.00 17.76 359 GLU B N 1
ATOM 5762 C CA . GLU B 1 338 ? -2.510 44.816 38.789 1.00 18.29 359 GLU B CA 1
ATOM 5763 C C . GLU B 1 338 ? -4.012 44.930 39.015 1.00 16.92 359 GLU B C 1
ATOM 5764 O O . GLU B 1 338 ? -4.804 44.853 38.080 1.00 18.75 359 GLU B O 1
ATOM 5770 N N . ASN B 1 339 ? -4.400 45.146 40.271 1.00 17.55 360 ASN B N 1
ATOM 5771 C CA . ASN B 1 339 ? -5.796 45.327 40.611 1.00 19.01 360 ASN B CA 1
ATOM 5772 C C . ASN B 1 339 ? -6.384 46.484 39.798 1.00 20.82 360 ASN B C 1
ATOM 5773 O O . ASN B 1 339 ? -7.477 46.375 39.229 1.00 19.44 360 ASN B O 1
ATOM 5778 N N . LYS B 1 340 ? -5.641 47.590 39.740 1.00 20.07 361 LYS B N 1
ATOM 5779 C CA . LYS B 1 340 ? -6.039 48.745 38.945 1.00 21.62 361 LYS B CA 1
ATOM 5780 C C . LYS B 1 340 ? -6.234 48.405 37.476 1.00 23.05 361 LYS B C 1
ATOM 5781 O O . LYS B 1 340 ? -7.239 48.789 36.875 1.00 19.24 361 LYS B O 1
ATOM 5787 N N . ALA B 1 341 ? -5.274 47.671 36.910 1.00 20.11 362 ALA B N 1
ATOM 5788 C CA . ALA B 1 341 ? -5.327 47.286 35.506 1.00 19.26 362 ALA B CA 1
ATOM 5789 C C . ALA B 1 341 ? -6.570 46.434 35.204 1.00 17.19 362 ALA B C 1
ATOM 5790 O O . ALA B 1 341 ? -7.252 46.659 34.205 1.00 17.78 362 ALA B O 1
ATOM 5792 N N . ILE B 1 342 ? -6.861 45.468 36.080 1.00 16.72 363 ILE B N 1
ATOM 5793 C CA . ILE B 1 342 ? -8.030 44.598 35.933 1.00 15.80 363 ILE B CA 1
ATOM 5794 C C . ILE B 1 342 ? -9.314 45.426 35.966 1.00 18.94 363 ILE B C 1
ATOM 5795 O O . ILE B 1 342 ? -10.198 45.255 35.120 1.00 19.79 363 ILE B O 1
ATOM 5800 N N . LYS B 1 343 ? -9.390 46.355 36.914 1.00 19.44 364 LYS B N 1
ATOM 5801 C CA . LYS B 1 343 ? -10.593 47.176 37.025 1.00 19.40 364 LYS B CA 1
ATOM 5802 C C . LYS B 1 343 ? -10.755 48.128 35.836 1.00 20.34 364 LYS B C 1
ATOM 5803 O O . LYS B 1 343 ? -11.865 48.356 35.363 1.00 21.49 364 LYS B O 1
ATOM 5809 N N A HIS B 1 344 ? -9.645 48.626 35.320 0.50 16.36 365 HIS B N 1
ATOM 5810 N N B HIS B 1 344 ? -9.632 48.688 35.383 0.50 22.87 365 HIS B N 1
ATOM 5811 C CA A HIS B 1 344 ? -9.685 49.540 34.189 0.50 16.64 365 HIS B CA 1
ATOM 5812 C CA B HIS B 1 344 ? -9.565 49.517 34.174 0.50 26.15 365 HIS B CA 1
ATOM 5813 C C A HIS B 1 344 ? -10.013 48.814 32.870 0.50 19.44 365 HIS B C 1
ATOM 5814 C C B HIS B 1 344 ? -10.123 48.740 32.981 0.50 23.84 365 HIS B C 1
ATOM 5815 O O A HIS B 1 344 ? -10.728 49.353 32.022 0.50 22.26 365 HIS B O 1
ATOM 5816 O O B HIS B 1 344 ? -11.075 49.175 32.328 0.50 24.73 365 HIS B O 1
ATOM 5829 N N . LEU B 1 345 ? -9.509 47.589 32.705 1.00 18.65 366 LEU B N 1
ATOM 5830 C CA . LEU B 1 345 ? -9.815 46.803 31.514 1.00 18.15 366 LEU B CA 1
ATOM 5831 C C . LEU B 1 345 ? -11.232 46.240 31.484 1.00 16.73 366 LEU B C 1
ATOM 5832 O O . LEU B 1 345 ? -11.921 46.332 30.454 1.00 21.25 366 LEU B O 1
ATOM 5837 N N . PHE B 1 346 ? -11.671 45.679 32.610 1.00 17.99 367 PHE B N 1
ATOM 5838 C CA . PHE B 1 346 ? -12.893 44.890 32.627 1.00 17.27 367 PHE B CA 1
ATOM 5839 C C . PHE B 1 346 ? -14.109 45.689 33.069 1.00 18.90 367 PHE B C 1
ATOM 5840 O O . PHE B 1 346 ? -15.243 45.226 32.927 1.00 22.01 367 PHE B O 1
ATOM 5848 N N . LYS B 1 347 ? -13.862 46.886 33.591 1.00 18.71 368 LYS B N 1
ATOM 5849 C CA . LYS B 1 347 ? -14.958 47.796 33.984 1.00 21.02 368 LYS B CA 1
ATOM 5850 C C . LYS B 1 347 ? -15.950 47.073 34.901 1.00 17.54 368 LYS B C 1
ATOM 5851 O O . LYS B 1 347 ? -15.524 46.410 35.850 1.00 21.21 368 LYS B O 1
ATOM 5857 N N . ASP B 1 348 ? -17.251 47.166 34.625 1.00 22.94 369 ASP B N 1
ATOM 5858 C CA . ASP B 1 348 ? -18.248 46.562 35.516 1.00 23.07 369 ASP B CA 1
ATOM 5859 C C . ASP B 1 348 ? -18.071 45.050 35.587 1.00 20.59 369 ASP B C 1
ATOM 5860 O O . ASP B 1 348 ? -18.378 44.428 36.607 1.00 23.84 369 ASP B O 1
ATOM 5865 N N . HIS B 1 349 ? -17.554 44.469 34.505 1.00 20.77 370 HIS B N 1
ATOM 5866 C CA . HIS B 1 349 ? -17.332 43.023 34.454 1.00 19.50 370 HIS B CA 1
ATOM 5867 C C . HIS B 1 349 ? -16.281 42.549 35.467 1.00 19.48 370 HIS B C 1
ATOM 5868 O O . HIS B 1 349 ? -16.242 41.359 35.798 1.00 20.10 370 HIS B O 1
ATOM 5875 N N . ALA B 1 350 ? -15.441 43.464 35.962 1.00 17.92 371 ALA B N 1
ATOM 5876 C CA . ALA B 1 350 ? -14.427 43.095 36.964 1.00 18.66 371 ALA B CA 1
ATOM 5877 C C . ALA B 1 350 ? -15.101 42.478 38.187 1.00 20.92 371 ALA B C 1
ATOM 5878 O O . ALA B 1 350 ? -14.504 41.667 38.892 1.00 21.36 371 ALA B O 1
ATOM 5880 N N . TYR B 1 351 ? -16.343 42.891 38.454 1.00 19.85 372 TYR B N 1
ATOM 5881 C CA . TYR B 1 351 ? -17.068 42.393 39.621 1.00 20.11 372 TYR B CA 1
ATOM 5882 C C . TYR B 1 351 ? -17.777 41.069 39.352 1.00 21.66 372 TYR B C 1
ATOM 5883 O O . TYR B 1 351 ? -18.363 40.471 40.268 1.00 24.32 372 TYR B O 1
ATOM 5892 N N . ALA B 1 352 ? -17.735 40.628 38.100 1.00 19.15 373 ALA B N 1
ATOM 5893 C CA . ALA B 1 352 ? -18.437 39.421 37.674 1.00 22.33 373 ALA B CA 1
ATOM 5894 C C . ALA B 1 352 ? -17.489 38.257 37.412 1.00 26.49 373 ALA B C 1
ATOM 5895 O O . ALA B 1 352 ? -17.929 37.134 37.165 1.00 30.98 373 ALA B O 1
ATOM 5897 N N . LEU B 1 353 ? -16.193 38.537 37.438 1.00 22.54 374 LEU B N 1
ATOM 5898 C CA . LEU B 1 353 ? -15.193 37.475 37.324 1.00 22.31 374 LEU B CA 1
ATOM 5899 C C . LEU B 1 353 ? -14.586 37.196 38.695 1.00 20.24 374 LEU B C 1
ATOM 5900 O O . LEU B 1 353 ? -14.967 37.827 39.691 1.00 21.14 374 LEU B O 1
ATOM 5905 N N . ALA B 1 354 ? -13.679 36.223 38.756 1.00 17.30 375 ALA B N 1
ATOM 5906 C CA . ALA B 1 354 ? -12.945 35.927 39.964 1.00 19.13 375 ALA B CA 1
ATOM 5907 C C . ALA B 1 354 ? -11.475 36.094 39.639 1.00 19.76 375 ALA B C 1
ATOM 5908 O O . ALA B 1 354 ? -11.056 35.798 38.516 1.00 16.87 375 ALA B O 1
ATOM 5910 N N . VAL B 1 355 ? -10.715 36.535 40.629 1.00 17.45 376 VAL B N 1
ATOM 5911 C CA . VAL B 1 355 ? -9.260 36.725 40.498 1.00 18.06 376 VAL B CA 1
ATOM 5912 C C . VAL B 1 355 ? -8.669 35.957 41.665 1.00 24.17 376 VAL B C 1
ATOM 5913 O O . VAL B 1 355 ? -9.251 35.952 42.740 1.00 23.58 376 VAL B O 1
ATOM 5917 N N . SER B 1 356 ? -7.545 35.268 41.486 1.00 17.14 377 SER B N 1
ATOM 5918 C CA . SER B 1 356 ? -6.808 34.830 42.681 1.00 17.34 377 SER B CA 1
ATOM 5919 C C . SER B 1 356 ? -5.326 34.781 42.400 1.00 17.77 377 SER B C 1
ATOM 5920 O O . SER B 1 356 ? -4.925 34.658 41.251 1.00 18.34 377 SER B O 1
ATOM 5923 N N . SER B 1 357 ? -4.530 34.899 43.451 1.00 15.52 378 SER B N 1
ATOM 5924 C CA . SER B 1 357 ? -3.094 34.714 43.335 1.00 16.92 378 SER B CA 1
ATOM 5925 C C . SER B 1 357 ? -2.724 33.510 44.150 1.00 15.69 378 SER B C 1
ATOM 5926 O O . SER B 1 357 ? -3.067 33.439 45.343 1.00 17.87 378 SER B O 1
ATOM 5929 N N . THR B 1 358 ? -2.034 32.568 43.517 1.00 14.45 379 THR B N 1
ATOM 5930 C CA . THR B 1 358 ? -1.633 31.320 44.164 1.00 15.38 379 THR B CA 1
ATOM 5931 C C . THR B 1 358 ? -0.230 31.378 44.779 1.00 16.62 379 THR B C 1
ATOM 5932 O O . THR B 1 358 ? 0.286 30.378 45.273 1.00 18.85 379 THR B O 1
ATOM 5936 N N . LYS B 1 359 ? 0.369 32.562 44.794 1.00 19.26 380 LYS B N 1
ATOM 5937 C CA . LYS B 1 359 ? 1.724 32.692 45.309 1.00 16.63 380 LYS B CA 1
ATOM 5938 C C . LYS B 1 359 ? 1.770 32.534 46.835 1.00 18.24 380 LYS B C 1
ATOM 5939 O O . LYS B 1 359 ? 2.823 32.255 47.402 1.00 19.57 380 LYS B O 1
ATOM 5945 N N . GLY B 1 360 ? 0.620 32.677 47.491 1.00 20.03 381 GLY B N 1
ATOM 5946 C CA . GLY B 1 360 ? 0.543 32.399 48.929 1.00 19.48 381 GLY B CA 1
ATOM 5947 C C . GLY B 1 360 ? 0.853 30.944 49.231 1.00 20.61 381 GLY B C 1
ATOM 5948 O O . GLY B 1 360 ? 1.302 30.620 50.334 1.00 19.97 381 GLY B O 1
ATOM 5949 N N . ALA B 1 361 ? 0.603 30.072 48.247 1.00 16.61 382 ALA B N 1
ATOM 5950 C CA . ALA B 1 361 ? 0.781 28.623 48.393 1.00 16.71 382 ALA B CA 1
ATOM 5951 C C . ALA B 1 361 ? 2.148 28.177 47.913 1.00 18.12 382 ALA B C 1
ATOM 5952 O O . ALA B 1 361 ? 2.824 27.399 48.577 1.00 18.49 382 ALA B O 1
ATOM 5954 N N . THR B 1 362 ? 2.548 28.643 46.730 1.00 18.32 383 THR B N 1
ATOM 5955 C CA . THR B 1 362 ? 3.798 28.176 46.122 1.00 17.57 383 THR B CA 1
ATOM 5956 C C . THR B 1 362 ? 5.008 29.046 46.454 1.00 18.48 383 THR B C 1
ATOM 5957 O O . THR B 1 362 ? 6.157 28.608 46.299 1.00 20.68 383 THR B O 1
ATOM 5961 N N . GLY B 1 363 ? 4.757 30.285 46.875 1.00 18.55 384 GLY B N 1
ATOM 5962 C CA . GLY B 1 363 ? 5.803 31.306 46.886 1.00 17.77 384 GLY B CA 1
ATOM 5963 C C . GLY B 1 363 ? 5.978 31.798 45.455 1.00 19.32 384 GLY B C 1
ATOM 5964 O O . GLY B 1 363 ? 5.267 31.357 44.540 1.00 18.41 384 GLY B O 1
ATOM 5965 N N . HIS B 1 364 ? 6.893 32.735 45.269 1.00 16.84 385 HIS B N 1
ATOM 5966 C CA . HIS B 1 364 ? 7.170 33.260 43.939 1.00 19.30 385 HIS B CA 1
ATOM 5967 C C . HIS B 1 364 ? 8.238 32.401 43.297 1.00 18.93 385 HIS B C 1
ATOM 5968 O O . HIS B 1 364 ? 9.397 32.426 43.725 1.00 19.12 385 HIS B O 1
ATOM 5975 N N . LEU B 1 365 ? 7.853 31.625 42.278 1.00 15.94 386 LEU B N 1
ATOM 5976 C CA . LEU B 1 365 ? 8.774 30.685 41.644 1.00 15.56 386 LEU B CA 1
ATOM 5977 C C . LEU B 1 365 ? 9.651 31.327 40.556 1.00 17.85 386 LEU B C 1
ATOM 5978 O O . LEU B 1 365 ? 10.343 30.617 39.822 1.00 16.69 386 LEU B O 1
ATOM 5983 N N . LEU B 1 366 ? 9.620 32.660 40.475 1.00 17.90 387 LEU B N 1
ATOM 5984 C CA . LEU B 1 366 ? 10.562 33.432 39.644 1.00 18.65 387 LEU B CA 1
ATOM 5985 C C . LEU B 1 366 ? 10.389 32.997 38.183 1.00 17.25 387 LEU B C 1
ATOM 5986 O O . LEU B 1 366 ? 9.284 33.119 37.682 1.00 18.18 387 LEU B O 1
ATOM 5991 N N . GLY B 1 367 ? 11.423 32.463 37.524 1.00 15.98 388 GLY B N 1
ATOM 5992 C CA . GLY B 1 367 ? 11.271 32.010 36.125 1.00 19.44 388 GLY B CA 1
ATOM 5993 C C . GLY B 1 367 ? 10.217 30.935 35.888 1.00 18.54 388 GLY B C 1
ATOM 5994 O O . GLY B 1 367 ? 9.728 30.763 34.759 1.00 16.55 388 GLY B O 1
ATOM 5995 N N . ALA B 1 368 ? 9.873 30.190 36.937 1.00 16.87 389 ALA B N 1
ATOM 5996 C CA . ALA B 1 368 ? 8.850 29.141 36.822 1.00 17.25 389 ALA B CA 1
ATOM 5997 C C . ALA B 1 368 ? 7.449 29.651 37.137 1.00 16.69 389 ALA B C 1
ATOM 5998 O O . ALA B 1 368 ? 6.477 28.948 36.859 1.00 16.24 389 ALA B O 1
ATOM 6000 N N . ALA B 1 369 ? 7.341 30.845 37.729 1.00 16.85 390 ALA B N 1
ATOM 6001 C CA . ALA B 1 369 ? 6.043 31.343 38.215 1.00 16.54 390 ALA B CA 1
ATOM 6002 C C . ALA B 1 369 ? 4.996 31.389 37.107 1.00 16.53 390 ALA B C 1
ATOM 6003 O O . ALA B 1 369 ? 3.862 30.973 37.313 1.00 17.84 390 ALA B O 1
ATOM 6005 N N . GLY B 1 370 ? 5.365 31.882 35.931 1.00 14.16 391 GLY B N 1
ATOM 6006 C CA . GLY B 1 370 ? 4.363 32.062 34.878 1.00 16.83 391 GLY B CA 1
ATOM 6007 C C . GLY B 1 370 ? 3.905 30.722 34.315 1.00 15.94 391 GLY B C 1
ATOM 6008 O O . GLY B 1 370 ? 2.781 30.614 33.811 1.00 16.06 391 GLY B O 1
ATOM 6009 N N . ALA B 1 371 ? 4.778 29.709 34.410 1.00 15.14 392 ALA B N 1
ATOM 6010 C CA . ALA B 1 371 ? 4.468 28.353 33.912 1.00 14.94 392 ALA B CA 1
ATOM 6011 C C . ALA B 1 371 ? 3.626 27.596 34.932 1.00 16.16 392 ALA B C 1
ATOM 6012 O O . ALA B 1 371 ? 2.633 26.949 34.578 1.00 16.98 392 ALA B O 1
ATOM 6014 N N . VAL B 1 372 ? 3.993 27.700 36.215 1.00 15.57 393 VAL B N 1
ATOM 6015 C CA . VAL B 1 372 ? 3.181 27.046 37.250 1.00 16.39 393 VAL B CA 1
ATOM 6016 C C . VAL B 1 372 ? 1.769 27.632 37.261 1.00 16.85 393 VAL B C 1
ATOM 6017 O O . VAL B 1 372 ? 0.800 26.915 37.413 1.00 16.79 393 VAL B O 1
ATOM 6021 N N . GLU B 1 373 ? 1.682 28.950 37.082 1.00 15.51 394 GLU B N 1
ATOM 6022 C CA . GLU B 1 373 ? 0.387 29.632 37.106 1.00 16.24 394 GLU B CA 1
ATOM 6023 C C . GLU B 1 373 ? -0.388 29.403 35.818 1.00 17.46 394 GLU B C 1
ATOM 6024 O O . GLU B 1 373 ? -1.602 29.281 35.876 1.00 17.30 394 GLU B O 1
ATOM 6030 N N . ALA B 1 374 ? 0.302 29.243 34.678 1.00 16.97 395 ALA B N 1
ATOM 6031 C CA . ALA B 1 374 ? -0.379 28.743 33.469 1.00 16.11 395 ALA B CA 1
ATOM 6032 C C . ALA B 1 374 ? -0.936 27.324 33.713 1.00 14.52 395 ALA B C 1
ATOM 6033 O O . ALA B 1 374 ? -2.059 27.018 33.311 1.00 17.42 395 ALA B O 1
ATOM 6035 N N . ALA B 1 375 ? -0.174 26.479 34.398 1.00 15.15 396 ALA B N 1
ATOM 6036 C CA . ALA B 1 375 ? -0.696 25.144 34.799 1.00 15.05 396 ALA B CA 1
ATOM 6037 C C . ALA B 1 375 ? -1.953 25.239 35.686 1.00 17.59 396 ALA B C 1
ATOM 6038 O O . ALA B 1 375 ? -2.960 24.570 35.434 1.00 16.28 396 ALA B O 1
ATOM 6040 N N . PHE B 1 376 ? -1.916 26.096 36.706 1.00 15.61 397 PHE B N 1
ATOM 6041 C CA . PHE B 1 376 ? -3.072 26.241 37.587 1.00 15.16 397 PHE B CA 1
ATOM 6042 C C . PHE B 1 376 ? -4.273 26.813 36.855 1.00 16.96 397 PHE B C 1
ATOM 6043 O O . PHE B 1 376 ? -5.416 26.423 37.125 1.00 18.26 397 PHE B O 1
ATOM 6051 N N . THR B 1 377 ? -4.036 27.728 35.918 1.00 16.65 398 THR B N 1
ATOM 6052 C CA . THR B 1 377 ? -5.147 28.298 35.140 1.00 16.48 398 THR B CA 1
ATOM 6053 C C . THR B 1 377 ? -5.755 27.253 34.197 1.00 14.57 398 THR B C 1
ATOM 6054 O O . THR B 1 377 ? -6.975 27.189 34.022 1.00 17.87 398 THR B O 1
ATOM 6058 N N . THR B 1 378 ? -4.895 26.429 33.611 1.00 14.94 399 THR B N 1
ATOM 6059 C CA . THR B 1 378 ? -5.317 25.295 32.782 1.00 14.99 399 THR B CA 1
ATOM 6060 C C . THR B 1 378 ? -6.200 24.346 33.596 1.00 14.85 399 THR B C 1
ATOM 6061 O O . THR B 1 378 ? -7.252 23.938 33.142 1.00 17.13 399 THR B O 1
ATOM 6065 N N . LEU B 1 379 ? -5.778 24.044 34.819 1.00 15.17 400 LEU B N 1
ATOM 6066 C CA . LEU B 1 379 ? -6.538 23.094 35.659 1.00 17.92 400 LEU B CA 1
ATOM 6067 C C . LEU B 1 379 ? -7.828 23.720 36.158 1.00 18.52 400 LEU B C 1
ATOM 6068 O O . LEU B 1 379 ? -8.851 23.049 36.265 1.00 20.45 400 LEU B O 1
ATOM 6073 N N . ALA B 1 380 ? -7.798 25.025 36.415 1.00 15.95 401 ALA B N 1
ATOM 6074 C CA . ALA B 1 380 ? -9.025 25.737 36.758 1.00 16.79 401 ALA B CA 1
ATOM 6075 C C . ALA B 1 380 ? -10.040 25.616 35.605 1.00 20.99 401 ALA B C 1
ATOM 6076 O O . ALA B 1 380 ? -11.230 25.437 35.847 1.00 20.15 401 ALA B O 1
ATOM 6078 N N . CYS B 1 381 ? -9.572 25.725 34.362 1.00 16.65 402 CYS B N 1
ATOM 6079 C CA . CYS B 1 381 ? -10.440 25.571 33.185 1.00 19.45 402 CYS B CA 1
ATOM 6080 C C . CYS B 1 381 ? -11.017 24.162 33.113 1.00 19.61 402 CYS B C 1
ATOM 6081 O O . CYS B 1 381 ? -12.224 23.962 32.890 1.00 23.48 402 CYS B O 1
ATOM 6084 N N . TYR B 1 382 ? -10.150 23.171 33.298 1.00 16.99 403 TYR B N 1
ATOM 6085 C CA . TYR B 1 382 ? -10.541 21.768 33.186 1.00 17.08 403 TYR B CA 1
ATOM 6086 C C . TYR B 1 382 ? -11.562 21.378 34.250 1.00 20.88 403 TYR B C 1
ATOM 6087 O O . TYR B 1 382 ? -12.557 20.673 33.959 1.00 21.57 403 TYR B O 1
ATOM 6096 N N . TYR B 1 383 ? -11.327 21.839 35.475 1.00 20.13 404 TYR B N 1
ATOM 6097 C CA . TYR B 1 383 ? -12.195 21.499 36.621 1.00 22.57 404 TYR B CA 1
ATOM 6098 C C . TYR B 1 383 ? -13.311 22.493 36.929 1.00 20.87 404 TYR B C 1
ATOM 6099 O O . TYR B 1 383 ? -14.226 22.171 37.702 1.00 23.58 404 TYR B O 1
ATOM 6108 N N . GLN B 1 384 ? -13.243 23.685 36.334 1.00 18.16 405 GLN B N 1
ATOM 6109 C CA . GLN B 1 384 ? -14.124 24.814 36.674 1.00 22.30 405 GLN B CA 1
ATOM 6110 C C . GLN B 1 384 ? -14.180 24.982 38.206 1.00 23.71 405 GLN B C 1
ATOM 6111 O O . GLN B 1 384 ? -15.256 25.027 38.815 1.00 23.42 405 GLN B O 1
ATOM 6117 N N . LYS B 1 385 ? -12.991 25.038 38.808 1.00 20.31 406 LYS B N 1
ATOM 6118 C CA . LYS B 1 385 ? -12.809 25.240 40.240 1.00 18.08 406 LYS B CA 1
ATOM 6119 C C . LYS B 1 385 ? -11.581 26.136 40.422 1.00 17.85 406 LYS B C 1
ATOM 6120 O O . LYS B 1 385 ? -10.557 25.960 39.742 1.00 17.64 406 LYS B O 1
ATOM 6126 N N . LEU B 1 386 ? -11.705 27.098 41.327 1.00 17.80 407 LEU B N 1
ATOM 6127 C CA . LEU B 1 386 ? -10.723 28.155 41.441 1.00 18.70 407 LEU B CA 1
ATOM 6128 C C . LEU B 1 386 ? -9.959 28.056 42.739 1.00 20.08 407 LEU B C 1
ATOM 6129 O O . LEU B 1 386 ? -10.569 27.981 43.815 1.00 20.53 407 LEU B O 1
ATOM 6134 N N . PRO B 1 387 ? -8.618 28.112 42.653 1.00 17.94 408 PRO B N 1
ATOM 6135 C CA . PRO B 1 387 ? -7.812 28.019 43.855 1.00 14.79 408 PRO B CA 1
ATOM 6136 C C . PRO B 1 387 ? -7.840 29.346 44.606 1.00 18.64 408 PRO B C 1
ATOM 6137 O O . PRO B 1 387 ? -7.985 30.413 43.996 1.00 18.50 408 PRO B O 1
ATOM 6141 N N . PRO B 1 388 ? -7.727 29.278 45.934 1.00 18.07 409 PRO B N 1
ATOM 6142 C CA . PRO B 1 388 ? -7.865 30.475 46.745 1.00 18.87 409 PRO B CA 1
ATOM 6143 C C . PRO B 1 388 ? -6.620 31.373 46.773 1.00 17.19 409 PRO B C 1
ATOM 6144 O O . PRO B 1 388 ? -5.501 30.933 46.469 1.00 16.06 409 PRO B O 1
ATOM 6148 N N . THR B 1 389 ? -6.826 32.631 47.148 1.00 15.82 410 THR B N 1
ATOM 6149 C CA . THR B 1 389 ? -5.738 33.461 47.617 1.00 16.75 410 THR B CA 1
ATOM 6150 C C . THR B 1 389 ? -5.632 33.238 49.122 1.00 19.13 410 THR B C 1
ATOM 6151 O O . THR B 1 389 ? -6.550 33.568 49.870 1.00 19.95 410 THR B O 1
ATOM 6155 N N . LEU B 1 390 ? -4.503 32.690 49.561 1.00 19.21 411 LEU B N 1
ATOM 6156 C CA . LEU B 1 390 ? -4.266 32.475 50.991 1.00 17.31 411 LEU B CA 1
ATOM 6157 C C . LEU B 1 390 ? -4.085 33.760 51.773 1.00 20.47 411 LEU B C 1
ATOM 6158 O O . LEU B 1 390 ? -3.657 34.796 51.237 1.00 19.35 411 LEU B O 1
ATOM 6163 N N . ASN B 1 391 ? -4.432 33.689 53.059 1.00 17.91 412 ASN B N 1
ATOM 6164 C CA . ASN B 1 391 ? -4.178 34.771 54.018 1.00 19.20 412 ASN B CA 1
ATOM 6165 C C . ASN B 1 391 ? -5.022 36.033 53.842 1.00 18.51 412 ASN B C 1
ATOM 6166 O O . ASN B 1 391 ? -4.866 36.995 54.611 1.00 21.06 412 ASN B O 1
ATOM 6171 N N . LEU B 1 392 ? -5.936 36.038 52.874 1.00 20.18 413 LEU B N 1
ATOM 6172 C CA . LEU B 1 392 ? -6.731 37.244 52.628 1.00 18.02 413 LEU B CA 1
ATOM 6173 C C . LEU B 1 392 ? -7.955 37.294 53.555 1.00 20.45 413 LEU B C 1
ATOM 6174 O O . LEU B 1 392 ? -9.077 36.958 53.157 1.00 21.27 413 LEU B O 1
ATOM 6179 N N . ASP B 1 393 ? -7.732 37.690 54.804 1.00 20.47 414 ASP B N 1
ATOM 6180 C CA . ASP B 1 393 ? -8.836 37.690 55.758 1.00 21.44 414 ASP B CA 1
ATOM 6181 C C . ASP B 1 393 ? -9.585 39.018 55.796 1.00 29.38 414 ASP B C 1
ATOM 6182 O O . ASP B 1 393 ? -10.712 39.102 56.309 1.00 32.97 414 ASP B O 1
ATOM 6187 N N . CYS B 1 394 ? -8.962 40.045 55.225 1.00 26.59 415 CYS B N 1
ATOM 6188 C CA . CYS B 1 394 ? -9.557 41.373 55.109 1.00 29.10 415 CYS B CA 1
ATOM 6189 C C . CYS B 1 394 ? -8.863 42.103 53.966 1.00 29.70 415 CYS B C 1
ATOM 6190 O O . CYS B 1 394 ? -7.812 41.656 53.490 1.00 27.62 415 CYS B O 1
ATOM 6193 N N . SER B 1 395 ? -9.433 43.223 53.519 1.00 30.04 416 SER B N 1
ATOM 6194 C CA . SER B 1 395 ? -8.777 44.028 52.478 1.00 33.12 416 SER B CA 1
ATOM 6195 C C . SER B 1 395 ? -9.187 45.493 52.523 1.00 33.35 416 SER B C 1
ATOM 6196 O O . SER B 1 395 ? -10.236 45.830 53.079 1.00 34.91 416 SER B O 1
ATOM 6199 N N . GLU B 1 396 ? -8.341 46.356 51.957 1.00 33.15 417 GLU B N 1
ATOM 6200 C CA . GLU B 1 396 ? -8.642 47.785 51.829 1.00 29.08 417 GLU B CA 1
ATOM 6201 C C . GLU B 1 396 ? -9.791 47.989 50.840 1.00 29.27 417 GLU B C 1
ATOM 6202 O O . GLU B 1 396 ? -10.038 47.128 49.986 1.00 23.75 417 GLU B O 1
ATOM 6208 N N . PRO B 1 397 ? -10.484 49.144 50.924 1.00 27.17 418 PRO B N 1
ATOM 6209 C CA . PRO B 1 397 ? -11.600 49.410 50.015 1.00 23.71 418 PRO B CA 1
ATOM 6210 C C . PRO B 1 397 ? -11.219 49.319 48.536 1.00 21.55 418 PRO B C 1
ATOM 6211 O O . PRO B 1 397 ? -12.075 48.972 47.706 1.00 23.85 418 PRO B O 1
ATOM 6215 N N . GLU B 1 398 ? -9.966 49.619 48.194 1.00 20.42 419 GLU B N 1
ATOM 6216 C CA . GLU B 1 398 ? -9.571 49.565 46.782 1.00 20.95 419 GLU B CA 1
ATOM 6217 C C . GLU B 1 398 ? -9.548 48.122 46.275 1.00 18.61 419 GLU B C 1
ATOM 6218 O O . GLU B 1 398 ? -9.720 47.882 45.086 1.00 21.97 419 GLU B O 1
ATOM 6224 N N . PHE B 1 399 ? -9.359 47.168 47.187 1.00 19.16 420 PHE B N 1
ATOM 6225 C CA . PHE B 1 399 ? -9.394 45.748 46.814 1.00 20.71 420 PHE B CA 1
ATOM 6226 C C . PHE B 1 399 ? -10.792 45.185 47.052 1.00 19.53 420 PHE B C 1
ATOM 6227 O O . PHE B 1 399 ? -11.056 44.514 48.059 1.00 19.96 420 PHE B O 1
ATOM 6235 N N . ASP B 1 400 ? -11.682 45.485 46.110 1.00 16.22 421 ASP B N 1
ATOM 6236 C CA . ASP B 1 400 ? -13.109 45.221 46.269 1.00 19.08 421 ASP B CA 1
ATOM 6237 C C . ASP B 1 400 ? -13.658 44.142 45.329 1.00 21.41 421 ASP B C 1
ATOM 6238 O O . ASP B 1 400 ? -14.882 43.995 45.192 1.00 21.42 421 ASP B O 1
ATOM 6243 N N . LEU B 1 401 ? -12.756 43.377 44.709 1.00 19.84 422 LEU B N 1
ATOM 6244 C CA . LEU B 1 401 ? -13.153 42.290 43.819 1.00 16.26 422 LEU B CA 1
ATOM 6245 C C . LEU B 1 401 ? -13.293 40.966 44.586 1.00 19.16 422 LEU B C 1
ATOM 6246 O O . LEU B 1 401 ? -13.097 40.927 45.816 1.00 18.44 422 LEU B O 1
ATOM 6251 N N . ASN B 1 402 ? -13.662 39.901 43.868 1.00 18.90 423 ASN B N 1
ATOM 6252 C CA . ASN B 1 402 ? -13.665 38.553 44.422 1.00 17.74 423 ASN B CA 1
ATOM 6253 C C . ASN B 1 402 ? -12.295 37.961 44.167 1.00 17.21 423 ASN B C 1
ATOM 6254 O O . ASN B 1 402 ? -11.987 37.608 43.011 1.00 18.95 423 ASN B O 1
ATOM 6259 N N . TYR B 1 403 ? -11.471 37.877 45.219 1.00 18.34 424 TYR B N 1
ATOM 6260 C CA . TYR B 1 403 ? -10.106 37.317 45.079 1.00 16.81 424 TYR B CA 1
ATOM 6261 C C . TYR B 1 403 ? -10.034 35.886 45.549 1.00 18.57 424 TYR B C 1
ATOM 6262 O O . TYR B 1 403 ? -8.959 35.399 45.873 1.00 18.16 424 TYR B O 1
ATOM 6271 N N . VAL B 1 404 ? -11.186 35.215 45.570 1.00 15.95 425 VAL B N 1
ATOM 6272 C CA . VAL B 1 404 ? -11.279 33.834 46.033 1.00 18.11 425 VAL B CA 1
ATOM 6273 C C . VAL B 1 404 ? -10.553 33.712 47.383 1.00 19.19 425 VAL B C 1
ATOM 6274 O O . VAL B 1 404 ? -9.686 32.853 47.575 1.00 18.27 425 VAL B O 1
ATOM 6278 N N . PRO B 1 405 ? -10.913 34.584 48.344 1.00 17.77 426 PRO B N 1
ATOM 6279 C CA . PRO B 1 405 ? -10.159 34.592 49.604 1.00 14.91 426 PRO B CA 1
ATOM 6280 C C . PRO B 1 405 ? -10.277 33.298 50.387 1.00 18.59 426 PRO B C 1
ATOM 6281 O O . PRO B 1 405 ? -11.393 32.780 50.577 1.00 19.75 426 PRO B O 1
ATOM 6285 N N . LEU B 1 406 ? -9.127 32.782 50.829 1.00 18.45 427 LEU B N 1
ATOM 6286 C CA . LEU B 1 406 ? -9.042 31.697 51.834 1.00 17.76 427 LEU B CA 1
ATOM 6287 C C . LEU B 1 406 ? -9.392 30.290 51.379 1.00 20.30 427 LEU B C 1
ATOM 6288 O O . LEU B 1 406 ? -8.655 29.340 51.677 1.00 22.16 427 LEU B O 1
ATOM 6293 N N . LYS B 1 407 ? -10.526 30.166 50.690 1.00 19.60 428 LYS B N 1
ATOM 6294 C CA . LYS B 1 407 ? -11.150 28.885 50.377 1.00 21.18 428 LYS B CA 1
ATOM 6295 C C . LYS B 1 407 ? -11.457 28.808 48.882 1.00 20.94 428 LYS B C 1
ATOM 6296 O O . LYS B 1 407 ? -11.925 29.785 48.280 1.00 19.06 428 LYS B O 1
ATOM 6302 N N . ALA B 1 408 ? -11.203 27.641 48.292 1.00 19.21 429 ALA B N 1
ATOM 6303 C CA . ALA B 1 408 ? -11.449 27.414 46.869 1.00 19.03 429 ALA B CA 1
ATOM 6304 C C . ALA B 1 408 ? -12.909 27.636 46.551 1.00 22.93 429 ALA B C 1
ATOM 6305 O O . ALA B 1 408 ? -13.765 27.393 47.402 1.00 23.01 429 ALA B O 1
ATOM 6307 N N . GLN B 1 409 ? -13.181 28.118 45.340 1.00 18.30 430 GLN B N 1
ATOM 6308 C CA . GLN B 1 409 ? -14.548 28.328 44.871 1.00 17.60 430 GLN B CA 1
ATOM 6309 C C . GLN B 1 409 ? -14.875 27.532 43.621 1.00 19.98 430 GLN B C 1
ATOM 6310 O O . GLN B 1 409 ? -14.081 27.475 42.693 1.00 20.58 430 GLN B O 1
ATOM 6316 N N . GLU B 1 410 ? -16.064 26.934 43.592 1.00 21.64 431 GLU B N 1
ATOM 6317 C CA A GLU B 1 410 ? -16.572 26.349 42.362 0.50 19.77 431 GLU B CA 1
ATOM 6318 C CA B GLU B 1 410 ? -16.582 26.354 42.361 0.50 24.30 431 GLU B CA 1
ATOM 6319 C C . GLU B 1 410 ? -16.900 27.511 41.433 1.00 24.20 431 GLU B C 1
ATOM 6320 O O . GLU B 1 410 ? -17.321 28.578 41.887 1.00 28.34 431 GLU B O 1
ATOM 6331 N N . TRP B 1 411 ? -16.704 27.319 40.137 1.00 26.42 432 TRP B N 1
ATOM 6332 C CA . TRP B 1 411 ? -17.084 28.360 39.188 1.00 32.58 432 TRP B CA 1
ATOM 6333 C C . TRP B 1 411 ? -17.703 27.756 37.940 1.00 34.23 432 TRP B C 1
ATOM 6334 O O . TRP B 1 411 ? -17.074 27.688 36.885 1.00 37.78 432 TRP B O 1
ATOM 6345 N N . LYS B 1 412 ? -18.944 27.317 38.074 1.00 38.11 433 LYS B N 1
ATOM 6346 C CA . LYS B 1 412 ? -19.608 26.611 36.991 1.00 41.91 433 LYS B CA 1
ATOM 6347 C C . LYS B 1 412 ? -20.271 27.576 36.023 1.00 42.30 433 LYS B C 1
ATOM 6348 O O . LYS B 1 412 ? -20.922 28.541 36.431 1.00 44.91 433 LYS B O 1
ATOM 6354 N N . THR B 1 413 ? -20.054 27.324 34.735 1.00 36.88 434 THR B N 1
ATOM 6355 C CA A THR B 1 413 ? -20.714 28.077 33.673 0.50 34.45 434 THR B CA 1
ATOM 6356 C CA B THR B 1 413 ? -20.702 28.085 33.673 0.50 32.63 434 THR B CA 1
ATOM 6357 C C . THR B 1 413 ? -21.069 27.142 32.538 1.00 31.85 434 THR B C 1
ATOM 6358 O O . THR B 1 413 ? -20.348 26.182 32.264 1.00 30.99 434 THR B O 1
ATOM 6365 N N . GLU B 1 414 ? -22.198 27.414 31.890 1.00 30.33 435 GLU B N 1
ATOM 6366 C CA . GLU B 1 414 ? -22.601 26.629 30.731 1.00 31.51 435 GLU B CA 1
ATOM 6367 C C . GLU B 1 414 ? -21.953 27.203 29.484 1.00 33.18 435 GLU B C 1
ATOM 6368 O O . GLU B 1 414 ? -21.786 26.495 28.487 1.00 37.26 435 GLU B O 1
ATOM 6374 N N . LYS B 1 415 ? -21.589 28.483 29.544 1.00 29.67 436 LYS B N 1
ATOM 6375 C CA . LYS B 1 415 ? -20.768 29.104 28.504 1.00 27.96 436 LYS B CA 1
ATOM 6376 C C . LYS B 1 415 ? -19.309 28.692 28.671 1.00 26.73 436 LYS B C 1
ATOM 6377 O O . LYS B 1 415 ? -18.935 28.110 29.681 1.00 25.44 436 LYS B O 1
ATOM 6383 N N . ARG B 1 416 ? -18.487 29.003 27.679 1.00 21.42 437 ARG B N 1
ATOM 6384 C CA . ARG B 1 416 ? -17.086 28.601 27.730 1.00 18.94 437 ARG B CA 1
ATOM 6385 C C . ARG B 1 416 ? -16.362 29.220 28.926 1.00 17.63 437 ARG B C 1
ATOM 6386 O O . ARG B 1 416 ? -16.479 30.425 29.174 1.00 20.03 437 ARG B O 1
ATOM 6394 N N . PHE B 1 417 ? -15.610 28.394 29.659 1.00 17.38 438 PHE B N 1
ATOM 6395 C CA . PHE B 1 417 ? -14.779 28.901 30.748 1.00 17.50 438 PHE B CA 1
ATOM 6396 C C . PHE B 1 417 ? -13.490 29.429 30.123 1.00 18.33 438 PHE B C 1
ATOM 6397 O O . PHE B 1 417 ? -12.732 28.676 29.494 1.00 18.18 438 PHE B O 1
ATOM 6405 N N . ILE B 1 418 ? -13.240 30.728 30.289 1.00 17.10 439 ILE B N 1
ATOM 6406 C CA . ILE B 1 418 ? -12.029 31.334 29.731 1.00 17.27 439 ILE B CA 1
ATOM 6407 C C . ILE B 1 418 ? -11.301 32.064 30.848 1.00 17.86 439 ILE B C 1
ATOM 6408 O O . ILE B 1 418 ? -11.910 32.848 31.583 1.00 17.82 439 ILE B O 1
ATOM 6413 N N . GLY B 1 419 ? -10.005 31.789 30.969 1.00 16.49 440 GLY B N 1
ATOM 6414 C CA . GLY B 1 419 ? -9.176 32.419 31.983 1.00 15.41 440 GLY B CA 1
ATOM 6415 C C . GLY B 1 419 ? -8.001 33.171 31.415 1.00 16.95 440 GLY B C 1
ATOM 6416 O O . GLY B 1 419 ? -7.606 32.939 30.277 1.00 16.90 440 GLY B O 1
ATOM 6417 N N . LEU B 1 420 ? -7.462 34.090 32.213 1.00 16.19 441 LEU B N 1
ATOM 6418 C CA . LEU B 1 420 ? -6.208 34.756 31.876 1.00 15.66 441 LEU B CA 1
ATOM 6419 C C . LEU B 1 420 ? -5.255 34.436 32.983 1.00 15.25 441 LEU B C 1
ATOM 6420 O O . LEU B 1 420 ? -5.663 34.216 34.139 1.00 16.58 441 LEU B O 1
ATOM 6425 N N . THR B 1 421 ? -3.976 34.418 32.641 1.00 14.76 442 THR B N 1
ATOM 6426 C CA . THR B 1 421 ? -2.917 34.372 33.654 1.00 13.67 442 THR B CA 1
ATOM 6427 C C . THR B 1 421 ? -1.869 35.418 33.320 1.00 15.44 442 THR B C 1
ATOM 6428 O O . THR B 1 421 ? -1.445 35.502 32.167 1.00 17.00 442 THR B O 1
ATOM 6432 N N . ASN B 1 422 ? -1.501 36.239 34.317 1.00 13.61 443 ASN B N 1
ATOM 6433 C CA . ASN B 1 422 ? -0.580 37.348 34.121 1.00 13.20 443 ASN B CA 1
ATOM 6434 C C . ASN B 1 422 ? 0.763 37.102 34.752 1.00 16.54 443 ASN B C 1
ATOM 6435 O O . ASN B 1 422 ? 0.834 36.564 35.854 1.00 16.53 443 ASN B O 1
ATOM 6440 N N . SER B 1 423 ? 1.826 37.557 34.086 1.00 15.11 444 SER B N 1
ATOM 6441 C CA . SER B 1 423 ? 3.170 37.517 34.678 1.00 15.66 444 SER B CA 1
ATOM 6442 C C . SER B 1 423 ? 3.913 38.788 34.342 1.00 17.45 444 SER B C 1
ATOM 6443 O O . SER B 1 423 ? 3.963 39.202 33.194 1.00 16.71 444 SER B O 1
ATOM 6446 N N . PHE B 1 424 ? 4.492 39.409 35.363 1.00 17.39 445 PHE B N 1
ATOM 6447 C CA . PHE B 1 424 ? 5.238 40.648 35.171 1.00 20.10 445 PHE B CA 1
ATOM 6448 C C . PHE B 1 424 ? 6.623 40.451 35.757 1.00 20.49 445 PHE B C 1
ATOM 6449 O O . PHE B 1 424 ? 6.801 39.682 36.711 1.00 25.69 445 PHE B O 1
ATOM 6457 N N . GLY B 1 425 ? 7.604 41.148 35.213 1.00 19.56 446 GLY B N 1
ATOM 6458 C CA . GLY B 1 425 ? 8.964 40.967 35.694 1.00 19.30 446 GLY B CA 1
ATOM 6459 C C . GLY B 1 425 ? 9.733 42.273 35.777 1.00 20.62 446 GLY B C 1
ATOM 6460 O O . GLY B 1 425 ? 9.317 43.301 35.193 1.00 20.15 446 GLY B O 1
ATOM 6461 N N . PHE B 1 426 ? 10.839 42.235 36.521 1.00 19.45 447 PHE B N 1
ATOM 6462 C CA . PHE B 1 426 ? 11.834 43.309 36.506 1.00 18.16 447 PHE B CA 1
ATOM 6463 C C . PHE B 1 426 ? 12.177 43.642 35.066 1.00 19.81 447 PHE B C 1
ATOM 6464 O O . PHE B 1 426 ? 12.227 42.744 34.216 1.00 21.43 447 PHE B O 1
ATOM 6472 N N . GLY B 1 427 ? 12.403 44.918 34.783 1.00 18.10 448 GLY B N 1
ATOM 6473 C CA . GLY B 1 427 ? 12.610 45.374 33.398 1.00 20.07 448 GLY B CA 1
ATOM 6474 C C . GLY B 1 427 ? 11.303 45.834 32.790 1.00 21.43 448 GLY B C 1
ATOM 6475 O O . GLY B 1 427 ? 11.265 46.327 31.652 1.00 24.31 448 GLY B O 1
ATOM 6476 N N . GLY B 1 428 ? 10.222 45.671 33.539 1.00 17.17 449 GLY B N 1
ATOM 6477 C CA . GLY B 1 428 ? 8.893 46.071 33.058 1.00 18.53 449 GLY B CA 1
ATOM 6478 C C . GLY B 1 428 ? 8.314 45.157 31.998 1.00 19.91 449 GLY B C 1
ATOM 6479 O O . GLY B 1 428 ? 7.427 45.557 31.252 1.00 19.08 449 GLY B O 1
ATOM 6480 N N . THR B 1 429 ? 8.772 43.905 31.975 1.00 16.72 450 THR B N 1
ATOM 6481 C CA . THR B 1 429 ? 8.376 42.973 30.928 1.00 16.54 450 THR B CA 1
ATOM 6482 C C . THR B 1 429 ? 7.114 42.245 31.390 1.00 17.00 450 THR B C 1
ATOM 6483 O O . THR B 1 429 ? 7.078 41.704 32.493 1.00 17.68 450 THR B O 1
ATOM 6487 N N . ASN B 1 430 ? 6.077 42.271 30.553 1.00 16.55 451 ASN B N 1
ATOM 6488 C CA . ASN B 1 430 ? 4.763 41.755 30.920 1.00 15.65 451 ASN B CA 1
ATOM 6489 C C . ASN B 1 430 ? 4.249 40.753 29.885 1.00 14.23 451 ASN B C 1
ATOM 6490 O O . ASN B 1 430 ? 4.452 40.936 28.689 1.00 14.63 451 ASN B O 1
ATOM 6495 N N . ALA B 1 431 ? 3.503 39.753 30.351 1.00 14.57 452 ALA B N 1
ATOM 6496 C CA . ALA B 1 431 ? 2.830 38.801 29.458 1.00 14.78 452 ALA B CA 1
ATOM 6497 C C . ALA B 1 431 ? 1.543 38.295 30.092 1.00 15.09 452 ALA B C 1
ATOM 6498 O O . ALA B 1 431 ? 1.444 38.166 31.319 1.00 14.96 452 ALA B O 1
ATOM 6500 N N . THR B 1 432 ? 0.561 38.026 29.225 1.00 14.13 453 THR B N 1
ATOM 6501 C CA . THR B 1 432 ? -0.685 37.385 29.628 1.00 14.11 453 THR B CA 1
ATOM 6502 C C . THR B 1 432 ? -0.950 36.217 28.678 1.00 15.43 453 THR B C 1
ATOM 6503 O O . THR B 1 432 ? -0.684 36.330 27.474 1.00 15.32 453 THR B O 1
ATOM 6507 N N . LEU B 1 433 ? -1.458 35.103 29.216 1.00 14.37 454 LEU B N 1
ATOM 6508 C CA . LEU B 1 433 ? -1.947 33.998 28.392 1.00 13.06 454 LEU B CA 1
ATOM 6509 C C . LEU B 1 433 ? -3.438 33.857 28.619 1.00 16.71 454 LEU B C 1
ATOM 6510 O O . LEU B 1 433 ? -3.898 33.982 29.759 1.00 16.77 454 LEU B O 1
ATOM 6515 N N . CYS B 1 434 ? -4.175 33.608 27.535 1.00 14.56 455 CYS B N 1
ATOM 6516 C CA . CYS B 1 434 ? -5.618 33.388 27.571 1.00 15.18 455 CYS B CA 1
ATOM 6517 C C . CYS B 1 434 ? -5.804 31.903 27.279 1.00 14.24 455 CYS B C 1
ATOM 6518 O O . CYS B 1 434 ? -5.397 31.409 26.215 1.00 15.64 455 CYS B O 1
ATOM 6521 N N . ILE B 1 435 ? -6.406 31.195 28.236 1.00 15.92 456 ILE B N 1
ATOM 6522 C CA . ILE B 1 435 ? -6.538 29.731 28.196 1.00 15.10 456 ILE B CA 1
ATOM 6523 C C . ILE B 1 435 ? -8.008 29.407 28.456 1.00 16.39 456 ILE B C 1
ATOM 6524 O O . ILE B 1 435 ? -8.649 30.064 29.292 1.00 16.99 456 ILE B O 1
ATOM 6529 N N . ALA B 1 436 ? -8.532 28.403 27.751 1.00 14.14 457 ALA B N 1
ATOM 6530 C CA . ALA B 1 436 ? -9.977 28.120 27.809 1.00 15.51 457 ALA B CA 1
ATOM 6531 C C . ALA B 1 436 ? -10.296 26.635 27.878 1.00 19.50 457 ALA B C 1
ATOM 6532 O O . ALA B 1 436 ? -9.585 25.800 27.304 1.00 17.05 457 ALA B O 1
ATOM 6534 N N . GLY B 1 437 ? -11.380 26.309 28.577 1.00 16.46 458 GLY B N 1
ATOM 6535 C CA . GLY B 1 437 ? -11.907 24.943 28.558 1.00 18.10 458 GLY B CA 1
ATOM 6536 C C . GLY B 1 437 ? -12.340 24.516 27.167 1.00 22.18 458 GLY B C 1
ATOM 6537 O O . GLY B 1 437 ? -12.524 25.347 26.261 1.00 20.21 458 GLY B O 1
ATOM 6538 N N . LEU B 1 438 ? -12.451 23.203 26.990 1.00 23.45 459 LEU B N 1
ATOM 6539 C CA . LEU B 1 438 ? -12.984 22.614 25.763 1.00 34.43 459 LEU B CA 1
ATOM 6540 C C . LEU B 1 438 ? -14.214 21.759 26.060 1.00 45.48 459 LEU B C 1
ATOM 6541 O O . LEU B 1 438 ? -15.002 21.459 25.158 1.00 47.40 459 LEU B O 1
#

Secondary structure (DSSP, 8-state):
---EEEEE--EEEEEEEEEETTEESHHHHHHHHHTT---EEE--SGGGTTSS--EEEPPPBSSSTTSB-GGGTS-HHHHTTS-HHHHHHHHHHHHHHHHHT----SHHHHHTEEEEEEES---HHHHHHHHHHHHHH-GGGS-TTHHHHT-TTHHHHHHHHHHT--S-EE-B--GGGHHHHHHHHHHHHHHHTS-SEEEEEEEE---SHHHHHHHHHTT-B---S-TTTS--TT-TT--SB-BB-EEEEEEEEEHHHHHHTT----EEEEEEEEEE--S-SSSPPTT-HHHHHHHHHHHHHHT--GGG--EEE----S-HHHHHHHHHHHHHHHGGGGGTSEEE--HHHH-B-GGGHHHHHHHHHHHHHHHTEE--BTT-S---TT--SB--BSS-EE---SSS-EEEEEEEETTTEEEEEEEE--/---EEEEE--EEEEEEEEEETTEESHHHHHHHHHTT---EEE--SGGGTT-S--EEE---BSSSTTSB-GGGTS-HHHHHHS-HHHHHHHHHHHHHHHHHT----SHHHHHTEEEEEEESS--HHHHHHHHHHHHHH-GGGS-TTHHHHH-TTHHHHHHHHHHT--S-EE-B--GGGHHHHHHHHHHHHHHHTS-SEEEEEEEE---SHHHHHHHHHTT-B---S-TTTS--TT-TT---B-BB-EEEEEEEEEHHHHHHTT----EEEEEEEEEE--S-SSSPPTT-HHHHHHHHHHHHHHT--GGG--EEE----S-HHHHHHHHHHHHHHHGGGGGTSEEE--HHHH-B-GGGHHHHHHHHHHHHHHHTEEPPBTT-S---TT--S---BSS-EE---SSPPEEEEEEEETTTEEEEEEEE--

Solvent-accessible surface area: 27091 Å² total; per-residue (Å²): 82,102,32,194,82,82,101,22,43,49,0,0,0,0,0,0,0,0,0,0,8,7,0,15,16,13,68,58,0,9,94,72,2,26,60,29,88,58,9,15,71,51,24,117,40,143,102,21,177,72,10,60,6,37,0,0,0,64,4,42,109,29,100,96,96,9,60,2,39,39,117,103,26,3,57,154,77,47,46,140,14,10,5,37,0,2,4,0,0,0,0,0,0,57,22,0,4,130,26,8,45,20,103,7,150,55,118,63,48,22,43,21,0,0,0,2,0,0,0,6,7,2,17,0,44,27,0,13,105,16,6,100,69,27,111,91,146,30,14,109,144,2,48,60,84,3,1,3,50,2,8,5,1,7,0,0,0,12,0,0,33,80,49,91,1,37,3,2,1,1,0,1,1,0,8,16,0,0,0,0,0,1,0,0,9,0,6,28,9,0,1,49,38,35,4,39,0,0,0,0,0,0,0,0,10,4,24,9,24,4,0,0,0,0,12,12,52,17,191,14,11,0,82,32,82,53,34,172,79,0,2,25,0,0,9,55,141,20,58,3,13,2,1,1,12,0,0,0,0,0,0,0,0,14,39,60,39,0,61,145,70,214,19,90,36,3,0,7,2,28,0,0,0,8,2,0,11,16,43,101,34,35,27,43,39,78,73,3,83,0,8,48,46,0,0,36,33,0,7,174,19,18,70,18,109,42,113,79,2,20,0,0,0,0,16,2,11,0,30,76,84,18,0,14,3,3,3,68,0,1,58,94,20,5,147,124,43,0,116,60,2,0,0,0,0,1,1,3,2,0,0,4,0,9,0,0,0,0,0,0,0,0,0,0,0,0,0,0,3,88,87,76,62,0,0,3,0,20,35,10,105,69,52,58,130,75,6,68,17,45,6,0,57,83,162,28,53,124,60,85,57,93,68,107,12,5,0,0,0,0,1,25,12,26,0,4,0,4,0,0,0,0,0,0,10,119,197,104,21,128,74,52,91,23,45,68,0,0,0,1,0,1,0,0,0,0,8,7,0,17,19,7,62,53,0,13,96,69,2,28,62,27,90,56,10,17,68,51,21,127,46,128,103,27,133,81,14,58,1,40,0,0,0,80,4,45,110,31,104,92,164,8,60,2,40,35,92,100,28,4,60,159,76,36,53,147,15,11,2,38,1,1,4,0,0,0,0,0,0,40,40,0,4,124,35,8,46,23,94,4,123,54,93,69,52,19,49,22,0,0,1,2,0,0,1,4,6,5,10,2,76,26,0,11,120,15,1,88,35,23,117,110,131,27,38,96,115,0,50,43,80,3,0,5,46,0,10,3,1,2,0,0,0,12,0,0,35,76,44,80,1,42,3,2,1,1,1,2,1,0,8,13,0,0,0,0,0,1,0,0,9,0,5,27,9,0,0,32,41,36,4,39,0,0,0,0,0,0,0,0,14,12,25,6,33,7,1,0,0,0,8,10,56,21,215,10,7,0,80,28,82,53,34,167,75,0,2,24,0,0,8,59,138,21,52,2,9,0,0,1,12,0,0,0,0,0,0,0,0,12,18,42,41,0,63,120,69,209,19,106,38,3,0,7,2,24,0,0,0,8,1,0,15,0,39,93,20,43,36,47,32,94,51,3,92,0,8,38,43,0,0,35,33,0,6,174,14,20,64,13,110,31,116,84,2,12,0,0,0,0,15,2,11,0,29,71,112,22,0,11,5,3,2,99,0,1,59,124,25,4,151,126,34,0,119,58,2,0,0,0,0,2,1,3,3,0,0,4,0,6,0,0,0,0,0,0,1,0,0,0,0,0,0,0,4,87,80,42,61,0,0,4,0,21,38,10,107,71,50,54,127,69,4,65,18,46,5,0,56,94,158,18,53,103,52,126,52,187,177,99,2,6,0,0,1,0,0,32,13,26,0,5,0,4,0,0,0,0,0,0,10,120

Sequence (852 aa):
IEGRSRLHRRVVITGIGLVTPLGVGTHLVWDRLIGGESGIVSLVGEEEYKSIPCSVAAYVPRGSDEGQFNEQQNFVVSKKSDIKSMSSPTIMAIGAAELAMMKKDSSGWHPQSEADQVATGVVAIGMGMIPLEVVSETALNNFQTKGYNKVSPFFVPKILVNMAAGQVSIRYKKLKGPNNHAVVSTACTTGAHAVGDSFRFIAHGDADVMVAGGTDSCISPLSSLAGFSRARRALSTNSDPKLACRPFHPKRDGFVMGEGAAVLVLEEYYEHAVQQRRARIYAEVLGYGLSGDAGHITAPDDPEGEGALRCMAAALKDAGVVQQPEEEISYINAHATSTPLGDAAENKAIKHLFKDHAYALAVSSTKGATGHLLGAAGAVEAAFTTLACYYQKLPPTLNLDCSEPEFDLNYVPLKAQEWKTEKRFIGLTNSFGFGGTNATLCIAGLIEGRSRRLHRRVVITGIGLVTPLGVGTHLLVWDRLIGGESGIVSLVGEEYKSIPCCSVAAYVPRGSSDEGQFNEQNFVSKSDIKSMSSPTIMAIGAAELAMMKDSGWHPQSEADQQVATGVVAIGMGMIPLEVVSEETALNNFQTKGYNKVSPFFVPKILVNMAAGQVSIRRYKLKGPNNHAVVSTACTTGAHAVGDSFRFIAHGDADVMVAGGTDSCISPLSSLAGFSRARALSTNSDPKLACRPFHPKRDGFVMGEGAAVLVLEEYEEHAVQRRARRIYAEVLGYGLSGDAGHITAPDDPEGEEGALRCCMAAALKDAGVQPEEISYINAHATSTPLGDAAENKAIKHHLFKDHAYALAVSSTKGATGHLLGAAGAVEAAFTTLACYYQKLPPTLNLDCSEPEFDLNYVPLKAQEEWKTTEKRFIGLTNSFGFGGTNATLCIAGL

Organism: Homo sapiens (NCBI:txid9606)

Nearest PDB structures (foldseek):
  2iwy-assembly1_B  TM=9.999E-01  e=4.943E-99  Homo sapiens
  2c9h-assembly1_A-2  TM=9.989E-01  e=8.585E-96  Homo sapiens
  4ls6-assembly1_B  TM=9.802E-01  e=1.366E-58  Bacillus subtilis subsp. subtilis str. 168
  4ls5-assembly1_B  TM=9.780E-01  e=1.282E-58  Bacillus subtilis subsp. subtilis str. 168
  3o04-assembly1_A  TM=9.802E-01  e=1.100E-57  Listeria monocytogenes EGD-e

CATH classification: 3.40.47.10 (+1 more: 3.40.47.10)

Radius of gyration: 24.97 Å; Cα contacts (8 Å, |Δi|>4): 2703; chains: 2; bounding box: 72×52×72 Å

B-factor: mean 24.98, std 9.79, range [9.08, 95.75]

Foldseek 3Di:
DPDDDDFFFWKFFQFKWWQFLCFTAFVSSLVCLQVQAASKDFDDDPQQVVFLATIAGERADDDDHRGDDLVVFDPPVVPVLAAPQLSQLRRRLVRRCVSFVHQDDDPVSQQQEAEEEFEAAQACCLVVVQVVCCVPVHDVRRDPSSVLHRDGQNSLVVNCVVRVRNFDRHYDHFKFCQFQVQVQVQSRCCSRPRHFKYWTFYFYDHDDNVVSNVCVVVQAAFSDNDRLAQWFFQAPPQRHFHYIGGMMIIMMGGDVVCVVVVRDTLWIFQFKFKFFQPDAQFAADQLQPRVLRQVVRRCVSNVHDLLQAAEEAEQRRRHPRRSLNNLNSLCVNNPVSQQRHEYEYSCSRRTRNISRNSNVSVSQVSNCQRQQKARAREPPPDHDPSPDHHHNHSHIDRHPDDDWHKYKYKTARRSRIIMIIIITHD/DDDDDDFQFWKFFQFKWWQFLCFGALVSSLVCLQVQAAQKDFADDPLLPPFLAGIARERADDDDHRGDDLVVFDPPVVVVLADPQLSLLSRGLVRGCVSFVQQDDDPVSQQQEAEEEFEAAWQVVLVVVLVVCCVPVHDVSRDPSSVLRGDGQNSQVVNCVVRSRNFDRHYDHFWFCQFQVFVQVQSRCCSRPRHFKYWTFYWYDHDDSVVSNVCVVVQAAFSDRDRLARWFFQAPPQRHFHYIGGMMIIMMGGPVVCVVVVGDTLWIFQFKFKFFQVPAQFAEDQQLPRVLRQVVRRCVSNVHALLQAAEEAEQRRRHPRRSNNNLNSLCVRNPVSQQVHEYEYSCSRRTRNISRNSRVSVSQVSNCQRQQKARAREPPPDHDPSNPHHHRHPHIGRHDDPDKHKYKYKTARRRRIIMIIIITHD

GO terms:
  GO:0004315 3-oxoacyl-[acyl-carrier-protein] synthase activity (F, IDA)
  GO:0051790 short-chain fatty acid biosynthetic process (P, IDA)
  GO:0051792 medium-chain fatty acid biosynthetic process (P, IDA)
  GO:0006637 acyl-CoA metabolic process (P, IDA)
  GO:0005739 mitochondrion (C, IMP)
  GO:0005739 mitochondrion (C, HTP)
  GO:0005759 mitochondrial matrix (C, TAS)
  GO:0005739 mitochondrion (C, IDA)

InterPro domains:
  IPR000794 Beta-ketoacyl synthase [PTHR11712] (41-457)
  IPR000794 Beta-ketoacyl synthase [cd00834] (42-456)
  IPR014030 Beta-ketoacyl synthase-like, N-terminal domain [PF00109] (42-291)
  IPR014031 Beta-ketoacyl synthase, C-terminal domain [PF02801] (299-413)
  IPR016039 Thiolase-like [G3DSA:3.40.47.10] (35-303)
  IPR016039 Thiolase-like [G3DSA:3.40.47.10] (304-458)
  IPR016039 Thiolase-like [SSF53901] (42-295)
  IPR016039 Thiolase-like [SSF53901] (259-457)
  IPR017568 3-oxoacyl-[acyl-carrier-protein] synthase 2 [PIRSF000447] (41-457)
  IPR017568 3-oxoacyl-[acyl-carrier-protein] synthase 2 [TIGR03150] (42-456)
  IPR018201 Beta-ketoacyl synthase, active site [PS00606] (200-216)
  IPR020841 Polyketide synthase, beta-ketoacyl synthase domain [PS52004] (41-458)
  IPR020841 Polyketide synthase, beta-ketoacyl synthase domain [SM00825] (44-455)